Protein AF-M5BUM5-F1 (afdb_monomer_lite)

Secondary structure (DSSP, 8-state):
-EEEEEEEESS-SSTTS-SEEEEEEEEEE-GGGTHHHHIIIIIS----TTEEEEEEEEEETT--TTS----SEEEEEEEEE--GGGEEEEEETTEEEEEEEEETTEEEEEEEEEEEEEEEE--SSS--EEEEEEEEEEEEEEE--TT-SSPEEEEEEEEEETTEEEEEEEESSSEEEEETTTTEEEEEEEEEEEE-TTS-GGG--EEEEEEEEETTEEEEEEEEE-TTS-EEEEEEES--HHHHHHHHHHHHHS-PBPPPSSS-EEE--EEEEEETTTSSEEEES-EEETTEE-S-EEEEE-SSEEEEEEEEEEEEPSSTT-EEEEEEEEEEEEEBTTSSPPPEEEEEEEEEETTB----EEEEEEEEEETTEEEEEEEEEEEESSS-SEEEHHHH-GGGTT-TTGGG-EEEEEEEEEESSSS---TTT-TT-PPP-SEEEEEEESSSEEEEE--TTS--EEEEE-SS----EEETTEEEPPPEEEEETTTTEEEEEEEEEE--TT-SS-EEEEEEEEEETTEEEEEEEEES-EESGGGS-TTEEE-SEEEEEEEEETTTHHHH---SEEEEEEEEEETTEEEEEEEEEESSTTSEEEEEEEEEEEHHHHHHHHHHHHT---PPPPS-EEEEEEEEEEESSEEETTEEE-SEEEEEEEEEETTEEEEEEEEEETTEEEEEEEEE-EEETTEEEE-SSSSEEEEEEEESSS-EEEEEEEEEEETTEEEEEEEEEEEESS-EEEEEEEEEEETTEEEEEEEEE--S---TT-GGGS-EEEEEEE--SHHHHHHHHHHHHHHTTTT---S-HHHHHHHHHHHHHHHHHHHHHHHHHHHHHHHHHHHHHHHHHHHHHHHHHHHHHHHHHHHHHHHHHHHHHHHHHHHHHHHHHHHHHHHHHHHHHHHHHHHHHHHHHHHHHHHHHHHHHHHHHHHHHHHHHHHHHHHHHHHHHHHHHHHHHHHHHHHHHHHHS-TT-HHHHHHHHHHHHHHHHHHHHHHHHHHHHHHHHHHHTSHHHHHHHHHHHHHHHHHHHHHHHHHHHHHHHHHHHHHHHHHHHHHHHHHHHHHHHHHHHHHHHHHHHHHHHHHHHHHHHHHHHHHHHHHHGGGG-HHHHHHHHHHHHHHHHHHHHHHHHHHHHHHHHHTTT-SS-----THHHHHHHTTEEEEEEEEEEEHHHHH-TTS--EEEEEEEEEETTEEEEEEEEEETT-HHHHHHHHTT-

Foldseek 3Di:
DPPWDWDAACDPPDVPDDHGIKIWDWDWDDCVVPVVNLCVCFALVQDDDTWTWTWMFGPDDPDDPVDDDDDQKGKIKTFIDRDPVQWDFDDDPPDTDTAGDQDPFKGWDRWMKIKMWHFDFPPDPDTDTDIDIWMKTWGWMFGRAAQQSGTFIWTWIWTDDPQKIKIKIWGPDFWDACPNNQLWIWGGWMWMFIDHSNHYQQATKTWIWTWTDFPPFIWIKTWIDGSVNWIKIKTKTAFCFPVNLQSSQCSRAVFGWDDDPAWDWGWGMWMWMDTPVPNIWIKTQWIDIDHDIARIWTWDHDNFWIKIKGFDAKDFDDDDFAKMFGSKMWMWTIGTPPPPDDTATWIWHWIDTPPDDFATKTWIKHWHDDPVDPDIWIKIKIDHPPDDQKAAQCVRPVLLVPAPPRNHHIWGRKMKMETCAWDDPDCPRPVVPDGHHHAIFIFTDPPFTKGWHDDDPDATKIWTDGPD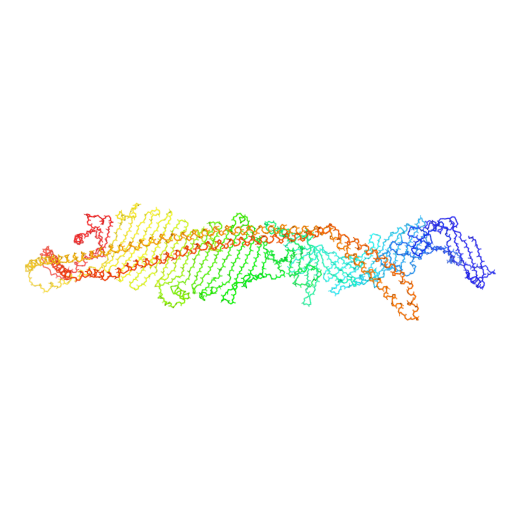QDKDDPDPRWIKGRWTWIQRSVQRKIKIKIWIFADDPPDPGTWIKIWMWMDHRQKIKTKIWTADWAACPPVQDRQKIKDRTFMWMFMARNVVCVPPVDTQKTKTWMWMGGHPKIKIWIWIDGPPPLFTKTKIKIAWAFQQSVQVSVCSRVVDPDDGDPGFKTWHMWIWMAGSWYADDNDTDAHWIKIWTWMQGRNWIKIWIWTCHPQKIKIKIKTAFDDDPQKTKAFPVGRMWMWIFMDGPAWGWIWTTMWIGGPNWIKTKTWIFTPGPFTWTWMWIWTDPDPQDIWIWTWTFDDGDDDPVCCLPTWIKTKTWGFDPPVVVVVVVVVVVVVVVVPDPDDDPVVVVVVLVVVLVVLVVLLVVLVVLLVVLVVVLVVLLVVLCVVLVVVVVVLVVVLVVLVVVLVVLVVVLVVLLVVLVVLLVVLVVVLVVLLVVLVVQLVVLLVQLVVQLVVLVVQLVVLVVVLCVPCVVLVVQLVVLVVQLVVLVVVLVVLVVLLVVLVPDDPVPVVSVVVNVVSVVVSVVSVVSSVVSVVSNVVSVVVCVDPVVVVSVVSNVVSVVSSVVSNVVSVVSSVVSVVVSVVSNVVSVVSSVVSVVSSVVSVVVSVVSSCVSVVVSVVSCVVCVVVNVVSVVSNVCSCVDPSVVSSVVSVVSSVVSVVVVVVSVVVVVVVVVVVVDDPDDDDDDPVVVVQVVLFKAWRIKMWIDISNLPPPPPFANKTFIWIWMQGNNRTDIDTDIDGPVCNVVRVVSVVPD

Sequence (1217 aa):
MKDITITYQNYIFVNSCPVGWTISMDIEINEETGKLYDILSKVLNVSGDGLLLSASVSLGTGHSWTARPKISTFAVEGILKIGPNQIAEYSSDNNDMVGLQLCPNVVLSRVGILFYGISVPSLGLDSTEWTDYGFTVFGDMHIKVPGSIKPLELDFEIGEFEGAINLAAAVRGDIWKNAFGIGIDLDMVRLSATFDSSGPLETLQCSVSAHLKAGATTALVDGTYTPGGSYSIYAYVQNLGCDGVADLFRHRTGEELLLPSHVDITIGSAMIEISNEKKLSIVVDKLEFDHYTSVNAVVELSSKGALVRAQVDRVKLPGDIGIDLTSAYMQVAFEKKGSGKSTDVMLGGNVVLEGFSLHAISAGVHLYKTATSNQLEWTVYGTFTDLQNTTTLGQLFPGLQNSSFLKDFALQDLMFIAASRDDPSLSQMNPQKYPIKKGVQFSALFGLVLSAAWSTGNSFLLDVILPTDTMVHLGDGITTDPITITIDTSQLLLRIATGVKVPVPGSTTPLDFTASLTIKGETVKLAGEMHGLWQNPFGISKSVSIGPFLELELDIDLLVFPETGLPTSFSFAGGLTIGESEGDVAVEVSENPSQELLTGRIQKFGIRDIVAFAAQITELDIPPPPDFIDFEDIDLYMSTGVTLGTQSYPAGFSFHASLVLFGTKIQASAEVTGGVLKANGSIDDLKVGPLQITGQDSKQASLDLQIGSTTQILKVDGAIEFLDAYIGLTLDLEIMPKPKFSFNFTLHFTDLLTFIVDAEMIESEVDLKDLSKLGFKLHALFEQHLVEYIRGQVHASLEALEKRADDSIDAAKAAVAEKEKEYQKGIQNAKAKLDKAYRSWVTKSNQVHVESQAFIDSYMKQLHILQGNVDNERLTFNAKLKKAEGGVQHANADRAAKMRAAEAEVSKAKSKWDSDVAKAEAGLETAKQTMHQKFGSAEADIEAAKRKVDEVQGEIDSTRDRISYCENAHWYRFDLKAELAYLGPKLLVLRGYKATADGILDLAEKVVEGADYINTKAAIPAAEELVKTAGNAGDLAFRAAQSTLHEVDRDTGALLDQAESLLKSVQKEGDALLRAAEYALQKFVESQKSLLDAAQRAIDNLVHSAEWLAYQAASGVLDLASHATHALDIAKKALDAAKQVVDGTIKISEATIEGILKAFDITRIELIATLDSFLNKNGGAHFVVEVDVLVLGNKETLRLELDMGNTAQFINDIFHK

Radius of gyration: 70.23 Å; chains: 1; bounding box: 194×88×194 Å

pLDDT: mean 72.27, std 13.59, range [29.52, 95.0]

Organism: Thanatephorus cucumeris (strain AG1-IB / isolate 7/3/14) (NCBI:txid1108050)

Structure (mmCIF, N/CA/C/O backbone):
data_AF-M5BUM5-F1
#
_entry.id   AF-M5BUM5-F1
#
loop_
_atom_site.group_PDB
_atom_site.id
_atom_site.type_symbol
_atom_site.label_atom_id
_atom_site.label_alt_id
_atom_site.label_comp_id
_atom_site.label_asym_id
_atom_site.label_entity_id
_atom_site.label_seq_id
_atom_site.pdbx_PDB_ins_code
_atom_site.Cartn_x
_atom_site.Cartn_y
_atom_site.Cartn_z
_atom_site.occupancy
_atom_site.B_iso_or_equiv
_atom_site.auth_seq_id
_atom_site.auth_comp_id
_atom_site.auth_asym_id
_atom_site.auth_atom_id
_atom_site.pdbx_PDB_model_num
ATOM 1 N N . MET A 1 1 ? 54.602 17.046 -93.974 1.00 78.44 1 MET A N 1
ATOM 2 C CA . MET A 1 1 ? 55.791 16.540 -93.248 1.00 78.44 1 MET A CA 1
ATOM 3 C C . MET A 1 1 ? 56.892 17.588 -93.327 1.00 78.44 1 MET A C 1
ATOM 5 O O . MET A 1 1 ? 57.085 18.154 -94.398 1.00 78.44 1 MET A O 1
ATOM 9 N N . LYS A 1 2 ? 57.575 17.850 -92.216 1.00 78.94 2 LYS A N 1
ATOM 10 C CA . LYS A 1 2 ? 58.665 18.814 -92.018 1.00 78.94 2 LYS A CA 1
ATOM 11 C C . LYS A 1 2 ? 59.820 18.102 -91.289 1.00 78.94 2 LYS A C 1
ATOM 13 O O . LYS A 1 2 ? 59.620 17.013 -90.752 1.00 78.94 2 LYS A O 1
ATOM 18 N N . ASP A 1 3 ? 61.027 18.668 -91.345 1.00 81.19 3 ASP A N 1
ATOM 19 C CA . ASP A 1 3 ? 62.222 18.189 -90.620 1.00 81.19 3 ASP A CA 1
ATOM 20 C C . ASP A 1 3 ? 62.528 16.682 -90.770 1.00 81.19 3 ASP A C 1
ATOM 22 O O . ASP A 1 3 ? 62.880 15.981 -89.820 1.00 81.19 3 ASP A O 1
ATOM 26 N N . ILE A 1 4 ? 62.391 16.169 -92.000 1.00 83.44 4 ILE A N 1
ATOM 27 C CA . ILE A 1 4 ? 62.565 14.745 -92.306 1.00 83.44 4 ILE A CA 1
ATOM 28 C C . ILE A 1 4 ? 64.046 14.363 -92.231 1.00 83.44 4 ILE A C 1
ATOM 30 O O . ILE A 1 4 ? 64.866 14.813 -93.033 1.00 83.44 4 ILE A O 1
ATOM 34 N N . THR A 1 5 ? 64.366 13.453 -91.320 1.00 83.31 5 THR A N 1
ATOM 35 C CA . THR A 1 5 ? 65.674 12.812 -91.204 1.00 83.31 5 THR A CA 1
ATOM 36 C C . THR A 1 5 ? 65.544 11.337 -91.540 1.00 83.31 5 THR A C 1
ATOM 38 O O . THR A 1 5 ? 64.835 10.592 -90.866 1.00 83.31 5 THR A O 1
ATOM 41 N N . ILE A 1 6 ? 66.261 10.897 -92.572 1.00 81.69 6 ILE A N 1
ATOM 42 C CA . ILE A 1 6 ? 66.302 9.491 -92.969 1.00 81.69 6 ILE A CA 1
ATOM 43 C C . ILE A 1 6 ? 67.661 8.919 -92.585 1.00 81.69 6 ILE A C 1
ATOM 45 O O . ILE A 1 6 ? 68.696 9.369 -93.072 1.00 81.69 6 ILE A O 1
ATOM 49 N N . THR A 1 7 ? 67.648 7.914 -91.718 1.00 77.44 7 THR A N 1
ATOM 50 C CA . THR A 1 7 ? 68.841 7.209 -91.254 1.00 77.44 7 THR A CA 1
ATOM 51 C C . THR A 1 7 ? 68.770 5.763 -91.718 1.00 77.44 7 THR A C 1
ATOM 53 O O . THR A 1 7 ? 67.743 5.108 -91.575 1.00 77.44 7 THR A O 1
ATOM 56 N N . TYR A 1 8 ? 69.868 5.245 -92.260 1.00 80.31 8 TYR A N 1
ATOM 57 C CA . TYR A 1 8 ? 70.031 3.818 -92.503 1.00 80.31 8 TYR A CA 1
ATOM 58 C C . TYR A 1 8 ? 71.274 3.341 -91.776 1.00 80.31 8 TYR A C 1
ATOM 60 O O . TYR A 1 8 ? 72.359 3.881 -92.000 1.00 80.31 8 TYR A O 1
ATOM 68 N N . GLN A 1 9 ? 71.133 2.307 -90.954 1.00 79.25 9 GLN A N 1
ATOM 69 C CA . GLN A 1 9 ? 72.279 1.650 -90.341 1.00 79.25 9 GLN A CA 1
ATOM 70 C C . GLN A 1 9 ? 72.191 0.139 -90.552 1.00 79.25 9 GLN A C 1
ATOM 72 O O . GLN A 1 9 ? 71.168 -0.493 -90.306 1.00 79.25 9 GLN A O 1
ATOM 77 N N . ASN A 1 10 ? 73.279 -0.448 -91.036 1.00 75.50 10 ASN A N 1
ATOM 78 C CA . ASN A 1 10 ? 73.436 -1.889 -91.241 1.00 75.50 10 ASN A CA 1
ATOM 79 C C . ASN A 1 10 ? 73.943 -2.618 -89.979 1.00 75.50 10 ASN A C 1
ATOM 81 O O . ASN A 1 10 ? 74.030 -3.843 -89.972 1.00 75.50 10 ASN A O 1
ATOM 85 N N . TYR A 1 11 ? 74.267 -1.866 -88.925 1.00 76.00 11 TYR A N 1
ATOM 86 C CA . TYR A 1 11 ? 74.653 -2.314 -87.588 1.00 76.00 11 TYR A CA 1
ATOM 87 C C . TYR A 1 11 ? 74.230 -1.235 -86.573 1.00 76.00 11 TYR A C 1
ATOM 89 O O . TYR A 1 11 ? 74.105 -0.074 -86.960 1.00 76.00 11 TYR A O 1
ATOM 97 N N . ILE A 1 12 ? 73.999 -1.577 -85.299 1.00 74.62 12 ILE A N 1
ATOM 98 C CA . ILE A 1 12 ? 73.598 -0.591 -84.275 1.00 74.62 12 ILE A CA 1
ATOM 99 C C . ILE A 1 12 ? 74.785 0.336 -83.985 1.00 74.62 12 ILE A C 1
ATOM 101 O O . ILE A 1 12 ? 75.731 -0.053 -83.301 1.00 74.62 12 ILE A O 1
ATOM 105 N N . PHE A 1 13 ? 74.744 1.552 -84.528 1.00 72.94 13 PHE A N 1
ATOM 106 C CA . PHE A 1 13 ? 75.720 2.611 -84.251 1.00 72.94 13 PHE A CA 1
ATOM 107 C C . PHE A 1 13 ? 75.108 3.707 -83.374 1.00 72.94 13 PHE A C 1
ATOM 109 O O . PHE A 1 13 ? 75.752 4.211 -82.458 1.00 72.94 13 PHE A O 1
ATOM 116 N N . VAL A 1 14 ? 73.837 4.033 -83.622 1.00 75.38 14 VAL A N 1
ATOM 117 C CA . VAL A 1 14 ? 73.029 4.913 -82.779 1.00 75.38 14 VAL A CA 1
ATOM 118 C C . VAL A 1 14 ? 72.004 4.047 -82.051 1.00 75.38 14 VAL A C 1
ATOM 120 O O . VAL A 1 14 ? 71.102 3.506 -82.685 1.00 75.38 14 VAL A O 1
ATOM 123 N N . ASN A 1 15 ? 72.123 3.921 -80.724 1.00 72.88 15 ASN A N 1
ATOM 124 C CA . ASN A 1 15 ? 71.228 3.075 -79.915 1.00 72.88 15 ASN A CA 1
ATOM 125 C C . ASN A 1 15 ? 69.747 3.481 -80.003 1.00 72.88 15 ASN A C 1
ATOM 127 O O . ASN A 1 15 ? 68.878 2.658 -79.741 1.00 72.88 15 ASN A O 1
ATOM 131 N N . SER A 1 16 ? 69.452 4.733 -80.364 1.00 64.25 16 SER A N 1
ATOM 132 C CA . SER A 1 16 ? 68.084 5.229 -80.552 1.00 64.25 16 SER A CA 1
ATOM 133 C C . SER A 1 16 ? 67.495 4.941 -81.939 1.00 64.25 16 SER A C 1
ATOM 135 O O . SER A 1 16 ? 66.341 5.276 -82.180 1.00 64.25 16 SER A O 1
ATOM 137 N N . CYS A 1 17 ? 68.250 4.326 -82.855 1.00 70.88 17 CYS A N 1
ATOM 138 C CA . CYS A 1 17 ? 67.751 3.874 -84.153 1.00 70.88 17 CYS A CA 1
ATOM 139 C C . CYS A 1 17 ? 67.807 2.335 -84.224 1.00 70.88 17 CYS A C 1
ATOM 141 O O . CYS A 1 17 ? 68.779 1.744 -83.756 1.00 70.88 17 CYS A O 1
ATOM 143 N N . PRO A 1 18 ? 66.816 1.655 -84.822 1.00 74.81 18 PRO A N 1
ATOM 144 C CA . PRO A 1 18 ? 66.904 0.226 -85.145 1.00 74.81 18 PRO A CA 1
ATOM 145 C C . PRO A 1 18 ? 67.810 -0.044 -86.362 1.00 74.81 18 PRO A C 1
ATOM 147 O O . PRO A 1 18 ? 68.138 0.869 -87.121 1.00 74.81 18 PRO A O 1
ATOM 150 N N . VAL A 1 19 ? 68.263 -1.292 -86.545 1.00 75.56 19 VAL A N 1
ATOM 151 C CA . VAL A 1 19 ? 68.999 -1.714 -87.758 1.00 75.56 19 VAL A CA 1
ATOM 152 C C . VAL A 1 19 ? 68.036 -1.739 -88.948 1.00 75.56 19 VAL A C 1
ATOM 154 O O . VAL A 1 19 ? 66.964 -2.333 -88.859 1.00 75.56 19 VAL A O 1
ATOM 157 N N . GLY A 1 20 ? 68.424 -1.122 -90.065 1.00 78.38 20 GLY A N 1
ATOM 158 C CA . GLY A 1 20 ? 67.568 -0.886 -91.228 1.00 78.38 20 GLY A CA 1
ATOM 159 C C . GLY A 1 20 ? 67.337 0.603 -91.487 1.00 78.38 20 GLY A C 1
ATOM 160 O O . GLY A 1 20 ? 68.130 1.444 -91.062 1.00 78.38 20 GLY A O 1
ATOM 161 N N . TRP A 1 21 ? 66.270 0.920 -92.224 1.00 80.00 21 TRP A N 1
ATOM 162 C CA . TRP A 1 21 ? 65.844 2.301 -92.469 1.00 80.00 21 TRP A CA 1
ATOM 163 C C . TRP A 1 21 ? 64.973 2.818 -91.328 1.00 80.00 21 TRP A C 1
ATOM 165 O O . TRP A 1 21 ? 64.027 2.144 -90.920 1.00 80.00 21 TRP A O 1
ATOM 175 N N . THR A 1 22 ? 65.250 4.044 -90.901 1.00 81.69 22 THR A N 1
ATOM 176 C CA . THR A 1 22 ? 64.464 4.809 -89.936 1.00 81.69 22 THR A CA 1
ATOM 177 C C . THR A 1 22 ? 64.207 6.198 -90.507 1.00 81.69 22 THR A C 1
ATOM 179 O O . THR A 1 22 ? 65.141 6.883 -90.926 1.00 81.69 22 THR A O 1
ATOM 182 N N . ILE A 1 23 ? 62.946 6.611 -90.539 1.00 84.19 23 ILE A N 1
ATOM 183 C CA . ILE A 1 23 ? 62.497 7.921 -91.009 1.00 84.19 23 ILE A CA 1
ATOM 184 C C . ILE A 1 23 ? 61.916 8.650 -89.807 1.00 84.19 23 ILE A C 1
ATOM 186 O O . ILE A 1 23 ? 60.850 8.276 -89.332 1.00 84.19 23 ILE A O 1
ATOM 190 N N . SER A 1 24 ? 62.599 9.684 -89.333 1.00 82.44 24 SER A N 1
ATOM 191 C CA . SER A 1 24 ? 62.074 10.599 -88.320 1.00 82.44 24 SER A CA 1
ATOM 192 C C . SER A 1 24 ? 61.565 11.860 -89.003 1.00 82.44 24 SER A C 1
ATOM 194 O O . SER A 1 24 ? 62.230 12.386 -89.892 1.00 82.44 24 SER A O 1
ATOM 196 N N . MET A 1 25 ? 60.381 12.326 -88.632 1.00 87.25 25 MET A N 1
ATOM 197 C CA . MET A 1 25 ? 59.708 13.442 -89.293 1.00 87.25 25 MET A CA 1
ATOM 198 C C . MET A 1 25 ? 58.746 14.132 -88.339 1.00 87.25 25 MET A C 1
ATOM 200 O O . MET A 1 25 ? 58.156 13.490 -87.473 1.00 87.25 25 MET A O 1
ATOM 204 N N . ASP A 1 26 ? 58.535 15.423 -88.560 1.00 85.69 26 ASP A N 1
ATOM 205 C CA . ASP A 1 26 ? 57.427 16.144 -87.955 1.00 85.69 26 ASP A CA 1
ATOM 206 C C . ASP A 1 26 ? 56.254 16.177 -88.949 1.00 85.69 26 ASP A C 1
ATOM 208 O O . ASP A 1 26 ? 56.375 16.630 -90.093 1.00 85.69 26 ASP A O 1
ATOM 212 N N . ILE A 1 27 ? 55.098 15.656 -88.550 1.00 85.75 27 ILE A N 1
ATOM 213 C CA . ILE A 1 27 ? 53.869 15.692 -89.347 1.00 85.75 27 ILE A CA 1
ATOM 214 C C . ILE A 1 27 ? 53.035 16.870 -88.855 1.00 85.75 27 ILE A C 1
ATOM 216 O O . ILE A 1 27 ? 52.665 16.928 -87.689 1.00 85.75 27 ILE A O 1
ATOM 220 N N . GLU A 1 28 ? 52.766 17.820 -89.745 1.00 85.94 28 GLU A N 1
ATOM 221 C CA . GLU A 1 28 ? 51.890 18.951 -89.449 1.00 85.94 28 GLU A CA 1
ATOM 222 C C . GLU A 1 28 ? 50.430 18.512 -89.528 1.00 85.94 28 GLU A C 1
ATOM 224 O O . GLU A 1 28 ? 50.022 17.922 -90.529 1.00 85.94 28 GLU A O 1
ATOM 229 N N . ILE A 1 29 ? 49.673 18.797 -88.471 1.00 84.88 29 ILE A N 1
ATOM 230 C CA . ILE A 1 29 ? 48.247 18.498 -88.366 1.00 84.88 29 ILE A CA 1
ATOM 231 C C . ILE A 1 29 ? 47.475 19.810 -88.512 1.00 84.88 29 ILE A C 1
ATOM 233 O O . ILE A 1 29 ? 47.622 20.724 -87.702 1.00 84.88 29 ILE A O 1
ATOM 237 N N . ASN A 1 30 ? 46.672 19.910 -89.568 1.00 84.06 30 ASN A N 1
ATOM 238 C CA . ASN A 1 30 ? 45.900 21.097 -89.945 1.00 84.06 30 ASN A CA 1
ATOM 239 C C . ASN A 1 30 ? 44.493 20.690 -90.428 1.00 84.06 30 ASN A C 1
ATOM 241 O O . ASN A 1 30 ? 44.180 19.500 -90.465 1.00 84.06 30 ASN A O 1
ATOM 245 N N . GLU A 1 31 ? 43.662 21.647 -90.847 1.00 80.56 31 GLU A N 1
ATOM 246 C CA . GLU A 1 31 ? 42.303 21.379 -91.357 1.00 80.56 31 GLU A CA 1
ATOM 247 C C . GLU A 1 31 ? 42.258 20.327 -92.487 1.00 80.56 31 GLU A C 1
ATOM 249 O O . GLU A 1 31 ? 41.290 19.574 -92.593 1.00 80.56 31 GLU A O 1
ATOM 254 N N . GLU A 1 32 ? 43.319 20.198 -93.295 1.00 81.38 32 GLU A N 1
ATOM 255 C CA . GLU A 1 32 ? 43.405 19.204 -94.378 1.00 81.38 32 GLU A CA 1
ATOM 256 C C . GLU A 1 32 ? 43.508 17.759 -93.856 1.00 81.38 32 GLU A C 1
ATOM 258 O O . GLU A 1 32 ? 43.209 16.815 -94.585 1.00 81.38 32 GLU A O 1
ATOM 263 N N . THR A 1 33 ? 43.882 17.566 -92.585 1.00 78.06 33 THR A N 1
ATOM 264 C CA . THR A 1 33 ? 43.897 16.247 -91.922 1.00 78.06 33 THR A CA 1
ATOM 265 C C . THR A 1 33 ? 42.516 15.790 -91.425 1.00 78.06 33 THR A C 1
ATOM 267 O O . THR A 1 33 ? 42.388 14.714 -90.835 1.00 78.06 33 THR A O 1
ATOM 270 N N . GLY A 1 34 ? 41.460 16.563 -91.703 1.00 82.81 34 GLY A N 1
ATOM 271 C CA . GLY A 1 34 ? 40.064 16.147 -91.563 1.00 82.81 34 GLY A CA 1
ATOM 272 C C . GLY A 1 34 ? 39.655 15.820 -90.124 1.00 82.81 34 GLY A C 1
ATOM 273 O O . GLY A 1 34 ? 39.896 16.600 -89.204 1.00 82.81 34 GLY A O 1
ATOM 274 N N . LYS A 1 35 ? 39.029 14.652 -89.915 1.00 80.88 35 LYS A N 1
ATOM 275 C CA . LYS A 1 35 ? 38.478 14.245 -88.607 1.00 80.88 35 LYS A CA 1
ATOM 276 C C . LYS A 1 35 ? 39.519 14.198 -87.486 1.00 80.88 35 LYS A C 1
ATOM 278 O O . LYS A 1 35 ? 39.164 14.422 -86.334 1.00 80.88 35 LYS A O 1
ATOM 283 N N . LEU A 1 36 ? 40.790 13.933 -87.801 1.00 85.56 36 LEU A N 1
ATOM 284 C CA . LEU A 1 36 ? 41.859 13.985 -86.805 1.00 85.56 36 LEU A CA 1
ATOM 285 C C . LEU A 1 36 ? 42.039 15.410 -86.268 1.00 85.56 36 LEU A C 1
ATOM 287 O O . LEU A 1 36 ? 42.105 15.602 -85.057 1.00 85.56 36 LEU A O 1
ATOM 291 N N . TYR A 1 37 ? 42.073 16.407 -87.156 1.00 85.06 37 TYR A N 1
ATOM 292 C CA . TYR A 1 37 ? 42.128 17.809 -86.751 1.00 85.06 37 TYR A CA 1
ATOM 293 C C . TYR A 1 37 ? 40.892 18.207 -85.952 1.00 85.06 37 TYR A C 1
ATOM 295 O O . TYR A 1 37 ? 41.029 18.876 -84.933 1.00 85.06 37 TYR A O 1
ATOM 303 N N . ASP A 1 38 ? 39.701 17.754 -86.350 1.00 84.25 38 ASP A N 1
ATOM 304 C CA . ASP A 1 38 ? 38.475 18.000 -85.588 1.00 84.25 38 ASP A CA 1
ATOM 305 C C . ASP A 1 38 ? 38.531 17.388 -84.176 1.00 84.25 38 ASP A C 1
ATOM 307 O O . ASP A 1 38 ? 38.162 18.052 -83.212 1.00 84.25 38 ASP A O 1
ATOM 311 N N . ILE A 1 39 ? 39.038 16.161 -84.013 1.00 85.81 39 ILE A N 1
ATOM 312 C CA . ILE A 1 39 ? 39.206 15.541 -82.687 1.00 85.81 39 ILE A CA 1
ATOM 313 C C . ILE A 1 39 ? 40.204 16.334 -81.844 1.00 85.81 39 ILE A C 1
ATOM 315 O O . ILE A 1 39 ? 39.922 16.660 -80.694 1.00 85.81 39 ILE A O 1
ATOM 319 N N . LEU A 1 40 ? 41.362 16.696 -82.393 1.00 85.31 40 LEU A N 1
ATOM 320 C CA . LEU A 1 40 ? 42.350 17.451 -81.623 1.00 85.31 40 LEU A CA 1
ATOM 321 C C . LEU A 1 40 ? 41.845 18.859 -81.270 1.00 85.31 40 LEU A C 1
ATOM 323 O O . LEU A 1 40 ? 41.991 19.282 -80.129 1.00 85.31 40 LEU A O 1
ATOM 327 N N . SER A 1 41 ? 41.224 19.570 -82.214 1.00 80.56 41 SER A N 1
ATOM 328 C CA . SER A 1 41 ? 40.833 20.978 -82.050 1.00 80.56 41 SER A CA 1
ATOM 329 C C . SER A 1 41 ? 39.485 21.177 -81.355 1.00 80.56 41 SER A C 1
ATOM 331 O O . SER A 1 41 ? 39.381 22.048 -80.498 1.00 80.56 41 SER A O 1
ATOM 333 N N . LYS A 1 42 ? 38.455 20.387 -81.690 1.00 79.88 42 LYS A N 1
ATOM 334 C CA . LYS A 1 42 ? 37.087 20.545 -81.162 1.00 79.88 42 LYS A CA 1
ATOM 335 C C . LYS A 1 42 ? 36.820 19.650 -79.958 1.00 79.88 42 LYS A C 1
ATOM 337 O O . LYS A 1 42 ? 36.177 20.099 -79.016 1.00 79.88 42 LYS A O 1
ATOM 342 N N . VAL A 1 43 ? 37.320 18.411 -79.968 1.00 79.31 43 VAL A N 1
ATOM 343 C CA . VAL A 1 43 ? 37.065 17.440 -78.886 1.00 79.31 43 VAL A CA 1
ATOM 344 C C . VAL A 1 43 ? 38.072 17.612 -77.747 1.00 79.31 43 VAL A C 1
ATOM 346 O O . VAL A 1 43 ? 37.669 17.728 -76.591 1.00 79.31 43 VAL A O 1
ATOM 349 N N . LEU A 1 44 ? 39.372 17.656 -78.062 1.00 80.75 44 LEU A N 1
ATOM 350 C CA . LEU A 1 44 ? 40.458 17.788 -77.080 1.00 80.75 44 LEU A CA 1
ATOM 351 C C . LEU A 1 44 ? 40.902 19.240 -76.831 1.00 80.75 44 LEU A C 1
ATOM 353 O O . LEU A 1 44 ? 41.762 19.475 -75.985 1.00 80.75 44 LEU A O 1
ATOM 357 N N . ASN A 1 45 ? 40.320 20.211 -77.543 1.00 76.50 45 ASN A N 1
ATOM 358 C CA . ASN A 1 45 ? 40.589 21.645 -77.389 1.00 76.50 45 ASN A CA 1
ATOM 359 C C . ASN A 1 45 ? 42.077 22.043 -77.541 1.00 76.50 45 ASN A C 1
ATOM 361 O O . ASN A 1 45 ? 42.572 22.973 -76.902 1.00 76.50 45 ASN A O 1
ATOM 365 N N . VAL A 1 46 ? 42.818 21.339 -78.399 1.00 75.94 46 VAL A N 1
ATOM 366 C CA . VAL A 1 46 ? 44.215 21.645 -78.723 1.00 75.94 46 VAL A CA 1
ATOM 367 C C . VAL A 1 46 ? 44.253 22.673 -79.860 1.00 75.94 46 VAL A C 1
ATOM 369 O O . VAL A 1 46 ? 44.207 22.322 -81.037 1.00 75.94 46 VAL A O 1
ATOM 372 N N . SER A 1 47 ? 44.323 23.964 -79.524 1.00 66.06 47 SER A N 1
ATOM 373 C CA . SER A 1 47 ? 44.316 25.071 -80.499 1.00 66.06 47 SER A CA 1
ATOM 374 C C . SER A 1 47 ? 45.698 25.704 -80.753 1.00 66.06 47 SER A C 1
ATOM 376 O O . SER A 1 47 ? 46.262 26.336 -79.859 1.00 66.06 47 SER A O 1
ATOM 378 N N . GLY A 1 48 ? 46.221 25.636 -81.980 1.00 58.28 48 GLY A N 1
ATOM 379 C CA . GLY A 1 48 ? 47.403 26.411 -82.377 1.00 58.28 48 GLY A CA 1
ATOM 380 C C . GLY A 1 48 ? 47.768 26.271 -83.856 1.00 58.28 48 GLY A C 1
ATOM 381 O O . GLY A 1 48 ? 47.565 25.212 -84.447 1.00 58.28 48 GLY A O 1
ATOM 382 N N . ASP A 1 49 ? 48.335 27.331 -84.439 1.00 57.97 49 ASP A N 1
ATOM 383 C CA . ASP A 1 49 ? 49.011 27.254 -85.738 1.00 57.97 49 ASP A CA 1
ATOM 384 C C . ASP A 1 49 ? 50.270 26.380 -85.596 1.00 57.97 49 ASP A C 1
ATOM 386 O O . ASP A 1 49 ? 51.177 26.702 -84.826 1.00 57.97 49 ASP A O 1
ATOM 390 N N . GLY A 1 50 ? 50.329 25.271 -86.342 1.00 63.84 50 GLY A N 1
ATOM 391 C CA . GLY A 1 50 ? 51.499 24.388 -86.405 1.00 63.84 50 GLY A CA 1
ATOM 392 C C . GLY A 1 50 ? 51.544 23.262 -85.364 1.00 63.84 50 GLY A C 1
ATOM 393 O O . GLY A 1 50 ? 52.585 23.064 -84.739 1.00 63.84 50 GLY A O 1
ATOM 394 N N . LEU A 1 51 ? 50.461 22.488 -85.193 1.00 75.38 51 LEU A N 1
ATOM 395 C CA . LEU A 1 51 ? 50.513 21.214 -84.458 1.00 75.38 51 LEU A CA 1
ATOM 396 C C . LEU A 1 51 ? 51.469 20.245 -85.160 1.00 75.38 51 LEU A C 1
ATOM 398 O O . LEU A 1 51 ? 51.237 19.862 -86.306 1.00 75.38 51 LEU A O 1
ATOM 402 N N . LEU A 1 52 ? 52.539 19.846 -84.473 1.00 81.50 52 LEU A N 1
ATOM 403 C CA . LEU A 1 52 ? 53.553 18.944 -85.015 1.00 81.50 52 LEU A CA 1
ATOM 404 C C . LEU A 1 52 ? 53.539 17.620 -84.256 1.00 81.50 52 LEU A C 1
ATOM 406 O O . LEU A 1 52 ? 53.769 17.572 -83.051 1.00 81.50 52 LEU A O 1
ATOM 410 N N . LEU A 1 53 ? 53.315 16.531 -84.974 1.00 85.38 53 LEU A N 1
ATOM 411 C CA . LEU A 1 53 ? 53.515 15.178 -84.480 1.00 85.38 53 LEU A CA 1
ATOM 412 C C . LEU A 1 53 ? 54.944 14.746 -84.795 1.00 85.38 53 LEU A C 1
ATOM 414 O O . LEU A 1 53 ? 55.279 14.557 -85.964 1.00 85.38 53 LEU A O 1
ATOM 418 N N . SER A 1 54 ? 55.770 14.549 -83.773 1.00 85.12 54 SER A N 1
ATOM 419 C CA . SER A 1 54 ? 57.082 13.935 -83.968 1.00 85.12 54 SER A CA 1
ATOM 420 C C . SER A 1 54 ? 56.922 12.432 -84.074 1.00 85.12 54 SER A C 1
ATOM 422 O O . SER A 1 54 ? 56.660 11.757 -83.079 1.00 85.12 54 SER A O 1
ATOM 424 N N . ALA A 1 55 ? 57.076 11.918 -85.288 1.00 83.06 55 ALA A N 1
ATOM 425 C CA . ALA A 1 55 ? 56.928 10.510 -85.602 1.00 83.06 55 ALA A CA 1
ATOM 426 C C . ALA A 1 55 ? 58.255 9.912 -86.072 1.00 83.06 55 ALA A C 1
ATOM 428 O O . ALA A 1 55 ? 59.078 10.582 -86.706 1.00 83.06 55 ALA A O 1
ATOM 429 N N . SER A 1 56 ? 58.452 8.627 -85.791 1.00 78.38 56 SER A N 1
ATOM 430 C CA . SER A 1 56 ? 59.557 7.856 -86.353 1.00 78.38 56 SER A CA 1
ATOM 431 C C . SER A 1 56 ? 59.041 6.526 -86.880 1.00 78.38 56 SER A C 1
ATOM 433 O O . SER A 1 56 ? 58.302 5.822 -86.202 1.00 78.38 56 SER A O 1
ATOM 435 N N . VAL A 1 57 ? 59.420 6.183 -88.107 1.00 79.25 57 VAL A N 1
ATOM 436 C CA . VAL A 1 57 ? 59.006 4.953 -88.784 1.00 79.25 57 VAL A CA 1
ATOM 437 C C . VAL A 1 57 ? 60.241 4.136 -89.093 1.00 79.25 57 VAL A C 1
ATOM 439 O O . VAL A 1 57 ? 61.138 4.614 -89.787 1.00 79.25 57 VAL A O 1
ATOM 442 N N . SER A 1 58 ? 60.282 2.888 -88.631 1.00 76.06 58 SER A N 1
ATOM 443 C CA . SER A 1 58 ? 61.298 1.933 -89.066 1.00 76.06 58 SER A CA 1
ATOM 444 C C . SER A 1 58 ? 60.734 0.991 -90.119 1.00 76.06 58 SER A C 1
ATOM 446 O O . SER A 1 58 ? 59.683 0.391 -89.922 1.00 76.06 58 SER A O 1
ATOM 448 N N . LEU A 1 59 ? 61.452 0.832 -91.230 1.00 75.00 59 LEU A N 1
ATOM 449 C CA . LEU A 1 59 ? 61.077 -0.103 -92.296 1.00 75.00 59 LEU A CA 1
ATOM 450 C C . LEU A 1 59 ? 61.720 -1.493 -92.101 1.00 75.00 59 LEU A C 1
ATOM 452 O O . LEU A 1 59 ? 61.524 -2.389 -92.914 1.00 75.00 59 LEU A O 1
ATOM 456 N N . GLY A 1 60 ? 62.496 -1.698 -91.030 1.00 69.38 60 GLY A N 1
ATOM 457 C CA . GLY A 1 60 ? 63.189 -2.960 -90.760 1.00 69.38 60 GLY A CA 1
ATOM 458 C C . GLY A 1 60 ? 64.359 -3.259 -91.713 1.00 69.38 60 GLY A C 1
ATOM 459 O O . GLY A 1 60 ? 64.797 -2.419 -92.505 1.00 69.38 60 GLY A O 1
ATOM 460 N N . THR A 1 61 ? 64.903 -4.477 -91.621 1.00 67.94 61 THR A N 1
ATOM 461 C CA . THR A 1 61 ? 66.157 -4.893 -92.286 1.00 67.94 61 THR A CA 1
ATOM 462 C C . THR A 1 61 ? 65.990 -5.383 -93.731 1.00 67.94 61 THR A C 1
ATOM 464 O O . THR A 1 61 ? 66.984 -5.659 -94.400 1.00 67.94 61 THR A O 1
ATOM 467 N N . GLY A 1 62 ? 64.755 -5.483 -94.237 1.00 68.44 62 GLY A N 1
ATOM 468 C CA . GLY A 1 62 ? 64.431 -6.047 -95.557 1.00 68.44 62 GLY A CA 1
ATOM 469 C C . GLY A 1 62 ? 64.606 -5.103 -96.755 1.00 68.44 62 GLY A C 1
ATOM 470 O O . GLY A 1 62 ? 64.316 -5.497 -97.884 1.00 68.44 62 GLY A O 1
ATOM 471 N N . HIS A 1 63 ? 65.063 -3.866 -96.541 1.00 71.19 63 HIS A N 1
ATOM 472 C CA . HIS A 1 63 ? 65.159 -2.839 -97.584 1.00 71.19 63 HIS A CA 1
ATOM 473 C C . HIS A 1 63 ? 66.599 -2.349 -97.782 1.00 71.19 63 HIS A C 1
ATOM 475 O O . HIS A 1 63 ? 67.353 -2.191 -96.824 1.00 71.19 63 HIS A O 1
ATOM 481 N N . SER A 1 64 ? 66.973 -2.053 -99.030 1.00 67.31 64 SER A N 1
ATOM 482 C CA . SER A 1 64 ? 68.306 -1.567 -99.411 1.00 67.31 64 SER A CA 1
ATOM 483 C C . SER A 1 64 ? 68.242 -0.187 -100.076 1.00 67.31 64 SER A C 1
ATOM 485 O O . SER A 1 64 ? 67.224 0.191 -100.645 1.00 67.31 64 SER A O 1
ATOM 487 N N . TRP A 1 65 ? 69.365 0.541 -100.097 1.00 68.12 65 TRP A N 1
ATOM 488 C CA . TRP A 1 65 ? 69.532 1.772 -100.898 1.00 68.12 65 TRP A CA 1
ATOM 489 C C . TRP A 1 65 ? 69.396 1.566 -102.408 1.00 68.12 65 TRP A C 1
ATOM 491 O O . TRP A 1 65 ? 69.279 2.532 -103.156 1.00 68.12 65 TRP A O 1
ATOM 501 N N . THR A 1 66 ? 69.416 0.316 -102.867 1.00 72.19 66 THR A N 1
ATOM 502 C CA . THR A 1 66 ? 69.411 -0.033 -104.290 1.00 72.19 66 THR A CA 1
ATOM 503 C C . THR A 1 66 ? 68.023 -0.370 -104.832 1.00 72.19 66 THR A C 1
ATOM 505 O O . THR A 1 66 ? 67.881 -0.526 -106.043 1.00 72.19 66 THR A O 1
ATOM 508 N N . ALA A 1 67 ? 66.997 -0.456 -103.979 1.00 68.31 67 ALA A N 1
ATOM 509 C CA . ALA A 1 67 ? 65.624 -0.746 -104.379 1.00 68.31 67 ALA A CA 1
ATOM 510 C C . ALA A 1 67 ? 64.645 0.226 -103.715 1.00 68.31 67 ALA A C 1
ATOM 512 O O . ALA A 1 67 ? 64.780 0.560 -102.540 1.00 68.31 67 ALA A O 1
ATOM 513 N N . ARG A 1 68 ? 63.625 0.669 -104.463 1.00 65.56 68 ARG A N 1
ATOM 514 C CA . ARG A 1 68 ? 62.530 1.448 -103.870 1.00 65.56 68 ARG A CA 1
ATOM 515 C C . ARG A 1 68 ? 61.805 0.576 -102.834 1.00 65.56 68 ARG A C 1
ATOM 517 O O . ARG A 1 68 ? 61.394 -0.529 -103.198 1.00 65.56 68 ARG A O 1
ATOM 524 N N . PRO A 1 69 ? 61.619 1.040 -101.586 1.00 65.88 69 PRO A N 1
ATOM 525 C CA . PRO A 1 69 ? 60.808 0.323 -100.609 1.00 65.88 69 PRO A CA 1
ATOM 526 C C . PRO A 1 69 ? 59.376 0.175 -101.132 1.00 65.88 69 PRO A C 1
ATOM 528 O O . PRO A 1 69 ? 58.779 1.155 -101.579 1.00 65.88 69 PRO A O 1
ATOM 531 N N . LYS A 1 70 ? 58.826 -1.042 -101.094 1.00 68.19 70 LYS A N 1
ATOM 532 C CA . LYS A 1 70 ? 57.402 -1.291 -101.347 1.00 68.19 70 LYS A CA 1
ATOM 533 C C . LYS A 1 70 ? 56.730 -1.511 -99.996 1.00 68.19 70 LYS A C 1
ATOM 535 O O . LYS A 1 70 ? 57.065 -2.470 -99.308 1.00 68.19 70 LYS A O 1
ATOM 540 N N . ILE A 1 71 ? 55.826 -0.610 -99.625 1.00 68.50 71 ILE A N 1
ATOM 541 C CA . ILE A 1 71 ? 55.110 -0.628 -98.348 1.00 68.50 71 ILE A CA 1
ATOM 542 C C . ILE A 1 71 ? 53.633 -0.864 -98.673 1.00 68.50 71 ILE A C 1
ATOM 544 O O . ILE A 1 71 ? 53.002 -0.004 -99.278 1.00 68.50 71 ILE A O 1
ATOM 548 N N . SER A 1 72 ? 53.110 -2.051 -98.357 1.00 67.62 72 SER A N 1
ATOM 549 C CA . SER A 1 72 ? 51.696 -2.414 -98.572 1.00 67.62 72 SER A CA 1
ATOM 550 C C . SER A 1 72 ? 50.822 -2.113 -97.355 1.00 67.62 72 SER A C 1
ATOM 552 O O . SER A 1 72 ? 49.639 -1.831 -97.488 1.00 67.62 72 SER A O 1
ATOM 554 N N . THR A 1 73 ? 51.418 -2.145 -96.169 1.00 72.00 73 THR A N 1
ATOM 555 C CA . THR A 1 73 ? 50.775 -1.804 -94.904 1.00 72.00 73 THR A CA 1
ATOM 556 C C . THR A 1 73 ? 51.784 -1.020 -94.090 1.00 72.00 73 THR A C 1
ATOM 558 O O . THR A 1 73 ? 52.967 -1.372 -94.081 1.00 72.00 73 THR A O 1
ATOM 561 N N . PHE A 1 74 ? 51.343 0.040 -93.427 1.00 74.44 74 PHE A N 1
ATOM 562 C CA . PHE A 1 74 ? 52.208 0.823 -92.556 1.00 74.44 74 PHE A CA 1
ATOM 563 C C . PHE A 1 74 ? 51.476 1.269 -91.303 1.00 74.44 74 PHE A C 1
ATOM 565 O O . PHE A 1 74 ? 50.260 1.441 -91.313 1.00 74.44 74 PHE A O 1
ATOM 572 N N . ALA A 1 75 ? 52.256 1.492 -90.254 1.00 78.75 75 ALA A N 1
ATOM 573 C CA . ALA A 1 75 ? 51.841 2.167 -89.043 1.00 78.75 75 ALA A CA 1
ATOM 574 C C . ALA A 1 75 ? 52.887 3.244 -88.732 1.00 78.75 75 ALA A C 1
ATOM 576 O O . ALA A 1 75 ? 54.089 2.971 -88.757 1.00 78.75 75 ALA A O 1
ATOM 577 N N . VAL A 1 76 ? 52.433 4.472 -88.507 1.00 82.94 76 VAL A N 1
ATOM 578 C CA . VAL A 1 76 ? 53.262 5.606 -88.104 1.00 82.94 76 VAL A CA 1
ATOM 579 C C . VAL A 1 76 ? 52.772 6.068 -86.751 1.00 82.94 76 VAL A C 1
ATOM 581 O O . VAL A 1 76 ? 51.681 6.616 -86.637 1.00 82.94 76 VAL A O 1
ATOM 584 N N . GLU A 1 77 ? 53.598 5.852 -85.741 1.00 85.31 77 GLU A N 1
ATOM 585 C CA . GLU A 1 77 ? 53.350 6.320 -84.388 1.00 85.31 77 GLU A CA 1
ATOM 586 C C . GLU A 1 77 ? 54.195 7.568 -84.122 1.00 85.31 77 GLU A C 1
ATOM 588 O O . GLU A 1 77 ? 55.374 7.641 -84.491 1.00 85.31 77 GLU A O 1
ATOM 593 N N . GLY A 1 78 ? 53.592 8.565 -83.487 1.00 85.31 78 GLY A N 1
ATOM 594 C CA . GLY A 1 78 ? 54.304 9.748 -83.032 1.00 85.31 78 GLY A CA 1
ATOM 595 C C . GLY A 1 78 ? 53.690 10.341 -81.776 1.00 85.31 78 GLY A C 1
ATOM 596 O O . GLY A 1 78 ? 52.558 10.023 -81.419 1.00 85.31 78 GLY A O 1
ATOM 597 N N . ILE A 1 79 ? 54.440 11.232 -81.131 1.00 84.19 79 ILE A N 1
ATOM 598 C CA . ILE A 1 79 ? 53.992 11.988 -79.955 1.00 84.19 79 ILE A CA 1
ATOM 599 C C . ILE A 1 79 ? 53.739 13.434 -80.372 1.00 84.19 79 ILE A C 1
ATOM 601 O O . ILE A 1 79 ? 54.553 14.047 -81.072 1.00 84.19 79 ILE A O 1
ATOM 605 N N . LEU A 1 80 ? 52.585 13.968 -79.981 1.00 84.44 80 LEU A N 1
ATOM 606 C CA . LEU A 1 80 ? 52.181 15.326 -80.310 1.00 84.44 80 LEU A CA 1
ATOM 607 C C . LEU A 1 80 ? 53.045 16.330 -79.532 1.00 84.44 80 LEU A C 1
ATOM 609 O O . LEU A 1 80 ? 53.143 16.265 -78.305 1.00 84.44 80 LEU A O 1
ATOM 613 N N . LYS A 1 81 ? 53.663 17.285 -80.234 1.00 76.50 81 LYS A N 1
ATOM 614 C CA . LYS A 1 81 ? 54.348 18.424 -79.613 1.00 76.50 81 LYS A CA 1
ATOM 615 C C . LYS A 1 81 ? 53.305 19.448 -79.182 1.00 76.50 81 LYS A C 1
ATOM 617 O O . LYS A 1 81 ? 52.728 20.144 -80.014 1.00 76.50 81 LYS A O 1
ATOM 622 N N . ILE A 1 82 ? 53.083 19.543 -77.877 1.00 68.38 82 ILE A N 1
ATOM 623 C CA . ILE A 1 82 ? 52.153 20.504 -77.278 1.00 68.38 82 ILE A CA 1
ATOM 624 C C . ILE A 1 82 ? 52.942 21.754 -76.869 1.00 68.38 82 ILE A C 1
ATOM 626 O O . ILE A 1 82 ? 54.007 21.654 -76.258 1.00 68.38 82 ILE A O 1
ATOM 630 N N . GLY A 1 83 ? 52.450 22.938 -77.243 1.00 64.31 83 GLY A N 1
ATOM 631 C CA . GLY A 1 83 ? 53.106 24.206 -76.923 1.00 64.31 83 GLY A CA 1
ATOM 632 C C . GLY A 1 83 ? 53.013 24.557 -75.428 1.00 64.31 83 GLY A C 1
ATOM 633 O O . GLY A 1 83 ? 52.025 24.207 -74.785 1.00 64.31 83 GLY A O 1
ATOM 634 N N . PRO A 1 84 ? 53.980 25.309 -74.865 1.00 59.47 84 PRO A N 1
ATOM 635 C CA . PRO A 1 84 ? 54.045 25.604 -73.426 1.00 59.47 84 PRO A CA 1
ATOM 636 C C . PRO A 1 84 ? 52.815 26.342 -72.872 1.00 59.47 84 PRO A C 1
ATOM 638 O O . PRO A 1 84 ? 52.506 26.209 -71.697 1.00 59.47 84 PRO A O 1
ATOM 641 N N . ASN A 1 85 ? 52.072 27.069 -73.714 1.00 58.47 85 ASN A N 1
ATOM 642 C CA . ASN A 1 85 ? 50.867 27.809 -73.314 1.00 58.47 85 ASN A CA 1
ATOM 643 C C . ASN A 1 85 ? 49.611 26.926 -73.158 1.00 58.47 85 ASN A C 1
ATOM 645 O O . ASN A 1 85 ? 48.564 27.434 -72.769 1.00 58.47 85 ASN A O 1
ATOM 649 N N . GLN A 1 86 ? 49.690 25.639 -73.508 1.00 59.75 86 GLN A N 1
ATOM 650 C CA . GLN A 1 86 ? 48.576 24.675 -73.451 1.00 59.75 86 GLN A CA 1
ATOM 651 C C . GLN A 1 86 ? 48.798 23.574 -72.412 1.00 59.75 86 GLN A C 1
ATOM 653 O O . GLN A 1 86 ? 48.021 22.626 -72.310 1.00 59.75 86 GLN A O 1
ATOM 658 N N . ILE A 1 87 ? 49.892 23.692 -71.667 1.00 61.94 87 ILE A N 1
ATOM 659 C CA . ILE A 1 87 ? 50.306 22.755 -70.643 1.00 61.94 87 ILE A CA 1
ATOM 660 C C . ILE A 1 87 ? 49.840 23.315 -69.303 1.00 61.94 87 ILE A C 1
ATOM 662 O O . ILE A 1 87 ? 50.200 24.433 -68.937 1.00 61.94 87 ILE A O 1
ATOM 666 N N . ALA A 1 88 ? 49.044 22.542 -68.571 1.00 59.38 88 ALA A N 1
ATOM 667 C CA . ALA A 1 88 ? 48.769 22.836 -67.174 1.00 59.38 88 ALA A CA 1
ATOM 668 C C . ALA A 1 88 ? 49.804 22.118 -66.298 1.00 59.38 88 ALA A C 1
ATOM 670 O O . ALA A 1 88 ? 50.081 20.933 -66.502 1.00 59.38 88 ALA A O 1
ATOM 671 N N . GLU A 1 89 ? 50.369 22.834 -65.323 1.00 55.72 89 GLU A N 1
ATOM 672 C CA . GLU A 1 89 ? 51.136 22.226 -64.235 1.00 55.72 89 GLU A CA 1
ATOM 673 C C . GLU A 1 89 ? 50.154 21.671 -63.199 1.00 55.72 89 GLU A C 1
ATOM 675 O O . GLU A 1 89 ? 49.394 22.410 -62.568 1.00 55.72 89 GLU A O 1
ATOM 680 N N . TYR A 1 90 ? 50.142 20.350 -63.051 1.00 50.19 90 TYR A N 1
ATOM 681 C CA . TYR A 1 90 ? 49.300 19.645 -62.099 1.00 50.19 90 TYR A CA 1
ATOM 682 C C . TYR A 1 90 ? 50.137 19.236 -60.883 1.00 50.19 90 TYR A C 1
ATOM 684 O O . TYR A 1 90 ? 50.898 18.271 -60.930 1.00 50.19 90 TYR A O 1
ATOM 692 N N . SER A 1 91 ? 49.976 19.967 -59.779 1.00 47.53 91 SER A N 1
ATOM 693 C CA . SER A 1 91 ? 50.589 19.637 -58.491 1.00 47.53 91 SER A CA 1
ATOM 694 C C . SER A 1 91 ? 49.705 18.655 -57.715 1.00 47.53 91 SER A C 1
ATOM 696 O O . SER A 1 91 ? 48.565 18.955 -57.352 1.00 47.53 91 SER A O 1
ATOM 698 N N . SER A 1 92 ? 50.243 17.468 -57.444 1.00 46.78 92 SER A N 1
ATOM 699 C CA . SER A 1 92 ? 49.849 16.647 -56.296 1.00 46.78 92 SER A CA 1
ATOM 700 C C . SER A 1 92 ? 51.090 16.455 -55.429 1.00 46.78 92 SER A C 1
ATOM 702 O O . SER A 1 92 ? 52.187 16.429 -55.982 1.00 46.78 92 SER A O 1
ATOM 704 N N . ASP A 1 93 ? 50.925 16.333 -54.108 1.00 48.12 93 ASP A N 1
ATOM 705 C CA . ASP A 1 93 ? 51.949 16.421 -53.043 1.00 48.12 93 ASP A CA 1
ATOM 706 C C . ASP A 1 93 ? 53.218 15.531 -53.158 1.00 48.12 93 ASP A C 1
ATOM 708 O O . ASP A 1 93 ? 53.925 15.386 -52.169 1.00 48.12 93 ASP A O 1
ATOM 712 N N . ASN A 1 94 ? 53.549 14.923 -54.307 1.00 45.78 94 ASN A N 1
ATOM 713 C CA . ASN A 1 94 ? 54.895 14.428 -54.651 1.00 45.78 94 ASN A CA 1
ATOM 714 C C . ASN A 1 94 ? 55.096 14.054 -56.148 1.00 45.78 94 ASN A C 1
ATOM 716 O O . ASN A 1 94 ? 55.964 13.238 -56.452 1.00 45.78 94 ASN A O 1
ATOM 720 N N . ASN A 1 95 ? 54.317 14.588 -57.099 1.00 49.31 95 ASN A N 1
ATOM 721 C CA . ASN A 1 95 ? 54.574 14.385 -58.537 1.00 49.31 95 ASN A CA 1
ATOM 722 C C . ASN A 1 95 ? 53.936 15.522 -59.354 1.00 49.31 95 ASN A C 1
ATOM 724 O O . ASN A 1 95 ? 52.707 15.598 -59.436 1.00 49.31 95 ASN A O 1
ATOM 728 N N . ASP A 1 96 ? 54.762 16.381 -59.956 1.00 49.72 96 ASP A N 1
ATOM 729 C CA . ASP A 1 96 ? 54.310 17.398 -60.909 1.00 49.72 96 ASP A CA 1
ATOM 730 C C . ASP A 1 96 ? 53.954 16.697 -62.225 1.00 49.72 96 ASP A C 1
ATOM 732 O O . ASP A 1 96 ? 54.826 16.220 -62.956 1.00 49.72 96 ASP A O 1
ATOM 736 N N . MET A 1 97 ? 52.659 16.572 -62.512 1.00 57.47 97 MET A N 1
ATOM 737 C CA . MET A 1 97 ? 52.191 16.064 -63.799 1.00 57.47 97 MET A CA 1
ATOM 738 C C . MET A 1 97 ? 52.037 17.229 -64.775 1.00 57.47 97 MET A C 1
ATOM 740 O O . MET A 1 97 ? 51.434 18.252 -64.465 1.00 57.47 97 MET A O 1
ATOM 744 N N . VAL A 1 98 ? 52.595 17.068 -65.970 1.00 63.12 98 VAL A N 1
ATOM 745 C CA . VAL A 1 98 ? 52.642 18.097 -67.012 1.00 63.12 98 VAL A CA 1
ATOM 746 C C . VAL A 1 98 ? 51.882 17.553 -68.220 1.00 63.12 98 VAL A C 1
ATOM 748 O O . VAL A 1 98 ? 52.290 16.544 -68.799 1.00 63.12 98 VAL A O 1
ATOM 751 N N . GLY A 1 99 ? 50.752 18.166 -68.581 1.00 74.00 99 GLY A N 1
ATOM 752 C CA . GLY A 1 99 ? 49.870 17.626 -69.621 1.00 74.00 99 GLY A CA 1
ATOM 753 C C . GLY A 1 99 ? 48.816 18.602 -70.144 1.00 74.00 99 GLY A C 1
ATOM 754 O O . GLY A 1 99 ? 48.725 19.749 -69.706 1.00 74.00 99 GLY A O 1
ATOM 755 N N . LEU A 1 100 ? 48.023 18.129 -71.105 1.00 76.88 100 LEU A N 1
ATOM 756 C CA . LEU A 1 100 ? 46.897 18.842 -71.700 1.00 76.88 100 LEU A CA 1
ATOM 757 C C . LEU A 1 100 ? 45.684 18.762 -70.767 1.00 76.88 100 LEU A C 1
ATOM 759 O O . LEU A 1 100 ? 45.083 17.698 -70.607 1.00 76.88 100 LEU A O 1
ATOM 763 N N . GLN A 1 101 ? 45.305 19.885 -70.164 1.00 76.44 101 GLN A N 1
ATOM 764 C CA . GLN A 1 101 ? 44.092 19.971 -69.354 1.00 76.44 101 GLN A CA 1
ATOM 765 C C . GLN A 1 101 ? 42.865 20.059 -70.269 1.00 76.44 101 GLN A C 1
ATOM 767 O O . GLN A 1 101 ? 42.679 21.062 -70.952 1.00 76.44 101 GLN A O 1
ATOM 772 N N . LEU A 1 102 ? 42.011 19.034 -70.259 1.00 73.38 102 LEU A N 1
ATOM 773 C CA . LEU A 1 102 ? 40.781 19.031 -71.061 1.00 73.38 102 LEU A CA 1
ATOM 774 C C . LEU A 1 102 ? 39.627 19.741 -70.350 1.00 73.38 102 LEU A C 1
ATOM 776 O O . LEU A 1 102 ? 38.895 20.521 -70.943 1.00 73.38 102 LEU A O 1
ATOM 780 N N . CYS A 1 103 ? 39.464 19.449 -69.063 1.00 72.81 103 CYS A N 1
ATOM 781 C CA . CYS A 1 103 ? 38.478 20.050 -68.161 1.00 72.81 103 CYS A CA 1
ATOM 782 C C . CYS A 1 103 ? 39.031 19.976 -66.727 1.00 72.81 103 CYS A C 1
ATOM 784 O O . CYS A 1 103 ? 40.013 19.260 -66.531 1.00 72.81 103 CYS A O 1
ATOM 786 N N . PRO A 1 104 ? 38.449 20.638 -65.705 1.00 72.38 104 PRO A N 1
ATOM 787 C CA . PRO A 1 104 ? 39.061 20.766 -64.373 1.00 72.38 104 PRO A CA 1
ATOM 788 C C . PRO A 1 104 ? 39.547 19.460 -63.716 1.00 72.38 104 PRO A C 1
ATOM 790 O O . PRO A 1 104 ? 40.474 19.495 -62.909 1.00 72.38 104 PRO A O 1
ATOM 793 N N . ASN A 1 105 ? 38.952 18.315 -64.069 1.00 76.88 105 ASN A N 1
ATOM 794 C CA . ASN A 1 105 ? 39.262 17.012 -63.482 1.00 76.88 105 ASN A CA 1
ATOM 795 C C . ASN A 1 105 ? 39.941 16.020 -64.440 1.00 76.88 105 ASN A C 1
ATOM 797 O O . ASN A 1 105 ? 40.219 14.906 -64.013 1.00 76.88 105 ASN A O 1
ATOM 801 N N . VAL A 1 106 ? 40.208 16.369 -65.703 1.00 81.25 106 VAL A N 1
ATOM 802 C CA . VAL A 1 106 ? 40.791 15.434 -66.685 1.00 81.25 106 VAL A CA 1
ATOM 803 C C . VAL A 1 106 ? 42.009 16.053 -67.363 1.00 81.25 106 VAL A C 1
ATOM 805 O O . VAL A 1 106 ? 41.912 17.115 -67.983 1.00 81.25 106 VAL A O 1
ATOM 808 N N . VAL A 1 107 ? 43.142 15.357 -67.269 1.00 82.25 107 VAL A N 1
ATOM 809 C CA . VAL A 1 107 ? 44.418 15.732 -67.890 1.00 82.25 107 VAL A CA 1
ATOM 810 C C . VAL A 1 107 ? 44.883 14.606 -68.799 1.00 82.25 107 VAL A C 1
ATOM 812 O O . VAL A 1 107 ? 44.930 13.454 -68.376 1.00 82.25 107 VAL A O 1
ATOM 815 N N . LEU A 1 108 ? 45.268 14.928 -70.031 1.00 83.62 108 LEU A N 1
ATOM 816 C CA . LEU A 1 108 ? 45.944 13.987 -70.916 1.00 83.62 108 LEU A CA 1
ATOM 817 C C . LEU A 1 108 ? 47.453 14.220 -70.903 1.00 83.62 108 LEU A C 1
ATOM 819 O O . LEU A 1 108 ? 47.920 15.356 -70.962 1.00 83.62 108 LEU A O 1
ATOM 823 N N . SER A 1 109 ? 48.235 13.149 -70.889 1.00 81.25 109 SER A N 1
ATOM 824 C CA . SER A 1 109 ? 49.691 13.211 -71.035 1.00 81.25 109 SER A CA 1
ATOM 825 C C . SER A 1 109 ? 50.172 12.164 -72.035 1.00 81.25 109 SER A C 1
ATOM 827 O O . SER A 1 109 ? 49.459 11.209 -72.332 1.00 81.25 109 SER A O 1
ATOM 829 N N . ARG A 1 110 ? 51.367 12.379 -72.603 1.00 81.06 110 ARG A N 1
ATOM 830 C CA . ARG A 1 110 ? 51.929 11.538 -73.679 1.00 81.06 110 ARG A CA 1
ATOM 831 C C . ARG A 1 110 ? 50.940 11.294 -74.834 1.00 81.06 110 ARG A C 1
ATOM 833 O O . ARG A 1 110 ? 50.833 10.176 -75.326 1.00 81.06 110 ARG A O 1
ATOM 840 N N . VAL A 1 111 ? 50.210 12.334 -75.245 1.00 86.69 111 VAL A N 1
ATOM 841 C CA . VAL A 1 111 ? 49.235 12.233 -76.340 1.00 86.69 111 VAL A CA 1
ATOM 842 C C . VAL A 1 111 ? 49.974 11.888 -77.630 1.00 86.69 111 VAL A C 1
ATOM 844 O O . VAL A 1 111 ? 50.766 12.682 -78.142 1.00 86.69 111 VAL A O 1
ATOM 847 N N . GLY A 1 112 ? 49.736 10.682 -78.122 1.00 88.75 112 GLY A N 1
ATOM 848 C CA . GLY A 1 112 ? 50.281 10.144 -79.349 1.00 88.75 112 GLY A CA 1
ATOM 849 C C . GLY A 1 112 ? 49.205 9.952 -80.404 1.00 88.75 112 GLY A C 1
ATOM 850 O O . GLY A 1 112 ? 48.003 9.960 -80.131 1.00 88.75 112 GLY A O 1
ATOM 851 N N . ILE A 1 113 ? 49.652 9.812 -81.644 1.00 89.50 113 ILE A N 1
ATOM 852 C CA . ILE A 1 113 ? 48.783 9.520 -82.778 1.00 89.50 113 ILE A CA 1
ATOM 853 C C . ILE A 1 113 ? 49.410 8.367 -83.540 1.00 89.50 113 ILE A C 1
ATOM 855 O O . ILE A 1 113 ? 50.582 8.420 -83.920 1.00 89.50 113 ILE A O 1
ATOM 859 N N . LEU A 1 114 ? 48.613 7.327 -83.749 1.00 87.69 114 LEU A N 1
ATOM 860 C CA . LEU A 1 114 ? 48.931 6.187 -84.585 1.00 87.69 114 LEU A CA 1
ATOM 861 C C . LEU A 1 114 ? 48.176 6.352 -85.898 1.00 87.69 114 LEU A C 1
ATOM 863 O O . LEU A 1 114 ? 46.962 6.191 -85.934 1.00 87.69 114 LEU A O 1
ATOM 867 N N . PHE A 1 115 ? 48.884 6.652 -86.978 1.00 84.75 115 PHE A N 1
ATOM 868 C CA . PHE A 1 115 ? 48.346 6.535 -88.329 1.00 84.75 115 PHE A CA 1
ATOM 869 C C . PHE A 1 115 ? 48.590 5.135 -88.853 1.00 84.75 115 PHE A C 1
ATOM 871 O O . PHE A 1 115 ? 49.676 4.589 -88.666 1.00 84.75 115 PHE A O 1
ATOM 878 N N . TYR A 1 116 ? 47.643 4.577 -89.590 1.00 83.31 116 TYR A N 1
ATOM 879 C CA . TYR A 1 116 ? 47.858 3.312 -90.272 1.00 83.31 116 TYR A CA 1
ATOM 880 C C . TYR A 1 116 ? 47.230 3.313 -91.658 1.00 83.31 116 TYR A C 1
ATOM 882 O O . TYR A 1 116 ? 46.202 3.939 -91.904 1.00 83.31 116 TYR A O 1
ATOM 890 N N . GLY A 1 117 ? 47.891 2.612 -92.574 1.00 80.88 117 GLY A N 1
ATOM 891 C CA . GLY A 1 117 ? 47.390 2.325 -93.908 1.00 80.88 117 GLY A CA 1
ATOM 892 C C . GLY A 1 117 ? 47.387 0.822 -94.121 1.00 80.88 117 GLY A C 1
ATOM 893 O O . GLY A 1 117 ? 48.428 0.186 -93.946 1.00 80.88 117 GLY A O 1
ATOM 894 N N . ILE A 1 118 ? 46.245 0.248 -94.487 1.00 76.69 118 ILE A N 1
ATOM 895 C CA . ILE A 1 118 ? 46.087 -1.192 -94.715 1.00 76.69 118 ILE A CA 1
ATOM 896 C C . ILE A 1 118 ? 45.732 -1.412 -96.182 1.00 76.69 118 ILE A C 1
ATOM 898 O O . ILE A 1 118 ? 44.753 -0.860 -96.676 1.00 76.69 118 ILE A O 1
ATOM 902 N N . SER A 1 119 ? 46.524 -2.219 -96.894 1.00 76.12 119 SER A N 1
ATOM 903 C CA . SER A 1 119 ? 46.146 -2.664 -98.238 1.00 76.12 119 SER A CA 1
ATOM 904 C C . SER A 1 119 ? 44.928 -3.578 -98.153 1.00 76.12 119 SER A C 1
ATOM 906 O O . SER A 1 119 ? 44.977 -4.641 -97.528 1.00 76.12 119 SER A O 1
ATOM 908 N N . VAL A 1 120 ? 43.843 -3.157 -98.793 1.00 71.25 120 VAL A N 1
ATOM 909 C CA . VAL A 1 120 ? 42.622 -3.935 -98.939 1.00 71.25 120 VAL A CA 1
ATOM 910 C C . VAL A 1 120 ? 42.618 -4.516 -100.355 1.00 71.25 120 VAL A C 1
ATOM 912 O O . VAL A 1 120 ? 42.515 -3.771 -101.335 1.00 71.25 120 VAL A O 1
ATOM 915 N N . PRO A 1 121 ? 42.740 -5.846 -100.513 1.00 68.06 121 PRO A N 1
ATOM 916 C CA . PRO A 1 121 ? 42.603 -6.458 -101.825 1.00 68.06 121 PRO A CA 1
ATOM 917 C C . PRO A 1 121 ? 41.140 -6.373 -102.277 1.00 68.06 121 PRO A C 1
ATOM 919 O O . PRO A 1 121 ? 40.241 -6.856 -101.586 1.00 68.06 121 PRO A O 1
ATOM 922 N N . SER A 1 122 ? 40.873 -5.797 -103.454 1.00 61.94 122 SER A N 1
ATOM 923 C CA . SER A 1 122 ? 39.538 -5.892 -104.051 1.00 61.94 122 SER A CA 1
ATOM 924 C C . SER A 1 122 ? 39.280 -7.334 -104.504 1.00 61.94 122 SER A C 1
ATOM 926 O O . SER A 1 122 ? 40.003 -7.850 -105.360 1.00 61.94 122 SER A O 1
ATOM 928 N N . LEU A 1 123 ? 38.242 -7.989 -103.981 1.00 54.69 123 LEU A N 1
ATOM 929 C CA . LEU A 1 123 ? 37.772 -9.273 -104.511 1.00 54.69 123 LEU A CA 1
ATOM 930 C C . LEU A 1 123 ? 37.088 -9.043 -105.875 1.00 54.69 123 LEU A C 1
ATOM 932 O O . LEU A 1 123 ? 35.907 -8.712 -105.940 1.00 54.69 123 LEU A O 1
ATOM 936 N N . GLY A 1 124 ? 37.850 -9.201 -106.963 1.00 58.78 124 GLY A N 1
ATOM 937 C CA . GLY A 1 124 ? 37.410 -9.059 -108.358 1.00 58.78 124 GLY A CA 1
ATOM 938 C C . GLY A 1 124 ? 38.387 -9.711 -109.352 1.00 58.78 124 GLY A C 1
ATOM 939 O O . GLY A 1 124 ? 39.480 -10.119 -108.968 1.00 58.78 124 GLY A O 1
ATOM 940 N N . LEU A 1 125 ? 37.985 -9.841 -110.627 1.00 55.97 125 LEU A N 1
ATOM 941 C CA . LEU A 1 125 ? 38.771 -10.495 -111.697 1.00 55.97 125 LEU A CA 1
ATOM 942 C C . LEU A 1 125 ? 40.047 -9.724 -112.103 1.00 55.97 125 LEU A C 1
ATOM 944 O O . LEU A 1 125 ? 40.957 -10.340 -112.649 1.00 55.97 125 LEU A O 1
ATOM 948 N N . ASP A 1 126 ? 40.138 -8.434 -111.769 1.00 57.28 126 ASP A N 1
ATOM 949 C CA . ASP A 1 126 ? 41.351 -7.615 -111.852 1.00 57.28 126 ASP A CA 1
ATOM 950 C C . ASP A 1 126 ? 41.719 -7.158 -110.430 1.00 57.28 126 ASP A C 1
ATOM 952 O O . ASP A 1 126 ? 40.971 -6.409 -109.800 1.00 57.28 126 ASP A O 1
ATOM 956 N N . SER A 1 127 ? 42.840 -7.637 -109.878 1.00 51.84 127 SER A N 1
ATOM 957 C CA . SER A 1 127 ? 43.243 -7.306 -108.504 1.00 51.84 127 SER A CA 1
ATOM 958 C C . SER A 1 127 ? 43.816 -5.887 -108.429 1.00 51.84 127 SER A C 1
ATOM 960 O O . SER A 1 127 ? 45.014 -5.677 -108.638 1.00 51.84 127 SER A O 1
ATOM 962 N N . THR A 1 128 ? 42.976 -4.903 -108.123 1.00 61.34 128 THR A N 1
ATOM 963 C CA . THR A 1 128 ? 43.433 -3.576 -107.697 1.00 61.34 128 THR A CA 1
ATOM 964 C C . THR A 1 128 ? 43.616 -3.556 -106.180 1.00 61.34 128 THR A C 1
ATOM 966 O O . THR A 1 128 ? 42.661 -3.741 -105.428 1.00 61.34 128 THR A O 1
ATOM 969 N N . GLU A 1 129 ? 44.853 -3.350 -105.726 1.00 65.31 129 GLU A N 1
ATOM 970 C CA . GLU A 1 129 ? 45.152 -3.029 -104.326 1.00 65.31 129 GLU A CA 1
ATOM 971 C C . GLU A 1 129 ? 44.879 -1.535 -104.110 1.00 65.31 129 GLU A C 1
ATOM 973 O O . GLU A 1 129 ? 45.470 -0.693 -104.791 1.00 65.31 129 GLU A O 1
ATOM 978 N N . TRP A 1 130 ? 43.990 -1.202 -103.176 1.00 68.31 130 TRP A N 1
ATOM 979 C CA . TRP A 1 130 ? 43.858 0.155 -102.647 1.00 68.31 130 TRP A CA 1
ATOM 980 C C . TRP A 1 130 ? 44.192 0.135 -101.156 1.00 68.31 130 TRP A C 1
ATOM 982 O O . TRP A 1 130 ? 44.078 -0.897 -100.497 1.00 68.31 130 TRP A O 1
ATOM 992 N N . THR A 1 131 ? 44.674 1.256 -100.633 1.00 72.12 131 THR A N 1
ATOM 993 C CA . THR A 1 131 ? 45.034 1.382 -99.219 1.00 72.12 131 THR A CA 1
ATOM 994 C C . THR A 1 131 ? 43.942 2.161 -98.512 1.00 72.12 131 THR A C 1
ATOM 996 O O . THR A 1 131 ? 43.639 3.279 -98.926 1.00 72.12 131 THR A O 1
ATOM 999 N N . ASP A 1 132 ? 43.368 1.567 -97.471 1.00 76.44 132 ASP A N 1
ATOM 1000 C CA . ASP A 1 132 ? 42.488 2.274 -96.547 1.00 76.44 132 ASP A CA 1
ATOM 1001 C C . ASP A 1 132 ? 43.321 2.914 -95.438 1.00 76.44 132 ASP A C 1
ATOM 1003 O O . ASP A 1 132 ? 44.315 2.326 -94.996 1.00 76.44 132 ASP A O 1
ATOM 1007 N N . TYR A 1 133 ? 42.940 4.113 -95.008 1.00 77.38 133 TYR A N 1
ATOM 1008 C CA . TYR A 1 133 ? 43.697 4.901 -94.038 1.00 77.38 133 TYR A CA 1
ATOM 1009 C C . TYR A 1 133 ? 42.864 5.138 -92.786 1.00 77.38 133 TYR A C 1
ATOM 1011 O O . TYR A 1 133 ? 41.715 5.559 -92.867 1.00 77.38 133 TYR A O 1
ATOM 1019 N N . GLY A 1 134 ? 43.478 4.939 -91.626 1.00 81.62 134 GLY A N 1
ATOM 1020 C CA . GLY A 1 134 ? 42.862 5.214 -90.338 1.00 81.62 134 GLY A CA 1
ATOM 1021 C C . GLY A 1 134 ? 43.841 5.848 -89.364 1.00 81.62 134 GLY A C 1
ATOM 1022 O O . GLY A 1 134 ? 45.048 5.950 -89.619 1.00 81.62 134 GLY A O 1
ATOM 1023 N N . PHE A 1 135 ? 43.301 6.297 -88.237 1.00 86.12 135 PHE A N 1
ATOM 1024 C CA . PHE A 1 135 ? 44.096 6.813 -87.138 1.00 86.12 135 PHE A CA 1
ATOM 1025 C C . PHE A 1 135 ? 43.489 6.438 -85.787 1.00 86.12 135 PHE A C 1
ATOM 1027 O O . PHE A 1 135 ? 42.283 6.224 -85.667 1.00 86.12 135 PHE A O 1
ATOM 1034 N N . THR A 1 136 ? 44.344 6.419 -84.771 1.00 89.12 136 THR A N 1
ATOM 1035 C CA . THR A 1 136 ? 43.961 6.347 -83.362 1.00 89.12 136 THR A CA 1
ATOM 1036 C C . THR A 1 136 ? 44.745 7.408 -82.606 1.00 89.12 136 THR A C 1
ATOM 1038 O O . THR A 1 136 ? 45.972 7.463 -82.707 1.00 89.12 136 THR A O 1
ATOM 1041 N N . VAL A 1 137 ? 44.056 8.262 -81.855 1.00 90.44 137 VAL A N 1
ATOM 1042 C CA . VAL A 1 137 ? 44.700 9.133 -80.863 1.00 90.44 137 VAL A CA 1
ATOM 1043 C C . VAL A 1 137 ? 44.786 8.344 -79.571 1.00 90.44 137 VAL A C 1
ATOM 1045 O O . VAL A 1 137 ? 43.779 7.812 -79.126 1.00 90.44 137 VAL A O 1
ATOM 1048 N N . PHE A 1 138 ? 45.958 8.248 -78.964 1.00 91.50 138 PHE A N 1
ATOM 1049 C CA . PHE A 1 138 ? 46.143 7.464 -77.749 1.00 91.50 138 PHE A CA 1
ATOM 1050 C C . PHE A 1 138 ? 47.000 8.217 -76.743 1.00 91.50 138 PHE A C 1
ATOM 1052 O O . PHE A 1 138 ? 47.615 9.236 -77.059 1.00 91.50 138 PHE A O 1
ATOM 1059 N N . GLY A 1 139 ? 47.059 7.716 -75.521 1.00 89.62 139 GLY A N 1
ATOM 1060 C CA . GLY A 1 139 ? 47.966 8.236 -74.513 1.00 89.62 139 GLY A CA 1
ATOM 1061 C C . GLY A 1 139 ? 47.479 7.923 -73.117 1.00 89.62 139 GLY A C 1
ATOM 1062 O O . GLY A 1 139 ? 46.777 6.942 -72.879 1.00 89.62 139 GLY A O 1
ATOM 1063 N N . ASP A 1 140 ? 47.841 8.799 -72.193 1.00 88.44 140 ASP A N 1
ATOM 1064 C CA . ASP A 1 140 ? 47.570 8.619 -70.780 1.00 88.44 140 ASP A CA 1
ATOM 1065 C C . ASP A 1 140 ? 46.487 9.613 -70.366 1.00 88.44 140 ASP A C 1
ATOM 1067 O O . ASP A 1 140 ? 46.650 10.820 -70.555 1.00 88.44 140 ASP A O 1
ATOM 1071 N N . MET A 1 141 ? 45.399 9.121 -69.787 1.00 87.62 141 MET A N 1
ATOM 1072 C CA . MET A 1 141 ? 44.318 9.929 -69.241 1.00 87.62 141 MET A CA 1
ATOM 1073 C C . MET A 1 141 ? 44.362 9.863 -67.718 1.00 87.62 141 MET A C 1
ATOM 1075 O O . MET A 1 141 ? 44.255 8.796 -67.122 1.00 87.62 141 MET A O 1
ATOM 1079 N N . HIS A 1 142 ? 44.487 11.025 -67.092 1.00 85.75 142 HIS A N 1
ATOM 1080 C CA . HIS A 1 142 ? 44.504 11.194 -65.646 1.00 85.75 142 HIS A CA 1
ATOM 1081 C C . HIS A 1 142 ? 43.207 11.854 -65.211 1.00 85.75 142 HIS A C 1
ATOM 1083 O O . HIS A 1 142 ? 42.941 13.007 -65.556 1.00 85.75 142 HIS A O 1
ATOM 1089 N N . ILE A 1 143 ? 42.398 11.127 -64.445 1.00 84.12 143 ILE A N 1
ATOM 1090 C CA . ILE A 1 143 ? 41.117 11.615 -63.939 1.00 84.12 143 ILE A CA 1
ATOM 1091 C C . ILE A 1 143 ? 41.232 11.898 -62.443 1.00 84.12 143 ILE A C 1
ATOM 1093 O O . ILE A 1 143 ? 41.434 11.001 -61.621 1.00 84.12 143 ILE A O 1
ATOM 1097 N N . LYS A 1 144 ? 41.048 13.160 -62.061 1.00 78.94 144 LYS A N 1
ATOM 1098 C CA . LYS A 1 144 ? 40.886 13.571 -60.671 1.00 78.94 144 LYS A CA 1
ATOM 1099 C C . LYS A 1 144 ? 39.491 13.184 -60.199 1.00 78.94 144 LYS A C 1
ATOM 1101 O O . LYS A 1 144 ? 38.500 13.853 -60.486 1.00 78.94 144 LYS A O 1
ATOM 1106 N N . VAL A 1 145 ? 39.422 12.100 -59.439 1.00 75.81 145 VAL A N 1
ATOM 1107 C CA . VAL A 1 145 ? 38.175 11.661 -58.818 1.00 75.81 145 VAL A CA 1
ATOM 1108 C C . VAL A 1 145 ? 38.090 12.236 -57.401 1.00 75.81 145 VAL A C 1
ATOM 1110 O O . VAL A 1 145 ? 39.038 12.064 -56.628 1.00 75.81 145 VAL A O 1
ATOM 1113 N N . PRO A 1 146 ? 36.986 12.917 -57.033 1.00 68.81 146 PRO A N 1
ATOM 1114 C CA . PRO A 1 146 ? 36.785 13.413 -55.674 1.00 68.81 146 PRO A CA 1
ATOM 1115 C C . PRO A 1 146 ? 37.026 12.317 -54.625 1.00 68.81 146 PRO A C 1
ATOM 1117 O O . PRO A 1 146 ? 36.495 11.218 -54.746 1.00 68.81 146 PRO A O 1
ATOM 1120 N N . GLY A 1 147 ? 37.843 12.609 -53.608 1.00 65.44 147 GLY A N 1
ATOM 1121 C CA . GLY A 1 147 ? 38.163 11.683 -52.512 1.00 65.44 147 GLY A CA 1
ATOM 1122 C C . GLY A 1 147 ? 39.283 10.666 -52.788 1.00 65.44 147 GLY A C 1
ATOM 1123 O O . GLY A 1 147 ? 39.791 10.070 -51.839 1.00 65.44 147 GLY A O 1
ATOM 1124 N N . SER A 1 148 ? 39.717 10.485 -54.040 1.00 69.12 148 SER A N 1
ATOM 1125 C CA . SER A 1 148 ? 40.873 9.634 -54.360 1.00 69.12 148 SER A CA 1
ATOM 1126 C C . SER A 1 148 ? 42.191 10.327 -53.986 1.00 69.12 148 SER A C 1
ATOM 1128 O O . SER A 1 148 ? 42.365 11.519 -54.234 1.00 69.12 148 SER A O 1
ATOM 1130 N N . ILE A 1 149 ? 43.139 9.579 -53.409 1.00 64.44 149 ILE A N 1
ATOM 1131 C CA . ILE A 1 149 ? 44.452 10.103 -52.966 1.00 64.44 149 ILE A CA 1
ATOM 1132 C C . ILE A 1 149 ? 45.378 10.372 -54.166 1.00 64.44 149 ILE A C 1
ATOM 1134 O O . ILE A 1 149 ? 46.225 11.261 -54.117 1.00 64.44 149 ILE A O 1
ATOM 1138 N N . LYS A 1 150 ? 45.211 9.614 -55.256 1.00 71.50 150 LYS A N 1
ATOM 1139 C CA . LYS A 1 150 ? 45.916 9.802 -56.531 1.00 71.50 150 LYS A CA 1
ATOM 1140 C C . LYS A 1 150 ? 44.907 9.891 -57.682 1.00 71.50 150 LYS A C 1
ATOM 1142 O O . LYS A 1 150 ? 43.832 9.292 -57.565 1.00 71.50 150 LYS A O 1
ATOM 1147 N N . PRO A 1 151 ? 45.214 10.614 -58.774 1.00 75.81 151 PRO A N 1
ATOM 1148 C CA . PRO A 1 151 ? 44.418 10.546 -59.997 1.00 75.81 151 PRO A CA 1
ATOM 1149 C C . PRO A 1 151 ? 44.262 9.097 -60.479 1.00 75.81 151 PRO A C 1
ATOM 1151 O O . PRO A 1 151 ? 45.171 8.284 -60.314 1.00 75.81 151 PRO A O 1
ATOM 1154 N N . LEU A 1 152 ? 43.103 8.775 -61.050 1.00 85.81 152 LEU A N 1
ATOM 1155 C CA . LEU A 1 152 ? 42.901 7.528 -61.777 1.00 85.81 152 LEU A CA 1
ATOM 1156 C C . LEU A 1 152 ? 43.665 7.627 -63.098 1.00 85.81 152 LEU A C 1
ATOM 1158 O O . LEU A 1 152 ? 43.351 8.483 -63.923 1.00 85.81 152 LEU A O 1
ATOM 1162 N N . GLU A 1 153 ? 44.659 6.764 -63.272 1.00 87.94 153 GLU A N 1
ATOM 1163 C CA . GLU A 1 153 ? 45.468 6.687 -64.486 1.00 87.94 153 GLU A CA 1
ATOM 1164 C C . GLU A 1 153 ? 44.878 5.634 -65.429 1.00 87.94 153 GLU A C 1
ATOM 1166 O O . GLU A 1 153 ? 44.707 4.470 -65.053 1.00 87.94 153 GLU A O 1
ATOM 1171 N N . LEU A 1 154 ? 44.564 6.042 -66.653 1.00 90.38 154 LEU A N 1
ATOM 1172 C CA . LEU A 1 154 ? 44.003 5.190 -67.692 1.00 90.38 154 LEU A CA 1
ATOM 1173 C C . LEU A 1 154 ? 44.861 5.292 -68.956 1.00 90.38 154 LEU A C 1
ATOM 1175 O O . LEU A 1 154 ? 45.315 6.377 -69.317 1.00 90.38 154 LEU A O 1
ATOM 1179 N N . ASP A 1 155 ? 45.027 4.182 -69.661 1.00 92.06 155 ASP A N 1
ATOM 1180 C CA . ASP A 1 155 ? 45.450 4.188 -71.058 1.00 92.06 155 ASP A CA 1
ATOM 1181 C C . ASP A 1 155 ? 44.206 4.447 -71.909 1.00 92.06 155 ASP A C 1
ATOM 1183 O O . ASP A 1 155 ? 43.230 3.699 -71.808 1.00 92.06 155 ASP A O 1
ATOM 1187 N N . PHE A 1 156 ? 44.206 5.529 -72.690 1.00 91.69 156 PHE A N 1
ATOM 1188 C CA . PHE A 1 156 ? 43.067 5.902 -73.529 1.00 91.69 156 PHE A CA 1
ATOM 1189 C C . PHE A 1 156 ? 43.388 5.767 -75.014 1.00 91.69 156 PHE A C 1
ATOM 1191 O O . PHE A 1 156 ? 44.513 6.008 -75.449 1.00 91.69 156 PHE A O 1
ATOM 1198 N N . GLU A 1 157 ? 42.353 5.459 -75.786 1.00 92.25 157 GLU A N 1
ATOM 1199 C CA . GLU A 1 157 ? 42.346 5.422 -77.239 1.00 92.25 157 GLU A CA 1
ATOM 1200 C C . GLU A 1 157 ? 41.067 6.093 -77.752 1.00 92.25 157 GLU A C 1
ATOM 1202 O O . GLU A 1 157 ? 39.963 5.833 -77.270 1.00 92.25 157 GLU A O 1
ATOM 1207 N N . ILE A 1 158 ? 41.220 6.972 -78.736 1.00 89.56 158 ILE A N 1
ATOM 1208 C CA . ILE A 1 158 ? 40.145 7.604 -79.491 1.00 89.56 158 ILE A CA 1
ATOM 1209 C C . ILE A 1 158 ? 40.328 7.187 -80.945 1.00 89.56 158 ILE A C 1
ATOM 1211 O O . ILE A 1 158 ? 41.252 7.643 -81.625 1.00 89.56 158 ILE A O 1
ATOM 1215 N N . GLY A 1 159 ? 39.454 6.299 -81.404 1.00 85.25 159 GLY A N 1
ATOM 1216 C CA . GLY A 1 159 ? 39.413 5.822 -82.782 1.00 85.25 159 GLY A CA 1
ATOM 1217 C C . GLY A 1 159 ? 38.165 6.316 -83.502 1.00 85.25 159 GLY A C 1
ATOM 1218 O O . GLY A 1 159 ? 37.140 6.589 -82.878 1.00 85.25 159 GLY A O 1
ATOM 1219 N N . GLU A 1 160 ? 38.240 6.404 -84.824 1.00 79.88 160 GLU A N 1
ATOM 1220 C CA . GLU A 1 160 ? 37.087 6.698 -85.672 1.00 79.88 160 GLU A CA 1
ATOM 1221 C C . GLU A 1 160 ? 36.675 5.453 -86.454 1.00 79.88 160 GLU A C 1
ATOM 1223 O O . GLU A 1 160 ? 37.518 4.784 -87.049 1.00 79.88 160 GLU A O 1
ATOM 1228 N N . PHE A 1 161 ? 35.381 5.139 -86.444 1.00 68.62 161 PHE A N 1
ATOM 1229 C CA . PHE A 1 161 ? 34.823 4.011 -87.181 1.00 68.62 161 PHE A CA 1
ATOM 1230 C C . PHE A 1 161 ? 33.428 4.362 -87.711 1.00 68.62 161 PHE A C 1
ATOM 1232 O O . PHE A 1 161 ? 32.552 4.756 -86.943 1.00 68.62 161 PHE A O 1
ATOM 1239 N N . GLU A 1 162 ? 33.218 4.220 -89.024 1.00 66.75 162 GLU A N 1
ATOM 1240 C CA . GLU A 1 162 ? 31.926 4.439 -89.706 1.00 66.75 162 GLU A CA 1
ATOM 1241 C C . GLU A 1 162 ? 31.227 5.783 -89.392 1.00 66.75 162 GLU A C 1
ATOM 1243 O O . GLU A 1 162 ? 30.004 5.896 -89.443 1.00 66.75 162 GLU A O 1
ATOM 1248 N N . GLY A 1 163 ? 31.985 6.843 -89.102 1.00 69.56 163 GLY A N 1
ATOM 1249 C CA . GLY A 1 163 ? 31.448 8.170 -88.787 1.00 69.56 163 GLY A CA 1
ATOM 1250 C C . GLY A 1 163 ? 31.266 8.457 -87.298 1.00 69.56 163 GLY A C 1
ATOM 1251 O O . GLY A 1 163 ? 31.033 9.616 -86.957 1.00 69.56 163 GLY A O 1
ATOM 1252 N N . ALA A 1 164 ? 31.418 7.460 -86.426 1.00 77.00 164 ALA A N 1
ATOM 1253 C CA . ALA A 1 164 ? 31.368 7.617 -84.978 1.00 77.00 164 ALA A CA 1
ATOM 1254 C C . ALA A 1 164 ? 32.779 7.593 -84.374 1.00 77.00 164 ALA A C 1
ATOM 1256 O O . ALA A 1 164 ? 33.642 6.812 -84.782 1.00 77.00 164 ALA A O 1
ATOM 1257 N N . ILE A 1 165 ? 33.012 8.444 -83.380 1.00 84.75 165 ILE A N 1
ATOM 1258 C CA . ILE A 1 165 ? 34.258 8.479 -82.622 1.00 84.75 165 ILE A CA 1
ATOM 1259 C C . ILE A 1 165 ? 34.040 7.685 -81.339 1.00 84.75 165 ILE A C 1
ATOM 1261 O O . ILE A 1 165 ? 33.094 7.941 -80.596 1.00 84.75 165 ILE A O 1
ATOM 1265 N N . ASN A 1 166 ? 34.915 6.718 -81.082 1.00 88.56 166 ASN A N 1
ATOM 1266 C CA . ASN A 1 166 ? 34.867 5.883 -79.892 1.00 88.56 166 ASN A CA 1
ATOM 1267 C C . ASN A 1 166 ? 36.046 6.220 -78.990 1.00 88.56 166 ASN A C 1
ATOM 1269 O O . ASN A 1 166 ? 37.197 6.070 -79.395 1.00 88.56 166 ASN A O 1
ATOM 1273 N N . LEU A 1 167 ? 35.743 6.641 -77.767 1.00 89.12 167 LEU A N 1
ATOM 1274 C CA . LEU A 1 167 ? 36.691 6.681 -76.667 1.00 89.12 167 LEU A CA 1
ATOM 1275 C C . LEU A 1 167 ? 36.623 5.344 -75.936 1.00 89.12 167 LEU A C 1
ATOM 1277 O O . LEU A 1 167 ? 35.553 4.937 -75.482 1.00 89.12 167 LEU A O 1
ATOM 1281 N N . ALA A 1 168 ? 37.771 4.705 -75.770 1.00 91.75 168 ALA A N 1
ATOM 1282 C CA . ALA A 1 168 ? 37.971 3.612 -74.837 1.00 91.75 168 ALA A CA 1
ATOM 1283 C C . ALA A 1 168 ? 39.130 3.983 -73.915 1.00 91.75 168 ALA A C 1
ATOM 1285 O O . ALA A 1 168 ? 40.175 4.425 -74.381 1.00 91.75 168 ALA A O 1
ATOM 1286 N N . ALA A 1 169 ? 38.958 3.819 -72.610 1.00 91.75 169 ALA A N 1
ATOM 1287 C CA . ALA A 1 169 ? 40.036 3.990 -71.654 1.00 91.75 169 ALA A CA 1
ATOM 1288 C C . ALA A 1 169 ? 40.013 2.855 -70.633 1.00 91.75 169 ALA A C 1
ATOM 1290 O O . ALA A 1 169 ? 38.948 2.489 -70.139 1.00 91.75 169 ALA A O 1
ATOM 1291 N N . ALA A 1 170 ? 41.171 2.289 -70.319 1.00 91.88 170 ALA A N 1
ATOM 1292 C CA . ALA A 1 170 ? 41.313 1.200 -69.361 1.00 91.88 170 ALA A CA 1
ATOM 1293 C C . ALA A 1 170 ? 42.337 1.575 -68.294 1.00 91.88 170 ALA A C 1
ATOM 1295 O O . ALA A 1 170 ? 43.314 2.253 -68.594 1.00 91.88 170 ALA A O 1
ATOM 1296 N N . VAL A 1 171 ? 42.118 1.155 -67.047 1.00 89.44 171 VAL A N 1
ATOM 1297 C CA . VAL A 1 171 ? 43.056 1.441 -65.953 1.00 89.44 171 VAL A CA 1
ATOM 1298 C C . VAL A 1 171 ? 44.459 0.947 -66.271 1.00 89.44 171 VAL A C 1
ATOM 1300 O O . VAL A 1 171 ? 44.659 -0.174 -66.733 1.00 89.44 171 VAL A O 1
ATOM 1303 N N . ARG A 1 172 ? 45.440 1.816 -66.023 1.00 81.25 172 ARG A N 1
ATOM 1304 C CA . ARG A 1 172 ? 46.852 1.489 -66.158 1.00 81.25 172 ARG A CA 1
ATOM 1305 C C . ARG A 1 172 ? 47.266 0.612 -64.975 1.00 81.25 172 ARG A C 1
ATOM 1307 O O . ARG A 1 172 ? 47.455 1.094 -63.859 1.00 81.25 172 ARG A O 1
ATOM 1314 N N . GLY A 1 173 ? 47.389 -0.689 -65.225 1.00 76.75 173 GLY A N 1
ATOM 1315 C CA . GLY A 1 173 ? 47.566 -1.726 -64.201 1.00 76.75 173 GLY A CA 1
ATOM 1316 C C . GLY A 1 173 ? 46.267 -2.491 -63.931 1.00 76.75 173 GLY A C 1
ATOM 1317 O O . GLY A 1 173 ? 45.328 -2.406 -64.710 1.00 76.75 173 GLY A O 1
ATOM 1318 N N . ASP A 1 174 ? 46.205 -3.249 -62.832 1.00 73.88 174 ASP A N 1
ATOM 1319 C CA . ASP A 1 174 ? 45.070 -4.160 -62.599 1.00 73.88 174 ASP A CA 1
ATOM 1320 C C . ASP A 1 174 ? 43.962 -3.574 -61.704 1.00 73.88 174 ASP A C 1
ATOM 1322 O O . ASP A 1 174 ? 42.829 -4.048 -61.753 1.00 73.88 174 ASP A O 1
ATOM 1326 N N . ILE A 1 175 ? 44.268 -2.581 -60.854 1.00 83.19 175 ILE A N 1
ATOM 1327 C CA . ILE A 1 175 ? 43.383 -2.162 -59.750 1.00 83.19 175 ILE A CA 1
ATOM 1328 C C . ILE A 1 175 ? 43.399 -0.642 -59.555 1.00 83.19 175 ILE A C 1
ATOM 1330 O O . ILE A 1 175 ? 44.443 -0.047 -59.275 1.00 83.19 175 ILE A O 1
ATOM 1334 N N . TRP A 1 176 ? 42.217 -0.030 -59.573 1.00 84.81 176 TRP A N 1
ATOM 1335 C CA . TRP A 1 176 ? 41.979 1.309 -59.052 1.00 84.81 176 TRP A CA 1
ATOM 1336 C C . TRP A 1 176 ? 41.729 1.249 -57.541 1.00 84.81 176 TRP A C 1
ATOM 1338 O O . TRP A 1 176 ? 40.656 0.858 -57.079 1.00 84.81 176 TRP A O 1
ATOM 1348 N N . LYS A 1 177 ? 42.747 1.630 -56.762 1.00 80.56 177 LYS A N 1
ATOM 1349 C CA . LYS A 1 177 ? 42.678 1.622 -55.296 1.00 80.56 177 LYS A CA 1
ATOM 1350 C C . LYS A 1 177 ? 41.869 2.789 -54.747 1.00 80.56 177 LYS A C 1
ATOM 1352 O O . LYS A 1 177 ? 42.066 3.920 -55.188 1.00 80.56 177 LYS A O 1
ATOM 1357 N N . ASN A 1 178 ? 41.063 2.527 -53.718 1.00 77.50 178 ASN A N 1
ATOM 1358 C CA . ASN A 1 178 ? 40.225 3.522 -53.048 1.00 77.50 178 ASN A CA 1
ATOM 1359 C C . ASN A 1 178 ? 39.405 4.359 -54.053 1.00 77.50 178 ASN A C 1
ATOM 1361 O O . ASN A 1 178 ? 39.384 5.594 -54.002 1.00 77.50 178 ASN A O 1
ATOM 1365 N N . ALA A 1 179 ? 38.762 3.671 -54.996 1.00 80.31 179 ALA A N 1
ATOM 1366 C CA . ALA A 1 179 ? 37.887 4.253 -55.994 1.00 80.31 179 ALA A CA 1
ATOM 1367 C C . ALA A 1 179 ? 36.850 5.165 -55.325 1.00 80.31 179 ALA A C 1
ATOM 1369 O O . ALA A 1 179 ? 36.239 4.812 -54.313 1.00 80.31 179 ALA A O 1
ATOM 1370 N N . PHE A 1 180 ? 36.696 6.375 -55.869 1.00 77.62 180 PHE A N 1
ATOM 1371 C CA . PHE A 1 180 ? 35.799 7.423 -55.357 1.00 77.62 180 PHE A CA 1
ATOM 1372 C C . PHE A 1 180 ? 36.046 7.872 -53.899 1.00 77.62 180 PHE A C 1
ATOM 1374 O O . PHE A 1 180 ? 35.224 8.586 -53.327 1.00 77.62 180 PHE A O 1
ATOM 1381 N N . GLY A 1 181 ? 37.166 7.482 -53.276 1.00 73.50 181 GLY A N 1
ATOM 1382 C CA . GLY A 1 181 ? 37.525 7.902 -51.917 1.00 73.50 181 GLY A CA 1
ATOM 1383 C C . GLY A 1 181 ? 36.710 7.265 -50.790 1.00 73.50 181 GLY A C 1
ATOM 1384 O O . GLY A 1 181 ? 36.679 7.800 -49.682 1.00 73.50 181 GLY A O 1
ATOM 1385 N N . ILE A 1 182 ? 36.029 6.150 -51.058 1.00 72.94 182 ILE A N 1
ATOM 1386 C CA . ILE A 1 182 ? 35.115 5.482 -50.115 1.00 72.94 182 ILE A CA 1
ATOM 1387 C C . ILE A 1 182 ? 35.635 4.123 -49.614 1.00 72.94 182 ILE A C 1
ATOM 1389 O O . ILE A 1 182 ? 34.880 3.348 -49.025 1.00 72.94 182 ILE A O 1
ATOM 1393 N N . GLY A 1 183 ? 36.916 3.830 -49.829 1.00 72.56 183 GLY A N 1
ATOM 1394 C CA . GLY A 1 183 ? 37.587 2.608 -49.380 1.00 72.56 183 GLY A CA 1
ATOM 1395 C C . GLY A 1 183 ? 37.182 1.358 -50.161 1.00 72.56 183 GLY A C 1
ATOM 1396 O O . GLY A 1 183 ? 37.135 0.274 -49.598 1.00 72.56 183 GLY A O 1
ATOM 1397 N N . ILE A 1 184 ? 36.841 1.490 -51.441 1.00 78.12 184 ILE A N 1
ATOM 1398 C CA . ILE A 1 184 ? 36.514 0.352 -52.308 1.00 78.12 184 ILE A CA 1
ATOM 1399 C C . ILE A 1 184 ? 37.558 0.274 -53.417 1.00 78.12 184 ILE A C 1
ATOM 1401 O O . ILE A 1 184 ? 37.880 1.297 -54.010 1.00 78.12 184 ILE A O 1
ATOM 1405 N N . ASP A 1 185 ? 38.073 -0.920 -53.707 1.00 82.88 185 ASP A N 1
ATOM 1406 C CA . ASP A 1 185 ? 38.963 -1.124 -54.852 1.00 82.88 185 ASP A CA 1
ATOM 1407 C C . ASP A 1 185 ? 38.167 -1.707 -56.018 1.00 82.88 185 ASP A C 1
ATOM 1409 O O . ASP A 1 185 ? 37.324 -2.586 -55.824 1.00 82.88 185 ASP A O 1
ATOM 1413 N N . LEU A 1 186 ? 38.450 -1.218 -57.223 1.00 87.25 186 LEU A N 1
ATOM 1414 C CA . LEU A 1 186 ? 37.841 -1.704 -58.456 1.00 87.25 186 LEU A CA 1
ATOM 1415 C C . LEU A 1 186 ? 38.921 -2.255 -59.381 1.00 87.25 186 LEU A C 1
ATOM 1417 O O . LEU A 1 186 ? 39.920 -1.580 -59.630 1.00 87.25 186 LEU A O 1
ATOM 1421 N N . ASP A 1 187 ? 38.722 -3.461 -59.901 1.00 87.81 187 ASP A N 1
ATOM 1422 C CA . ASP A 1 187 ? 39.584 -4.046 -60.928 1.00 87.81 187 ASP A CA 1
ATOM 1423 C C . ASP A 1 187 ? 38.954 -3.929 -62.323 1.00 87.81 187 ASP A C 1
ATOM 1425 O O . ASP A 1 187 ? 37.767 -3.621 -62.467 1.00 87.81 187 ASP A O 1
ATOM 1429 N N . MET A 1 188 ? 39.783 -4.091 -63.359 1.00 88.88 188 MET A N 1
ATOM 1430 C CA . MET A 1 188 ? 39.358 -4.056 -64.768 1.00 88.88 188 MET A CA 1
ATOM 1431 C C . MET A 1 188 ? 38.514 -2.823 -65.142 1.00 88.88 188 MET A C 1
ATOM 1433 O O . MET A 1 188 ? 37.600 -2.912 -65.962 1.00 88.88 188 MET A O 1
ATOM 1437 N N . VAL A 1 189 ? 38.821 -1.666 -64.549 1.00 90.44 189 VAL A N 1
ATOM 1438 C CA . VAL A 1 189 ? 38.074 -0.424 -64.778 1.00 90.44 189 VAL A CA 1
ATOM 1439 C C . VAL A 1 189 ? 38.221 0.006 -66.232 1.00 90.44 189 VAL A C 1
ATOM 1441 O O . VAL A 1 189 ? 39.335 0.203 -66.725 1.00 90.44 189 VAL A O 1
ATOM 1444 N N . ARG A 1 190 ? 37.084 0.180 -66.903 1.00 91.69 190 ARG A N 1
ATOM 1445 C CA . ARG A 1 190 ? 36.987 0.681 -68.270 1.00 91.69 190 ARG A CA 1
ATOM 1446 C C . ARG A 1 190 ? 36.002 1.833 -68.347 1.00 91.69 190 ARG A C 1
ATOM 1448 O O . ARG A 1 190 ? 34.914 1.771 -67.778 1.00 91.69 190 ARG A O 1
ATOM 1455 N N . LEU A 1 191 ? 36.390 2.854 -69.095 1.00 91.12 191 LEU A N 1
ATOM 1456 C CA . LEU A 1 191 ? 35.526 3.923 -69.560 1.00 91.12 191 LEU A CA 1
ATOM 1457 C C . LEU A 1 191 ? 35.329 3.765 -71.058 1.00 91.12 191 LEU A C 1
ATOM 1459 O O . LEU A 1 191 ? 36.284 3.516 -71.793 1.00 91.12 191 LEU A O 1
ATOM 1463 N N . SER A 1 192 ? 34.097 3.925 -71.517 1.00 91.19 192 SER A N 1
ATOM 1464 C CA . SER A 1 192 ? 33.803 3.943 -72.944 1.00 91.19 192 SER A CA 1
ATOM 1465 C C . SER A 1 192 ? 32.751 4.984 -73.274 1.00 91.19 192 SER A C 1
ATOM 1467 O O . SER A 1 192 ? 31.862 5.257 -72.468 1.00 91.19 192 SER A O 1
ATOM 1469 N N . ALA A 1 193 ? 32.865 5.588 -74.448 1.00 89.31 193 ALA A N 1
ATOM 1470 C CA . ALA A 1 193 ? 31.886 6.539 -74.943 1.00 89.31 193 ALA A CA 1
ATOM 1471 C C . ALA A 1 193 ? 31.926 6.608 -76.469 1.00 89.31 193 ALA A C 1
ATOM 1473 O O . ALA A 1 193 ? 32.997 6.533 -77.070 1.00 89.31 193 ALA A O 1
ATOM 1474 N N . THR A 1 194 ? 30.764 6.816 -77.081 1.00 86.81 194 THR A N 1
ATOM 1475 C CA . THR A 1 194 ? 30.622 7.028 -78.525 1.00 86.81 194 THR A CA 1
ATOM 1476 C C . THR A 1 194 ? 30.044 8.419 -78.766 1.00 86.81 194 THR A C 1
ATOM 1478 O O . THR A 1 194 ? 29.038 8.775 -78.155 1.00 86.81 194 THR A O 1
ATOM 1481 N N . PHE A 1 195 ? 30.682 9.213 -79.626 1.00 84.00 195 PHE A N 1
ATOM 1482 C CA . PHE A 1 195 ? 30.322 10.613 -79.880 1.00 84.00 195 PHE A CA 1
ATOM 1483 C C . PHE A 1 195 ? 30.690 11.069 -81.300 1.00 84.00 195 PHE A C 1
ATOM 1485 O O . PHE A 1 195 ? 31.335 10.339 -82.054 1.00 84.00 195 PHE A O 1
ATOM 1492 N N . ASP A 1 196 ? 30.253 12.271 -81.681 1.00 79.12 196 ASP A N 1
ATOM 1493 C CA . ASP A 1 196 ? 30.623 12.934 -82.936 1.00 79.12 196 ASP A CA 1
ATOM 1494 C C . ASP A 1 196 ? 31.631 14.076 -82.698 1.00 79.12 196 ASP A C 1
ATOM 1496 O O . ASP A 1 196 ? 31.907 14.466 -81.567 1.00 79.12 196 ASP A O 1
ATOM 1500 N N . SER A 1 197 ? 32.210 14.642 -83.758 1.00 73.12 197 SER A N 1
ATOM 1501 C CA . SER A 1 197 ? 33.225 15.698 -83.631 1.00 73.12 197 SER A CA 1
ATOM 1502 C C . SER A 1 197 ? 32.660 17.104 -83.355 1.00 73.12 197 SER A C 1
ATOM 1504 O O . SER A 1 197 ? 33.386 18.091 -83.508 1.00 73.12 197 SER A O 1
ATOM 1506 N N . SER A 1 198 ? 31.374 17.236 -82.997 1.00 68.75 198 SER A N 1
ATOM 1507 C CA . SER A 1 198 ? 30.680 18.531 -82.934 1.00 68.75 198 SER A CA 1
ATOM 1508 C C . SER A 1 198 ? 30.808 19.277 -81.598 1.00 68.75 198 SER A C 1
ATOM 1510 O O . SER A 1 198 ? 30.465 20.461 -81.547 1.00 68.75 198 SER A O 1
ATOM 1512 N N . GLY A 1 199 ? 31.344 18.646 -80.543 1.00 67.75 199 GLY A N 1
ATOM 1513 C CA . GLY A 1 199 ? 31.469 19.253 -79.212 1.00 67.75 199 GLY A CA 1
ATOM 1514 C C . GLY A 1 199 ? 32.664 18.761 -78.376 1.00 67.75 199 GLY A C 1
ATOM 1515 O O . GLY A 1 199 ? 33.272 17.738 -78.696 1.00 67.75 199 GLY A O 1
ATOM 1516 N N . PRO A 1 200 ? 33.020 19.498 -77.307 1.00 68.69 200 PRO A N 1
ATOM 1517 C CA . PRO A 1 200 ? 34.169 19.194 -76.457 1.00 68.69 200 PRO A CA 1
ATOM 1518 C C . PRO A 1 200 ? 33.935 17.956 -75.582 1.00 68.69 200 PRO A C 1
ATOM 1520 O O . PRO A 1 200 ? 32.807 17.679 -75.155 1.00 68.69 200 PRO A O 1
ATOM 1523 N N . LEU A 1 201 ? 35.025 17.251 -75.245 1.00 70.88 201 LEU A N 1
ATOM 1524 C CA . LEU A 1 201 ? 34.999 16.030 -74.426 1.00 70.88 201 LEU A CA 1
ATOM 1525 C C . LEU A 1 201 ? 34.313 16.242 -73.063 1.00 70.88 201 LEU A C 1
ATOM 1527 O O . LEU A 1 201 ? 33.757 15.302 -72.510 1.00 70.88 201 LEU A O 1
ATOM 1531 N N . GLU A 1 202 ? 34.288 17.474 -72.544 1.00 67.75 202 GLU A N 1
ATOM 1532 C CA . GLU A 1 202 ? 33.650 17.843 -71.270 1.00 67.75 202 GLU A CA 1
ATOM 1533 C C . GLU A 1 202 ? 32.138 17.557 -71.197 1.00 67.75 202 GLU A C 1
ATOM 1535 O O . GLU A 1 202 ? 31.594 17.415 -70.102 1.00 67.75 202 GLU A O 1
ATOM 1540 N N . THR A 1 203 ? 31.469 17.440 -72.348 1.00 70.31 203 THR A N 1
ATOM 1541 C CA . THR A 1 203 ? 30.023 17.170 -72.447 1.00 70.31 203 THR A CA 1
ATOM 1542 C C . THR A 1 203 ? 29.678 15.678 -72.507 1.00 70.31 203 THR A C 1
ATOM 1544 O O . THR A 1 203 ? 28.503 15.311 -72.501 1.00 70.31 203 THR A O 1
ATOM 1547 N N . LEU A 1 204 ? 30.689 14.808 -72.548 1.00 78.38 204 LEU A N 1
ATOM 1548 C CA . LEU A 1 204 ? 30.528 13.384 -72.807 1.00 78.38 204 LEU A CA 1
ATOM 1549 C C . LEU A 1 204 ? 30.126 12.604 -71.549 1.00 78.38 204 LEU A C 1
ATOM 1551 O O . LEU A 1 204 ? 30.771 12.702 -70.506 1.00 78.38 204 LEU A O 1
ATOM 1555 N N . GLN A 1 205 ? 29.103 11.757 -71.657 1.00 85.81 205 GLN A N 1
ATOM 1556 C CA . GLN A 1 205 ? 28.789 10.761 -70.634 1.00 85.81 205 GLN A CA 1
ATOM 1557 C C . GLN A 1 205 ? 29.470 9.441 -70.997 1.00 85.81 205 GLN A C 1
ATOM 1559 O O . GLN A 1 205 ? 29.111 8.791 -71.975 1.00 85.81 205 GLN A O 1
ATOM 1564 N N . CYS A 1 206 ? 30.463 9.049 -70.206 1.00 87.88 206 CYS A N 1
ATOM 1565 C CA . CYS A 1 206 ? 31.173 7.787 -70.365 1.00 87.88 206 CYS A CA 1
ATOM 1566 C C . CYS A 1 206 ? 30.462 6.683 -69.585 1.00 87.88 206 CYS A C 1
ATOM 1568 O O . CYS A 1 206 ? 30.137 6.870 -68.412 1.00 87.88 206 CYS A O 1
ATOM 1570 N N . SER A 1 207 ? 30.271 5.520 -70.200 1.00 91.75 207 SER A N 1
ATOM 1571 C CA . SER A 1 207 ? 29.918 4.289 -69.499 1.00 91.75 207 SER A CA 1
ATOM 1572 C C . SER A 1 207 ? 31.128 3.776 -68.725 1.00 91.75 207 SER A C 1
ATOM 1574 O O . SER A 1 207 ? 32.233 3.718 -69.264 1.00 91.75 207 SER A O 1
ATOM 1576 N N . VAL A 1 208 ? 30.908 3.402 -67.469 1.00 90.94 208 VAL A N 1
ATOM 1577 C CA . VAL A 1 208 ? 31.896 2.797 -66.573 1.00 90.94 208 VAL A CA 1
ATOM 1578 C C . VAL A 1 208 ? 31.557 1.320 -66.444 1.00 90.94 208 VAL A C 1
ATOM 1580 O O . VAL A 1 208 ? 30.417 0.993 -66.127 1.00 90.94 208 VAL A O 1
ATOM 1583 N N . SER A 1 209 ? 32.540 0.446 -66.633 1.00 92.50 209 SER A N 1
ATOM 1584 C CA . SER A 1 209 ? 32.435 -0.970 -66.269 1.00 92.50 209 SER A CA 1
ATOM 1585 C C . SER A 1 209 ? 33.662 -1.381 -65.463 1.00 92.50 209 SER A C 1
ATOM 1587 O O . SER A 1 209 ? 34.778 -1.024 -65.843 1.00 92.50 209 SER A O 1
ATOM 1589 N N . ALA A 1 210 ? 33.483 -2.121 -64.378 1.00 92.19 210 ALA A N 1
ATOM 1590 C CA . ALA A 1 210 ? 34.573 -2.623 -63.540 1.00 92.19 210 ALA A CA 1
ATOM 1591 C C . ALA A 1 210 ? 34.138 -3.892 -62.796 1.00 92.19 210 ALA A C 1
ATOM 1593 O O . ALA A 1 210 ? 32.968 -4.274 -62.860 1.00 92.19 210 ALA A O 1
ATOM 1594 N N . HIS A 1 211 ? 35.040 -4.520 -62.039 1.00 90.31 211 HIS A N 1
ATOM 1595 C CA . HIS A 1 211 ? 34.634 -5.483 -61.018 1.00 90.31 211 HIS A CA 1
ATOM 1596 C C . HIS A 1 211 ? 34.966 -4.993 -59.613 1.00 90.31 211 HIS A C 1
ATOM 1598 O O . HIS A 1 211 ? 36.053 -4.489 -59.325 1.00 90.31 211 HIS A O 1
ATOM 1604 N N . LEU A 1 212 ? 34.002 -5.189 -58.720 1.00 88.31 212 LEU A N 1
ATOM 1605 C CA . LEU A 1 212 ? 34.175 -5.067 -57.287 1.00 88.31 212 LEU A CA 1
ATOM 1606 C C . LEU A 1 212 ? 34.758 -6.376 -56.759 1.00 88.31 212 LEU A C 1
ATOM 1608 O O . LEU A 1 212 ? 34.177 -7.443 -56.977 1.00 88.31 212 LEU A O 1
ATOM 1612 N N . LYS A 1 213 ? 35.853 -6.281 -56.005 1.00 84.31 213 LYS A N 1
ATOM 1613 C CA . LYS A 1 213 ? 36.435 -7.415 -55.289 1.00 84.31 213 LYS A CA 1
ATOM 1614 C C . LYS A 1 213 ? 36.773 -7.024 -53.854 1.00 84.31 213 LYS A C 1
ATOM 1616 O O . LYS A 1 213 ? 37.716 -6.275 -53.621 1.00 84.31 213 LYS A O 1
ATOM 1621 N N . ALA A 1 214 ? 36.024 -7.574 -52.904 1.00 84.12 214 ALA A N 1
ATOM 1622 C CA . ALA A 1 214 ? 36.249 -7.418 -51.472 1.00 84.12 214 ALA A CA 1
ATOM 1623 C C . ALA A 1 214 ? 36.210 -8.810 -50.829 1.00 84.12 214 ALA A C 1
ATOM 1625 O O . ALA A 1 214 ? 35.148 -9.410 -50.725 1.00 84.12 214 ALA A O 1
ATOM 1626 N N . GLY A 1 215 ? 37.369 -9.365 -50.462 1.00 81.69 215 GLY A N 1
ATOM 1627 C CA . GLY A 1 215 ? 37.445 -10.737 -49.944 1.00 81.69 215 GLY A CA 1
ATOM 1628 C C . GLY A 1 215 ? 36.912 -11.779 -50.939 1.00 81.69 215 GLY A C 1
ATOM 1629 O O . GLY A 1 215 ? 37.425 -11.887 -52.058 1.00 81.69 215 GLY A O 1
ATOM 1630 N N . ALA A 1 216 ? 35.908 -12.554 -50.524 1.00 84.00 216 ALA A N 1
ATOM 1631 C CA . ALA A 1 216 ? 35.179 -13.500 -51.373 1.00 84.00 216 ALA A CA 1
ATOM 1632 C C . ALA A 1 216 ? 34.000 -12.844 -52.118 1.00 84.00 216 ALA A C 1
ATOM 1634 O O . ALA A 1 216 ? 33.485 -13.408 -53.087 1.00 84.00 216 ALA A O 1
ATOM 1635 N N . THR A 1 217 ? 33.591 -11.646 -51.700 1.00 87.94 217 THR A N 1
ATOM 1636 C CA . THR A 1 217 ? 32.504 -10.886 -52.323 1.00 87.94 217 THR A CA 1
ATOM 1637 C C . THR A 1 217 ? 32.964 -10.284 -53.649 1.00 87.94 217 THR A C 1
ATOM 1639 O O . THR A 1 217 ? 33.900 -9.480 -53.702 1.00 87.94 217 THR A O 1
ATOM 1642 N N . THR A 1 218 ? 32.291 -10.669 -54.736 1.00 87.00 218 THR A N 1
ATOM 1643 C CA . THR A 1 218 ? 32.567 -10.177 -56.092 1.00 87.00 218 THR A CA 1
ATOM 1644 C C . THR A 1 218 ? 31.287 -9.721 -56.782 1.00 87.00 218 THR A C 1
ATOM 1646 O O . THR A 1 218 ? 30.234 -10.333 -56.602 1.00 87.00 218 THR A O 1
ATOM 1649 N N . ALA A 1 219 ? 31.367 -8.642 -57.562 1.00 91.00 219 ALA A N 1
ATOM 1650 C CA . ALA A 1 219 ? 30.254 -8.156 -58.375 1.00 91.00 219 ALA A CA 1
ATOM 1651 C C . ALA A 1 219 ? 30.742 -7.401 -59.613 1.00 91.00 219 ALA A C 1
ATOM 1653 O O . ALA A 1 219 ? 31.791 -6.757 -59.586 1.00 91.00 219 ALA A O 1
ATOM 1654 N N . LEU A 1 220 ? 29.948 -7.457 -60.685 1.00 91.94 220 LEU A N 1
ATOM 1655 C CA . LEU A 1 220 ? 30.105 -6.552 -61.819 1.00 91.94 220 LEU A CA 1
ATOM 1656 C C . LEU A 1 220 ? 29.600 -5.168 -61.413 1.00 91.94 220 LEU A C 1
ATOM 1658 O O . LEU A 1 220 ? 28.560 -5.044 -60.762 1.00 91.94 220 LEU A O 1
ATOM 1662 N N . VAL A 1 221 ? 30.370 -4.154 -61.778 1.00 91.81 221 VAL A N 1
ATOM 1663 C CA . VAL A 1 221 ? 30.067 -2.750 -61.541 1.00 91.81 221 VAL A CA 1
ATOM 1664 C C . VAL A 1 221 ? 29.784 -2.121 -62.887 1.00 91.81 221 VAL A C 1
ATOM 1666 O O . VAL A 1 221 ? 30.656 -2.120 -63.754 1.00 91.81 221 VAL A O 1
ATOM 1669 N N . ASP A 1 222 ? 28.606 -1.535 -63.023 1.00 93.19 222 ASP A N 1
ATOM 1670 C CA . ASP A 1 222 ? 28.205 -0.770 -64.194 1.00 93.19 222 ASP A CA 1
ATOM 1671 C C . ASP A 1 222 ? 27.837 0.647 -63.765 1.00 93.19 222 ASP A C 1
ATOM 1673 O O . ASP A 1 222 ? 27.405 0.890 -62.638 1.00 93.19 222 ASP A O 1
ATOM 1677 N N . GLY A 1 223 ? 28.013 1.624 -64.645 1.00 91.50 223 GLY A N 1
ATOM 1678 C CA . GLY A 1 223 ? 27.705 2.996 -64.287 1.00 91.50 223 GLY A CA 1
ATOM 1679 C C . GLY A 1 223 ? 28.034 4.010 -65.354 1.00 91.50 223 GLY A C 1
ATOM 1680 O O . GLY A 1 223 ? 28.278 3.681 -66.513 1.00 91.50 223 GLY A O 1
ATOM 1681 N N . THR A 1 224 ? 28.037 5.273 -64.945 1.00 90.31 224 THR A N 1
ATOM 1682 C CA . THR A 1 224 ? 28.406 6.386 -65.813 1.00 90.31 224 THR A CA 1
ATOM 1683 C C . THR A 1 224 ? 29.283 7.400 -65.092 1.00 90.31 224 THR A C 1
ATOM 1685 O O . THR A 1 224 ? 29.201 7.562 -63.873 1.00 90.31 224 THR A O 1
ATOM 1688 N N . TYR A 1 225 ? 30.130 8.073 -65.864 1.00 86.56 225 TYR A N 1
ATOM 1689 C CA . TYR A 1 225 ? 31.011 9.149 -65.435 1.00 86.56 225 TYR A CA 1
ATOM 1690 C C . TYR A 1 225 ? 30.942 10.289 -66.449 1.00 86.56 225 TYR A C 1
ATOM 1692 O O . TYR A 1 225 ? 30.955 10.065 -67.656 1.00 86.56 225 TYR A O 1
ATOM 1700 N N . THR A 1 226 ? 30.905 11.520 -65.959 1.00 83.69 226 THR A N 1
ATOM 1701 C CA . THR A 1 226 ? 31.012 12.734 -66.770 1.00 83.69 226 THR A CA 1
ATOM 1702 C C . THR A 1 226 ? 32.289 13.479 -66.379 1.00 83.69 226 THR A C 1
ATOM 1704 O O . THR A 1 226 ? 32.586 13.576 -65.184 1.00 83.69 226 THR A O 1
ATOM 1707 N N . PRO A 1 227 ? 33.033 14.065 -67.330 1.00 74.06 227 PRO A N 1
ATOM 1708 C CA . PRO A 1 227 ? 34.242 14.838 -67.029 1.00 74.06 227 PRO A CA 1
ATOM 1709 C C . PRO A 1 227 ? 34.008 16.034 -66.089 1.00 74.06 227 PRO A C 1
ATOM 1711 O O . PRO A 1 227 ? 34.904 16.425 -65.340 1.00 74.06 227 PRO A O 1
ATOM 1714 N N . GLY A 1 228 ? 32.776 16.556 -66.038 1.00 72.38 228 GLY A N 1
ATOM 1715 C CA . GLY A 1 228 ? 32.331 17.538 -65.041 1.00 72.38 228 GLY A CA 1
ATOM 1716 C C . GLY A 1 228 ? 32.344 17.036 -63.586 1.00 72.38 228 GLY A C 1
ATOM 1717 O O . GLY A 1 228 ? 32.117 17.819 -62.668 1.00 72.38 228 GLY A O 1
ATOM 1718 N N . GLY A 1 229 ? 32.637 15.752 -63.352 1.00 75.38 229 GLY A N 1
ATOM 1719 C CA . GLY A 1 229 ? 32.786 15.148 -62.028 1.00 75.38 229 GLY A CA 1
ATOM 1720 C C . GLY A 1 229 ? 31.530 14.462 -61.490 1.00 75.38 229 GLY A C 1
ATOM 1721 O O . GLY A 1 229 ? 31.556 14.004 -60.345 1.00 75.38 229 GLY A O 1
ATOM 1722 N N . SER A 1 230 ? 30.453 14.367 -62.280 1.00 83.19 230 SER A N 1
ATOM 1723 C CA . SER A 1 230 ? 29.269 13.577 -61.910 1.00 83.19 230 SER A CA 1
ATOM 1724 C C . SER A 1 230 ? 29.472 12.109 -62.276 1.00 83.19 230 SER A C 1
ATOM 1726 O O . SER A 1 230 ? 29.894 11.808 -63.391 1.00 83.19 230 SER A O 1
ATOM 1728 N N . TYR A 1 231 ? 29.156 11.207 -61.358 1.00 86.38 231 TYR A N 1
ATOM 1729 C CA . TYR A 1 231 ? 29.265 9.765 -61.476 1.00 86.38 231 TYR A CA 1
ATOM 1730 C C . TYR A 1 231 ? 28.097 9.073 -60.767 1.00 86.38 231 TYR A C 1
ATOM 1732 O O . TYR A 1 231 ? 27.569 9.553 -59.760 1.00 86.38 231 TYR A O 1
ATOM 1740 N N . SER A 1 232 ? 27.712 7.915 -61.292 1.00 89.44 232 SER A N 1
ATOM 1741 C CA . SER A 1 232 ? 26.811 6.976 -60.629 1.00 89.44 232 SER A CA 1
ATOM 1742 C C . SER A 1 232 ? 27.145 5.571 -61.102 1.00 89.44 232 SER A C 1
ATOM 1744 O O . SER A 1 232 ? 27.039 5.287 -62.297 1.00 89.44 232 SER A O 1
ATOM 1746 N N . ILE A 1 233 ? 27.594 4.722 -60.183 1.00 89.81 233 ILE A N 1
ATOM 1747 C CA . ILE A 1 233 ? 27.888 3.312 -60.428 1.00 89.81 233 ILE A CA 1
ATOM 1748 C C . ILE A 1 233 ? 27.059 2.441 -59.489 1.00 89.81 233 ILE A C 1
ATOM 1750 O O . ILE A 1 233 ? 26.764 2.830 -58.356 1.00 89.81 233 ILE A O 1
ATOM 1754 N N . TYR A 1 234 ? 26.701 1.256 -59.959 1.00 92.25 234 TYR A N 1
ATOM 1755 C CA . TYR A 1 234 ? 25.939 0.272 -59.216 1.00 92.25 234 TYR A CA 1
ATOM 1756 C C . TYR A 1 234 ? 26.550 -1.118 -59.380 1.00 92.25 234 TYR A C 1
ATOM 1758 O O . TYR A 1 234 ? 27.126 -1.448 -60.415 1.00 92.25 234 TYR A O 1
ATOM 1766 N N . ALA A 1 235 ? 26.424 -1.933 -58.339 1.00 92.25 235 ALA A N 1
ATOM 1767 C CA . ALA A 1 235 ? 26.867 -3.316 -58.322 1.00 92.25 235 ALA A CA 1
ATOM 1768 C C . ALA A 1 235 ? 25.814 -4.184 -57.640 1.00 92.25 235 ALA A C 1
ATOM 1770 O O . ALA A 1 235 ? 25.292 -3.825 -56.583 1.00 92.25 235 ALA A O 1
ATOM 1771 N N . TYR A 1 236 ? 25.529 -5.340 -58.230 1.00 93.19 236 TYR A N 1
ATOM 1772 C CA . TYR A 1 236 ? 24.583 -6.302 -57.677 1.00 93.19 236 TYR A CA 1
ATOM 1773 C C . TYR A 1 236 ? 25.316 -7.539 -57.152 1.00 93.19 236 TYR A C 1
ATOM 1775 O O . TYR A 1 236 ? 26.045 -8.203 -57.889 1.00 93.19 236 TYR A O 1
ATOM 1783 N N . VAL A 1 237 ? 25.098 -7.856 -55.876 1.00 92.25 237 VAL A N 1
ATOM 1784 C CA . VAL A 1 237 ? 25.654 -9.025 -55.184 1.00 92.25 237 VAL A CA 1
ATOM 1785 C C . VAL A 1 237 ? 24.506 -9.988 -54.889 1.00 92.25 237 VAL A C 1
ATOM 1787 O O . VAL A 1 237 ? 23.596 -9.646 -54.141 1.00 92.25 237 VAL A O 1
ATOM 1790 N N . GLN A 1 238 ? 24.531 -11.202 -55.447 1.00 86.50 238 GLN A N 1
ATOM 1791 C CA . GLN A 1 238 ? 23.416 -12.160 -55.319 1.00 86.50 238 GLN A CA 1
ATOM 1792 C C . GLN A 1 238 ? 23.169 -12.653 -53.886 1.00 86.50 238 GLN A C 1
ATOM 1794 O O . GLN A 1 238 ? 22.030 -12.926 -53.521 1.00 86.50 238 GLN A O 1
ATOM 1799 N N . ASN A 1 239 ? 24.207 -12.782 -53.067 1.00 87.06 239 ASN A N 1
ATOM 1800 C CA . ASN A 1 239 ? 24.075 -13.171 -51.668 1.00 87.06 239 ASN A CA 1
ATOM 1801 C C . ASN A 1 239 ? 25.177 -12.475 -50.883 1.00 87.06 239 ASN A C 1
ATOM 1803 O O . ASN A 1 239 ? 26.345 -12.840 -51.020 1.00 87.06 239 ASN A O 1
ATOM 1807 N N . LEU A 1 240 ? 24.812 -11.443 -50.125 1.00 92.38 240 LEU A N 1
ATOM 1808 C CA . LEU A 1 240 ? 25.791 -10.725 -49.326 1.00 92.38 240 LEU A CA 1
ATOM 1809 C C . LEU A 1 240 ? 26.157 -11.540 -48.082 1.00 92.38 240 LEU A C 1
ATOM 1811 O O . LEU A 1 240 ? 27.336 -11.733 -47.807 1.00 92.38 240 LEU A O 1
ATOM 1815 N N . GLY A 1 241 ? 25.165 -12.052 -47.347 1.00 91.88 241 GLY A N 1
ATOM 1816 C CA . GLY A 1 241 ? 25.403 -12.747 -46.080 1.00 91.88 241 GLY A CA 1
ATOM 1817 C C . GLY A 1 241 ? 26.141 -11.894 -45.030 1.00 91.88 241 GLY A C 1
ATOM 1818 O O . GLY A 1 241 ? 26.506 -10.740 -45.257 1.00 91.88 241 GLY A O 1
ATOM 1819 N N . CYS A 1 242 ? 26.382 -12.469 -43.850 1.00 91.62 242 CYS A N 1
ATOM 1820 C CA . CYS A 1 242 ? 27.207 -11.823 -42.820 1.00 91.62 242 CYS A CA 1
ATOM 1821 C C . CYS A 1 242 ? 28.678 -11.705 -43.256 1.00 91.62 242 CYS A C 1
ATOM 1823 O O . CYS A 1 242 ? 29.320 -10.687 -42.993 1.00 91.62 242 CYS A O 1
ATOM 1825 N N . ASP A 1 243 ? 29.187 -12.717 -43.964 1.00 90.25 243 ASP A N 1
ATOM 1826 C CA . ASP A 1 243 ? 30.562 -12.740 -44.468 1.00 90.25 243 ASP A CA 1
ATOM 1827 C C . ASP A 1 243 ? 30.807 -11.634 -45.498 1.00 90.25 243 ASP A C 1
ATOM 1829 O O . ASP A 1 243 ? 31.839 -10.974 -45.438 1.00 90.25 243 ASP A O 1
ATOM 1833 N N . GLY A 1 244 ? 29.847 -11.345 -46.384 1.00 91.31 244 GLY A N 1
ATOM 1834 C CA . GLY A 1 244 ? 29.995 -10.259 -47.352 1.00 91.31 244 GLY A CA 1
ATOM 1835 C C . GLY A 1 244 ? 29.945 -8.871 -46.718 1.00 91.31 244 GLY A C 1
ATOM 1836 O O . GLY A 1 244 ? 30.682 -7.979 -47.137 1.00 91.31 244 GLY A O 1
ATOM 1837 N N . VAL A 1 245 ? 29.158 -8.675 -45.651 1.00 93.62 245 VAL A N 1
ATOM 1838 C CA . VAL A 1 245 ? 29.224 -7.439 -44.846 1.00 93.62 245 VAL A CA 1
ATOM 1839 C C . VAL A 1 245 ? 30.610 -7.290 -44.204 1.00 93.62 245 VAL A C 1
ATOM 1841 O O . VAL A 1 245 ? 31.186 -6.199 -44.229 1.00 93.62 245 VAL A O 1
ATOM 1844 N N . ALA A 1 246 ? 31.170 -8.379 -43.668 1.00 91.81 246 ALA A N 1
ATOM 1845 C CA . ALA A 1 246 ? 32.506 -8.384 -43.078 1.00 91.81 246 ALA A CA 1
ATOM 1846 C C . ALA A 1 246 ? 33.616 -8.153 -44.110 1.00 91.81 246 ALA A C 1
ATOM 1848 O O . ALA A 1 246 ? 34.536 -7.380 -43.840 1.00 91.81 246 ALA A O 1
ATOM 1849 N N . ASP A 1 247 ? 33.510 -8.750 -45.293 1.00 90.88 247 ASP A N 1
ATOM 1850 C CA . ASP A 1 247 ? 34.422 -8.542 -46.414 1.00 90.88 247 ASP A CA 1
ATOM 1851 C C . ASP A 1 247 ? 34.431 -7.076 -46.863 1.00 90.88 247 ASP A C 1
ATOM 1853 O O . ASP A 1 247 ? 35.499 -6.466 -46.954 1.00 90.88 247 ASP A O 1
ATOM 1857 N N . LEU A 1 248 ? 33.253 -6.477 -47.083 1.00 90.50 248 LEU A N 1
ATOM 1858 C CA . LEU A 1 248 ? 33.130 -5.065 -47.460 1.00 90.50 248 LEU A CA 1
ATOM 1859 C C . LEU A 1 248 ? 33.699 -4.136 -46.378 1.00 90.50 248 LEU A C 1
ATOM 1861 O O . LEU A 1 248 ? 34.410 -3.177 -46.690 1.00 90.50 248 LEU A O 1
ATOM 1865 N N . PHE A 1 249 ? 33.429 -4.423 -45.101 1.00 91.25 249 PHE A N 1
ATOM 1866 C CA . PHE A 1 249 ? 33.976 -3.657 -43.981 1.00 91.25 249 PHE A CA 1
ATOM 1867 C C . PHE A 1 249 ? 35.501 -3.765 -43.899 1.00 91.25 249 PHE A C 1
ATOM 1869 O O . PHE A 1 249 ? 36.184 -2.743 -43.776 1.00 91.25 249 PHE A O 1
ATOM 1876 N N . ARG A 1 250 ? 36.043 -4.985 -43.988 1.00 89.31 250 ARG A N 1
ATOM 1877 C CA . ARG A 1 250 ? 37.484 -5.251 -43.925 1.00 89.31 250 ARG A CA 1
ATOM 1878 C C . ARG A 1 250 ? 38.215 -4.597 -45.074 1.00 89.31 250 ARG A C 1
ATOM 1880 O O . ARG A 1 250 ? 39.267 -4.003 -44.862 1.00 89.31 250 ARG A O 1
ATOM 1887 N N . HIS A 1 251 ? 37.650 -4.667 -46.272 1.00 85.75 251 HIS A N 1
ATOM 1888 C CA . HIS A 1 251 ? 38.224 -4.024 -47.445 1.00 85.75 251 HIS A CA 1
ATOM 1889 C C . HIS A 1 251 ? 38.257 -2.497 -47.293 1.00 85.75 251 HIS A C 1
ATOM 1891 O O . HIS A 1 251 ? 39.272 -1.869 -47.581 1.00 85.75 251 HIS A O 1
ATOM 1897 N N . ARG A 1 252 ? 37.190 -1.907 -46.737 1.00 84.62 252 ARG A N 1
ATOM 1898 C CA . ARG A 1 252 ? 37.083 -0.458 -46.513 1.00 84.62 252 ARG A CA 1
ATOM 1899 C C . ARG A 1 252 ? 37.960 0.083 -45.391 1.00 84.62 252 ARG A C 1
ATOM 1901 O O . ARG A 1 252 ? 38.447 1.207 -45.490 1.00 84.62 252 ARG A O 1
ATOM 1908 N N . THR A 1 253 ? 38.109 -0.663 -44.303 1.00 85.94 253 THR A N 1
ATOM 1909 C CA . THR A 1 253 ? 38.717 -0.160 -43.058 1.00 85.94 253 THR A CA 1
ATOM 1910 C C . THR A 1 253 ? 40.060 -0.803 -42.718 1.00 85.94 253 THR A C 1
ATOM 1912 O O . THR A 1 253 ? 40.802 -0.255 -41.909 1.00 85.94 253 THR A O 1
ATOM 1915 N N . GLY A 1 254 ? 40.382 -1.951 -43.319 1.00 85.62 254 GLY A N 1
ATOM 1916 C CA . GLY A 1 254 ? 41.521 -2.798 -42.956 1.00 85.62 254 GLY A CA 1
ATOM 1917 C C . GLY A 1 254 ? 41.306 -3.653 -41.701 1.00 85.62 254 GLY A C 1
ATOM 1918 O O . GLY A 1 254 ? 42.212 -4.386 -41.310 1.00 85.62 254 GLY A O 1
ATOM 1919 N N . GLU A 1 255 ? 40.131 -3.580 -41.075 1.00 89.81 255 GLU A N 1
ATOM 1920 C CA . GLU A 1 255 ? 39.837 -4.166 -39.763 1.00 89.81 255 GLU A CA 1
ATOM 1921 C C . GLU A 1 255 ? 38.834 -5.328 -39.867 1.00 89.81 255 GLU A C 1
ATOM 1923 O O . GLU A 1 255 ? 38.080 -5.432 -40.828 1.00 89.81 255 GLU A O 1
ATOM 1928 N N . GLU A 1 256 ? 38.790 -6.219 -38.875 1.00 90.38 256 GLU A N 1
ATOM 1929 C CA . GLU A 1 256 ? 37.846 -7.351 -38.865 1.00 90.38 256 GLU A CA 1
ATOM 1930 C C . GLU A 1 256 ? 36.586 -7.035 -38.042 1.00 90.38 256 GLU A C 1
ATOM 1932 O O . GLU A 1 256 ? 36.666 -6.361 -37.013 1.00 90.38 256 GLU A O 1
ATOM 1937 N N . LEU A 1 257 ? 35.428 -7.562 -38.455 1.00 91.19 257 LEU A N 1
ATOM 1938 C CA . LEU A 1 257 ? 34.205 -7.570 -37.643 1.00 91.19 257 LEU A CA 1
ATOM 1939 C C . LEU A 1 257 ? 34.130 -8.835 -36.784 1.00 91.19 257 LEU A C 1
ATOM 1941 O O . LEU A 1 257 ? 34.604 -9.904 -37.168 1.00 91.19 257 LEU A O 1
ATOM 1945 N N . LEU A 1 258 ? 33.496 -8.716 -35.624 1.00 88.25 258 LEU A N 1
ATOM 1946 C CA . LEU A 1 258 ? 32.944 -9.855 -34.907 1.00 88.25 258 LEU A CA 1
ATOM 1947 C C . LEU A 1 258 ? 31.644 -10.260 -35.604 1.00 88.25 258 LEU A C 1
ATOM 1949 O O . LEU A 1 258 ? 30.813 -9.406 -35.909 1.00 88.25 258 LEU A O 1
ATOM 1953 N N . LEU A 1 259 ? 31.481 -11.555 -35.866 1.00 84.75 259 LEU A N 1
ATOM 1954 C CA . LEU A 1 259 ? 30.247 -12.101 -36.420 1.00 84.75 259 LEU A CA 1
ATOM 1955 C C . LEU A 1 259 ? 29.339 -12.593 -35.281 1.00 84.75 259 LEU A C 1
ATOM 1957 O O . LEU A 1 259 ? 29.852 -13.173 -34.317 1.00 84.75 259 LEU A O 1
ATOM 1961 N N . PRO A 1 260 ? 28.012 -12.400 -35.377 1.00 78.56 260 PRO A N 1
ATOM 1962 C CA . PRO A 1 260 ? 27.067 -12.962 -34.419 1.00 78.56 260 PRO A CA 1
ATOM 1963 C C . PRO A 1 260 ? 27.169 -14.492 -34.396 1.00 78.56 260 PRO A C 1
ATOM 1965 O O . PRO A 1 260 ? 27.018 -15.142 -35.424 1.00 78.56 260 PRO A O 1
ATOM 1968 N N . SER A 1 261 ? 27.446 -15.073 -33.226 1.00 69.62 261 SER A N 1
ATOM 1969 C CA . SER A 1 261 ? 27.630 -16.526 -33.054 1.00 69.62 261 SER A CA 1
ATOM 1970 C C . SER A 1 261 ? 26.440 -17.247 -32.413 1.00 69.62 261 SER A C 1
ATOM 1972 O O . SER A 1 261 ? 26.457 -18.469 -32.299 1.00 69.62 261 SER A O 1
ATOM 1974 N N . HIS A 1 262 ? 25.433 -16.501 -31.952 1.00 68.00 262 HIS A N 1
ATOM 1975 C CA . HIS A 1 262 ? 24.324 -17.008 -31.135 1.00 68.00 262 HIS A CA 1
ATOM 1976 C C . HIS A 1 262 ? 22.976 -17.045 -31.876 1.00 68.00 262 HIS A C 1
ATOM 1978 O O . HIS A 1 262 ? 22.011 -17.583 -31.337 1.00 68.00 262 HIS A O 1
ATOM 1984 N N . VAL A 1 263 ? 22.901 -16.492 -33.093 1.00 72.50 263 VAL A N 1
ATOM 1985 C CA . VAL A 1 263 ? 21.685 -16.440 -33.920 1.00 72.50 263 VAL A CA 1
ATOM 1986 C C . VAL A 1 263 ? 22.059 -16.640 -35.385 1.00 72.50 263 VAL A C 1
ATOM 1988 O O . VAL A 1 263 ? 22.992 -16.003 -35.872 1.00 72.50 263 VAL A O 1
ATOM 1991 N N . ASP A 1 264 ? 21.306 -17.489 -36.085 1.00 80.56 264 ASP A N 1
ATOM 1992 C CA . ASP A 1 264 ? 21.421 -17.654 -37.534 1.00 80.56 264 ASP A CA 1
ATOM 1993 C C . ASP A 1 264 ? 20.798 -16.446 -38.241 1.00 80.56 264 ASP A C 1
ATOM 1995 O O . ASP A 1 264 ? 19.610 -16.156 -38.080 1.00 80.56 264 ASP A O 1
ATOM 1999 N N . ILE A 1 265 ? 21.614 -15.731 -39.014 1.00 88.56 265 ILE A N 1
ATOM 2000 C CA . ILE A 1 265 ? 21.221 -14.507 -39.715 1.00 88.56 265 ILE A CA 1
ATOM 2001 C C . ILE A 1 265 ? 21.388 -14.730 -41.212 1.00 88.56 265 ILE A C 1
ATOM 2003 O O . ILE A 1 265 ? 22.461 -15.100 -41.686 1.00 88.56 265 ILE A O 1
ATOM 2007 N N . THR A 1 266 ? 20.328 -14.448 -41.960 1.00 90.50 266 THR A N 1
ATOM 2008 C CA . THR A 1 266 ? 20.327 -14.462 -43.420 1.00 90.50 266 THR A CA 1
ATOM 2009 C C . THR A 1 266 ? 20.215 -13.032 -43.938 1.00 90.50 266 THR A C 1
ATOM 2011 O O . THR A 1 266 ? 19.257 -12.322 -43.632 1.00 90.50 266 THR A O 1
ATOM 2014 N N . ILE A 1 267 ? 21.195 -12.618 -44.743 1.00 93.44 267 ILE A N 1
ATOM 2015 C CA . ILE A 1 267 ? 21.202 -11.342 -45.470 1.00 93.44 267 ILE A CA 1
ATOM 2016 C C . ILE A 1 267 ? 21.156 -11.677 -46.958 1.00 93.44 267 ILE A C 1
ATOM 2018 O O . ILE A 1 267 ? 22.020 -12.407 -47.438 1.00 93.44 267 ILE A O 1
ATOM 2022 N N . GLY A 1 268 ? 20.137 -11.176 -47.654 1.00 91.81 268 GLY A N 1
ATOM 2023 C CA . GLY A 1 268 ? 19.854 -11.509 -49.050 1.00 91.81 268 GLY A CA 1
ATOM 2024 C C . GLY A 1 268 ? 20.781 -10.847 -50.074 1.00 91.81 268 GLY A C 1
ATOM 2025 O O . GLY A 1 268 ? 21.960 -10.578 -49.818 1.00 91.81 268 GLY A O 1
ATOM 2026 N N . SER A 1 269 ? 20.249 -10.606 -51.270 1.00 93.69 269 SER A N 1
ATOM 2027 C CA . SER A 1 269 ? 20.974 -9.922 -52.338 1.00 93.69 269 SER A CA 1
ATOM 2028 C C . SER A 1 269 ? 21.158 -8.444 -52.004 1.00 93.69 269 SER A C 1
ATOM 2030 O O . SER A 1 269 ? 20.256 -7.817 -51.451 1.00 93.69 269 SER A O 1
ATOM 2032 N N . ALA A 1 270 ? 22.302 -7.871 -52.376 1.00 94.25 270 ALA A N 1
ATOM 2033 C CA . ALA A 1 270 ? 22.615 -6.462 -52.162 1.00 94.25 270 ALA A CA 1
ATOM 2034 C C . ALA A 1 270 ? 22.703 -5.687 -53.479 1.00 94.25 270 ALA A C 1
ATOM 2036 O O . ALA A 1 270 ? 23.325 -6.139 -54.440 1.00 94.25 270 ALA A O 1
ATOM 2037 N N . MET A 1 271 ? 22.147 -4.480 -53.484 1.00 93.75 271 MET A N 1
ATOM 2038 C CA . MET A 1 271 ? 22.436 -3.435 -54.457 1.00 93.75 271 MET A CA 1
ATOM 2039 C C . MET A 1 271 ? 23.352 -2.403 -53.797 1.00 93.75 271 MET A C 1
ATOM 2041 O O . MET A 1 271 ? 22.973 -1.770 -52.810 1.00 93.75 271 MET A O 1
ATOM 2045 N N . ILE A 1 272 ? 24.558 -2.248 -54.336 1.00 91.56 272 ILE A N 1
ATOM 2046 C CA . ILE A 1 272 ? 25.545 -1.258 -53.903 1.00 91.56 272 ILE A CA 1
ATOM 2047 C C . ILE A 1 272 ? 25.520 -0.121 -54.918 1.00 91.56 272 ILE A C 1
ATOM 2049 O O . ILE A 1 272 ? 25.782 -0.355 -56.089 1.00 91.56 272 ILE A O 1
ATOM 2053 N N . GLU A 1 273 ? 25.233 1.101 -54.483 1.00 90.38 273 GLU A N 1
ATOM 2054 C CA . GLU A 1 273 ? 25.209 2.300 -55.324 1.00 90.38 273 GLU A CA 1
ATOM 2055 C C . GLU A 1 273 ? 26.199 3.341 -54.796 1.00 90.38 273 GLU A C 1
ATOM 2057 O O . GLU A 1 273 ? 26.231 3.655 -53.602 1.00 90.38 273 GLU A O 1
ATOM 2062 N N . ILE A 1 274 ? 27.001 3.903 -55.697 1.00 86.19 274 ILE A N 1
ATOM 2063 C CA . ILE A 1 274 ? 27.984 4.947 -55.407 1.00 86.19 274 ILE A CA 1
ATOM 2064 C C . ILE A 1 274 ? 27.759 6.079 -56.407 1.00 86.19 274 ILE A C 1
ATOM 2066 O O . ILE A 1 274 ? 27.961 5.915 -57.609 1.00 86.19 274 ILE A O 1
ATOM 2070 N N . SER A 1 275 ? 27.335 7.237 -55.911 1.00 87.06 275 SER A N 1
ATOM 2071 C CA . SER A 1 275 ? 27.035 8.418 -56.725 1.00 87.06 275 SER A CA 1
ATOM 2072 C C . SER A 1 275 ? 27.374 9.707 -55.979 1.00 87.06 275 SER A C 1
ATOM 2074 O O . SER A 1 275 ? 27.519 9.693 -54.751 1.00 87.06 275 SER A O 1
ATOM 2076 N N . ASN A 1 276 ? 27.462 10.839 -56.691 1.00 80.56 276 ASN A N 1
ATOM 2077 C CA . ASN A 1 276 ? 27.686 12.152 -56.062 1.00 80.56 276 ASN A CA 1
ATOM 2078 C C . ASN A 1 276 ? 26.648 12.476 -54.976 1.00 80.56 276 ASN A C 1
ATOM 2080 O O . ASN A 1 276 ? 26.986 13.143 -53.999 1.00 80.56 276 ASN A O 1
ATOM 2084 N N . GLU A 1 277 ? 25.405 12.010 -55.141 1.00 74.44 277 GLU A N 1
ATOM 2085 C CA . GLU A 1 277 ? 24.299 12.270 -54.214 1.00 74.44 277 GLU A CA 1
ATOM 2086 C C . GLU A 1 277 ? 24.339 11.354 -52.985 1.00 74.44 277 GLU A C 1
ATOM 2088 O O . GLU A 1 277 ? 24.229 11.830 -51.855 1.00 74.44 277 GLU A O 1
ATOM 2093 N N . LYS A 1 278 ? 24.513 10.040 -53.185 1.00 68.12 278 LYS A N 1
ATOM 2094 C CA . LYS A 1 278 ? 24.369 9.045 -52.108 1.00 68.12 278 LYS A CA 1
ATOM 2095 C C . LYS A 1 278 ? 25.681 8.658 -51.426 1.00 68.12 278 LYS A C 1
ATOM 2097 O O . LYS A 1 278 ? 25.632 8.054 -50.359 1.00 68.12 278 LYS A O 1
ATOM 2102 N N . LYS A 1 279 ? 26.842 9.017 -51.995 1.00 76.56 279 LYS A N 1
ATOM 2103 C CA . LYS A 1 279 ? 28.214 8.646 -51.572 1.00 76.56 279 LYS A CA 1
ATOM 2104 C C . LYS A 1 279 ? 28.483 7.131 -51.522 1.00 76.56 279 LYS A C 1
ATOM 2106 O O . LYS A 1 279 ? 29.356 6.660 -52.236 1.00 76.56 279 LYS A O 1
ATOM 2111 N N . LEU A 1 280 ? 27.760 6.377 -50.696 1.00 86.12 280 LEU A N 1
ATOM 2112 C CA . LEU A 1 280 ? 27.692 4.913 -50.685 1.00 86.12 280 LEU A CA 1
ATOM 2113 C C . LEU A 1 280 ? 26.338 4.500 -50.094 1.00 86.12 280 LEU A C 1
ATOM 2115 O O . LEU A 1 280 ? 26.040 4.836 -48.950 1.00 86.12 280 LEU A O 1
ATOM 2119 N N . SER A 1 281 ? 25.550 3.742 -50.848 1.00 89.25 281 SER A N 1
ATOM 2120 C CA . SER A 1 281 ? 24.302 3.137 -50.390 1.00 89.25 281 SER A CA 1
ATOM 2121 C C . SER A 1 281 ? 24.357 1.635 -50.626 1.00 89.25 281 SER A C 1
ATOM 2123 O O . SER A 1 281 ? 24.707 1.197 -51.717 1.00 89.25 281 SER A O 1
ATOM 2125 N N . ILE A 1 282 ? 24.041 0.847 -49.601 1.00 93.00 282 ILE A N 1
ATOM 2126 C CA . ILE A 1 282 ? 23.963 -0.611 -49.695 1.00 93.00 282 ILE A CA 1
ATOM 2127 C C . ILE A 1 282 ? 22.575 -1.009 -49.207 1.00 93.00 282 ILE A C 1
ATOM 2129 O O . ILE A 1 282 ? 22.259 -0.864 -48.025 1.00 93.00 282 ILE A O 1
ATOM 2133 N N . VAL A 1 283 ? 21.743 -1.488 -50.125 1.00 94.25 283 VAL A N 1
ATOM 2134 C CA . VAL A 1 283 ? 20.383 -1.947 -49.831 1.00 94.25 283 VAL A CA 1
ATOM 2135 C C . VAL A 1 283 ? 20.320 -3.440 -50.080 1.00 94.25 283 VAL A C 1
ATOM 2137 O O . VAL A 1 283 ? 20.732 -3.899 -51.141 1.00 94.25 283 VAL A O 1
ATOM 2140 N N . VAL A 1 284 ? 19.800 -4.190 -49.117 1.00 95.00 284 VAL A N 1
ATOM 2141 C CA . VAL A 1 284 ? 19.566 -5.629 -49.242 1.00 95.00 284 VAL A CA 1
ATOM 2142 C C . VAL A 1 284 ? 18.075 -5.920 -49.322 1.00 95.00 284 VAL A C 1
ATOM 2144 O O . VAL A 1 284 ? 17.269 -5.225 -48.706 1.00 95.00 284 VAL A O 1
ATOM 2147 N N . ASP A 1 285 ? 17.700 -6.936 -50.087 1.00 92.31 285 ASP A N 1
ATOM 2148 C CA . ASP A 1 285 ? 16.301 -7.325 -50.315 1.00 92.31 285 ASP A CA 1
ATOM 2149 C C . ASP A 1 285 ? 15.702 -8.181 -49.191 1.00 92.31 285 ASP A C 1
ATOM 2151 O O . ASP A 1 285 ? 14.502 -8.447 -49.170 1.00 92.31 285 ASP A O 1
ATOM 2155 N N . LYS A 1 286 ? 16.534 -8.630 -48.250 1.00 90.25 286 LYS A N 1
ATOM 2156 C CA . LYS A 1 286 ? 16.099 -9.491 -47.158 1.00 90.25 286 LYS A CA 1
ATOM 2157 C C . LYS A 1 286 ? 17.038 -9.396 -45.965 1.00 90.25 286 LYS A C 1
ATOM 2159 O O . LYS A 1 286 ? 18.252 -9.545 -46.112 1.00 90.25 286 LYS A O 1
ATOM 2164 N N . LEU A 1 287 ? 16.454 -9.228 -44.784 1.00 93.06 287 LEU A N 1
ATOM 2165 C CA . LEU A 1 287 ? 17.078 -9.543 -43.504 1.00 93.06 287 LEU A CA 1
ATOM 2166 C C . LEU A 1 287 ? 16.168 -10.525 -42.767 1.00 93.06 287 LEU A C 1
ATOM 2168 O O . LEU A 1 287 ? 14.987 -10.249 -42.565 1.00 93.06 287 LEU A O 1
ATOM 2172 N N . GLU A 1 288 ? 16.716 -11.665 -42.370 1.00 89.00 288 GLU A N 1
ATOM 2173 C CA . GLU A 1 288 ? 15.991 -12.693 -41.628 1.00 89.00 288 GLU A CA 1
ATOM 2174 C C . GLU A 1 288 ? 16.846 -13.213 -40.474 1.00 89.00 288 GLU A C 1
ATOM 2176 O O . GLU A 1 288 ? 18.028 -13.511 -40.646 1.00 89.00 288 GLU A O 1
ATOM 2181 N N . PHE A 1 289 ? 16.231 -13.327 -39.301 1.00 85.50 289 PHE A N 1
ATOM 2182 C CA . PHE A 1 289 ? 16.757 -14.104 -38.187 1.00 85.50 289 PHE A CA 1
ATOM 2183 C C . PHE A 1 289 ? 15.594 -14.728 -37.411 1.00 85.50 289 PHE A C 1
ATOM 2185 O O . PHE A 1 289 ? 14.550 -14.101 -37.208 1.00 85.50 289 PHE A O 1
ATOM 2192 N N . ASP A 1 290 ? 15.781 -15.974 -36.976 1.00 77.75 290 ASP A N 1
ATOM 2193 C CA . ASP A 1 290 ? 14.728 -16.807 -36.382 1.00 77.75 290 ASP A CA 1
ATOM 2194 C C . ASP A 1 290 ? 13.490 -16.932 -37.301 1.00 77.75 290 ASP A C 1
ATOM 2196 O O . ASP A 1 290 ? 13.602 -17.534 -38.363 1.00 77.75 290 ASP A O 1
ATOM 2200 N N . HIS A 1 291 ? 12.327 -16.385 -36.926 1.00 79.62 291 HIS A N 1
ATOM 2201 C CA . HIS A 1 291 ? 11.113 -16.362 -37.763 1.00 79.62 291 HIS A CA 1
ATOM 2202 C C . HIS A 1 291 ? 10.740 -14.956 -38.270 1.00 79.62 291 HIS A C 1
ATOM 2204 O O . HIS A 1 291 ? 9.710 -14.783 -38.925 1.00 79.62 291 HIS A O 1
ATOM 2210 N N . TYR A 1 292 ? 11.553 -13.943 -37.961 1.00 85.62 292 TYR A N 1
ATOM 2211 C CA . TYR A 1 292 ? 11.323 -12.565 -38.387 1.00 85.62 292 TYR A CA 1
ATOM 2212 C C . TYR A 1 292 ? 11.993 -12.326 -39.738 1.00 85.62 292 TYR A C 1
ATOM 2214 O O . TYR A 1 292 ? 13.146 -12.698 -39.939 1.00 85.62 292 TYR A O 1
ATOM 2222 N N . THR A 1 293 ? 11.279 -11.707 -40.676 1.00 87.81 293 THR A N 1
ATOM 2223 C CA . THR A 1 293 ? 11.769 -11.435 -42.035 1.00 87.81 293 THR A CA 1
ATOM 2224 C C . THR A 1 293 ? 11.360 -10.035 -42.471 1.00 87.81 293 THR A C 1
ATOM 2226 O O . THR A 1 293 ? 10.211 -9.638 -42.274 1.00 87.81 293 THR A O 1
ATOM 2229 N N . SER A 1 294 ? 12.278 -9.306 -43.107 1.00 90.31 294 SER A N 1
ATOM 2230 C CA . SER A 1 294 ? 11.998 -8.029 -43.766 1.00 90.31 294 SER A CA 1
ATOM 2231 C C . SER A 1 294 ? 12.001 -8.128 -45.297 1.00 90.31 294 SER A C 1
ATOM 2233 O O . SER A 1 294 ? 12.545 -9.071 -45.870 1.00 90.31 294 SER A O 1
ATOM 2235 N N . VAL A 1 295 ? 11.403 -7.124 -45.953 1.00 82.94 295 VAL A N 1
ATOM 2236 C CA . VAL A 1 295 ? 11.354 -6.974 -47.427 1.00 82.94 295 VAL A CA 1
ATOM 2237 C C . VAL A 1 295 ? 12.518 -6.129 -47.965 1.00 82.94 295 VAL A C 1
ATOM 2239 O O . VAL A 1 295 ? 12.842 -6.171 -49.147 1.00 82.94 295 VAL A O 1
ATOM 2242 N N . ASN A 1 296 ? 13.136 -5.316 -47.111 1.00 89.06 296 ASN A N 1
ATOM 2243 C CA . ASN A 1 296 ? 14.345 -4.569 -47.420 1.00 89.06 296 ASN A CA 1
ATOM 2244 C C . ASN A 1 296 ? 15.119 -4.252 -46.135 1.00 89.06 296 ASN A C 1
ATOM 2246 O O . ASN A 1 296 ? 14.543 -4.157 -45.049 1.00 89.06 296 ASN A O 1
ATOM 2250 N N . ALA A 1 297 ? 16.432 -4.087 -46.245 1.00 92.94 297 ALA A N 1
ATOM 2251 C CA . ALA A 1 297 ? 17.275 -3.564 -45.177 1.00 92.94 297 ALA A CA 1
ATOM 2252 C C . ALA A 1 297 ? 18.378 -2.672 -45.756 1.00 92.94 297 ALA A C 1
ATOM 2254 O O . ALA A 1 297 ? 18.730 -2.771 -46.930 1.00 92.94 297 ALA A O 1
ATOM 2255 N N . VAL A 1 298 ? 18.930 -1.797 -44.927 1.00 94.19 298 VAL A N 1
ATOM 2256 C CA . VAL A 1 298 ? 20.057 -0.929 -45.277 1.00 94.19 298 VAL A CA 1
ATOM 2257 C C . VAL A 1 298 ? 21.282 -1.394 -44.508 1.00 94.19 298 VAL A C 1
ATOM 2259 O O . VAL A 1 298 ? 21.184 -1.680 -43.314 1.00 94.19 298 VAL A O 1
ATOM 2262 N N . VAL A 1 299 ? 22.424 -1.470 -45.193 1.00 94.62 299 VAL A N 1
ATOM 2263 C CA . VAL A 1 299 ? 23.726 -1.753 -44.582 1.00 94.62 299 VAL A CA 1
ATOM 2264 C C . VAL A 1 299 ? 24.519 -0.455 -44.471 1.00 94.62 299 VAL A C 1
ATOM 2266 O O . VAL A 1 299 ? 24.835 0.188 -45.471 1.00 94.62 299 VAL A O 1
ATOM 2269 N N . GLU A 1 300 ? 24.879 -0.088 -43.249 1.00 92.19 300 GLU A N 1
ATOM 2270 C CA . GLU A 1 300 ? 25.714 1.068 -42.941 1.00 92.19 300 GLU A CA 1
ATOM 2271 C C . GLU A 1 300 ? 27.086 0.604 -42.447 1.00 92.19 300 GLU A C 1
ATOM 2273 O O . GLU A 1 300 ? 27.196 -0.184 -41.508 1.00 92.19 300 GLU A O 1
ATOM 2278 N N . LEU A 1 301 ? 28.154 1.111 -43.067 1.00 90.12 301 LEU A N 1
ATOM 2279 C CA . LEU A 1 301 ? 29.537 0.825 -42.683 1.00 90.12 301 LEU A CA 1
ATOM 2280 C C . LEU A 1 301 ? 30.155 2.060 -42.017 1.00 90.12 301 LEU A C 1
ATOM 2282 O O . LEU A 1 301 ? 30.152 3.152 -42.589 1.00 90.12 301 LEU A O 1
ATOM 2286 N N . SER A 1 302 ? 30.732 1.891 -40.827 1.00 88.06 302 SER A N 1
ATOM 2287 C CA . SER A 1 302 ? 31.377 2.967 -40.060 1.00 88.06 302 SER A CA 1
ATOM 2288 C C . SER A 1 302 ? 32.806 2.593 -39.651 1.00 88.06 302 SER A C 1
ATOM 2290 O O . SER A 1 302 ? 33.246 1.476 -39.873 1.00 88.06 302 SER A O 1
ATOM 2292 N N . SER A 1 303 ? 33.553 3.495 -39.007 1.00 84.62 303 SER A N 1
ATOM 2293 C CA . SER A 1 303 ? 34.860 3.145 -38.417 1.00 84.62 303 SER A CA 1
ATOM 2294 C C . SER A 1 303 ? 34.758 2.271 -37.157 1.00 84.62 303 SER A C 1
ATOM 2296 O O . SER A 1 303 ? 35.768 1.746 -36.690 1.00 84.62 303 SER A O 1
ATOM 2298 N N . LYS A 1 304 ? 33.553 2.129 -36.584 1.00 84.38 304 LYS A N 1
ATOM 2299 C CA . LYS A 1 304 ? 33.298 1.379 -35.342 1.00 84.38 304 LYS A CA 1
ATOM 2300 C C . LYS A 1 304 ? 32.773 -0.036 -35.590 1.00 84.38 304 LYS A C 1
ATOM 2302 O O . LYS A 1 304 ? 32.918 -0.887 -34.720 1.00 84.38 304 LYS A O 1
ATOM 2307 N N . GLY A 1 305 ? 32.182 -0.278 -36.755 1.00 91.50 305 GLY A N 1
ATOM 2308 C CA . GLY A 1 305 ? 31.483 -1.517 -37.070 1.00 91.50 305 GLY A CA 1
ATOM 2309 C C . GLY A 1 305 ? 30.535 -1.359 -38.258 1.00 91.50 305 GLY A C 1
ATOM 2310 O O . GLY A 1 305 ? 30.561 -0.327 -38.943 1.00 91.50 305 GLY A O 1
ATOM 2311 N N . ALA A 1 306 ? 29.682 -2.358 -38.468 1.00 92.31 306 ALA A N 1
ATOM 2312 C CA . ALA A 1 306 ? 28.631 -2.350 -39.482 1.00 92.31 306 ALA A CA 1
ATOM 2313 C C . ALA A 1 306 ? 27.243 -2.503 -38.844 1.00 92.31 306 ALA A C 1
ATOM 2315 O O . ALA A 1 306 ? 27.097 -3.147 -37.808 1.00 92.31 306 ALA A O 1
ATOM 2316 N N . LEU A 1 307 ? 26.222 -1.926 -39.470 1.00 93.00 307 LEU A N 1
ATOM 2317 C CA . LEU A 1 307 ? 24.835 -2.001 -39.023 1.00 93.00 307 LEU A CA 1
ATOM 2318 C C . LEU A 1 307 ? 23.947 -2.433 -40.183 1.00 93.00 307 LEU A C 1
ATOM 2320 O O . LEU A 1 307 ? 23.978 -1.807 -41.237 1.00 93.00 307 LEU A O 1
ATOM 2324 N N . VAL A 1 308 ? 23.138 -3.468 -39.987 1.00 93.94 308 VAL A N 1
ATOM 2325 C CA . VAL A 1 308 ? 22.112 -3.880 -40.950 1.00 93.94 308 VAL A CA 1
ATOM 2326 C C . VAL A 1 308 ? 20.758 -3.643 -40.310 1.00 93.94 308 VAL A C 1
ATOM 2328 O O . VAL A 1 308 ? 20.467 -4.239 -39.275 1.00 93.94 308 VAL A O 1
ATOM 2331 N N . ARG A 1 309 ? 19.941 -2.761 -40.889 1.00 93.12 309 ARG A N 1
ATOM 2332 C CA . ARG A 1 309 ? 18.653 -2.365 -40.303 1.00 93.12 309 ARG A CA 1
ATOM 2333 C C . ARG A 1 309 ? 17.517 -2.442 -41.311 1.00 93.12 309 ARG A C 1
ATOM 2335 O O . ARG A 1 309 ? 17.633 -1.919 -42.414 1.00 93.12 309 ARG A O 1
ATOM 2342 N N . ALA A 1 310 ? 16.404 -3.039 -40.903 1.00 92.75 310 ALA A N 1
ATOM 2343 C CA . ALA A 1 310 ? 15.186 -3.165 -41.691 1.00 92.75 310 ALA A CA 1
ATOM 2344 C C . ALA A 1 310 ? 13.971 -2.636 -40.929 1.00 92.75 310 ALA A C 1
ATOM 2346 O O . ALA A 1 310 ? 13.870 -2.846 -39.724 1.00 92.75 310 ALA A O 1
ATOM 2347 N N . GLN A 1 311 ? 13.037 -1.996 -41.630 1.00 89.31 311 GLN A N 1
ATOM 2348 C CA . GLN A 1 311 ? 11.724 -1.658 -41.074 1.00 89.31 311 GLN A CA 1
ATOM 2349 C C . GLN A 1 311 ? 10.761 -2.831 -41.288 1.00 89.31 311 GLN A C 1
ATOM 2351 O O . GLN A 1 311 ? 10.810 -3.495 -42.324 1.00 89.31 311 GLN A O 1
ATOM 2356 N N . VAL A 1 312 ? 9.894 -3.081 -40.311 1.00 87.94 312 VAL A N 1
ATOM 2357 C CA . VAL A 1 312 ? 8.838 -4.099 -40.350 1.00 87.94 312 VAL A CA 1
ATOM 2358 C C . VAL A 1 312 ? 7.549 -3.519 -39.761 1.00 87.94 312 VAL A C 1
ATOM 2360 O O . VAL A 1 312 ? 7.582 -2.741 -38.812 1.00 87.94 312 VAL A O 1
ATOM 2363 N N . ASP A 1 313 ? 6.393 -3.874 -40.321 1.00 80.88 313 ASP A N 1
ATOM 2364 C CA . ASP A 1 313 ? 5.134 -3.186 -39.992 1.00 80.88 313 ASP A CA 1
ATOM 2365 C C . ASP A 1 313 ? 4.731 -3.347 -38.517 1.00 80.88 313 ASP A C 1
ATOM 2367 O O . ASP A 1 313 ? 4.540 -2.372 -37.781 1.00 80.88 313 ASP A O 1
ATOM 2371 N N . ARG A 1 314 ? 4.595 -4.601 -38.078 1.00 86.81 314 ARG A N 1
ATOM 2372 C CA . ARG A 1 314 ? 4.226 -4.963 -36.711 1.00 86.81 314 ARG A CA 1
ATOM 2373 C C . ARG A 1 314 ? 4.875 -6.285 -36.333 1.00 86.81 314 ARG A C 1
ATOM 2375 O O . ARG A 1 314 ? 4.830 -7.239 -37.106 1.00 86.81 314 ARG A O 1
ATOM 2382 N N . VAL A 1 315 ? 5.409 -6.354 -35.120 1.00 87.00 315 VAL A N 1
ATOM 2383 C CA . VAL A 1 315 ? 5.949 -7.584 -34.535 1.00 87.00 315 VAL A CA 1
ATOM 2384 C C . VAL A 1 315 ? 5.134 -7.943 -33.303 1.00 87.00 315 VAL A C 1
ATOM 2386 O O . VAL A 1 315 ? 4.977 -7.116 -32.413 1.00 87.00 315 VAL A O 1
ATOM 2389 N N . LYS A 1 316 ? 4.621 -9.173 -33.246 1.00 86.50 316 LYS A N 1
ATOM 2390 C CA . LYS A 1 316 ? 3.954 -9.705 -32.053 1.00 86.50 316 LYS A CA 1
ATOM 2391 C C . LYS A 1 316 ? 4.931 -10.556 -31.264 1.00 86.50 316 LYS A C 1
ATOM 2393 O O . LYS A 1 316 ? 5.514 -11.476 -31.835 1.00 86.50 316 LYS A O 1
ATOM 2398 N N . LEU A 1 317 ? 5.093 -10.271 -29.976 1.00 84.25 317 LEU A N 1
ATOM 2399 C CA . LEU A 1 317 ? 5.920 -11.110 -29.116 1.00 84.25 317 LEU A CA 1
ATOM 2400 C C . LEU A 1 317 ? 5.128 -12.348 -28.660 1.00 84.25 317 LEU A C 1
ATOM 2402 O O . LEU A 1 317 ? 3.935 -12.241 -28.369 1.00 84.25 317 LEU A O 1
ATOM 2406 N N . PRO A 1 318 ? 5.755 -13.534 -28.598 1.00 74.31 318 PRO A N 1
ATOM 2407 C CA . PRO A 1 318 ? 5.075 -14.762 -28.195 1.00 74.31 318 PRO A CA 1
ATOM 2408 C C . PRO A 1 318 ? 4.720 -14.760 -26.696 1.00 74.31 318 PRO A C 1
ATOM 2410 O O . PRO A 1 318 ? 5.539 -14.373 -25.866 1.00 74.31 318 PRO A O 1
ATOM 2413 N N . GLY A 1 319 ? 3.532 -15.254 -26.332 1.00 71.31 319 GLY A N 1
ATOM 2414 C CA . GLY A 1 319 ? 3.088 -15.432 -24.939 1.00 71.31 319 GLY A CA 1
ATOM 2415 C C . GLY A 1 319 ? 1.774 -14.718 -24.600 1.00 71.31 319 GLY A C 1
ATOM 2416 O O . GLY A 1 319 ? 1.207 -14.011 -25.427 1.00 71.31 319 GLY A O 1
ATOM 2417 N N . ASP A 1 320 ? 1.305 -14.891 -23.361 1.00 67.50 320 ASP A N 1
ATOM 2418 C CA . ASP A 1 320 ? -0.032 -14.455 -22.910 1.00 67.50 320 ASP A CA 1
ATOM 2419 C C . ASP A 1 320 ? -0.111 -12.969 -22.495 1.00 67.50 320 ASP A C 1
ATOM 2421 O O . ASP A 1 320 ? -1.153 -12.497 -22.049 1.00 67.50 320 ASP A O 1
ATOM 2425 N N . ILE A 1 321 ? 0.996 -12.224 -22.610 1.00 68.25 321 ILE A N 1
ATOM 2426 C CA . ILE A 1 321 ? 1.123 -10.837 -22.120 1.00 68.25 321 ILE A CA 1
ATOM 2427 C C . ILE A 1 321 ? 0.590 -9.811 -23.150 1.00 68.25 321 ILE A C 1
ATOM 2429 O O . ILE A 1 321 ? 0.331 -8.667 -22.793 1.00 68.25 321 ILE A O 1
ATOM 2433 N N . GLY A 1 322 ? 0.379 -10.206 -24.415 1.00 77.94 322 GLY A N 1
ATOM 2434 C CA . GLY A 1 322 ? -0.268 -9.357 -25.429 1.00 77.94 322 GLY A CA 1
ATOM 2435 C C . GLY A 1 322 ? 0.530 -8.105 -25.827 1.00 77.94 322 GLY A C 1
ATOM 2436 O O . GLY A 1 322 ? -0.033 -7.011 -25.878 1.00 77.94 322 GLY A O 1
ATOM 2437 N N . ILE A 1 323 ? 1.840 -8.246 -26.082 1.00 85.12 323 ILE A N 1
ATOM 2438 C CA . ILE A 1 323 ? 2.720 -7.134 -26.488 1.00 85.12 323 ILE A CA 1
ATOM 2439 C C . ILE A 1 323 ? 2.937 -7.124 -28.006 1.00 85.12 323 ILE A C 1
ATOM 2441 O O . ILE A 1 323 ? 3.526 -8.053 -28.569 1.00 85.12 323 ILE A O 1
ATOM 2445 N N . ASP A 1 324 ? 2.552 -6.014 -28.635 1.00 88.56 324 ASP A N 1
ATOM 2446 C CA . ASP A 1 324 ? 2.812 -5.708 -30.041 1.00 88.56 324 ASP A CA 1
ATOM 2447 C C . ASP A 1 324 ? 3.847 -4.568 -30.149 1.00 88.56 324 ASP A C 1
ATOM 2449 O O . ASP A 1 324 ? 3.740 -3.544 -29.476 1.00 88.56 324 ASP A O 1
ATOM 2453 N N . LEU A 1 325 ? 4.826 -4.702 -31.044 1.00 89.94 325 LEU A N 1
ATOM 2454 C CA . LEU A 1 325 ? 5.682 -3.601 -31.490 1.00 89.94 325 LEU A CA 1
ATOM 2455 C C . LEU A 1 325 ? 5.117 -3.022 -32.789 1.00 89.94 325 LEU A C 1
ATOM 2457 O O . LEU A 1 325 ? 4.927 -3.746 -33.768 1.00 89.94 325 LEU A O 1
ATOM 2461 N N . THR A 1 326 ? 4.884 -1.715 -32.813 1.00 88.69 326 THR A N 1
ATOM 2462 C CA . THR A 1 326 ? 4.461 -0.942 -33.992 1.00 88.69 326 THR A CA 1
ATOM 2463 C C . THR A 1 326 ? 5.593 -0.045 -34.477 1.00 88.69 326 THR A C 1
ATOM 2465 O O . THR A 1 326 ? 6.471 0.305 -33.689 1.00 88.69 326 THR A O 1
ATOM 2468 N N . SER A 1 327 ? 5.610 0.310 -35.768 1.00 87.75 327 SER A N 1
ATOM 2469 C CA . SER A 1 327 ? 6.785 0.959 -36.385 1.00 87.75 327 SER A CA 1
ATOM 2470 C C . SER A 1 327 ? 8.063 0.175 -36.069 1.00 87.75 327 SER A C 1
ATOM 2472 O O . SER A 1 327 ? 9.072 0.730 -35.624 1.00 87.75 327 SER A O 1
ATOM 2474 N N . ALA A 1 328 ? 7.948 -1.149 -36.165 1.00 90.00 328 ALA A N 1
ATOM 2475 C CA . ALA A 1 328 ? 8.956 -2.056 -35.674 1.00 90.00 328 ALA A CA 1
ATOM 2476 C C . ALA A 1 328 ? 10.151 -2.097 -36.634 1.00 90.00 328 ALA A C 1
ATOM 2478 O O . ALA A 1 328 ? 10.062 -1.783 -37.819 1.00 90.00 328 ALA A O 1
ATOM 2479 N N . TYR A 1 329 ? 11.308 -2.477 -36.117 1.00 91.00 329 TYR A N 1
ATOM 2480 C CA . TYR A 1 329 ? 12.510 -2.640 -36.911 1.00 91.00 329 TYR A CA 1
ATOM 2481 C C . TYR A 1 329 ? 13.306 -3.851 -36.442 1.00 91.00 329 TYR A C 1
ATOM 2483 O O . TYR A 1 329 ? 13.296 -4.225 -35.269 1.00 91.00 329 TYR A O 1
ATOM 2491 N N . MET A 1 330 ? 14.021 -4.444 -37.388 1.00 91.12 330 MET A N 1
ATOM 2492 C CA . MET A 1 330 ? 15.012 -5.488 -37.168 1.00 91.12 330 MET A CA 1
ATOM 2493 C C . MET A 1 330 ? 16.397 -4.874 -37.332 1.00 91.12 330 MET A C 1
ATOM 2495 O O . MET A 1 330 ? 16.612 -4.076 -38.249 1.00 91.12 330 MET A O 1
ATOM 2499 N N . GLN A 1 331 ? 17.339 -5.230 -36.463 1.00 90.50 331 GLN A N 1
ATOM 2500 C CA . GLN A 1 331 ? 18.691 -4.691 -36.527 1.00 90.50 331 GLN A CA 1
ATOM 2501 C C . GLN A 1 331 ? 19.740 -5.732 -36.134 1.00 90.50 331 GLN A C 1
ATOM 2503 O O . GLN A 1 331 ? 19.607 -6.413 -35.121 1.00 90.50 331 GLN A O 1
ATOM 2508 N N . VAL A 1 332 ? 20.816 -5.789 -36.917 1.00 90.12 332 VAL A N 1
ATOM 2509 C CA . VAL A 1 332 ? 22.031 -6.554 -36.625 1.00 90.12 332 VAL A CA 1
ATOM 2510 C C . VAL A 1 332 ? 23.207 -5.587 -36.571 1.00 90.12 332 VAL A C 1
ATOM 2512 O O . VAL A 1 332 ? 23.543 -4.951 -37.572 1.00 90.12 332 VAL A O 1
ATOM 2515 N N . ALA A 1 333 ? 23.823 -5.464 -35.399 1.00 89.50 333 ALA A N 1
ATOM 2516 C CA . ALA A 1 333 ? 25.002 -4.644 -35.169 1.00 89.50 333 ALA A CA 1
ATOM 2517 C C . ALA A 1 333 ? 26.257 -5.525 -35.101 1.00 89.50 333 ALA A C 1
ATOM 2519 O O . ALA A 1 333 ? 26.404 -6.378 -34.223 1.00 89.50 333 ALA A O 1
ATOM 2520 N N . PHE A 1 334 ? 27.180 -5.287 -36.027 1.00 91.19 334 PHE A N 1
ATOM 2521 C CA . PHE A 1 334 ? 28.487 -5.923 -36.086 1.00 91.19 334 PHE A CA 1
ATOM 2522 C C . PHE A 1 334 ? 29.532 -4.998 -35.469 1.00 91.19 334 PHE A C 1
ATOM 2524 O O . PHE A 1 334 ? 29.734 -3.876 -35.932 1.00 91.19 334 PHE A O 1
ATOM 2531 N N . GLU A 1 335 ? 30.234 -5.480 -34.450 1.00 89.44 335 GLU A N 1
ATOM 2532 C CA . GLU A 1 335 ? 31.263 -4.716 -33.743 1.00 89.44 335 GLU A CA 1
ATOM 2533 C C . GLU A 1 335 ? 32.657 -4.998 -34.308 1.00 89.44 335 GLU A C 1
ATOM 2535 O O . GLU A 1 335 ? 32.968 -6.127 -34.695 1.00 89.44 335 GLU A O 1
ATOM 2540 N N . LYS A 1 336 ? 33.535 -3.989 -34.319 1.00 90.94 336 LYS A N 1
ATOM 2541 C CA . LYS A 1 336 ? 34.940 -4.184 -34.701 1.00 90.94 336 LYS A CA 1
ATOM 2542 C C . LYS A 1 336 ? 35.643 -5.134 -33.726 1.00 90.94 336 LYS A C 1
ATOM 2544 O O . LYS A 1 336 ? 35.587 -4.956 -32.508 1.00 90.94 336 LYS A O 1
ATOM 2549 N N . LYS A 1 337 ? 36.389 -6.105 -34.247 1.00 85.94 337 LYS A N 1
ATOM 2550 C CA . LYS A 1 337 ? 37.210 -7.025 -33.453 1.00 85.94 337 LYS A CA 1
ATOM 2551 C C . LYS A 1 337 ? 38.207 -6.241 -32.593 1.00 85.94 337 LYS A C 1
ATOM 2553 O O . LYS A 1 337 ? 38.927 -5.375 -33.080 1.00 85.94 337 LYS A O 1
ATOM 2558 N N . GLY A 1 338 ? 38.218 -6.528 -31.290 1.00 80.81 338 GLY A N 1
ATOM 2559 C CA . GLY A 1 338 ? 39.041 -5.812 -30.308 1.00 80.81 338 GLY A CA 1
ATOM 2560 C C . GLY A 1 338 ? 38.424 -4.525 -29.739 1.00 80.81 338 GLY A C 1
ATOM 2561 O O . GLY A 1 338 ? 39.087 -3.861 -28.949 1.00 80.81 338 GLY A O 1
ATOM 2562 N N . SER A 1 339 ? 37.172 -4.174 -30.072 1.00 79.12 339 SER A N 1
ATOM 2563 C CA . SER A 1 339 ? 36.474 -3.008 -29.490 1.00 79.12 339 SER A CA 1
ATOM 2564 C C . SER A 1 339 ? 36.075 -3.180 -28.017 1.00 79.12 339 SER A C 1
ATOM 2566 O O . SER A 1 339 ? 35.697 -2.208 -27.366 1.00 79.12 339 SER A O 1
ATOM 2568 N N . GLY A 1 340 ? 36.120 -4.412 -27.495 1.00 73.38 340 GLY A N 1
ATOM 2569 C CA . GLY A 1 340 ? 35.600 -4.765 -26.171 1.00 73.38 340 GLY A CA 1
ATOM 2570 C C . GLY A 1 340 ? 34.069 -4.868 -26.105 1.00 73.38 340 GLY A C 1
ATOM 2571 O O . GLY A 1 340 ? 33.541 -5.188 -25.044 1.00 73.38 340 GLY A O 1
ATOM 2572 N N . LYS A 1 341 ? 33.361 -4.628 -27.219 1.00 74.00 341 LYS A N 1
ATOM 2573 C CA . LYS A 1 341 ? 31.905 -4.778 -27.351 1.00 74.00 341 LYS A CA 1
ATOM 2574 C C . LYS A 1 341 ? 31.544 -6.061 -28.101 1.00 74.00 341 LYS A C 1
ATOM 2576 O O . LYS A 1 341 ? 32.325 -6.553 -28.913 1.00 74.00 341 LYS A O 1
ATOM 2581 N N . SER A 1 342 ? 30.359 -6.597 -27.825 1.00 75.12 342 SER A N 1
ATOM 2582 C CA . SER A 1 342 ? 29.788 -7.767 -28.500 1.00 75.12 342 SER A CA 1
ATOM 2583 C C . SER A 1 342 ? 28.840 -7.352 -29.623 1.00 75.12 342 SER A C 1
ATOM 2585 O O . SER A 1 342 ? 28.164 -6.335 -29.509 1.00 75.12 342 SER A O 1
ATOM 2587 N N . THR A 1 343 ? 28.752 -8.165 -30.677 1.00 79.25 343 THR A N 1
ATOM 2588 C CA . THR A 1 343 ? 27.696 -8.048 -31.695 1.00 79.25 343 THR A CA 1
ATOM 2589 C C . THR A 1 343 ? 26.318 -8.195 -31.070 1.00 79.25 343 THR A C 1
ATOM 2591 O O . THR A 1 343 ? 26.152 -9.047 -30.193 1.00 79.25 343 THR A O 1
ATOM 2594 N N . ASP A 1 344 ? 25.341 -7.452 -31.574 1.00 79.31 344 ASP A N 1
ATOM 2595 C CA . ASP A 1 344 ? 23.980 -7.452 -31.044 1.00 79.31 344 ASP A CA 1
ATOM 2596 C C . ASP A 1 344 ? 22.944 -7.680 -32.152 1.00 79.31 344 ASP A C 1
ATOM 2598 O O . ASP A 1 344 ? 23.082 -7.171 -33.269 1.00 79.31 344 ASP A O 1
ATOM 2602 N N . VAL A 1 345 ? 21.911 -8.458 -31.834 1.00 82.94 345 VAL A N 1
ATOM 2603 C CA . VAL A 1 345 ? 20.767 -8.752 -32.703 1.00 82.94 345 VAL A CA 1
ATOM 2604 C C . VAL A 1 345 ? 19.521 -8.351 -31.931 1.00 82.94 345 VAL A C 1
ATOM 2606 O O . VAL A 1 345 ? 19.212 -8.936 -30.894 1.00 82.94 345 VAL A O 1
ATOM 2609 N N . MET A 1 346 ? 18.808 -7.344 -32.430 1.00 82.81 346 MET A N 1
ATOM 2610 C CA . MET A 1 346 ? 17.676 -6.758 -31.720 1.00 82.81 346 MET A CA 1
ATOM 2611 C C . MET A 1 346 ? 16.460 -6.589 -32.624 1.00 82.81 346 MET A C 1
ATOM 2613 O O . MET A 1 346 ? 16.562 -6.322 -33.827 1.00 82.81 346 MET A O 1
ATOM 2617 N N . LEU A 1 347 ? 15.296 -6.674 -31.994 1.00 87.94 347 LEU A N 1
ATOM 2618 C CA . LEU A 1 347 ? 14.080 -6.051 -32.494 1.00 87.94 347 LEU A CA 1
ATOM 2619 C C . LEU A 1 347 ? 13.879 -4.733 -31.749 1.00 87.94 347 LEU A C 1
ATOM 2621 O O . LEU A 1 347 ? 14.333 -4.577 -30.618 1.00 87.94 347 LEU A O 1
ATOM 2625 N N . GLY A 1 348 ? 13.171 -3.789 -32.346 1.00 88.38 348 GLY A N 1
ATOM 2626 C CA . GLY A 1 348 ? 12.728 -2.604 -31.625 1.00 88.38 348 GLY A CA 1
ATOM 2627 C C . GLY A 1 348 ? 11.512 -1.970 -32.265 1.00 88.38 348 GLY A C 1
ATOM 2628 O O . GLY A 1 348 ? 11.101 -2.364 -33.352 1.00 88.38 348 GLY A O 1
ATOM 2629 N N . GLY A 1 349 ? 10.909 -1.013 -31.575 1.00 90.50 349 GLY A N 1
ATOM 2630 C CA . GLY A 1 349 ? 9.715 -0.321 -32.047 1.00 90.50 349 GLY A CA 1
ATOM 2631 C C . GLY A 1 349 ? 8.935 0.318 -30.909 1.00 90.50 349 GLY A C 1
ATOM 2632 O O . GLY A 1 349 ? 9.383 0.341 -29.761 1.00 90.50 349 GLY A O 1
ATOM 2633 N N . ASN A 1 350 ? 7.750 0.816 -31.240 1.00 89.75 350 ASN A N 1
ATOM 2634 C CA . ASN A 1 350 ? 6.834 1.400 -30.274 1.00 89.75 350 ASN A CA 1
ATOM 2635 C C . ASN A 1 350 ? 5.965 0.319 -29.635 1.00 89.75 350 ASN A C 1
ATOM 2637 O O . ASN A 1 350 ? 5.294 -0.435 -30.346 1.00 89.75 350 ASN A O 1
ATOM 2641 N N . VAL A 1 351 ? 5.949 0.264 -28.307 1.00 89.44 351 VAL A N 1
ATOM 2642 C CA . VAL A 1 351 ? 5.216 -0.754 -27.547 1.00 89.44 351 VAL A CA 1
ATOM 2643 C C . VAL A 1 351 ? 3.724 -0.433 -27.513 1.00 89.44 351 VAL A C 1
ATOM 2645 O O . VAL A 1 351 ? 3.321 0.672 -27.158 1.00 89.44 351 VAL A O 1
ATOM 2648 N N . VAL A 1 352 ? 2.901 -1.428 -27.833 1.00 85.19 352 VAL A N 1
ATOM 2649 C CA . VAL A 1 352 ? 1.449 -1.417 -27.651 1.00 85.19 352 VAL A CA 1
ATOM 2650 C C . VAL A 1 352 ? 1.067 -2.632 -26.813 1.00 85.19 352 VAL A C 1
ATOM 2652 O O . VAL A 1 352 ? 1.435 -3.758 -27.146 1.00 85.19 352 VAL A O 1
ATOM 2655 N N . LEU A 1 353 ? 0.325 -2.396 -25.731 1.00 80.44 353 LEU A N 1
ATOM 2656 C CA . LEU A 1 353 ? -0.190 -3.446 -24.858 1.00 80.44 353 LEU A CA 1
ATOM 2657 C C . LEU A 1 353 ? -1.682 -3.656 -25.124 1.00 80.44 353 LEU A C 1
ATOM 2659 O O . LEU A 1 353 ? -2.460 -2.699 -25.139 1.00 80.44 353 LEU A O 1
ATOM 2663 N N . GLU A 1 354 ? -2.095 -4.898 -25.349 1.00 73.12 354 GLU A N 1
ATOM 2664 C CA . GLU A 1 354 ? -3.503 -5.211 -25.581 1.00 73.12 354 GLU A CA 1
ATOM 2665 C C . GLU A 1 354 ? -4.356 -4.869 -24.344 1.00 73.12 354 GLU A C 1
ATOM 2667 O O . GLU A 1 354 ? -4.078 -5.307 -23.231 1.00 73.12 354 GLU A O 1
ATOM 2672 N N . GLY A 1 355 ? -5.401 -4.053 -24.528 1.00 66.12 355 GLY A N 1
ATOM 2673 C CA . GLY A 1 355 ? -6.323 -3.669 -23.452 1.00 66.12 355 GLY A CA 1
ATOM 2674 C C . GLY A 1 355 ? -5.839 -2.554 -22.514 1.00 66.12 355 GLY A C 1
ATOM 2675 O O . GLY A 1 355 ? -6.562 -2.226 -21.576 1.00 66.12 355 GLY A O 1
ATOM 2676 N N . PHE A 1 356 ? -4.676 -1.935 -22.759 1.00 66.25 356 PHE A N 1
ATOM 2677 C CA . PHE A 1 356 ? -4.153 -0.848 -21.922 1.00 66.25 356 PHE A CA 1
ATOM 2678 C C . PHE A 1 356 ? -3.596 0.307 -22.768 1.00 66.25 356 PHE A C 1
ATOM 2680 O O . PHE A 1 356 ? -2.779 0.106 -23.666 1.00 66.25 356 PHE A O 1
ATOM 2687 N N . SER A 1 357 ? -4.020 1.541 -22.486 1.00 67.38 357 SER A N 1
ATOM 2688 C CA . SER A 1 357 ? -3.476 2.734 -23.146 1.00 67.38 357 SER A CA 1
ATOM 2689 C C . SER A 1 357 ? -2.215 3.207 -22.428 1.00 67.38 357 SER A C 1
ATOM 2691 O O . SER A 1 357 ? -2.290 3.703 -21.308 1.00 67.38 357 SER A O 1
ATOM 2693 N N . LEU A 1 358 ? -1.063 3.048 -23.080 1.00 70.44 358 LEU A N 1
ATOM 2694 C CA . LEU A 1 358 ? 0.231 3.510 -22.581 1.00 70.44 358 LEU A CA 1
ATOM 2695 C C . LEU A 1 358 ? 0.612 4.860 -23.194 1.00 70.44 358 LEU A C 1
ATOM 2697 O O . LEU A 1 358 ? 0.222 5.186 -24.317 1.00 70.44 358 LEU A O 1
ATOM 2701 N N . HIS A 1 359 ? 1.437 5.601 -22.457 1.00 80.50 359 HIS A N 1
ATOM 2702 C CA . HIS A 1 359 ? 2.300 6.639 -23.013 1.00 80.50 359 HIS A CA 1
ATOM 2703 C C . HIS A 1 359 ? 3.202 6.070 -24.122 1.00 80.50 359 HIS A C 1
ATOM 2705 O O . HIS A 1 359 ? 3.416 4.857 -24.207 1.00 80.50 359 HIS A O 1
ATOM 2711 N N . ALA A 1 360 ? 3.722 6.931 -24.996 1.00 84.19 360 ALA A N 1
ATOM 2712 C CA . ALA A 1 360 ? 4.488 6.487 -26.157 1.00 84.19 360 ALA A CA 1
ATOM 2713 C C . ALA A 1 360 ? 5.852 5.908 -25.733 1.00 84.19 360 ALA A C 1
ATOM 2715 O O . ALA A 1 360 ? 6.787 6.651 -25.431 1.00 84.19 360 ALA A O 1
ATOM 2716 N N . ILE A 1 361 ? 5.981 4.579 -25.738 1.00 88.00 361 ILE A N 1
ATOM 2717 C CA . ILE A 1 361 ? 7.199 3.867 -25.326 1.00 88.00 361 ILE A CA 1
ATOM 2718 C C . ILE A 1 361 ? 7.964 3.381 -26.554 1.00 88.00 361 ILE A C 1
ATOM 2720 O O . ILE A 1 361 ? 7.433 2.592 -27.334 1.00 88.00 361 ILE A O 1
ATOM 2724 N N . SER A 1 362 ? 9.228 3.782 -26.675 1.00 89.06 362 SER A N 1
ATOM 2725 C CA . SER A 1 362 ? 10.176 3.222 -27.642 1.00 89.06 362 SER A CA 1
ATOM 2726 C C . SER A 1 362 ? 11.016 2.160 -26.946 1.00 89.06 362 SER A C 1
ATOM 2728 O O . SER A 1 362 ? 11.694 2.464 -25.966 1.00 89.06 362 SER A O 1
ATOM 2730 N N . ALA A 1 363 ? 11.006 0.926 -27.447 1.00 88.50 363 ALA A N 1
ATOM 2731 C CA . ALA A 1 363 ? 11.697 -0.184 -26.805 1.00 88.50 363 ALA A CA 1
ATOM 2732 C C . ALA A 1 363 ? 12.613 -0.972 -27.737 1.00 88.50 363 ALA A C 1
ATOM 2734 O O . ALA A 1 363 ? 12.336 -1.137 -28.926 1.00 88.50 363 ALA A O 1
ATOM 2735 N N . GLY A 1 364 ? 13.689 -1.493 -27.147 1.00 86.62 364 GLY A N 1
ATOM 2736 C CA . GLY A 1 364 ? 14.486 -2.582 -27.694 1.00 86.62 364 GLY A CA 1
ATOM 2737 C C . GLY A 1 364 ? 14.035 -3.907 -27.086 1.00 86.62 364 GLY A C 1
ATOM 2738 O O . GLY A 1 364 ? 13.708 -3.981 -25.900 1.00 86.62 364 GLY A O 1
ATOM 2739 N N . VAL A 1 365 ? 14.006 -4.958 -27.897 1.00 85.81 365 VAL A N 1
ATOM 2740 C CA . VAL A 1 365 ? 13.655 -6.311 -27.475 1.00 85.81 365 VAL A CA 1
ATOM 2741 C C . VAL A 1 365 ? 14.824 -7.228 -27.752 1.00 85.81 365 VAL A C 1
ATOM 2743 O O . VAL A 1 365 ? 15.254 -7.394 -28.897 1.00 85.81 365 VAL A O 1
ATOM 2746 N N . HIS A 1 366 ? 15.310 -7.841 -26.683 1.00 78.31 366 HIS A N 1
ATOM 2747 C CA . HIS A 1 366 ? 16.335 -8.861 -26.756 1.00 78.31 366 HIS A CA 1
ATOM 2748 C C . HIS A 1 366 ? 15.685 -10.237 -26.703 1.00 78.31 366 HIS A C 1
ATOM 2750 O O . HIS A 1 366 ? 14.807 -10.493 -25.874 1.00 78.31 366 HIS A O 1
ATOM 2756 N N . LEU A 1 367 ? 16.123 -11.103 -27.610 1.00 76.44 367 LEU A N 1
ATOM 2757 C CA . LEU A 1 367 ? 15.605 -12.450 -27.797 1.00 76.44 367 LEU A CA 1
ATOM 2758 C C . LEU A 1 367 ? 16.678 -13.458 -27.402 1.00 76.44 367 LEU A C 1
ATOM 2760 O O . LEU A 1 367 ? 17.836 -13.316 -27.790 1.00 76.44 367 LEU A O 1
ATOM 2764 N N . TYR A 1 368 ? 16.297 -14.499 -26.671 1.00 72.88 368 TYR A N 1
ATOM 2765 C CA . TYR A 1 368 ? 17.214 -15.562 -26.275 1.00 72.88 368 TYR A CA 1
ATOM 2766 C C . TYR A 1 368 ? 16.500 -16.914 -26.191 1.00 72.88 368 TYR A C 1
ATOM 2768 O O . TYR A 1 368 ? 15.285 -17.007 -26.025 1.00 72.88 368 TYR A O 1
ATOM 2776 N N . LYS A 1 369 ? 17.274 -17.993 -26.342 1.00 66.75 369 LYS A N 1
ATOM 2777 C CA . LYS A 1 369 ? 16.811 -19.383 -26.215 1.00 66.75 369 LYS A CA 1
ATOM 2778 C C . LYS A 1 369 ? 17.499 -20.013 -25.007 1.00 66.75 369 LYS A C 1
ATOM 2780 O O . LYS A 1 369 ? 18.710 -19.863 -24.843 1.00 66.75 369 LYS A O 1
ATOM 2785 N N . THR A 1 370 ? 16.755 -20.717 -24.159 1.00 60.44 370 THR A N 1
ATOM 2786 C CA . THR A 1 370 ? 17.328 -21.469 -23.034 1.00 60.44 370 THR A CA 1
ATOM 2787 C C . THR A 1 370 ? 17.648 -22.901 -23.438 1.00 60.44 370 THR A C 1
ATOM 2789 O O . THR A 1 370 ? 16.937 -23.514 -24.226 1.00 60.44 370 THR A O 1
ATOM 2792 N N . ALA A 1 371 ? 18.698 -23.487 -22.854 1.00 56.16 371 ALA A N 1
ATOM 2793 C CA . ALA A 1 371 ? 19.107 -24.869 -23.140 1.00 56.16 371 ALA A CA 1
ATOM 2794 C C . ALA A 1 371 ? 18.014 -25.923 -22.845 1.00 56.16 371 ALA A C 1
ATOM 2796 O O . ALA A 1 371 ? 18.107 -27.059 -23.303 1.00 56.16 371 ALA A O 1
ATOM 2797 N N . THR A 1 372 ? 16.993 -25.556 -22.065 1.00 51.50 372 THR A N 1
ATOM 2798 C CA . THR A 1 372 ? 15.905 -26.421 -21.595 1.00 51.50 372 THR A CA 1
ATOM 2799 C C . THR A 1 372 ? 14.579 -26.226 -22.336 1.00 51.50 372 THR A C 1
ATOM 2801 O O . THR A 1 372 ? 13.677 -27.038 -22.148 1.00 51.50 372 THR A O 1
ATOM 2804 N N . SER A 1 373 ? 14.430 -25.183 -23.162 1.00 54.97 373 SER A N 1
ATOM 2805 C CA . SER A 1 373 ? 13.173 -24.847 -23.839 1.00 54.97 373 SER A CA 1
ATOM 2806 C C . SER A 1 373 ? 13.427 -24.378 -25.271 1.00 54.97 373 SER A C 1
ATOM 2808 O O . SER A 1 373 ? 14.184 -23.443 -25.505 1.00 54.97 373 SER A O 1
ATOM 2810 N N . ASN A 1 374 ? 12.736 -24.988 -26.238 1.00 59.06 374 ASN A N 1
ATOM 2811 C CA . ASN A 1 374 ? 12.696 -24.490 -27.619 1.00 59.06 374 ASN A CA 1
ATOM 2812 C C . ASN A 1 374 ? 11.820 -23.227 -27.771 1.00 59.06 374 ASN A C 1
ATOM 2814 O O . ASN A 1 374 ? 11.667 -22.736 -28.888 1.00 59.06 374 ASN A O 1
ATOM 2818 N N . GLN A 1 375 ? 11.212 -22.717 -26.692 1.00 63.78 375 GLN A N 1
ATOM 2819 C CA . GLN A 1 375 ? 10.459 -21.466 -26.738 1.00 63.78 375 GLN A CA 1
ATOM 2820 C C . GLN A 1 375 ? 11.410 -20.269 -26.690 1.00 63.78 375 GLN A C 1
ATOM 2822 O O . GLN A 1 375 ? 12.323 -20.211 -25.870 1.00 63.78 375 GLN A O 1
ATOM 2827 N N . LEU A 1 376 ? 11.173 -19.318 -27.592 1.00 70.12 376 LEU A N 1
ATOM 2828 C CA . LEU A 1 376 ? 11.885 -18.049 -27.651 1.00 70.12 376 LEU A CA 1
ATOM 2829 C C . LEU A 1 376 ? 11.487 -17.195 -26.441 1.00 70.12 376 LEU A C 1
ATOM 2831 O O . LEU A 1 376 ? 10.337 -16.764 -26.334 1.00 70.12 376 LEU A O 1
ATOM 2835 N N . GLU A 1 377 ? 12.432 -16.964 -25.537 1.00 79.69 377 GLU A N 1
ATOM 2836 C CA . GLU A 1 377 ? 12.279 -16.042 -24.418 1.00 79.69 377 GLU A CA 1
ATOM 2837 C C . GLU A 1 377 ? 12.703 -14.639 -24.865 1.00 79.69 377 GLU A C 1
ATOM 2839 O O . GLU A 1 377 ? 13.540 -14.450 -25.753 1.00 79.69 377 GLU A O 1
ATOM 2844 N N . TRP A 1 378 ? 12.083 -13.633 -24.266 1.00 82.75 378 TRP A N 1
ATOM 2845 C CA . TRP A 1 378 ? 12.302 -12.239 -24.611 1.00 82.75 378 TRP A CA 1
ATOM 2846 C C . TRP A 1 378 ? 12.257 -11.327 -23.392 1.00 82.75 378 TRP A C 1
ATOM 2848 O O . TRP A 1 378 ? 11.602 -11.620 -22.380 1.00 82.75 378 TRP A O 1
ATOM 2858 N N . THR A 1 379 ? 12.942 -10.195 -23.538 1.00 86.06 379 THR A N 1
ATOM 2859 C CA . THR A 1 379 ? 12.874 -9.056 -22.626 1.00 86.06 379 THR A CA 1
ATOM 2860 C C . THR A 1 379 ? 12.828 -7.755 -23.420 1.00 86.06 379 THR A C 1
ATOM 2862 O O . THR A 1 379 ? 13.709 -7.479 -24.234 1.00 86.06 379 THR A O 1
ATOM 2865 N N . VAL A 1 380 ? 11.784 -6.971 -23.174 1.00 87.88 380 VAL A N 1
ATOM 2866 C CA . VAL A 1 380 ? 11.549 -5.622 -23.684 1.00 87.88 380 VAL A CA 1
ATOM 2867 C C . VAL A 1 380 ? 12.098 -4.627 -22.673 1.00 87.88 380 VAL A C 1
ATOM 2869 O O . VAL A 1 380 ? 11.757 -4.695 -21.493 1.00 87.88 380 VAL A O 1
ATOM 2872 N N . TYR A 1 381 ? 12.914 -3.692 -23.145 1.00 87.50 381 TYR A N 1
ATOM 2873 C CA . TYR A 1 381 ? 13.397 -2.564 -22.361 1.00 87.50 381 TYR A CA 1
ATOM 2874 C C . TYR A 1 381 ? 13.079 -1.275 -23.118 1.00 87.50 381 TYR A C 1
ATOM 2876 O O . TYR A 1 381 ? 13.559 -1.073 -24.237 1.00 87.50 381 TYR A O 1
ATOM 2884 N N . GLY A 1 382 ? 12.219 -0.438 -22.542 1.00 87.69 382 GLY A N 1
ATOM 2885 C CA . GLY A 1 382 ? 11.636 0.722 -23.203 1.00 87.69 382 GLY A CA 1
ATOM 2886 C C . GLY A 1 382 ? 11.759 2.013 -22.413 1.00 87.69 382 GLY A C 1
ATOM 2887 O O . GLY A 1 382 ? 11.656 2.027 -21.188 1.00 87.69 382 GLY A O 1
ATOM 2888 N N . THR A 1 383 ? 11.942 3.108 -23.142 1.00 86.81 383 THR A N 1
ATOM 2889 C CA . THR A 1 383 ? 11.926 4.471 -22.614 1.00 86.81 383 THR A CA 1
ATOM 2890 C C . THR A 1 383 ? 10.660 5.189 -23.065 1.00 86.81 383 THR A C 1
ATOM 2892 O O . THR A 1 383 ? 10.182 5.008 -24.189 1.00 86.81 383 THR A O 1
ATOM 2895 N N . PHE A 1 384 ? 10.116 6.027 -22.188 1.00 85.75 384 PHE A N 1
ATOM 2896 C CA . PHE A 1 384 ? 8.996 6.901 -22.519 1.00 85.75 384 PHE A CA 1
ATOM 2897 C C . PHE A 1 384 ? 9.501 8.072 -23.363 1.00 85.75 384 PHE A C 1
ATOM 2899 O O . PHE A 1 384 ? 10.470 8.734 -23.002 1.00 85.75 384 PHE A O 1
ATOM 2906 N N . THR A 1 385 ? 8.874 8.299 -24.514 1.00 83.56 385 THR A N 1
ATOM 2907 C CA . THR A 1 385 ? 9.297 9.319 -25.491 1.00 83.56 385 THR A CA 1
ATOM 2908 C C . THR A 1 385 ? 8.595 10.661 -25.294 1.00 83.56 385 THR A C 1
ATOM 2910 O O . THR A 1 385 ? 9.087 11.691 -25.747 1.00 83.56 385 THR A O 1
ATOM 2913 N N . ASP A 1 386 ? 7.457 10.649 -24.606 1.00 81.75 386 ASP A N 1
ATOM 2914 C CA . ASP A 1 386 ? 6.585 11.787 -24.319 1.00 81.75 386 ASP A CA 1
ATOM 2915 C C . ASP A 1 386 ? 6.656 12.260 -22.857 1.00 81.75 386 ASP A C 1
ATOM 2917 O O . ASP A 1 386 ? 6.106 13.312 -22.525 1.00 81.75 386 ASP A O 1
ATOM 2921 N N . LEU A 1 387 ? 7.361 11.525 -21.992 1.00 81.69 387 LEU A N 1
ATOM 2922 C CA . LEU A 1 387 ? 7.602 11.884 -20.594 1.00 81.69 387 LEU A CA 1
ATOM 2923 C C . LEU A 1 387 ? 9.048 12.361 -20.398 1.00 81.69 387 LEU A C 1
ATOM 2925 O O . LEU A 1 387 ? 9.974 11.898 -21.061 1.00 81.69 387 LEU A O 1
ATOM 2929 N N . GLN A 1 388 ? 9.251 13.309 -19.480 1.00 75.81 388 GLN A N 1
ATOM 2930 C CA . GLN A 1 388 ? 10.593 13.761 -19.099 1.00 75.81 388 GLN A CA 1
ATOM 2931 C C . GLN A 1 388 ? 11.272 12.742 -18.165 1.00 75.81 388 GLN A C 1
ATOM 2933 O O . GLN A 1 388 ? 10.596 11.948 -17.515 1.00 75.81 388 GLN A O 1
ATOM 2938 N N . ASN A 1 389 ? 12.606 12.816 -18.026 1.00 71.12 389 ASN A N 1
ATOM 2939 C CA . ASN A 1 389 ? 13.389 11.979 -17.092 1.00 71.12 389 ASN A CA 1
ATOM 2940 C C . ASN A 1 389 ? 12.904 12.051 -15.633 1.00 71.12 389 ASN A C 1
ATOM 2942 O O . ASN A 1 389 ? 13.206 11.167 -14.833 1.00 71.12 389 ASN A O 1
ATOM 2946 N N . THR A 1 390 ? 12.191 13.118 -15.281 1.00 77.31 390 THR A N 1
ATOM 2947 C CA . THR A 1 390 ? 11.470 13.249 -14.020 1.00 77.31 390 THR A CA 1
ATOM 2948 C C . THR A 1 390 ? 10.002 13.497 -14.342 1.00 77.31 390 THR A C 1
ATOM 2950 O O . THR A 1 390 ? 9.676 14.439 -15.062 1.00 77.31 390 THR A O 1
ATOM 2953 N N . THR A 1 391 ? 9.122 12.647 -13.828 1.00 83.56 391 THR A N 1
ATOM 2954 C CA . THR A 1 391 ? 7.667 12.721 -14.023 1.00 83.56 391 THR A CA 1
ATOM 2955 C C . THR A 1 391 ? 6.956 12.472 -12.694 1.00 83.56 391 THR A C 1
ATOM 2957 O O . THR A 1 391 ? 7.612 12.323 -11.665 1.00 83.56 391 THR A O 1
ATOM 2960 N N . THR A 1 392 ? 5.626 12.456 -12.679 1.00 83.19 392 THR A N 1
ATOM 2961 C CA . THR A 1 392 ? 4.851 12.096 -11.489 1.00 83.19 392 THR A CA 1
ATOM 2962 C C . THR A 1 392 ? 3.980 10.875 -11.746 1.00 83.19 392 THR A C 1
ATOM 2964 O O . THR A 1 392 ? 3.620 10.572 -12.885 1.00 83.19 392 THR A O 1
ATOM 2967 N N . LEU A 1 393 ? 3.601 10.172 -10.682 1.00 77.06 393 LEU A N 1
ATOM 2968 C CA . LEU A 1 393 ? 2.739 8.997 -10.773 1.00 77.06 393 LEU A CA 1
ATOM 2969 C C . LEU A 1 393 ? 1.365 9.335 -11.386 1.00 77.06 393 LEU A C 1
ATOM 2971 O O . LEU A 1 393 ? 0.822 8.534 -12.144 1.00 77.06 393 LEU A O 1
ATOM 2975 N N . GLY A 1 394 ? 0.840 10.544 -11.147 1.00 76.38 394 GLY A N 1
ATOM 2976 C CA . GLY A 1 394 ? -0.371 11.039 -11.809 1.00 76.38 394 GLY A CA 1
ATOM 2977 C C . GLY A 1 394 ? -0.199 11.292 -13.308 1.00 76.38 394 GLY A C 1
ATOM 2978 O O . GLY A 1 394 ? -1.133 11.070 -14.078 1.00 76.38 394 GLY A O 1
ATOM 2979 N N . GLN A 1 395 ? 0.981 11.742 -13.747 1.00 79.56 395 GLN A N 1
ATOM 2980 C CA . GLN A 1 395 ? 1.285 11.891 -15.173 1.00 79.56 395 GLN A CA 1
ATOM 2981 C C . GLN A 1 395 ? 1.410 10.534 -15.863 1.00 79.56 395 GLN A C 1
ATOM 2983 O O . GLN A 1 395 ? 0.874 10.384 -16.950 1.00 79.56 395 GLN A O 1
ATOM 2988 N N . LEU A 1 396 ? 2.050 9.552 -15.219 1.00 76.75 396 LEU A N 1
ATOM 2989 C CA . LEU A 1 396 ? 2.193 8.196 -15.753 1.00 76.75 396 LEU A CA 1
ATOM 2990 C C . LEU A 1 396 ? 0.851 7.446 -15.827 1.00 76.75 396 LEU A C 1
ATOM 2992 O O . LEU A 1 396 ? 0.623 6.674 -16.759 1.00 76.75 396 LEU A O 1
ATOM 2996 N N . PHE A 1 397 ? -0.043 7.682 -14.860 1.00 73.00 397 PHE A N 1
ATOM 2997 C CA . PHE A 1 397 ? -1.352 7.037 -14.776 1.00 73.00 397 PHE A CA 1
ATOM 2998 C C . PHE A 1 397 ? -2.480 8.074 -14.669 1.00 73.00 397 PHE A C 1
ATOM 3000 O O . PHE A 1 397 ? -2.799 8.531 -13.568 1.00 73.00 397 PHE A O 1
ATOM 3007 N N . PRO A 1 398 ? -3.174 8.390 -15.782 1.00 68.38 398 PRO A N 1
ATOM 3008 C CA . PRO A 1 398 ? -4.231 9.403 -15.806 1.00 68.38 398 PRO A CA 1
ATOM 3009 C C . PRO A 1 398 ? -5.368 9.171 -14.799 1.00 68.38 398 PRO A C 1
ATOM 3011 O O . PRO A 1 398 ? -5.959 10.131 -14.312 1.00 68.38 398 PRO A O 1
ATOM 3014 N N . GLY A 1 399 ? -5.655 7.913 -14.437 1.00 67.12 399 GLY A N 1
ATOM 3015 C CA . GLY A 1 399 ? -6.646 7.573 -13.406 1.00 67.12 399 GLY A CA 1
ATOM 3016 C C . GLY A 1 399 ? -6.316 8.127 -12.012 1.00 67.12 399 GLY A C 1
ATOM 3017 O O . GLY A 1 399 ? -7.218 8.306 -11.199 1.00 67.12 399 GLY A O 1
ATOM 3018 N N . LEU A 1 400 ? -5.048 8.464 -11.754 1.00 69.62 400 LEU A N 1
ATOM 3019 C CA . LEU A 1 400 ? -4.571 9.027 -10.490 1.00 69.62 400 LEU A CA 1
ATOM 3020 C C . LEU A 1 400 ? -4.546 10.565 -10.480 1.00 69.62 400 LEU A C 1
ATOM 3022 O O . LEU A 1 400 ? -4.259 11.147 -9.439 1.00 69.62 400 LEU A O 1
ATOM 3026 N N . GLN A 1 401 ? -4.878 11.241 -11.589 1.00 69.75 401 GLN A N 1
ATOM 3027 C CA . GLN A 1 401 ? -4.870 12.714 -11.685 1.00 69.75 401 GLN A CA 1
ATOM 3028 C C . GLN A 1 401 ? -5.795 13.394 -10.667 1.00 69.75 401 GLN A C 1
ATOM 3030 O O . GLN A 1 401 ? -5.510 14.494 -10.199 1.00 69.75 401 GLN A O 1
ATOM 3035 N N . ASN A 1 402 ? -6.887 12.720 -10.298 1.00 69.44 402 ASN A N 1
ATOM 3036 C CA . ASN A 1 402 ? -7.849 13.218 -9.315 1.00 69.44 402 ASN A CA 1
ATOM 3037 C C . ASN A 1 402 ? -7.466 12.875 -7.864 1.00 69.44 402 ASN A C 1
ATOM 3039 O O . ASN A 1 402 ? -8.196 13.242 -6.947 1.00 69.44 402 ASN A O 1
ATOM 3043 N N . SER A 1 403 ? -6.357 12.164 -7.632 1.00 69.38 403 SER A N 1
ATOM 3044 C CA . SER A 1 403 ? -5.866 11.894 -6.279 1.00 69.38 403 SER A CA 1
ATOM 3045 C C . SER A 1 403 ? -5.195 13.140 -5.703 1.00 69.38 403 SER A C 1
ATOM 3047 O O . SER A 1 403 ? -4.304 13.708 -6.328 1.00 69.38 403 SER A O 1
ATOM 3049 N N . SER A 1 404 ? -5.583 13.552 -4.495 1.00 67.69 404 SER A N 1
ATOM 3050 C CA . SER A 1 404 ? -4.948 14.662 -3.768 1.00 67.69 404 SER A CA 1
ATOM 3051 C C . SER A 1 404 ? -3.486 14.377 -3.406 1.00 67.69 404 SER A C 1
ATOM 3053 O O . SER A 1 404 ? -2.685 15.304 -3.363 1.00 67.69 404 SER A O 1
ATOM 3055 N N . PHE A 1 405 ? -3.138 13.105 -3.189 1.00 69.62 405 PHE A N 1
ATOM 3056 C CA . PHE A 1 405 ? -1.829 12.677 -2.695 1.00 69.62 405 PHE A CA 1
ATOM 3057 C C . PHE A 1 405 ? -0.986 11.944 -3.752 1.00 69.62 405 PHE A C 1
ATOM 3059 O O . PHE A 1 405 ? 0.184 12.262 -3.947 1.00 69.62 405 PHE A O 1
ATOM 3066 N N . LEU A 1 406 ? -1.565 10.981 -4.481 1.00 72.75 406 LEU A N 1
ATOM 3067 C CA . LEU A 1 406 ? -0.800 10.127 -5.403 1.00 72.75 406 LEU A CA 1
ATOM 3068 C C . LEU A 1 406 ? -0.381 10.849 -6.690 1.00 72.75 406 LEU A C 1
ATOM 3070 O O . LEU A 1 406 ? 0.568 10.419 -7.344 1.00 72.75 406 LEU A O 1
ATOM 3074 N N . LYS A 1 407 ? -1.060 11.940 -7.075 1.00 78.00 407 LYS A N 1
ATOM 3075 C CA . LYS A 1 407 ? -0.807 12.612 -8.360 1.00 78.00 407 LYS A CA 1
ATOM 3076 C C . LYS A 1 407 ? 0.595 13.230 -8.454 1.00 78.00 407 LYS A C 1
ATOM 3078 O O . LYS A 1 407 ? 1.184 13.221 -9.535 1.00 78.00 407 LYS A O 1
ATOM 3083 N N . ASP A 1 408 ? 1.122 13.734 -7.335 1.00 77.88 408 ASP A N 1
ATOM 3084 C CA . ASP A 1 408 ? 2.357 14.531 -7.268 1.00 77.88 408 ASP A CA 1
ATOM 3085 C C . ASP A 1 408 ? 3.585 13.683 -6.892 1.00 77.88 408 ASP A C 1
ATOM 3087 O O . ASP A 1 408 ? 4.685 14.207 -6.722 1.00 77.88 408 ASP A O 1
ATOM 3091 N N . PHE A 1 409 ? 3.424 12.359 -6.782 1.00 76.31 409 PHE A N 1
ATOM 3092 C CA . PHE A 1 409 ? 4.503 11.456 -6.395 1.00 76.31 409 PHE A CA 1
ATOM 3093 C C . PHE A 1 409 ? 5.587 11.406 -7.483 1.00 76.31 409 PHE A C 1
ATOM 3095 O O . PHE A 1 409 ? 5.346 10.878 -8.570 1.00 76.31 409 PHE A O 1
ATOM 3102 N N . ALA A 1 410 ? 6.758 11.989 -7.216 1.00 79.94 410 ALA A N 1
ATOM 3103 C CA . ALA A 1 410 ? 7.820 12.168 -8.204 1.00 79.94 410 ALA A CA 1
ATOM 3104 C C . ALA A 1 410 ? 8.559 10.857 -8.522 1.00 79.94 410 ALA A C 1
ATOM 3106 O O . ALA A 1 410 ? 8.969 10.120 -7.628 1.00 79.94 410 ALA A O 1
ATOM 3107 N N . LEU A 1 411 ? 8.769 10.608 -9.811 1.00 81.12 411 LEU A N 1
ATOM 3108 C CA . LEU A 1 411 ? 9.451 9.447 -10.375 1.00 81.12 411 LEU A CA 1
ATOM 3109 C C . LEU A 1 411 ? 10.653 9.930 -11.187 1.00 81.12 411 LEU A C 1
ATOM 3111 O O . LEU A 1 411 ? 10.502 10.797 -12.048 1.00 81.12 411 LEU A O 1
ATOM 3115 N N . GLN A 1 412 ? 11.834 9.370 -10.941 1.00 82.50 412 GLN A N 1
ATOM 3116 C CA . GLN A 1 412 ? 13.043 9.603 -11.733 1.00 82.50 412 GLN A CA 1
ATOM 3117 C C . GLN A 1 412 ? 13.419 8.336 -12.496 1.00 82.50 412 GLN A C 1
ATOM 3119 O O . GLN A 1 412 ? 13.115 7.233 -12.051 1.00 82.50 412 GLN A O 1
ATOM 3124 N N . ASP A 1 413 ? 14.101 8.481 -13.632 1.00 80.62 413 ASP A N 1
ATOM 3125 C CA . ASP A 1 413 ? 14.686 7.346 -14.357 1.00 80.62 413 ASP A CA 1
ATOM 3126 C C . ASP A 1 413 ? 13.663 6.252 -14.732 1.00 80.62 413 ASP A C 1
ATOM 3128 O O . ASP A 1 413 ? 13.941 5.053 -14.683 1.00 80.62 413 ASP A O 1
ATOM 3132 N N . LEU A 1 414 ? 12.456 6.688 -15.106 1.00 83.44 414 LEU A N 1
ATOM 3133 C CA . LEU A 1 414 ? 11.329 5.823 -15.434 1.00 83.44 414 LEU A CA 1
ATOM 3134 C C . LEU A 1 414 ? 11.586 4.987 -16.700 1.00 83.44 414 LEU A C 1
ATOM 3136 O O . LEU A 1 414 ? 11.761 5.526 -17.794 1.00 83.44 414 LEU A O 1
ATOM 3140 N N . MET A 1 415 ? 11.497 3.669 -16.556 1.00 84.50 415 MET A N 1
ATOM 3141 C CA . MET A 1 415 ? 11.686 2.666 -17.597 1.00 84.50 415 MET A CA 1
ATOM 3142 C C . MET A 1 415 ? 10.499 1.707 -17.658 1.00 84.50 415 MET A C 1
ATOM 3144 O O . MET A 1 415 ? 9.923 1.320 -16.640 1.00 84.50 415 MET A O 1
ATOM 3148 N N . PHE A 1 416 ? 10.164 1.287 -18.872 1.00 85.69 416 PHE A N 1
ATOM 3149 C CA . PHE A 1 416 ? 9.252 0.183 -19.129 1.00 85.69 416 PHE A CA 1
ATOM 3150 C C . PHE A 1 416 ? 10.063 -1.100 -19.309 1.00 85.69 416 PHE A C 1
ATOM 3152 O O . PHE A 1 416 ? 10.939 -1.167 -20.172 1.00 85.69 416 PHE A O 1
ATOM 3159 N N . ILE A 1 417 ? 9.762 -2.130 -18.526 1.00 85.31 417 ILE A N 1
ATOM 3160 C CA . ILE A 1 417 ? 10.403 -3.441 -18.629 1.00 85.31 417 ILE A CA 1
ATOM 3161 C C . ILE A 1 417 ? 9.304 -4.477 -18.811 1.00 85.31 417 ILE A C 1
ATOM 3163 O O . ILE A 1 417 ? 8.349 -4.506 -18.048 1.00 85.31 417 ILE A O 1
ATOM 3167 N N . ALA A 1 418 ? 9.427 -5.354 -19.799 1.00 82.94 418 ALA A N 1
ATOM 3168 C CA . ALA A 1 418 ? 8.571 -6.531 -19.869 1.00 82.94 418 ALA A CA 1
ATOM 3169 C C . ALA A 1 418 ? 9.404 -7.768 -20.166 1.00 82.94 418 ALA A C 1
ATOM 3171 O O . ALA A 1 418 ? 10.256 -7.743 -21.049 1.00 82.94 418 ALA A O 1
ATOM 3172 N N . ALA A 1 419 ? 9.173 -8.861 -19.449 1.00 84.19 419 ALA A N 1
ATOM 3173 C CA . ALA A 1 419 ? 9.951 -10.078 -19.620 1.00 84.19 419 ALA A CA 1
ATOM 3174 C C . ALA A 1 419 ? 9.082 -11.331 -19.583 1.00 84.19 419 ALA A C 1
ATOM 3176 O O . ALA A 1 419 ? 8.115 -11.446 -18.833 1.00 84.19 419 ALA A O 1
ATOM 3177 N N . SER A 1 420 ? 9.488 -12.318 -20.374 1.00 80.88 420 SER A N 1
ATOM 3178 C CA . SER A 1 420 ? 8.883 -13.656 -20.387 1.00 80.88 420 SER A CA 1
ATOM 3179 C C . SER A 1 420 ? 9.292 -14.538 -19.189 1.00 80.88 420 SER A C 1
ATOM 3181 O O . SER A 1 420 ? 8.673 -15.583 -18.967 1.00 80.88 420 SER A O 1
ATOM 3183 N N . ARG A 1 421 ? 10.284 -14.114 -18.386 1.00 76.88 421 ARG A N 1
ATOM 3184 C CA . ARG A 1 421 ? 10.821 -14.833 -17.215 1.00 76.88 421 ARG A CA 1
ATOM 3185 C C . ARG A 1 421 ? 11.439 -13.904 -16.167 1.00 76.88 421 ARG A C 1
ATOM 3187 O O . ARG A 1 421 ? 11.765 -12.759 -16.473 1.00 76.88 421 ARG A O 1
ATOM 3194 N N . ASP A 1 422 ? 11.694 -14.459 -14.985 1.00 75.69 422 ASP A N 1
ATOM 3195 C CA . ASP A 1 422 ? 12.451 -13.799 -13.921 1.00 75.69 422 ASP A CA 1
ATOM 3196 C C . ASP A 1 422 ? 13.966 -13.823 -14.170 1.00 75.69 422 ASP A C 1
ATOM 3198 O O . ASP A 1 422 ? 14.526 -14.813 -14.662 1.00 75.69 422 ASP A O 1
ATOM 3202 N N . ASP A 1 423 ? 14.597 -12.711 -13.795 1.00 72.06 423 ASP A N 1
ATOM 3203 C CA . ASP A 1 423 ? 16.033 -12.449 -13.691 1.00 72.06 423 ASP A CA 1
ATOM 3204 C C . ASP A 1 423 ? 16.877 -12.975 -14.874 1.00 72.06 423 ASP A C 1
ATOM 3206 O O . ASP A 1 423 ? 17.837 -13.731 -14.686 1.00 72.06 423 ASP A O 1
ATOM 3210 N N . PRO A 1 424 ? 16.549 -12.595 -16.125 1.00 74.12 424 PRO A N 1
ATOM 3211 C CA . PRO A 1 424 ? 17.378 -12.917 -17.276 1.00 74.12 424 PRO A CA 1
ATOM 3212 C C . PRO A 1 424 ? 18.747 -12.222 -17.196 1.00 74.12 424 PRO A C 1
ATOM 3214 O O . PRO A 1 424 ? 18.887 -11.089 -16.730 1.00 74.12 424 PRO A O 1
ATOM 3217 N N . SER A 1 425 ? 19.786 -12.889 -17.696 1.00 64.44 425 SER A N 1
ATOM 3218 C CA . SER A 1 425 ? 21.163 -12.385 -17.707 1.00 64.44 425 SER A CA 1
ATOM 3219 C C . SER A 1 425 ? 21.356 -11.263 -18.742 1.00 64.44 425 SER A C 1
ATOM 3221 O O . SER A 1 425 ? 21.852 -11.516 -19.837 1.00 64.44 425 SER A O 1
ATOM 3223 N N . LEU A 1 426 ? 20.959 -10.025 -18.412 1.00 64.19 426 LEU A N 1
ATOM 3224 C CA . LEU A 1 426 ? 20.888 -8.890 -19.356 1.00 64.19 426 LEU A CA 1
ATOM 3225 C C . LEU A 1 426 ? 21.742 -7.676 -18.951 1.00 64.19 426 LEU A C 1
ATOM 3227 O O . LEU A 1 426 ? 21.264 -6.542 -18.898 1.00 64.19 426 LEU A O 1
ATOM 3231 N N . SER A 1 427 ? 23.037 -7.884 -18.693 1.00 51.53 427 SER A N 1
ATOM 3232 C CA . SER A 1 427 ? 23.917 -6.860 -18.102 1.00 51.53 427 SER A CA 1
ATOM 3233 C C . SER A 1 427 ? 24.086 -5.566 -18.915 1.00 51.53 427 SER A C 1
ATOM 3235 O O . SER A 1 427 ? 24.504 -4.565 -18.342 1.00 51.53 427 SER A O 1
ATOM 3237 N N . GLN A 1 428 ? 23.810 -5.564 -20.227 1.00 58.91 428 GLN A N 1
ATOM 3238 C CA . GLN A 1 428 ? 24.003 -4.385 -21.088 1.00 58.91 428 GLN A CA 1
ATOM 3239 C C . GLN A 1 428 ? 22.732 -3.547 -21.309 1.00 58.91 428 GLN A C 1
ATOM 3241 O O . GLN A 1 428 ? 22.849 -2.344 -21.519 1.00 58.91 428 GLN A O 1
ATOM 3246 N N . MET A 1 429 ? 21.533 -4.141 -21.236 1.00 62.09 429 MET A N 1
ATOM 3247 C CA . MET A 1 429 ? 20.267 -3.422 -21.483 1.00 62.09 429 MET A CA 1
ATOM 3248 C C . MET A 1 429 ? 19.634 -2.835 -20.224 1.00 62.09 429 MET A C 1
ATOM 3250 O O . MET A 1 429 ? 18.734 -2.012 -20.316 1.00 62.09 429 MET A O 1
ATOM 3254 N N . ASN A 1 430 ? 20.120 -3.233 -19.052 1.00 70.06 430 ASN A N 1
ATOM 3255 C CA . ASN A 1 430 ? 19.633 -2.761 -17.768 1.00 70.06 430 ASN A CA 1
ATOM 3256 C C . ASN A 1 430 ? 20.746 -1.998 -17.026 1.00 70.06 430 ASN A C 1
ATOM 3258 O O . ASN A 1 430 ? 21.278 -2.490 -16.025 1.00 70.06 430 ASN A O 1
ATOM 3262 N N . PRO A 1 431 ? 21.159 -0.815 -17.525 1.00 65.94 431 PRO A N 1
ATOM 3263 C CA . PRO A 1 431 ? 22.259 -0.050 -16.937 1.00 65.94 431 PRO A CA 1
ATOM 3264 C C . PRO A 1 431 ? 21.963 0.366 -15.490 1.00 65.94 431 PRO A C 1
ATOM 3266 O O . PRO A 1 431 ? 22.882 0.483 -14.682 1.00 65.94 431 PRO A O 1
ATOM 3269 N N . GLN A 1 432 ? 20.679 0.532 -15.160 1.00 69.75 432 GLN A N 1
ATOM 3270 C CA . GLN A 1 432 ? 20.188 0.876 -13.824 1.00 69.75 432 GLN A CA 1
ATOM 3271 C C . GLN A 1 432 ? 20.043 -0.346 -12.900 1.00 69.75 432 GLN A C 1
ATOM 3273 O O . GLN A 1 432 ? 19.788 -0.181 -11.712 1.00 69.75 432 GLN A O 1
ATOM 3278 N N . LYS A 1 433 ? 20.285 -1.566 -13.409 1.00 74.50 433 LYS A N 1
ATOM 3279 C CA . LYS A 1 433 ? 20.214 -2.838 -12.670 1.00 74.50 433 LYS A CA 1
ATOM 3280 C C . LYS A 1 433 ? 18.871 -3.073 -11.969 1.00 74.50 433 LYS A C 1
ATOM 3282 O O . LYS A 1 433 ? 18.835 -3.673 -10.897 1.00 74.50 433 LYS A O 1
ATOM 3287 N N . TYR A 1 434 ? 17.769 -2.639 -12.577 1.00 76.50 434 TYR A N 1
ATOM 3288 C CA . TYR A 1 434 ? 16.434 -2.941 -12.072 1.00 76.50 434 TYR A CA 1
ATOM 3289 C C . TYR A 1 434 ? 16.189 -4.459 -12.010 1.00 76.50 434 TYR A C 1
ATOM 3291 O O . TYR A 1 434 ? 16.587 -5.176 -12.928 1.00 76.50 434 TYR A O 1
ATOM 3299 N N . PRO A 1 435 ? 15.546 -4.985 -10.960 1.00 72.50 435 PRO A N 1
ATOM 3300 C CA . PRO A 1 435 ? 15.144 -6.386 -10.924 1.00 72.50 435 PRO A CA 1
ATOM 3301 C C . PRO A 1 435 ? 14.137 -6.668 -12.047 1.00 72.50 435 PRO A C 1
ATOM 3303 O O . PRO A 1 435 ? 13.103 -6.008 -12.140 1.00 72.50 435 PRO A O 1
ATOM 3306 N N . ILE A 1 436 ? 14.435 -7.651 -12.896 1.00 77.06 436 ILE A N 1
ATOM 3307 C CA . ILE A 1 436 ? 13.581 -8.018 -14.031 1.00 77.06 436 ILE A CA 1
ATOM 3308 C C . ILE A 1 436 ? 12.755 -9.233 -13.618 1.00 77.06 436 ILE A C 1
ATOM 3310 O O . ILE A 1 436 ? 13.310 -10.299 -13.358 1.00 77.06 436 ILE A O 1
ATOM 3314 N N . LYS A 1 437 ? 11.433 -9.090 -13.567 1.00 74.88 437 LYS A N 1
ATOM 3315 C CA . LYS A 1 437 ? 10.497 -10.178 -13.257 1.00 74.88 437 LYS A CA 1
ATOM 3316 C C . LYS A 1 437 ? 9.627 -10.509 -14.461 1.00 74.88 437 LYS A C 1
ATOM 3318 O O . LYS A 1 437 ? 9.415 -9.678 -15.344 1.00 74.88 437 LYS A O 1
ATOM 3323 N N . LYS A 1 438 ? 9.114 -11.737 -14.499 1.00 76.12 438 LYS A N 1
ATOM 3324 C CA . LYS A 1 438 ? 8.152 -12.183 -15.504 1.00 76.12 438 LYS A CA 1
ATOM 3325 C C . LYS A 1 438 ? 6.902 -11.300 -15.440 1.00 76.12 438 LYS A C 1
ATOM 3327 O O . LYS A 1 438 ? 6.276 -11.201 -14.389 1.00 76.12 438 LYS A O 1
ATOM 3332 N N . GLY A 1 439 ? 6.506 -10.720 -16.571 1.00 74.44 439 GLY A N 1
ATOM 3333 C CA . GLY A 1 439 ? 5.369 -9.801 -16.670 1.00 74.44 439 GLY A CA 1
ATOM 3334 C C . GLY A 1 439 ? 5.760 -8.433 -17.225 1.00 74.44 439 GLY A C 1
ATOM 3335 O O . GLY A 1 439 ? 6.787 -8.297 -17.885 1.00 74.44 439 GLY A O 1
ATOM 3336 N N . VAL A 1 440 ? 4.910 -7.433 -16.983 1.00 75.50 440 VAL A N 1
ATOM 3337 C CA . VAL A 1 440 ? 5.124 -6.020 -17.340 1.00 75.50 440 VAL A CA 1
ATOM 3338 C C . VAL A 1 440 ? 5.418 -5.238 -16.070 1.00 75.50 440 VAL A C 1
ATOM 3340 O O . VAL A 1 440 ? 4.645 -5.346 -15.128 1.00 75.50 440 VAL A O 1
ATOM 3343 N N . GLN A 1 441 ? 6.480 -4.438 -16.071 1.00 76.50 441 GLN A N 1
ATOM 3344 C CA . GLN A 1 441 ? 6.974 -3.646 -14.950 1.00 76.50 441 GLN A CA 1
ATOM 3345 C C . GLN A 1 441 ? 7.230 -2.196 -15.391 1.00 76.50 441 GLN A C 1
ATOM 3347 O O . GLN A 1 441 ? 7.739 -1.927 -16.482 1.00 76.50 441 GLN A O 1
ATOM 3352 N N . PHE A 1 442 ? 6.919 -1.256 -14.502 1.00 78.75 442 PHE A N 1
ATOM 3353 C CA . PHE A 1 442 ? 7.307 0.150 -14.616 1.00 78.75 442 PHE A CA 1
ATOM 3354 C C . PHE A 1 442 ? 8.308 0.437 -13.511 1.00 78.75 442 PHE A C 1
ATOM 3356 O O . PHE A 1 442 ? 7.918 0.507 -12.348 1.00 78.75 442 PHE A O 1
ATOM 3363 N N . SER A 1 443 ? 9.580 0.570 -13.864 1.00 75.44 443 SER A N 1
ATOM 3364 C CA . SER A 1 443 ? 10.654 0.777 -12.898 1.00 75.44 443 SER A CA 1
ATOM 3365 C C . SER A 1 443 ? 11.090 2.228 -12.916 1.00 75.44 443 SER A C 1
ATOM 3367 O O . SER A 1 443 ? 11.440 2.761 -13.959 1.00 75.44 443 SER A O 1
ATOM 3369 N N . ALA A 1 444 ? 11.058 2.871 -11.759 1.00 76.56 444 ALA A N 1
ATOM 3370 C CA . ALA A 1 444 ? 11.533 4.232 -11.569 1.00 76.56 444 ALA A CA 1
ATOM 3371 C C . ALA A 1 444 ? 12.248 4.327 -10.226 1.00 76.56 444 ALA A C 1
ATOM 3373 O O . ALA A 1 444 ? 11.920 3.591 -9.292 1.00 76.56 444 ALA A O 1
ATOM 3374 N N . LEU A 1 445 ? 13.190 5.258 -10.132 1.00 70.38 445 LEU A N 1
ATOM 3375 C CA . LEU A 1 445 ? 13.850 5.644 -8.901 1.00 70.38 445 LEU A CA 1
ATOM 3376 C C . LEU A 1 445 ? 13.059 6.752 -8.212 1.00 70.38 445 LEU A C 1
ATOM 3378 O O . LEU A 1 445 ? 12.772 7.803 -8.779 1.00 70.38 445 LEU A O 1
ATOM 3382 N N . PHE A 1 446 ? 12.765 6.533 -6.940 1.00 60.28 446 PHE A N 1
ATOM 3383 C CA . PHE A 1 446 ? 12.332 7.584 -6.013 1.00 60.28 446 PHE A CA 1
ATOM 3384 C C . PHE A 1 446 ? 13.007 7.417 -4.636 1.00 60.28 446 PHE A C 1
ATOM 3386 O O . PHE A 1 446 ? 12.533 7.911 -3.619 1.00 60.28 446 PHE A O 1
ATOM 3393 N N . GLY A 1 447 ? 14.119 6.670 -4.611 1.00 53.44 447 GLY A N 1
ATOM 3394 C CA . GLY A 1 447 ? 14.736 6.078 -3.418 1.00 53.44 447 GLY A CA 1
ATOM 3395 C C . GLY A 1 447 ? 14.520 4.558 -3.317 1.00 53.44 447 GLY A C 1
ATOM 3396 O O . GLY A 1 447 ? 15.336 3.876 -2.704 1.00 53.44 447 GLY A O 1
ATOM 3397 N N . LEU A 1 448 ? 13.479 4.022 -3.971 1.00 58.41 448 LEU A N 1
ATOM 3398 C CA . LEU A 1 448 ? 13.127 2.592 -4.079 1.00 58.41 448 LEU A CA 1
ATOM 3399 C C . LEU A 1 448 ? 12.731 2.247 -5.533 1.00 58.41 448 LEU A C 1
ATOM 3401 O O . LEU A 1 448 ? 12.624 3.161 -6.354 1.00 58.41 448 LEU A O 1
ATOM 3405 N N . VAL A 1 449 ? 12.512 0.961 -5.853 1.00 58.44 449 VAL A N 1
ATOM 3406 C CA . VAL A 1 449 ? 12.087 0.499 -7.192 1.00 58.44 449 VAL A CA 1
ATOM 3407 C C . VAL A 1 449 ? 10.588 0.193 -7.196 1.00 58.44 449 VAL A C 1
ATOM 3409 O O . VAL A 1 449 ? 10.116 -0.692 -6.488 1.00 58.44 449 VAL A O 1
ATOM 3412 N N . LEU A 1 450 ? 9.824 0.892 -8.031 1.00 61.28 450 LEU A N 1
ATOM 3413 C CA . LEU A 1 450 ? 8.434 0.520 -8.323 1.00 61.28 450 LEU A CA 1
ATOM 3414 C C . LEU A 1 450 ? 8.395 -0.714 -9.238 1.00 61.28 450 LEU A C 1
ATOM 3416 O O . LEU A 1 450 ? 9.178 -0.812 -10.183 1.00 61.28 450 LEU A O 1
ATOM 3420 N N . SER A 1 451 ? 7.497 -1.663 -8.965 1.00 56.88 451 SER A N 1
ATOM 3421 C CA . SER A 1 451 ? 7.227 -2.791 -9.858 1.00 56.88 451 SER A CA 1
ATOM 3422 C C . SER A 1 451 ? 5.737 -3.097 -9.855 1.00 56.88 451 SER A C 1
ATOM 3424 O O . SER A 1 451 ? 5.223 -3.784 -8.979 1.00 56.88 451 SER A O 1
ATOM 3426 N N . ALA A 1 452 ? 5.033 -2.629 -10.879 1.00 55.19 452 ALA A N 1
ATOM 3427 C CA . ALA A 1 452 ? 3.677 -3.099 -11.127 1.00 55.19 452 ALA A CA 1
ATOM 3428 C C . ALA A 1 452 ? 3.701 -4.539 -11.645 1.00 55.19 452 ALA A C 1
ATOM 3430 O O . ALA A 1 452 ? 4.602 -4.887 -12.403 1.00 55.19 452 ALA A O 1
ATOM 3431 N N . ALA A 1 453 ? 2.704 -5.343 -11.283 1.00 52.19 453 ALA A N 1
ATOM 3432 C CA . ALA A 1 453 ? 2.426 -6.618 -11.932 1.00 52.19 453 ALA A CA 1
ATOM 3433 C C . ALA A 1 453 ? 1.035 -6.538 -12.573 1.00 52.19 453 ALA A C 1
ATOM 3435 O O . ALA A 1 453 ? 0.030 -6.328 -11.895 1.00 52.19 453 ALA A O 1
ATOM 3436 N N . TRP A 1 454 ? 0.968 -6.686 -13.896 1.00 52.59 454 TRP A N 1
ATOM 3437 C CA . TRP A 1 454 ? -0.292 -6.704 -14.640 1.00 52.59 454 TRP A CA 1
ATOM 3438 C C . TRP A 1 454 ? -0.642 -8.132 -15.076 1.00 52.59 454 TRP A C 1
ATOM 3440 O O . TRP A 1 454 ? 0.209 -8.844 -15.610 1.00 52.59 454 TRP A O 1
ATOM 3450 N N . SER A 1 455 ? -1.896 -8.546 -14.868 1.00 46.50 455 SER A N 1
ATOM 3451 C CA . SER A 1 455 ? -2.450 -9.793 -15.410 1.00 46.50 455 SER A CA 1
ATOM 3452 C C . SER A 1 455 ? -3.806 -9.524 -16.058 1.00 46.50 455 SER A C 1
ATOM 3454 O O . SER A 1 455 ? -4.585 -8.697 -15.579 1.00 46.50 455 SER A O 1
ATOM 3456 N N . THR A 1 456 ? -4.091 -10.219 -17.157 1.00 41.25 456 THR A N 1
ATOM 3457 C CA . THR A 1 456 ? -5.350 -10.141 -17.904 1.00 41.25 456 THR A CA 1
ATOM 3458 C C . THR A 1 456 ? -6.510 -10.679 -17.055 1.00 41.25 456 THR A C 1
ATOM 3460 O O . THR A 1 456 ? -6.853 -11.855 -17.109 1.00 41.25 456 THR A O 1
ATOM 3463 N N . GLY A 1 457 ? -7.107 -9.815 -16.228 1.00 43.84 457 GLY A N 1
ATOM 3464 C CA . GLY A 1 457 ? -8.273 -10.146 -15.398 1.00 43.84 457 GLY A CA 1
ATOM 3465 C C . GLY A 1 457 ? -8.404 -9.347 -14.098 1.00 43.84 457 GLY A C 1
ATOM 3466 O O . GLY A 1 457 ? -9.523 -9.172 -13.625 1.00 43.84 457 GLY A O 1
ATOM 3467 N N . ASN A 1 458 ? -7.303 -8.812 -13.561 1.00 43.16 458 ASN A N 1
ATOM 3468 C CA . ASN A 1 458 ? -7.298 -8.014 -12.331 1.00 43.16 458 ASN A CA 1
ATOM 3469 C C . ASN A 1 458 ? -6.984 -6.539 -12.628 1.00 43.16 458 ASN A C 1
ATOM 3471 O O . ASN A 1 458 ? -6.261 -6.221 -13.573 1.00 43.16 458 ASN A O 1
ATOM 3475 N N . SER A 1 459 ? -7.530 -5.629 -11.815 1.00 52.50 459 SER A N 1
ATOM 3476 C CA . SER A 1 459 ? -7.143 -4.214 -11.808 1.00 52.50 459 SER A CA 1
ATOM 3477 C C . SER A 1 459 ? -5.628 -4.065 -11.636 1.00 52.50 459 SER A C 1
ATOM 3479 O O . SER A 1 459 ? -4.980 -4.893 -11.000 1.00 52.50 459 SER A O 1
ATOM 3481 N N . PHE A 1 460 ? -5.060 -3.006 -12.211 1.00 54.94 460 PHE A N 1
ATOM 3482 C CA . PHE A 1 460 ? -3.635 -2.698 -12.121 1.00 54.94 460 PHE A CA 1
ATOM 3483 C C . PHE A 1 460 ? -3.216 -2.494 -10.651 1.00 54.94 460 PHE A C 1
ATOM 3485 O O . PHE A 1 460 ? -3.614 -1.508 -10.023 1.00 54.94 460 PHE A O 1
ATOM 3492 N N . LEU A 1 461 ? -2.436 -3.435 -10.109 1.00 56.47 461 LEU A N 1
ATOM 3493 C CA . LEU A 1 461 ? -1.846 -3.362 -8.772 1.00 56.47 461 LEU A CA 1
ATOM 3494 C C . LEU A 1 461 ? -0.370 -2.982 -8.903 1.00 56.47 461 LEU A C 1
ATOM 3496 O O . LEU A 1 461 ? 0.404 -3.632 -9.612 1.00 56.47 461 LEU A O 1
ATOM 3500 N N . LEU A 1 462 ? -0.004 -1.884 -8.248 1.00 61.56 462 LEU A N 1
ATOM 3501 C CA . LEU A 1 462 ? 1.352 -1.360 -8.231 1.00 61.56 462 LEU A CA 1
ATOM 3502 C C . LEU A 1 462 ? 1.969 -1.668 -6.867 1.00 61.56 462 LEU A C 1
ATOM 3504 O O . LEU A 1 462 ? 1.649 -1.006 -5.880 1.00 61.56 462 LEU A O 1
ATOM 3508 N N . ASP A 1 463 ? 2.852 -2.662 -6.826 1.00 60.69 463 ASP A N 1
ATOM 3509 C CA . ASP A 1 463 ? 3.648 -2.967 -5.641 1.00 60.69 463 ASP A CA 1
ATOM 3510 C C . ASP A 1 463 ? 4.988 -2.216 -5.699 1.00 60.69 463 ASP A C 1
ATOM 3512 O O . ASP A 1 463 ? 5.587 -2.007 -6.762 1.00 60.69 463 ASP A O 1
ATOM 3516 N N . VAL A 1 464 ? 5.474 -1.763 -4.546 1.00 62.94 464 VAL A N 1
ATOM 3517 C CA . VAL A 1 464 ? 6.813 -1.175 -4.428 1.00 62.94 464 VAL A CA 1
ATOM 3518 C C . VAL A 1 464 ? 7.766 -2.266 -3.964 1.00 62.94 464 VAL A C 1
ATOM 3520 O O . VAL A 1 464 ? 7.616 -2.805 -2.868 1.00 62.94 464 VAL A O 1
ATOM 3523 N N . ILE A 1 465 ? 8.780 -2.568 -4.770 1.00 60.66 465 ILE A N 1
ATOM 3524 C CA . ILE A 1 465 ? 9.837 -3.493 -4.369 1.00 60.66 465 ILE A CA 1
ATOM 3525 C C . ILE A 1 465 ? 10.890 -2.700 -3.598 1.00 60.66 465 ILE A C 1
ATOM 3527 O O . ILE A 1 465 ? 11.590 -1.838 -4.141 1.00 60.66 465 ILE A O 1
ATOM 3531 N N . LEU A 1 466 ? 11.022 -3.016 -2.312 1.00 59.06 466 LEU A N 1
ATOM 3532 C CA . LEU A 1 466 ? 12.145 -2.537 -1.520 1.00 59.06 466 LEU A CA 1
ATOM 3533 C C . LEU A 1 466 ? 13.426 -3.258 -1.988 1.00 59.06 466 LEU A C 1
ATOM 3535 O O . LEU A 1 466 ? 13.396 -4.467 -2.213 1.00 59.06 466 LEU A O 1
ATOM 3539 N N . PRO A 1 467 ? 14.562 -2.552 -2.151 1.00 50.03 467 PRO A N 1
ATOM 3540 C CA . PRO A 1 467 ? 15.813 -3.142 -2.638 1.00 50.03 467 PRO A CA 1
ATOM 3541 C C . PRO A 1 467 ? 16.365 -4.229 -1.703 1.00 50.03 467 PRO A C 1
ATOM 3543 O O . PRO A 1 467 ? 17.116 -5.096 -2.146 1.00 50.03 467 PRO A O 1
ATOM 3546 N N . THR A 1 468 ? 15.959 -4.195 -0.433 1.00 58.66 468 THR A N 1
ATOM 3547 C CA . THR A 1 468 ? 16.198 -5.229 0.572 1.00 58.66 468 THR A CA 1
ATOM 3548 C C . THR A 1 468 ? 14.953 -5.328 1.447 1.00 58.66 468 THR A C 1
ATOM 3550 O O . THR A 1 468 ? 14.332 -4.296 1.729 1.00 58.66 468 THR A O 1
ATOM 3553 N N . ASP A 1 469 ? 14.630 -6.531 1.924 1.00 69.81 469 ASP A N 1
ATOM 3554 C CA . ASP A 1 469 ? 13.647 -6.741 2.988 1.00 69.81 469 ASP A CA 1
ATOM 3555 C C . ASP A 1 469 ? 13.971 -5.812 4.162 1.00 69.81 469 ASP A C 1
ATOM 3557 O O . ASP A 1 469 ? 14.956 -5.988 4.884 1.00 69.81 469 ASP A O 1
ATOM 3561 N N . THR A 1 470 ? 13.184 -4.746 4.292 1.00 71.19 470 THR A N 1
ATOM 3562 C CA . THR A 1 470 ? 13.435 -3.709 5.287 1.00 71.19 470 THR A CA 1
ATOM 3563 C C . THR A 1 470 ? 12.689 -4.094 6.545 1.00 71.19 470 THR A C 1
ATOM 3565 O O . THR A 1 470 ? 11.473 -3.938 6.623 1.00 71.19 470 THR A O 1
ATOM 3568 N N . MET A 1 471 ? 13.440 -4.610 7.514 1.00 77.81 471 MET A N 1
ATOM 3569 C CA . MET A 1 471 ? 12.968 -4.838 8.872 1.00 77.81 471 MET A CA 1
ATOM 3570 C C . MET A 1 471 ? 13.482 -3.713 9.770 1.00 77.81 471 MET A C 1
ATOM 3572 O O . MET A 1 471 ? 14.676 -3.415 9.823 1.00 77.81 471 MET A O 1
ATOM 3576 N N . VAL A 1 472 ? 12.570 -3.077 10.486 1.00 76.75 472 VAL A N 1
ATOM 3577 C CA . VAL A 1 472 ? 12.852 -2.124 11.558 1.00 76.75 472 VAL A CA 1
ATOM 3578 C C . VAL A 1 472 ? 13.016 -2.882 12.874 1.00 76.75 472 VAL A C 1
ATOM 3580 O O . VAL A 1 472 ? 12.153 -3.675 13.259 1.00 76.75 472 VAL A O 1
ATOM 3583 N N . HIS A 1 473 ? 14.118 -2.609 13.573 1.00 80.06 473 HIS A N 1
ATOM 3584 C CA . HIS A 1 473 ? 14.352 -3.047 14.948 1.00 80.06 473 HIS A CA 1
ATOM 3585 C C . HIS A 1 473 ? 13.987 -1.902 15.897 1.00 80.06 473 HIS A C 1
ATOM 3587 O O . HIS A 1 473 ? 14.649 -0.866 15.894 1.00 80.06 473 HIS A O 1
ATOM 3593 N N . LEU A 1 474 ? 12.940 -2.086 16.701 1.00 75.00 474 LEU A N 1
ATOM 3594 C CA . LEU A 1 474 ? 12.363 -1.035 17.553 1.00 75.00 474 LEU A CA 1
ATOM 3595 C C . LEU A 1 474 ? 12.932 -1.029 18.990 1.00 75.00 474 LEU A C 1
ATOM 3597 O O . LEU A 1 474 ? 12.463 -0.269 19.829 1.00 75.00 474 LEU A O 1
ATOM 3601 N N . GLY A 1 475 ? 13.971 -1.832 19.264 1.00 58.75 475 GLY A N 1
ATOM 3602 C CA . GLY A 1 475 ? 14.590 -1.982 20.592 1.00 58.75 475 GLY A CA 1
ATOM 3603 C C . GLY A 1 475 ? 14.067 -3.198 21.371 1.00 58.75 475 GLY A C 1
ATOM 3604 O O . GLY A 1 475 ? 13.039 -3.763 21.017 1.00 58.75 475 GLY A O 1
ATOM 3605 N N . ASP A 1 476 ? 14.826 -3.660 22.375 1.00 70.62 476 ASP A N 1
ATOM 3606 C CA . ASP A 1 476 ? 14.498 -4.781 23.287 1.00 70.62 476 ASP A CA 1
ATOM 3607 C C . ASP A 1 476 ? 13.987 -6.080 22.627 1.00 70.62 476 ASP A C 1
ATOM 3609 O O . ASP A 1 476 ? 13.231 -6.857 23.206 1.00 70.62 476 ASP A O 1
ATOM 3613 N N . GLY A 1 477 ? 14.449 -6.348 21.402 1.00 74.62 477 GLY A N 1
ATOM 3614 C CA . GLY A 1 477 ? 14.077 -7.533 20.628 1.00 74.62 477 GLY A CA 1
ATOM 3615 C C . GLY A 1 477 ? 12.766 -7.402 19.848 1.00 74.62 477 GLY A C 1
ATOM 3616 O O . GLY A 1 477 ? 12.372 -8.373 19.208 1.00 74.62 477 GLY A O 1
ATOM 3617 N N . ILE A 1 478 ? 12.117 -6.231 19.854 1.00 83.06 478 ILE A N 1
ATOM 3618 C CA . ILE A 1 478 ? 10.971 -5.932 18.990 1.00 83.06 478 ILE A CA 1
ATOM 3619 C C . ILE A 1 478 ? 11.465 -5.771 17.552 1.00 83.06 478 ILE A C 1
ATOM 3621 O O . ILE A 1 478 ? 12.304 -4.910 17.252 1.00 83.06 478 ILE A O 1
ATOM 3625 N N . THR A 1 479 ? 10.942 -6.599 16.655 1.00 86.19 479 THR A N 1
ATOM 3626 C CA . THR A 1 479 ? 11.332 -6.623 15.242 1.00 86.19 479 THR A CA 1
ATOM 3627 C C . THR A 1 479 ? 10.111 -6.607 14.356 1.00 86.19 479 THR A C 1
ATOM 3629 O O . THR A 1 479 ? 9.105 -7.221 14.682 1.00 86.19 479 THR A O 1
ATOM 3632 N N . THR A 1 480 ? 10.208 -5.951 13.213 1.00 86.19 480 THR A N 1
ATOM 3633 C CA . THR A 1 480 ? 9.162 -6.006 12.190 1.00 86.19 480 THR A CA 1
ATOM 3634 C C . THR A 1 480 ? 9.472 -7.070 11.138 1.00 86.19 480 THR A C 1
ATOM 3636 O O . THR A 1 480 ? 10.638 -7.400 10.932 1.00 86.19 480 THR A O 1
ATOM 3639 N N . ASP A 1 481 ? 8.440 -7.603 10.491 1.00 86.75 481 ASP A N 1
ATOM 3640 C CA . ASP A 1 481 ? 8.548 -8.361 9.246 1.00 86.75 481 ASP A CA 1
ATOM 3641 C C . ASP A 1 481 ? 8.870 -7.380 8.090 1.00 86.75 481 ASP A C 1
ATOM 3643 O O . ASP A 1 481 ? 8.767 -6.158 8.262 1.00 86.75 481 ASP A O 1
ATOM 3647 N N . PRO A 1 482 ? 9.269 -7.854 6.897 1.00 83.81 482 PRO A N 1
ATOM 3648 C CA . PRO A 1 482 ? 9.558 -6.962 5.778 1.00 83.81 482 PRO A CA 1
ATOM 3649 C C . PRO A 1 482 ? 8.381 -6.024 5.473 1.00 83.81 482 PRO A C 1
ATOM 3651 O O . PRO A 1 482 ? 7.245 -6.466 5.292 1.00 83.81 482 PRO A O 1
ATOM 3654 N N . ILE A 1 483 ? 8.651 -4.716 5.435 1.00 80.75 483 ILE A N 1
ATOM 3655 C CA . ILE A 1 483 ? 7.634 -3.709 5.110 1.00 80.75 483 ILE A CA 1
ATOM 3656 C C . ILE A 1 483 ? 7.160 -3.905 3.666 1.00 80.75 483 ILE A C 1
ATOM 3658 O O . ILE A 1 483 ? 7.958 -4.012 2.738 1.00 80.75 483 ILE A O 1
ATOM 3662 N N . THR A 1 484 ? 5.846 -3.886 3.477 1.00 78.75 484 THR A N 1
ATOM 3663 C CA . THR A 1 484 ? 5.182 -3.912 2.173 1.00 78.75 484 THR A CA 1
ATOM 3664 C C . THR A 1 484 ? 4.550 -2.556 1.890 1.00 78.75 484 THR A C 1
ATOM 3666 O O . THR A 1 484 ? 4.016 -1.908 2.793 1.00 78.75 484 THR A O 1
ATOM 3669 N N . ILE A 1 485 ? 4.633 -2.102 0.640 1.00 76.56 485 ILE A N 1
ATOM 3670 C CA . ILE A 1 485 ? 3.992 -0.868 0.184 1.00 76.56 485 ILE A CA 1
ATOM 3671 C C . ILE A 1 485 ? 3.234 -1.185 -1.104 1.00 76.56 485 ILE A C 1
ATOM 3673 O O . ILE A 1 485 ? 3.834 -1.626 -2.086 1.00 76.56 485 ILE A O 1
ATOM 3677 N N . THR A 1 486 ? 1.933 -0.917 -1.104 1.00 76.00 486 THR A N 1
ATOM 3678 C CA . THR A 1 486 ? 1.028 -1.211 -2.219 1.00 76.00 486 THR A CA 1
ATOM 3679 C C . THR A 1 486 ? 0.216 0.029 -2.571 1.00 76.00 486 THR A C 1
ATOM 3681 O O . THR A 1 486 ? -0.310 0.719 -1.694 1.00 76.00 486 THR A O 1
ATOM 3684 N N . ILE A 1 487 ? 0.090 0.304 -3.867 1.00 72.50 487 ILE A N 1
ATOM 3685 C CA . ILE A 1 487 ? -0.763 1.358 -4.417 1.00 72.50 487 ILE A CA 1
ATOM 3686 C C . ILE A 1 487 ? -1.911 0.684 -5.171 1.00 72.50 487 ILE A C 1
ATOM 3688 O O . ILE A 1 487 ? -1.712 0.065 -6.220 1.00 72.50 487 ILE A O 1
ATOM 3692 N N . ASP A 1 488 ? -3.128 0.825 -4.645 1.00 72.94 488 ASP A N 1
ATOM 3693 C CA . ASP A 1 488 ? -4.342 0.341 -5.299 1.00 72.94 488 ASP A CA 1
ATOM 3694 C C . ASP A 1 488 ? -4.940 1.467 -6.147 1.00 72.94 488 ASP A C 1
ATOM 3696 O O . ASP A 1 488 ? -5.518 2.437 -5.645 1.00 72.94 488 ASP A O 1
ATOM 3700 N N . THR A 1 489 ? -4.798 1.325 -7.463 1.00 65.88 489 THR A N 1
ATOM 3701 C CA . THR A 1 489 ? -5.282 2.315 -8.430 1.00 65.88 489 THR A CA 1
ATOM 3702 C C . THR A 1 489 ? -6.796 2.279 -8.639 1.00 65.88 489 THR A C 1
ATOM 3704 O O . THR A 1 489 ? -7.357 3.259 -9.123 1.00 65.88 489 THR A O 1
ATOM 3707 N N . SER A 1 490 ? -7.478 1.197 -8.246 1.00 66.06 490 SER A N 1
ATOM 3708 C CA . SER A 1 490 ? -8.938 1.084 -8.328 1.00 66.06 490 SER A CA 1
ATOM 3709 C C . SER A 1 490 ? -9.634 1.816 -7.180 1.00 66.06 490 SER A C 1
ATOM 3711 O O . SER A 1 490 ? -10.664 2.459 -7.385 1.00 66.06 490 SER A O 1
ATOM 3713 N N . GLN A 1 491 ? -9.041 1.766 -5.984 1.00 69.19 491 GLN A N 1
ATOM 3714 C CA . GLN A 1 491 ? -9.559 2.429 -4.784 1.00 69.19 491 GLN A CA 1
ATOM 3715 C C . GLN A 1 491 ? -8.906 3.787 -4.496 1.00 69.19 491 GLN A C 1
ATOM 3717 O O . GLN A 1 491 ? -9.351 4.484 -3.581 1.00 69.19 491 GLN A O 1
ATOM 3722 N N . LEU A 1 492 ? -7.885 4.167 -5.277 1.00 73.81 492 LEU A N 1
ATOM 3723 C CA . LEU A 1 492 ? -7.094 5.392 -5.124 1.00 73.81 492 LEU A CA 1
ATOM 3724 C C . LEU A 1 492 ? -6.470 5.522 -3.723 1.00 73.81 492 LEU A C 1
ATOM 3726 O O . LEU A 1 492 ? -6.560 6.583 -3.100 1.00 73.81 492 LEU A O 1
ATOM 3730 N N . LEU A 1 493 ? -5.849 4.446 -3.225 1.00 79.44 493 LEU A N 1
ATOM 3731 C CA . LEU A 1 493 ? -5.220 4.417 -1.899 1.00 79.44 493 LEU A CA 1
ATOM 3732 C C . LEU A 1 493 ? -3.764 3.937 -1.933 1.00 79.44 493 LEU A C 1
ATOM 3734 O O . LEU A 1 493 ? -3.369 3.154 -2.799 1.00 79.44 493 LEU A O 1
ATOM 3738 N N . LEU A 1 494 ? -2.985 4.402 -0.956 1.00 79.00 494 LEU A N 1
ATOM 3739 C CA . LEU A 1 494 ? -1.659 3.890 -0.609 1.00 79.00 494 LEU A CA 1
ATOM 3740 C C . LEU A 1 494 ? -1.773 3.095 0.691 1.00 79.00 494 LEU A C 1
ATOM 3742 O O . LEU A 1 494 ? -2.337 3.595 1.661 1.00 79.00 494 LEU A O 1
ATOM 3746 N N . ARG A 1 495 ? -1.200 1.894 0.739 1.00 85.38 495 ARG A N 1
ATOM 3747 C CA . ARG A 1 495 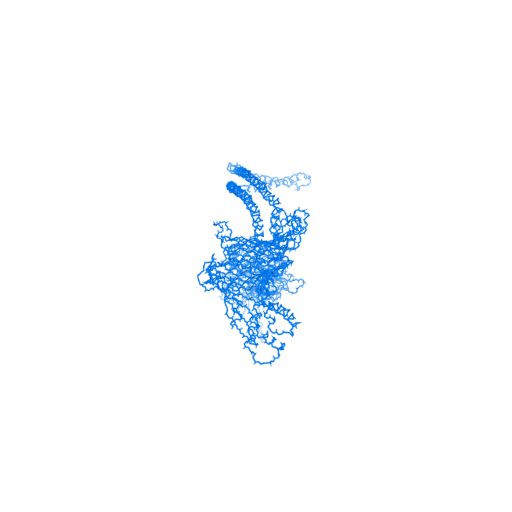? -1.094 1.089 1.958 1.00 85.38 495 ARG A CA 1
ATOM 3748 C C . ARG A 1 495 ? 0.363 0.745 2.236 1.00 85.38 495 ARG A C 1
ATOM 3750 O O . ARG A 1 495 ? 1.049 0.232 1.360 1.00 85.38 495 ARG A O 1
ATOM 3757 N N . ILE A 1 496 ? 0.806 0.992 3.462 1.00 85.50 496 ILE A N 1
ATOM 3758 C CA . ILE A 1 496 ? 2.068 0.505 4.021 1.00 85.50 496 ILE A CA 1
ATOM 3759 C C . ILE A 1 496 ? 1.703 -0.511 5.098 1.00 85.50 496 ILE A C 1
ATOM 3761 O O . ILE A 1 496 ? 0.913 -0.181 5.977 1.00 85.50 496 ILE A O 1
ATOM 3765 N N . ALA A 1 497 ? 2.230 -1.729 5.041 1.00 87.56 497 ALA A N 1
ATOM 3766 C CA . ALA A 1 497 ? 1.917 -2.764 6.023 1.00 87.56 497 ALA A CA 1
ATOM 3767 C C . ALA A 1 497 ? 3.151 -3.579 6.414 1.00 87.56 497 ALA A C 1
ATOM 3769 O O . ALA A 1 497 ? 4.045 -3.808 5.600 1.00 87.56 497 ALA A O 1
ATOM 3770 N N . THR A 1 498 ? 3.203 -4.022 7.664 1.00 89.31 498 THR A N 1
ATOM 3771 C CA . THR A 1 498 ? 4.274 -4.869 8.196 1.00 89.31 498 THR A CA 1
ATOM 3772 C C . THR A 1 498 ? 3.760 -5.696 9.372 1.00 89.31 498 THR A C 1
ATOM 3774 O O . THR A 1 498 ? 2.850 -5.269 10.081 1.00 89.31 498 THR A O 1
ATOM 3777 N N . GLY A 1 499 ? 4.340 -6.874 9.586 1.00 88.06 499 GLY A N 1
ATOM 3778 C CA . GLY A 1 499 ? 4.190 -7.599 10.846 1.00 88.06 499 GLY A CA 1
ATOM 3779 C C . GLY A 1 499 ? 5.103 -7.003 11.920 1.00 88.06 499 GLY A C 1
ATOM 3780 O O . GLY A 1 499 ? 6.182 -6.513 11.611 1.00 88.06 499 GLY A O 1
ATOM 3781 N N . VAL A 1 500 ? 4.719 -7.035 13.190 1.00 87.06 500 VAL A N 1
ATOM 3782 C CA . VAL A 1 500 ? 5.528 -6.591 14.330 1.00 87.06 500 VAL A CA 1
ATOM 3783 C C . VAL A 1 500 ? 5.564 -7.718 15.351 1.00 87.06 500 VAL A C 1
ATOM 3785 O O . VAL A 1 500 ? 4.546 -8.089 15.927 1.00 87.06 500 VAL A O 1
ATOM 3788 N N . LYS A 1 501 ? 6.754 -8.261 15.595 1.00 87.44 501 LYS A N 1
ATOM 3789 C CA . LYS A 1 501 ? 7.025 -9.271 16.616 1.00 87.44 501 LYS A CA 1
ATOM 3790 C C . LYS A 1 501 ? 7.476 -8.584 17.901 1.00 87.44 501 LYS A C 1
ATOM 3792 O O . LYS A 1 501 ? 8.528 -7.943 17.926 1.00 87.44 501 LYS A O 1
ATOM 3797 N N . VAL A 1 502 ? 6.716 -8.751 18.978 1.00 85.19 502 VAL A N 1
ATOM 3798 C CA . VAL A 1 502 ? 7.002 -8.172 20.297 1.00 85.19 502 VAL A CA 1
ATOM 3799 C C . VAL A 1 502 ? 7.344 -9.294 21.284 1.00 85.19 502 VAL A C 1
ATOM 3801 O O . VAL A 1 502 ? 6.453 -10.043 21.692 1.00 85.19 502 VAL A O 1
ATOM 3804 N N . PRO A 1 503 ? 8.617 -9.476 21.678 1.00 82.69 503 PRO A N 1
ATOM 3805 C CA . PRO A 1 503 ? 8.971 -10.457 22.696 1.00 82.69 503 PRO A CA 1
ATOM 3806 C C . PRO A 1 503 ? 8.455 -10.013 24.067 1.00 82.69 503 PRO A C 1
ATOM 3808 O O . PRO A 1 503 ? 8.634 -8.869 24.477 1.00 82.69 503 PRO A O 1
ATOM 3811 N N . VAL A 1 504 ? 7.846 -10.944 24.800 1.00 77.62 504 VAL A N 1
ATOM 3812 C CA . VAL A 1 504 ? 7.336 -10.714 26.158 1.00 77.62 504 VAL A CA 1
ATOM 3813 C C . VAL A 1 504 ? 7.986 -11.689 27.147 1.00 77.62 504 VAL A C 1
ATOM 3815 O O . VAL A 1 504 ? 8.152 -12.871 26.822 1.00 77.62 504 VAL A O 1
ATOM 3818 N N . PRO A 1 505 ? 8.374 -11.237 28.356 1.00 62.72 505 PRO A N 1
ATOM 3819 C CA . PRO A 1 505 ? 8.982 -12.103 29.363 1.00 62.72 505 PRO A CA 1
ATOM 3820 C C . PRO A 1 505 ? 8.093 -13.306 29.708 1.00 62.72 505 PRO A C 1
ATOM 3822 O O . PRO A 1 505 ? 6.908 -13.151 29.987 1.00 62.72 505 PRO A O 1
ATOM 3825 N N . GLY A 1 506 ? 8.672 -14.511 29.713 1.00 64.81 506 GLY A N 1
ATOM 3826 C CA . GLY A 1 506 ? 7.960 -15.745 30.070 1.00 64.81 506 GLY A CA 1
ATOM 3827 C C . GLY A 1 506 ? 7.234 -16.453 28.918 1.00 64.81 506 GLY A C 1
ATOM 3828 O O . GLY A 1 506 ? 6.747 -17.562 29.134 1.00 64.81 506 GLY A O 1
ATOM 3829 N N . SER A 1 507 ? 7.219 -15.882 27.706 1.00 68.62 507 SER A N 1
ATOM 3830 C CA . SER A 1 507 ? 6.750 -16.553 26.482 1.00 68.62 507 SER A CA 1
ATOM 3831 C C . SER A 1 507 ? 7.921 -17.069 25.636 1.00 68.62 507 SER A C 1
ATOM 3833 O O . SER A 1 507 ? 8.982 -16.449 25.582 1.00 68.62 507 SER A O 1
ATOM 3835 N N . THR A 1 508 ? 7.735 -18.209 24.957 1.00 70.06 508 THR A N 1
ATOM 3836 C CA . THR A 1 508 ? 8.725 -18.755 23.999 1.00 70.06 508 THR A CA 1
ATOM 3837 C C . THR A 1 508 ? 8.542 -18.216 22.579 1.00 70.06 508 THR A C 1
ATOM 3839 O O . THR A 1 508 ? 9.466 -18.303 21.772 1.00 70.06 508 THR A O 1
ATOM 3842 N N . THR A 1 509 ? 7.381 -17.627 22.289 1.00 78.88 509 THR A N 1
ATOM 3843 C CA . THR A 1 509 ? 7.042 -16.997 21.010 1.00 78.88 509 THR A CA 1
ATOM 3844 C C . THR A 1 509 ? 6.694 -15.521 21.234 1.00 78.88 509 THR A C 1
ATOM 3846 O O . THR A 1 509 ? 5.953 -15.218 22.176 1.00 78.88 509 THR A O 1
ATOM 3849 N N . PRO A 1 510 ? 7.208 -14.591 20.408 1.00 84.25 510 PRO A N 1
ATOM 3850 C CA . PRO A 1 510 ? 6.781 -13.195 20.435 1.00 84.25 510 PRO A CA 1
ATOM 3851 C C . PRO A 1 510 ? 5.281 -13.060 20.158 1.00 84.25 510 PRO A C 1
ATOM 3853 O O . PRO A 1 510 ? 4.702 -13.905 19.475 1.00 84.25 510 PRO A O 1
ATOM 3856 N N . LEU A 1 511 ? 4.676 -11.983 20.653 1.00 84.00 511 LEU A N 1
ATOM 3857 C CA . LEU A 1 511 ? 3.362 -11.542 20.195 1.00 84.00 511 LEU A CA 1
ATOM 3858 C C . LEU A 1 511 ? 3.486 -11.040 18.760 1.00 84.00 511 LEU A C 1
ATOM 3860 O O . LEU A 1 511 ? 4.460 -10.360 18.435 1.00 84.00 511 LEU A O 1
ATOM 3864 N N . ASP A 1 512 ? 2.524 -11.390 17.920 1.00 86.56 512 ASP A N 1
ATOM 3865 C CA . ASP A 1 512 ? 2.534 -11.068 16.499 1.00 86.56 512 ASP A CA 1
ATOM 3866 C C . ASP A 1 512 ? 1.447 -10.042 16.202 1.00 86.56 512 ASP A C 1
ATOM 3868 O O . ASP A 1 512 ? 0.281 -10.294 16.491 1.00 86.56 512 ASP A O 1
ATOM 3872 N N . PHE A 1 513 ? 1.821 -8.891 15.657 1.00 85.69 513 PHE A N 1
ATOM 3873 C CA . PHE A 1 513 ? 0.889 -7.833 15.285 1.00 85.69 513 PHE A CA 1
ATOM 3874 C C . PHE A 1 513 ? 0.970 -7.559 13.791 1.00 85.69 513 PHE A C 1
ATOM 3876 O O . PHE A 1 513 ? 2.064 -7.444 13.255 1.00 85.69 513 PHE A O 1
ATOM 3883 N N . THR A 1 514 ? -0.155 -7.339 13.127 1.00 88.25 514 THR A N 1
ATOM 3884 C CA . THR A 1 514 ? -0.176 -6.700 11.811 1.00 88.25 514 THR A CA 1
ATOM 3885 C C . THR A 1 514 ? -0.369 -5.206 12.002 1.00 88.25 514 THR A C 1
ATOM 3887 O O . THR A 1 514 ? -1.382 -4.777 12.544 1.00 88.25 514 THR A O 1
ATOM 3890 N N . ALA A 1 515 ? 0.589 -4.404 11.546 1.00 87.56 515 ALA A N 1
ATOM 3891 C CA . ALA A 1 515 ? 0.496 -2.952 11.524 1.00 87.56 515 ALA A CA 1
ATOM 3892 C C . ALA A 1 515 ? 0.292 -2.462 10.089 1.00 87.56 515 ALA A C 1
ATOM 3894 O O . ALA A 1 515 ? 0.982 -2.900 9.164 1.00 87.56 515 ALA A O 1
ATOM 3895 N N . SER A 1 516 ? -0.630 -1.524 9.891 1.00 88.88 516 SER A N 1
ATOM 3896 C CA . SER A 1 516 ? -0.855 -0.891 8.597 1.00 88.88 516 SER A CA 1
ATOM 3897 C C . SER A 1 516 ? -1.120 0.607 8.710 1.00 88.88 516 SER A C 1
ATOM 3899 O O . SER A 1 516 ? -1.747 1.085 9.651 1.00 88.88 516 SER A O 1
ATOM 3901 N N . LEU A 1 517 ? -0.639 1.340 7.713 1.00 86.25 517 LEU A N 1
ATOM 3902 C CA . LEU A 1 517 ? -0.926 2.740 7.445 1.00 86.25 517 LEU A CA 1
ATOM 3903 C C . LEU A 1 517 ? -1.599 2.801 6.075 1.00 86.25 517 LEU A C 1
ATOM 3905 O O . LEU A 1 517 ? -0.986 2.453 5.065 1.00 86.25 517 LEU A O 1
ATOM 3909 N N . THR A 1 518 ? -2.849 3.239 6.025 1.00 87.19 518 THR A N 1
ATOM 3910 C CA . THR A 1 518 ? -3.600 3.419 4.781 1.00 87.19 518 THR A CA 1
ATOM 3911 C C . THR A 1 518 ? -3.893 4.897 4.570 1.00 87.19 518 THR A C 1
ATOM 3913 O O . THR A 1 518 ? -4.462 5.546 5.439 1.00 87.19 518 THR A O 1
ATOM 3916 N N . ILE A 1 519 ? -3.537 5.429 3.405 1.00 82.19 519 ILE A N 1
ATOM 3917 C CA . ILE A 1 519 ? -3.830 6.805 2.999 1.00 82.19 519 ILE A CA 1
ATOM 3918 C C . ILE A 1 519 ? -4.849 6.756 1.864 1.00 82.19 519 ILE A C 1
ATOM 3920 O O . ILE A 1 519 ? -4.579 6.168 0.813 1.00 82.19 519 ILE A O 1
ATOM 3924 N N . LYS A 1 520 ? -6.014 7.377 2.066 1.00 82.56 520 LYS A N 1
ATOM 3925 C CA . LYS A 1 520 ? -7.092 7.454 1.075 1.00 82.56 520 LYS A CA 1
ATOM 3926 C C . LYS A 1 520 ? -7.717 8.848 1.087 1.00 82.56 520 LYS A C 1
ATOM 3928 O O . LYS A 1 520 ? -8.395 9.224 2.036 1.00 82.56 520 LYS A O 1
ATOM 3933 N N . GLY A 1 521 ? -7.523 9.600 0.003 1.00 77.25 521 GLY A N 1
ATOM 3934 C CA . GLY A 1 521 ? -7.988 10.988 -0.079 1.00 77.25 521 GLY A CA 1
ATOM 3935 C C . GLY A 1 521 ? -7.293 11.872 0.959 1.00 77.25 521 GLY A C 1
ATOM 3936 O O . GLY A 1 521 ? -6.074 12.013 0.921 1.00 77.25 521 GLY A O 1
ATOM 3937 N N . GLU A 1 522 ? -8.072 12.463 1.862 1.00 78.25 522 GLU A N 1
ATOM 3938 C CA . GLU A 1 522 ? -7.592 13.304 2.971 1.00 78.25 522 GLU A CA 1
ATOM 3939 C C . GLU A 1 522 ? -7.554 12.541 4.303 1.00 78.25 522 GLU A C 1
ATOM 3941 O O . GLU A 1 522 ? -7.229 13.119 5.331 1.00 78.25 522 GLU A O 1
ATOM 3946 N N . THR A 1 523 ? -7.834 11.234 4.297 1.00 78.94 523 THR A N 1
ATOM 3947 C CA . THR A 1 523 ? -7.850 10.406 5.506 1.00 78.94 523 THR A CA 1
ATOM 3948 C C . THR A 1 523 ? -6.622 9.501 5.572 1.00 78.94 523 THR A C 1
ATOM 3950 O O . THR A 1 523 ? -6.256 8.836 4.594 1.00 78.94 523 THR A O 1
ATOM 3953 N N . VAL A 1 524 ? -6.009 9.443 6.751 1.00 83.38 524 VAL A N 1
ATOM 3954 C CA . VAL A 1 524 ? -4.953 8.501 7.120 1.00 83.38 524 VAL A CA 1
ATOM 3955 C C . VAL A 1 524 ? -5.489 7.581 8.206 1.00 83.38 524 VAL A C 1
ATOM 3957 O O . VAL A 1 524 ? -5.864 8.045 9.274 1.00 83.38 524 VAL A O 1
ATOM 3960 N N . LYS A 1 525 ? -5.486 6.278 7.940 1.00 84.44 525 LYS A N 1
ATOM 3961 C CA . LYS A 1 525 ? -5.878 5.231 8.882 1.00 84.44 525 LYS A CA 1
ATOM 3962 C C . LYS A 1 525 ? -4.644 4.467 9.337 1.00 84.44 525 LYS A C 1
ATOM 3964 O O . LYS A 1 525 ? -3.942 3.886 8.505 1.00 84.44 525 LYS A O 1
ATOM 3969 N N . LEU A 1 526 ? -4.379 4.463 10.637 1.00 82.75 526 LEU A N 1
ATOM 3970 C CA . LEU A 1 526 ? -3.400 3.592 11.278 1.00 82.75 526 LEU A CA 1
ATOM 3971 C C . LEU A 1 526 ? -4.154 2.460 11.968 1.00 82.75 526 LEU A C 1
ATOM 3973 O O . LEU A 1 526 ? -5.065 2.718 12.744 1.00 82.75 526 LEU A O 1
ATOM 3977 N N . ALA A 1 527 ? -3.769 1.218 11.698 1.00 84.44 527 ALA A N 1
ATOM 3978 C CA . ALA A 1 527 ? -4.368 0.050 12.329 1.00 84.44 527 ALA A CA 1
ATOM 3979 C C . ALA A 1 527 ? -3.286 -0.922 12.803 1.00 84.44 527 ALA A C 1
ATOM 3981 O O . ALA A 1 527 ? -2.311 -1.161 12.086 1.00 84.44 527 ALA A O 1
ATOM 3982 N N . GLY A 1 528 ? -3.466 -1.475 13.997 1.00 83.12 528 GLY A N 1
ATOM 3983 C CA . GLY A 1 528 ? -2.651 -2.535 14.575 1.00 83.12 528 GLY A CA 1
ATOM 3984 C C . GLY A 1 528 ? -3.546 -3.649 15.105 1.00 83.12 528 GLY A C 1
ATOM 3985 O O . GLY A 1 528 ? -4.411 -3.378 15.926 1.00 83.12 528 GLY A O 1
ATOM 3986 N N . GLU A 1 529 ? -3.334 -4.886 14.668 1.00 85.12 529 GLU A N 1
ATOM 3987 C CA . GLU A 1 529 ? -4.102 -6.053 15.117 1.00 85.12 529 GLU A CA 1
ATOM 3988 C C . GLU A 1 529 ? -3.144 -7.123 15.640 1.00 85.12 529 GLU A C 1
ATOM 3990 O O . GLU A 1 529 ? -2.260 -7.564 14.910 1.00 85.12 529 GLU A O 1
ATOM 3995 N N . MET A 1 530 ? -3.299 -7.548 16.894 1.00 85.12 530 MET A N 1
ATOM 3996 C CA . MET A 1 530 ? -2.583 -8.715 17.414 1.00 85.12 530 MET A CA 1
ATOM 3997 C C . MET A 1 530 ? -3.225 -9.999 16.891 1.00 85.12 530 MET A C 1
ATOM 3999 O O . MET A 1 530 ? -4.426 -10.185 17.042 1.00 85.12 530 MET A O 1
ATOM 4003 N N . HIS A 1 531 ? -2.422 -10.923 16.370 1.00 79.31 531 HIS A N 1
ATOM 4004 C CA . HIS A 1 531 ? -2.866 -12.262 16.011 1.00 79.31 531 HIS A CA 1
ATOM 4005 C C . HIS A 1 531 ? -2.519 -13.276 17.108 1.00 79.31 531 HIS A C 1
ATOM 4007 O O . HIS A 1 531 ? -1.372 -13.402 17.545 1.00 79.31 531 HIS A O 1
ATOM 4013 N N . GLY A 1 532 ? -3.514 -14.072 17.504 1.00 77.88 532 GLY A N 1
ATOM 4014 C CA . GLY A 1 532 ? -3.356 -15.135 18.497 1.00 77.88 532 GLY A CA 1
ATOM 4015 C C . GLY A 1 532 ? -3.516 -14.650 19.940 1.00 77.88 532 GLY A C 1
ATOM 4016 O O . GLY A 1 532 ? -4.008 -13.560 20.198 1.00 77.88 532 GLY A O 1
ATOM 4017 N N . LEU A 1 533 ? -3.145 -15.498 20.902 1.00 77.12 533 LEU A N 1
ATOM 4018 C CA . LEU A 1 533 ? -3.359 -15.249 22.332 1.00 77.12 533 LEU A CA 1
ATOM 4019 C C . LEU A 1 533 ? -2.040 -14.934 23.041 1.00 77.12 533 LEU A C 1
ATOM 4021 O O . LEU A 1 533 ? -1.104 -15.739 23.006 1.00 77.12 533 LEU A O 1
ATOM 4025 N N . TRP A 1 534 ? -1.988 -13.824 23.776 1.00 80.50 534 TRP A N 1
ATOM 4026 C CA . TRP A 1 534 ? -0.932 -13.575 24.751 1.00 80.50 534 TRP A CA 1
ATOM 4027 C C . TRP A 1 534 ? -1.194 -14.400 26.011 1.00 80.50 534 TRP A C 1
ATOM 4029 O O . TRP A 1 534 ? -1.947 -13.994 26.894 1.00 80.50 534 TRP A O 1
ATOM 4039 N N . GLN A 1 535 ? -0.573 -15.575 26.098 1.00 78.69 535 GLN A N 1
ATOM 4040 C CA . GLN A 1 535 ? -0.678 -16.450 27.265 1.00 78.69 535 GLN A CA 1
ATOM 4041 C C . GLN A 1 535 ? 0.183 -15.959 28.432 1.00 78.69 535 GLN A C 1
ATOM 4043 O O . GLN A 1 535 ? 1.335 -15.567 28.238 1.00 78.69 535 GLN A O 1
ATOM 4048 N N . ASN A 1 536 ? -0.352 -16.069 29.652 1.00 73.81 536 ASN A N 1
ATOM 4049 C CA . ASN A 1 536 ? 0.313 -15.664 30.890 1.00 73.81 536 ASN A CA 1
ATOM 4050 C C . ASN A 1 536 ? 0.839 -14.215 30.852 1.00 73.81 536 ASN A C 1
ATOM 4052 O O . ASN A 1 536 ? 2.037 -13.981 31.073 1.00 73.81 536 ASN A O 1
ATOM 4056 N N . PRO A 1 537 ? -0.031 -13.232 30.551 1.00 68.38 537 PRO A N 1
ATOM 4057 C CA . PRO A 1 537 ? 0.379 -11.843 30.475 1.00 68.38 537 PRO A CA 1
ATOM 4058 C C . PRO A 1 537 ? 0.971 -11.399 31.814 1.00 68.38 537 PRO A C 1
ATOM 4060 O O . PRO A 1 537 ? 0.459 -11.718 32.890 1.00 68.38 537 PRO A O 1
ATOM 4063 N N . PHE A 1 538 ? 2.107 -10.705 31.737 1.00 70.12 538 PHE A N 1
ATOM 4064 C CA . PHE A 1 538 ? 2.875 -10.209 32.888 1.00 70.12 538 PHE A CA 1
ATOM 4065 C C . PHE A 1 538 ? 3.356 -11.280 33.887 1.00 70.12 538 PHE A C 1
ATOM 4067 O O . PHE A 1 538 ? 3.846 -10.935 34.960 1.00 70.12 538 PHE A O 1
ATOM 4074 N N . GLY A 1 539 ? 3.247 -12.571 33.555 1.00 65.00 539 GLY A N 1
ATOM 4075 C CA . GLY A 1 539 ? 3.613 -13.661 34.460 1.00 65.00 539 GLY A CA 1
ATOM 4076 C C . GLY A 1 539 ? 2.630 -13.889 35.614 1.00 65.00 539 GLY A C 1
ATOM 4077 O O . GLY A 1 539 ? 3.003 -14.554 36.576 1.00 65.00 539 GLY A O 1
ATOM 4078 N N . ILE A 1 540 ? 1.411 -13.339 35.532 1.00 66.31 540 ILE A N 1
ATOM 4079 C CA . ILE A 1 540 ? 0.405 -13.389 36.606 1.00 66.31 540 ILE A CA 1
ATOM 4080 C C . ILE A 1 540 ? -0.175 -14.800 36.780 1.00 66.31 540 ILE A C 1
ATOM 4082 O O . ILE A 1 540 ? -0.273 -15.287 37.901 1.00 66.31 540 ILE A O 1
ATOM 4086 N N . SER A 1 541 ? -0.581 -15.465 35.693 1.00 68.00 541 SER A N 1
ATOM 4087 C CA . SER A 1 541 ? -1.083 -16.846 35.726 1.00 68.00 541 SER A CA 1
ATOM 4088 C C . SER A 1 541 ? -1.149 -17.469 34.329 1.00 68.00 541 SER A C 1
ATOM 4090 O O . SER A 1 541 ? -1.549 -16.829 33.360 1.00 68.00 541 SER A O 1
ATOM 4092 N N . LYS A 1 542 ? -0.860 -18.776 34.235 1.00 73.69 542 LYS A N 1
ATOM 4093 C CA . LYS A 1 542 ? -1.033 -19.575 33.005 1.00 73.69 542 LYS A CA 1
ATOM 4094 C C . LYS A 1 542 ? -2.491 -19.747 32.574 1.00 73.69 542 LYS A C 1
ATOM 4096 O O . LYS A 1 542 ? -2.723 -20.146 31.440 1.00 73.69 542 LYS A O 1
ATOM 4101 N N . SER A 1 543 ? -3.446 -19.488 33.464 1.00 69.12 543 SER A N 1
ATOM 4102 C CA . SER A 1 543 ? -4.878 -19.540 33.155 1.00 69.12 543 SER A CA 1
ATOM 4103 C C . SER A 1 543 ? -5.424 -18.205 32.646 1.00 69.12 543 SER A C 1
ATOM 4105 O O . SER A 1 543 ? -6.624 -18.112 32.435 1.00 69.12 543 SER A O 1
ATOM 4107 N N . VAL A 1 544 ? -4.582 -17.182 32.462 1.00 70.31 544 VAL A N 1
ATOM 4108 C CA . VAL A 1 544 ? -4.985 -15.882 31.911 1.00 70.31 544 VAL A CA 1
ATOM 4109 C C . VAL A 1 544 ? -4.384 -15.711 30.518 1.00 70.31 544 VAL A C 1
ATOM 4111 O O . VAL A 1 544 ? -3.189 -15.961 30.319 1.00 70.31 544 VAL A O 1
ATOM 4114 N N . SER A 1 545 ? -5.188 -15.254 29.560 1.00 76.00 545 SER A N 1
ATOM 4115 C CA . SER A 1 545 ? -4.712 -14.837 28.238 1.00 76.00 545 SER A CA 1
ATOM 4116 C C . SER A 1 545 ? -5.403 -13.572 27.739 1.00 76.00 545 SER A C 1
ATOM 4118 O O . SER A 1 545 ? -6.547 -13.320 28.088 1.00 76.00 545 SER A O 1
ATOM 4120 N N . ILE A 1 546 ? -4.707 -12.781 26.922 1.00 74.12 546 ILE A N 1
ATOM 4121 C CA . ILE A 1 546 ? -5.255 -11.591 26.245 1.00 74.12 546 ILE A CA 1
ATOM 4122 C C . ILE A 1 546 ? -5.322 -11.869 24.735 1.00 74.12 546 ILE A C 1
ATOM 4124 O O . ILE A 1 546 ? -4.367 -12.415 24.182 1.00 74.12 546 ILE A O 1
ATOM 4128 N N . GLY A 1 547 ? -6.420 -11.504 24.070 1.00 71.31 547 GLY A N 1
ATOM 4129 C CA . GLY A 1 547 ? -6.691 -11.777 22.648 1.00 71.31 547 GLY A CA 1
ATOM 4130 C C . GLY A 1 547 ? -7.942 -12.652 22.440 1.00 71.31 547 GLY A C 1
ATOM 4131 O O . GLY A 1 547 ? -8.660 -12.898 23.405 1.00 71.31 547 GLY A O 1
ATOM 4132 N N . PRO A 1 548 ? -8.221 -13.147 21.216 1.00 60.59 548 PRO A N 1
ATOM 4133 C CA . PRO A 1 548 ? -7.349 -13.143 20.040 1.00 60.59 548 PRO A CA 1
ATOM 4134 C C . PRO A 1 548 ? -7.391 -11.872 19.184 1.00 60.59 548 PRO A C 1
ATOM 4136 O O . PRO A 1 548 ? -6.566 -11.759 18.289 1.00 60.59 548 PRO A O 1
ATOM 4139 N N . PHE A 1 549 ? -8.300 -10.934 19.455 1.00 61.19 549 PHE A N 1
ATOM 4140 C CA . PHE A 1 549 ? -8.435 -9.692 18.690 1.00 61.19 549 PHE A CA 1
ATOM 4141 C C . PHE A 1 549 ? -8.115 -8.511 19.597 1.00 61.19 549 PHE A C 1
ATOM 4143 O O . PHE A 1 549 ? -8.964 -8.041 20.353 1.00 61.19 549 PHE A O 1
ATOM 4150 N N . LEU A 1 550 ? -6.845 -8.103 19.588 1.00 72.75 550 LEU A N 1
ATOM 4151 C CA . LEU A 1 550 ? -6.424 -6.848 20.198 1.00 72.75 550 LEU A CA 1
ATOM 4152 C C . LEU A 1 550 ? -6.185 -5.858 19.064 1.00 72.75 550 LEU A C 1
ATOM 4154 O O . LEU A 1 550 ? -5.141 -5.899 18.413 1.00 72.75 550 LEU A O 1
ATOM 4158 N N . GLU A 1 551 ? -7.197 -5.044 18.793 1.00 75.94 551 GLU A N 1
ATOM 4159 C CA . GLU A 1 551 ? -7.222 -4.090 17.690 1.00 75.94 551 GLU A CA 1
ATOM 4160 C C . GLU A 1 551 ? -7.044 -2.673 18.224 1.00 75.94 551 GLU A C 1
ATOM 4162 O O . GLU A 1 551 ? -7.667 -2.273 19.208 1.00 75.94 551 GLU A O 1
ATOM 4167 N N . LEU A 1 552 ? -6.182 -1.917 17.559 1.00 77.56 552 LEU A N 1
ATOM 4168 C CA . LEU A 1 552 ? -5.994 -0.491 17.747 1.00 77.56 552 LEU A CA 1
ATOM 4169 C C . LEU A 1 552 ? -6.202 0.179 16.395 1.00 77.56 552 LEU A C 1
ATOM 4171 O O . LEU A 1 552 ? -5.468 -0.115 15.451 1.00 77.56 552 LEU A O 1
ATOM 4175 N N . GLU A 1 553 ? -7.148 1.102 16.309 1.00 77.75 553 GLU A N 1
ATOM 4176 C CA . GLU A 1 553 ? -7.378 1.899 15.109 1.00 77.75 553 GLU A CA 1
ATOM 4177 C C . GLU A 1 553 ? -7.327 3.389 15.442 1.00 77.75 553 GLU A C 1
ATOM 4179 O O . GLU A 1 553 ? -7.785 3.839 16.494 1.00 77.75 553 GLU A O 1
ATOM 4184 N N . LEU A 1 554 ? -6.725 4.155 14.541 1.00 78.06 554 LEU A N 1
ATOM 4185 C CA . LEU A 1 554 ? -6.600 5.599 14.627 1.00 78.06 554 LEU A CA 1
ATOM 4186 C C . LEU A 1 554 ? -6.846 6.182 13.237 1.00 78.06 554 LEU A C 1
ATOM 4188 O O . LEU A 1 554 ? -6.013 6.008 12.343 1.00 78.06 554 LEU A O 1
ATOM 4192 N N . ASP A 1 555 ? -7.950 6.905 13.071 1.00 78.75 555 ASP A N 1
ATOM 4193 C CA . ASP A 1 555 ? -8.228 7.653 11.847 1.00 78.75 555 ASP A CA 1
ATOM 4194 C C . ASP A 1 555 ? -7.909 9.134 12.029 1.00 78.75 555 ASP A C 1
ATOM 4196 O O . ASP A 1 555 ? -8.268 9.767 13.023 1.00 78.75 555 ASP A O 1
ATOM 4200 N N . ILE A 1 556 ? -7.248 9.707 11.030 1.00 78.88 556 ILE A N 1
ATOM 4201 C CA . ILE A 1 556 ? -6.832 11.104 10.992 1.00 78.88 556 ILE A CA 1
ATOM 4202 C C . ILE A 1 556 ? -7.338 11.721 9.693 1.00 78.88 556 ILE A C 1
ATOM 4204 O O . ILE A 1 556 ? -6.901 11.336 8.608 1.00 78.88 556 ILE A O 1
ATOM 4208 N N . ASP A 1 557 ? -8.208 12.719 9.795 1.00 77.50 557 ASP A N 1
ATOM 4209 C CA . ASP A 1 557 ? -8.491 13.645 8.702 1.00 77.50 557 ASP A CA 1
ATOM 4210 C C . ASP A 1 557 ? -7.391 14.720 8.633 1.00 77.50 557 ASP A C 1
ATOM 4212 O O . ASP A 1 557 ? -7.194 15.511 9.558 1.00 77.50 557 ASP A O 1
ATOM 4216 N N . LEU A 1 558 ? -6.649 14.746 7.527 1.00 72.50 558 LEU A N 1
ATOM 4217 C CA . LEU A 1 558 ? -5.510 15.635 7.308 1.00 72.50 558 LEU A CA 1
ATOM 4218 C C . LEU A 1 558 ? -5.895 17.116 7.180 1.00 72.50 558 LEU A C 1
ATOM 4220 O O . LEU A 1 558 ? -5.009 17.961 7.317 1.00 72.50 558 LEU A O 1
ATOM 4224 N N . LEU A 1 559 ? -7.164 17.450 6.915 1.00 72.88 559 LEU A N 1
ATOM 4225 C CA . LEU A 1 559 ? -7.629 18.839 6.900 1.00 72.88 559 LEU A CA 1
ATOM 4226 C C . LEU A 1 559 ? -7.976 19.344 8.300 1.00 72.88 559 LEU A C 1
ATOM 4228 O O . LEU A 1 559 ? -7.738 20.512 8.601 1.00 72.88 559 LEU A O 1
ATOM 4232 N N . VAL A 1 560 ? -8.523 18.474 9.150 1.00 65.94 560 VAL A N 1
ATOM 4233 C CA . VAL A 1 560 ? -9.004 18.841 10.491 1.00 65.94 560 VAL A CA 1
ATOM 4234 C C . VAL A 1 560 ? -7.879 18.765 11.526 1.00 65.94 560 VAL A C 1
ATOM 4236 O O . VAL A 1 560 ? -7.720 19.668 12.350 1.00 65.94 560 VAL A O 1
ATOM 4239 N N . PHE A 1 561 ? -7.034 17.735 11.436 1.00 68.31 561 PHE A N 1
ATOM 4240 C CA . PHE A 1 561 ? -5.978 17.453 12.410 1.00 68.31 561 PHE A CA 1
ATOM 4241 C C . PHE A 1 561 ? -4.994 18.616 12.654 1.00 68.31 561 PHE A C 1
ATOM 4243 O O . PHE A 1 561 ? -4.642 18.847 13.811 1.00 68.31 561 PHE A O 1
ATOM 4250 N N . PRO A 1 562 ? -4.545 19.398 11.647 1.00 70.88 562 PRO A N 1
ATOM 4251 C CA . PRO A 1 562 ? -3.665 20.545 11.889 1.00 70.88 562 PRO A CA 1
ATOM 4252 C C . PRO A 1 562 ? -4.322 21.677 12.691 1.00 70.88 562 PRO A C 1
ATOM 4254 O O . PRO A 1 562 ? -3.614 22.448 13.341 1.00 70.88 562 PRO A O 1
ATOM 4257 N N . GLU A 1 563 ? -5.652 21.799 12.632 1.00 65.31 563 GLU A N 1
ATOM 4258 C CA . GLU A 1 563 ? -6.412 22.840 13.329 1.00 65.31 563 GLU A CA 1
ATOM 4259 C C . GLU A 1 563 ? -6.811 22.410 14.747 1.00 65.31 563 GLU A C 1
ATOM 4261 O O . GLU A 1 563 ? -6.727 23.218 15.676 1.00 65.31 563 GLU A O 1
ATOM 4266 N N . THR A 1 564 ? -7.224 21.150 14.930 1.00 63.66 564 THR A N 1
ATOM 4267 C CA . THR A 1 564 ? -7.739 20.640 16.214 1.00 63.66 564 THR A CA 1
ATOM 4268 C C . THR A 1 564 ? -6.688 19.897 17.037 1.00 63.66 564 THR A C 1
ATOM 4270 O O . THR A 1 564 ? -6.785 19.855 18.265 1.00 63.66 564 THR A O 1
ATOM 4273 N N . GLY A 1 565 ? -5.662 19.335 16.391 1.00 53.41 565 GLY A N 1
ATOM 4274 C CA . GLY A 1 565 ? -4.659 18.468 17.013 1.00 53.41 565 GLY A CA 1
ATOM 4275 C C . GLY A 1 565 ? -5.211 17.122 17.496 1.00 53.41 565 GLY A C 1
ATOM 4276 O O . GLY A 1 565 ? -4.502 16.404 18.203 1.00 53.41 565 GLY A O 1
ATOM 4277 N N . LEU A 1 566 ? -6.463 16.793 17.158 1.00 55.62 566 LEU A N 1
ATOM 4278 C CA . LEU A 1 566 ? -7.160 15.584 17.589 1.00 55.62 566 LEU A CA 1
ATOM 4279 C C . LEU A 1 566 ? -7.376 14.641 16.398 1.00 55.62 566 LEU A C 1
ATOM 4281 O O . LEU A 1 566 ? -7.736 15.109 15.319 1.00 55.62 566 LEU A O 1
ATOM 4285 N N . PRO A 1 567 ? -7.151 13.326 16.565 1.00 63.50 567 PRO A N 1
ATOM 4286 C CA . PRO A 1 567 ? -7.537 12.349 15.556 1.00 63.50 567 PRO A CA 1
ATOM 4287 C C . PRO A 1 567 ? -9.060 12.258 15.453 1.00 63.50 567 PRO A C 1
ATOM 4289 O O . PRO A 1 567 ? -9.764 12.442 16.444 1.00 63.50 567 PRO A O 1
ATOM 4292 N N . THR A 1 568 ? -9.556 11.928 14.266 1.00 68.62 568 THR A N 1
ATOM 4293 C CA . THR A 1 568 ? -10.987 11.852 13.954 1.00 68.62 568 THR A CA 1
ATOM 4294 C C . THR A 1 568 ? -11.653 10.649 14.630 1.00 68.62 568 THR A C 1
ATOM 4296 O O . THR A 1 568 ? -12.795 10.746 15.087 1.00 68.62 568 THR A O 1
ATOM 4299 N N . SER A 1 569 ? -10.941 9.527 14.758 1.00 70.19 569 SER A N 1
ATOM 4300 C CA . SER A 1 569 ? -11.370 8.368 15.549 1.00 70.19 569 SER A CA 1
ATOM 4301 C C . SER A 1 569 ? -10.181 7.718 16.262 1.00 70.19 569 SER A C 1
ATOM 4303 O O . SER A 1 569 ? -9.055 7.733 15.761 1.00 70.19 569 SER A O 1
ATOM 4305 N N . PHE A 1 570 ? -10.431 7.162 17.445 1.00 70.31 570 PHE A N 1
ATOM 4306 C CA . PHE A 1 570 ? -9.536 6.261 18.160 1.00 70.31 570 PHE A CA 1
ATOM 4307 C C . PHE A 1 570 ? -10.361 5.101 18.715 1.00 70.31 570 PHE A C 1
ATOM 4309 O O . PHE A 1 570 ? -11.258 5.309 19.535 1.00 70.31 570 PHE A O 1
ATOM 4316 N N . SER A 1 571 ? -10.056 3.877 18.303 1.00 64.31 571 SER A N 1
ATOM 4317 C CA . SER A 1 571 ? -10.714 2.688 18.834 1.00 64.31 571 SER A CA 1
ATOM 4318 C C . SER A 1 571 ? -9.702 1.677 19.348 1.00 64.31 571 SER A C 1
ATOM 4320 O O . SER A 1 571 ? -8.590 1.525 18.835 1.00 64.31 571 SER A O 1
ATOM 4322 N N . PHE A 1 572 ? -10.097 1.010 20.424 1.00 69.62 572 PHE A N 1
ATOM 4323 C CA . PHE A 1 572 ? -9.376 -0.100 21.008 1.00 69.62 572 PHE A CA 1
ATOM 4324 C C . PHE A 1 572 ? -10.371 -1.210 21.338 1.00 69.62 572 PHE A C 1
ATOM 4326 O O . PHE A 1 572 ? -11.328 -0.998 22.087 1.00 69.62 572 PHE A O 1
ATOM 4333 N N . ALA A 1 573 ? -10.121 -2.403 20.816 1.00 69.06 573 ALA A N 1
ATOM 4334 C CA . ALA A 1 573 ? -10.834 -3.615 21.187 1.00 69.06 573 ALA A CA 1
ATOM 4335 C C . ALA A 1 573 ? -9.844 -4.633 21.749 1.00 69.06 573 ALA A C 1
ATOM 4337 O O . ALA A 1 573 ? -8.724 -4.756 21.255 1.00 69.06 573 ALA A O 1
ATOM 4338 N N . GLY A 1 574 ? -10.243 -5.353 22.795 1.00 65.88 574 GLY A N 1
ATOM 4339 C CA . GLY A 1 574 ? -9.414 -6.376 23.413 1.00 65.88 574 GLY A CA 1
ATOM 4340 C C . GLY A 1 574 ? -10.234 -7.435 24.141 1.00 65.88 574 GLY A C 1
ATOM 4341 O O . GLY A 1 574 ? -11.186 -7.125 24.855 1.00 65.88 574 GLY A O 1
ATOM 4342 N N . GLY A 1 575 ? -9.820 -8.691 23.986 1.00 72.31 575 GLY A N 1
ATOM 4343 C CA . GLY A 1 575 ? -10.340 -9.832 24.745 1.00 72.31 575 GLY A CA 1
ATOM 4344 C C . GLY A 1 575 ? -9.440 -10.207 25.927 1.00 72.31 575 GLY A C 1
ATOM 4345 O O . GLY A 1 575 ? -8.212 -10.099 25.847 1.00 72.31 575 GLY A O 1
ATOM 4346 N N . LEU A 1 576 ? -10.047 -10.673 27.016 1.00 71.38 576 LEU A N 1
ATOM 4347 C CA . LEU A 1 576 ? -9.422 -11.252 28.203 1.00 71.38 576 LEU A CA 1
ATOM 4348 C C . LEU A 1 576 ? -10.078 -12.604 28.510 1.00 71.38 576 LEU A C 1
ATOM 4350 O O . LEU A 1 576 ? -11.266 -12.685 28.799 1.00 71.38 576 LEU A O 1
ATOM 4354 N N . THR A 1 577 ? -9.285 -13.667 28.541 1.00 71.94 577 THR A N 1
ATOM 4355 C CA . THR A 1 577 ? -9.722 -15.003 28.962 1.00 71.94 577 THR A CA 1
ATOM 4356 C C . THR A 1 577 ? -9.148 -15.331 30.335 1.00 71.94 577 THR A C 1
ATOM 4358 O O . THR A 1 577 ? -7.959 -15.108 30.586 1.00 71.94 577 THR A O 1
ATOM 4361 N N . ILE A 1 578 ? -9.974 -15.902 31.211 1.00 67.06 578 ILE A N 1
ATOM 4362 C CA . ILE A 1 578 ? -9.584 -16.428 32.523 1.00 67.06 578 ILE A CA 1
ATOM 4363 C C . ILE A 1 578 ? -10.154 -17.849 32.653 1.00 67.06 578 ILE A C 1
ATOM 4365 O O . ILE A 1 578 ? -11.353 -18.026 32.833 1.00 67.06 578 ILE A O 1
ATOM 4369 N N . GLY A 1 579 ? -9.308 -18.879 32.591 1.00 68.25 579 GLY A N 1
ATOM 4370 C CA . GLY A 1 579 ? -9.751 -20.277 32.648 1.00 68.25 579 GLY A CA 1
ATOM 4371 C C . GLY A 1 579 ? -10.544 -20.685 31.399 1.00 68.25 579 GLY A C 1
ATOM 4372 O O . GLY A 1 579 ? -10.002 -20.626 30.298 1.00 68.25 579 GLY A O 1
ATOM 4373 N N . GLU A 1 580 ? -11.795 -21.122 31.580 1.00 66.19 580 GLU A N 1
ATOM 4374 C CA . GLU A 1 580 ? -12.761 -21.371 30.488 1.00 66.19 580 GLU A CA 1
ATOM 4375 C C . GLU A 1 580 ? -13.648 -20.150 30.182 1.00 66.19 580 GLU A C 1
ATOM 4377 O O . GLU A 1 580 ? -14.453 -20.192 29.250 1.00 66.19 580 GLU A O 1
ATOM 4382 N N . SER A 1 581 ? -13.517 -19.077 30.962 1.00 67.25 581 SER A N 1
ATOM 4383 C CA . SER A 1 581 ? -14.362 -17.893 30.861 1.00 67.25 581 SER A CA 1
ATOM 4384 C C . SER A 1 581 ? -13.738 -16.847 29.946 1.00 67.25 581 SER A C 1
ATOM 4386 O O . SER A 1 581 ? -12.553 -16.519 30.063 1.00 67.25 581 SER A O 1
ATOM 4388 N N . GLU A 1 582 ? -14.552 -16.290 29.058 1.00 70.44 582 GLU A N 1
ATOM 4389 C CA . GLU A 1 582 ? -14.147 -15.304 28.055 1.00 70.44 582 GLU A CA 1
ATOM 4390 C C . GLU A 1 582 ? -14.814 -13.963 28.362 1.00 70.44 582 GLU A C 1
ATOM 4392 O O . GLU A 1 582 ? -16.013 -13.911 28.640 1.00 70.44 582 GLU A O 1
ATOM 4397 N N . GLY A 1 583 ? -14.031 -12.884 28.347 1.00 66.94 583 GLY A N 1
ATOM 4398 C CA . GLY A 1 583 ? -14.507 -11.522 28.524 1.00 66.94 583 GLY A CA 1
ATOM 4399 C C . GLY A 1 583 ? -13.976 -10.605 27.429 1.00 66.94 583 GLY A C 1
ATOM 4400 O O . GLY A 1 583 ? -12.767 -10.490 27.268 1.00 66.94 583 GLY A O 1
ATOM 4401 N N . ASP A 1 584 ? -14.856 -9.912 26.717 1.00 71.44 584 ASP A N 1
ATOM 4402 C CA . ASP A 1 584 ? -14.487 -8.984 25.647 1.00 71.44 584 ASP A CA 1
ATOM 4403 C C . ASP A 1 584 ? -14.832 -7.555 26.048 1.00 71.44 584 ASP A C 1
ATOM 4405 O O . ASP A 1 584 ? -15.908 -7.303 26.592 1.00 71.44 584 ASP A O 1
ATOM 4409 N N . VAL A 1 585 ? -13.937 -6.608 25.769 1.00 63.75 585 VAL A N 1
ATOM 4410 C CA . VAL A 1 585 ? -14.186 -5.175 25.950 1.00 63.75 585 VAL A CA 1
ATOM 4411 C C . VAL A 1 585 ? -13.785 -4.441 24.680 1.00 63.75 585 VAL A C 1
ATOM 4413 O O . VAL A 1 585 ? -12.667 -4.592 24.191 1.00 63.75 585 VAL A O 1
ATOM 4416 N N . ALA A 1 586 ? -14.675 -3.596 24.170 1.00 62.06 586 ALA A N 1
ATOM 4417 C CA . ALA A 1 586 ? -14.336 -2.667 23.100 1.00 62.06 586 ALA A CA 1
ATOM 4418 C C . ALA A 1 586 ? -14.764 -1.247 23.462 1.00 62.06 586 ALA A C 1
ATOM 4420 O O . ALA A 1 586 ? -15.839 -1.017 24.027 1.00 62.06 586 ALA A O 1
ATOM 4421 N N . VAL A 1 587 ? -13.882 -0.303 23.148 1.00 56.97 587 VAL A N 1
ATOM 4422 C CA . VAL A 1 587 ? -14.059 1.124 23.384 1.00 56.97 587 VAL A CA 1
ATOM 4423 C C . VAL A 1 587 ? -13.725 1.872 22.100 1.00 56.97 587 VAL A C 1
ATOM 4425 O O . VAL A 1 587 ? -12.631 1.733 21.559 1.00 56.97 587 VAL A O 1
ATOM 4428 N N . GLU A 1 588 ? -14.651 2.700 21.636 1.00 59.03 588 GLU A N 1
ATOM 4429 C CA . GLU A 1 588 ? -14.444 3.627 20.526 1.00 59.03 588 GLU A CA 1
ATOM 4430 C C . GLU A 1 588 ? -14.718 5.049 21.003 1.00 59.03 588 GLU A C 1
ATOM 4432 O O . GLU A 1 588 ? -15.762 5.330 21.597 1.00 59.03 588 GLU A O 1
ATOM 4437 N N . VAL A 1 589 ? -13.756 5.934 20.753 1.00 54.47 589 VAL A N 1
ATOM 4438 C CA . VAL A 1 589 ? -13.809 7.353 21.095 1.00 54.47 589 VAL A CA 1
ATOM 4439 C C . VAL A 1 589 ? -13.472 8.151 19.838 1.00 54.47 589 VAL A C 1
ATOM 4441 O O . VAL A 1 589 ? -12.365 8.062 19.312 1.00 54.47 589 VAL A O 1
ATOM 4444 N N . SER A 1 590 ? -14.423 8.941 19.345 1.00 55.94 590 SER A N 1
ATOM 4445 C CA . SER A 1 590 ? -14.259 9.782 18.153 1.00 55.94 590 SER A CA 1
ATOM 4446 C C . SER A 1 590 ? -14.131 11.267 18.508 1.00 55.94 590 SER A C 1
ATOM 4448 O O . SER A 1 590 ? -14.618 11.716 19.544 1.00 55.94 590 SER A O 1
ATOM 4450 N N . GLU A 1 591 ? -13.515 12.061 17.620 1.00 46.19 591 GLU A N 1
ATOM 4451 C CA . GLU A 1 591 ? -13.585 13.532 17.656 1.00 46.19 591 GLU A CA 1
ATOM 4452 C C . GLU A 1 591 ? -15.037 14.028 17.623 1.00 46.19 591 GLU A C 1
ATOM 4454 O O . GLU A 1 591 ? -15.363 15.075 18.186 1.00 46.19 591 GLU A O 1
ATOM 4459 N N . ASN A 1 592 ? -15.925 13.263 16.986 1.00 52.03 592 ASN A N 1
ATOM 4460 C CA . ASN A 1 592 ? -17.349 13.503 17.042 1.00 52.03 592 ASN A CA 1
ATOM 4461 C C . ASN A 1 592 ? -17.942 12.813 18.289 1.00 52.03 592 ASN A C 1
ATOM 4463 O O . ASN A 1 592 ? -18.131 11.597 18.265 1.00 52.03 592 ASN A O 1
ATOM 4467 N N . PRO A 1 593 ? -18.367 13.558 19.331 1.00 52.84 593 PRO A N 1
ATOM 4468 C CA . PRO A 1 593 ? -18.960 12.977 20.543 1.00 52.84 593 PRO A CA 1
ATOM 4469 C C . PRO A 1 593 ? -20.316 12.287 20.297 1.00 52.84 593 PRO A C 1
ATOM 4471 O O . PRO A 1 593 ? -20.946 11.789 21.224 1.00 52.84 593 PRO A O 1
ATOM 4474 N N . SER A 1 594 ? -20.812 12.277 19.051 1.00 54.22 594 SER A N 1
ATOM 4475 C CA . SER A 1 594 ? -21.941 11.443 18.623 1.00 54.22 594 SER A CA 1
ATOM 4476 C C . SER A 1 594 ? -21.530 10.076 18.056 1.00 54.22 594 SER A C 1
ATOM 4478 O O . SER A 1 594 ? -22.405 9.339 17.600 1.00 54.22 594 SER A O 1
ATOM 4480 N N . GLN A 1 595 ? -20.250 9.692 18.120 1.00 59.97 595 GLN A N 1
ATOM 4481 C CA . GLN A 1 595 ? -19.717 8.388 17.695 1.00 59.97 595 GLN A CA 1
ATOM 4482 C C . GLN A 1 595 ? -18.817 7.773 18.783 1.00 59.97 595 GLN A C 1
ATOM 4484 O O . GLN A 1 595 ? -17.604 7.678 18.638 1.00 59.97 595 GLN A O 1
ATOM 4489 N N . GLU A 1 596 ? -19.431 7.375 19.896 1.00 65.38 596 GLU A N 1
ATOM 4490 C CA . GLU A 1 596 ? -18.773 6.722 21.028 1.00 65.38 596 GLU A CA 1
ATOM 4491 C C . GLU A 1 596 ? -19.430 5.360 21.309 1.00 65.38 596 GLU A C 1
ATOM 4493 O O . GLU A 1 596 ? -20.659 5.207 21.232 1.00 65.38 596 GLU A O 1
ATOM 4498 N N . LEU A 1 597 ? -18.608 4.363 21.641 1.00 70.75 597 LEU A N 1
ATOM 4499 C CA . LEU A 1 597 ? -19.043 3.021 22.029 1.00 70.75 597 LEU A CA 1
ATOM 4500 C C . LEU A 1 597 ? -18.240 2.545 23.238 1.00 70.75 597 LEU A C 1
ATOM 4502 O O . LEU A 1 597 ? -17.016 2.610 23.256 1.00 70.75 597 LEU A O 1
ATOM 4506 N N . LEU A 1 598 ? -18.944 2.001 24.222 1.00 71.25 598 LEU A N 1
ATOM 4507 C CA . LEU A 1 598 ? -18.390 1.166 25.277 1.00 71.25 598 LEU A CA 1
ATOM 4508 C C . LEU A 1 598 ? -19.195 -0.127 25.287 1.00 71.25 598 LEU A C 1
ATOM 4510 O O . LEU A 1 598 ? -20.404 -0.086 25.505 1.00 71.25 598 LEU A O 1
ATOM 4514 N N . THR A 1 599 ? -18.547 -1.263 25.063 1.00 76.69 599 THR A N 1
ATOM 4515 C CA . THR A 1 599 ? -19.190 -2.577 25.144 1.00 76.69 599 THR A CA 1
ATOM 4516 C C . THR A 1 599 ? -18.346 -3.544 25.959 1.00 76.69 599 THR A C 1
ATOM 4518 O O . THR A 1 599 ? -17.115 -3.471 25.950 1.00 76.69 599 THR A O 1
ATOM 4521 N N . GLY A 1 600 ? -19.023 -4.419 26.694 1.00 76.56 600 GLY A N 1
ATOM 4522 C CA . GLY A 1 600 ? -18.427 -5.454 27.519 1.00 76.56 600 GLY A CA 1
ATOM 4523 C C . GLY A 1 600 ? -19.279 -6.716 27.489 1.00 76.56 600 GLY A C 1
ATOM 4524 O O . GLY A 1 600 ? -20.482 -6.644 27.744 1.00 76.56 600 GLY A O 1
ATOM 4525 N N . ARG A 1 601 ? -18.652 -7.861 27.220 1.00 81.50 601 ARG A N 1
ATOM 4526 C CA . ARG A 1 601 ? -19.286 -9.181 27.242 1.00 81.50 601 ARG A CA 1
ATOM 4527 C C . ARG A 1 601 ? -18.525 -10.124 28.155 1.00 81.50 601 ARG A C 1
ATOM 4529 O O . ARG A 1 601 ? -17.303 -10.084 28.163 1.00 81.50 601 ARG A O 1
ATOM 4536 N N . ILE A 1 602 ? -19.222 -10.976 28.900 1.00 78.94 602 ILE A N 1
ATOM 4537 C CA . ILE A 1 602 ? -18.637 -12.067 29.689 1.00 78.94 602 ILE A CA 1
ATOM 4538 C C . ILE A 1 602 ? -19.449 -13.336 29.437 1.00 78.94 602 ILE A C 1
ATOM 4540 O O . ILE A 1 602 ? -20.661 -13.336 29.638 1.00 78.94 602 ILE A O 1
ATOM 4544 N N . GLN A 1 603 ? -18.790 -14.427 29.053 1.00 81.19 603 GLN A N 1
ATOM 4545 C CA . GLN A 1 603 ? -19.418 -15.732 28.841 1.00 81.19 603 GLN A CA 1
ATOM 4546 C C . GLN A 1 603 ? -18.847 -16.793 29.779 1.00 81.19 603 GLN A C 1
ATOM 4548 O O . GLN A 1 603 ? -17.643 -16.820 30.045 1.00 81.19 603 GLN A O 1
ATOM 4553 N N . LYS A 1 604 ? -19.719 -17.716 30.208 1.00 77.94 604 LYS A N 1
ATOM 4554 C CA . LYS A 1 604 ? -19.372 -18.926 30.978 1.00 77.94 604 LYS A CA 1
ATOM 4555 C C . LYS A 1 604 ? -18.479 -18.630 32.186 1.00 77.94 604 LYS A C 1
ATOM 4557 O O . LYS A 1 604 ? -17.361 -19.133 32.284 1.00 77.94 604 LYS A O 1
ATOM 4562 N N . PHE A 1 605 ? -18.965 -17.792 33.092 1.00 77.38 605 PHE A N 1
ATOM 4563 C CA . PHE A 1 605 ? -18.234 -17.376 34.286 1.00 77.38 605 PHE A CA 1
ATOM 4564 C C . PHE A 1 605 ? -18.954 -17.866 35.543 1.00 77.38 605 PHE A C 1
ATOM 4566 O O . PHE A 1 605 ? -20.048 -17.404 35.844 1.00 77.38 605 PHE A O 1
ATOM 4573 N N . GLY A 1 606 ? -18.377 -18.812 36.280 1.00 78.69 606 GLY A N 1
ATOM 4574 C CA . GLY A 1 606 ? -18.964 -19.381 37.494 1.00 78.69 606 GLY A CA 1
ATOM 4575 C C . GLY A 1 606 ? -18.340 -18.856 38.788 1.00 78.69 606 GLY A C 1
ATOM 4576 O O . GLY A 1 606 ? -17.234 -18.309 38.818 1.00 78.69 606 GLY A O 1
ATOM 4577 N N . ILE A 1 607 ? -19.009 -19.089 39.923 1.00 78.25 607 ILE A N 1
ATOM 4578 C CA . ILE A 1 607 ? -18.437 -18.763 41.247 1.00 78.25 607 ILE A CA 1
ATOM 4579 C C . ILE A 1 607 ? -17.135 -19.527 41.530 1.00 78.25 607 ILE A C 1
ATOM 4581 O O . ILE A 1 607 ? -16.260 -19.053 42.261 1.00 78.25 607 ILE A O 1
ATOM 4585 N N . ARG A 1 608 ? -16.979 -20.707 40.924 1.00 77.38 608 ARG A N 1
ATOM 4586 C CA . ARG A 1 608 ? -15.746 -21.495 40.990 1.00 77.38 608 ARG A CA 1
ATOM 4587 C C . ARG A 1 608 ? -14.610 -20.851 40.207 1.00 77.38 608 ARG A C 1
ATOM 4589 O O . ARG A 1 608 ? -13.487 -20.892 40.700 1.00 77.38 608 ARG A O 1
ATOM 4596 N N . ASP A 1 609 ? -14.896 -20.207 39.079 1.00 74.38 609 ASP A N 1
ATOM 4597 C CA . ASP A 1 609 ? -13.893 -19.501 38.276 1.00 74.38 609 ASP A CA 1
ATOM 4598 C C . ASP A 1 609 ? -13.387 -18.252 39.003 1.00 74.38 609 ASP A C 1
ATOM 4600 O O . ASP A 1 609 ? -12.180 -18.020 39.057 1.00 74.38 609 ASP A O 1
ATOM 4604 N N . ILE A 1 610 ? -14.276 -17.513 39.685 1.00 73.56 610 ILE A N 1
ATOM 4605 C CA . ILE A 1 610 ? -13.903 -16.382 40.559 1.00 73.56 610 ILE A CA 1
ATOM 4606 C C . ILE A 1 610 ? -12.946 -16.840 41.662 1.00 73.56 610 ILE A C 1
ATOM 4608 O O . ILE A 1 610 ? -11.922 -16.202 41.917 1.00 73.56 610 ILE A O 1
ATOM 4612 N N . VAL A 1 611 ? -13.274 -17.947 42.334 1.00 76.38 611 VAL A N 1
ATOM 4613 C CA . VAL A 1 611 ? -12.453 -18.471 43.432 1.00 76.38 611 VAL A CA 1
ATOM 4614 C C . VAL A 1 611 ? -11.146 -19.068 42.919 1.00 76.38 611 VAL A C 1
ATOM 4616 O O . VAL A 1 611 ? -10.109 -18.841 43.538 1.00 76.38 611 VAL A O 1
ATOM 4619 N N . ALA A 1 612 ? -11.156 -19.755 41.775 1.00 71.69 612 ALA A N 1
ATOM 4620 C CA . ALA A 1 612 ? -9.951 -20.266 41.130 1.00 71.69 612 ALA A CA 1
ATOM 4621 C C . ALA A 1 612 ? -9.012 -19.124 40.713 1.00 71.69 612 ALA A C 1
ATOM 4623 O O . ALA A 1 612 ? -7.817 -19.181 40.996 1.00 71.69 612 ALA A O 1
ATOM 4624 N N . PHE A 1 613 ? -9.548 -18.057 40.119 1.00 71.25 613 PHE A N 1
ATOM 4625 C CA . PHE A 1 613 ? -8.789 -16.860 39.766 1.00 71.25 613 PHE A CA 1
ATOM 4626 C C . PHE A 1 613 ? -8.214 -16.157 41.002 1.00 71.25 613 PHE A C 1
ATOM 4628 O O . PHE A 1 613 ? -7.019 -15.862 41.049 1.00 71.25 613 PHE A O 1
ATOM 4635 N N . ALA A 1 614 ? -9.030 -15.949 42.042 1.00 72.38 614 ALA A N 1
ATOM 4636 C CA . ALA A 1 614 ? -8.578 -15.348 43.294 1.00 72.38 614 ALA A CA 1
ATOM 4637 C C . ALA A 1 614 ? -7.487 -16.190 43.974 1.00 72.38 614 ALA A C 1
ATOM 4639 O O . ALA A 1 614 ? -6.483 -15.635 44.419 1.00 72.38 614 ALA A O 1
ATOM 4640 N N . ALA A 1 615 ? -7.639 -17.517 44.019 1.00 71.12 615 ALA A N 1
ATOM 4641 C CA . ALA A 1 615 ? -6.647 -18.435 44.577 1.00 71.12 615 ALA A CA 1
ATOM 4642 C C . ALA A 1 615 ? -5.326 -18.395 43.792 1.00 71.12 615 ALA A C 1
ATOM 4644 O O . ALA A 1 615 ? -4.253 -18.359 44.391 1.00 71.12 615 ALA A O 1
ATOM 4645 N N . GLN A 1 616 ? -5.394 -18.332 42.457 1.00 67.75 616 GLN A N 1
ATOM 4646 C CA . GLN A 1 616 ? -4.211 -18.237 41.598 1.00 67.75 616 GLN A CA 1
ATOM 4647 C C . GLN A 1 616 ? -3.461 -16.910 41.754 1.00 67.75 616 GLN A C 1
ATOM 4649 O O . GLN A 1 616 ? -2.238 -16.926 41.827 1.00 67.75 616 GLN A O 1
ATOM 4654 N N . ILE A 1 617 ? -4.163 -15.774 41.834 1.00 67.94 617 ILE A N 1
ATOM 4655 C CA . ILE A 1 617 ? -3.523 -14.455 41.990 1.00 67.94 617 ILE A CA 1
ATOM 4656 C C . ILE A 1 617 ? -2.950 -14.255 43.392 1.00 67.94 617 ILE A C 1
ATOM 4658 O O . ILE A 1 617 ? -1.909 -13.624 43.557 1.00 67.94 617 ILE A O 1
ATOM 4662 N N . THR A 1 618 ? -3.650 -14.737 44.417 1.00 70.12 618 THR A N 1
ATOM 4663 C CA . THR A 1 618 ? -3.251 -14.509 45.812 1.00 70.12 618 THR A CA 1
ATOM 4664 C C . THR A 1 618 ? -2.290 -15.570 46.344 1.00 70.12 618 THR A C 1
ATOM 4666 O O . THR A 1 618 ? -1.776 -15.400 47.448 1.00 70.12 618 THR A O 1
ATOM 4669 N N . GLU A 1 619 ? -2.061 -16.654 45.591 1.00 66.69 619 GLU A N 1
ATOM 4670 C CA . GLU A 1 619 ? -1.359 -17.869 46.035 1.00 66.69 619 GLU A CA 1
ATOM 4671 C C . GLU A 1 619 ? -1.941 -18.466 47.337 1.00 66.69 619 GLU A C 1
ATOM 4673 O O . GLU A 1 619 ? -1.267 -19.190 48.073 1.00 66.69 619 GLU A O 1
ATOM 4678 N N . LEU A 1 620 ? -3.206 -18.156 47.643 1.00 70.19 620 LEU A N 1
ATOM 4679 C CA . LEU A 1 620 ? -3.915 -18.653 48.818 1.00 70.19 620 LEU A CA 1
ATOM 4680 C C . LEU A 1 620 ? -4.705 -19.915 48.466 1.00 70.19 620 LEU A C 1
ATOM 4682 O O . LEU A 1 620 ? -5.365 -19.990 47.432 1.00 70.19 620 LEU A O 1
ATOM 4686 N N . ASP A 1 621 ? -4.694 -20.888 49.376 1.00 71.75 621 ASP A N 1
ATOM 4687 C CA . ASP A 1 621 ? -5.522 -22.091 49.275 1.00 71.75 621 ASP A CA 1
ATOM 4688 C C . ASP A 1 621 ? -6.966 -21.753 49.688 1.00 71.75 621 ASP A C 1
ATOM 4690 O O . ASP A 1 621 ? -7.329 -21.798 50.868 1.00 71.75 621 ASP A O 1
ATOM 4694 N N . ILE A 1 622 ? -7.770 -21.302 48.718 1.00 74.62 622 ILE A N 1
ATOM 4695 C CA . ILE A 1 622 ? -9.179 -20.949 48.922 1.00 74.62 622 ILE A CA 1
ATOM 4696 C C . ILE A 1 622 ? -10.039 -22.180 48.586 1.00 74.62 622 ILE A C 1
ATOM 4698 O O . ILE A 1 622 ? -10.070 -22.595 47.425 1.00 74.62 622 ILE A O 1
ATOM 4702 N N . PRO A 1 623 ? -10.761 -22.776 49.556 1.00 74.81 623 PRO A N 1
ATOM 4703 C CA . PRO A 1 623 ? -11.604 -23.934 49.284 1.00 74.81 623 PRO A CA 1
ATOM 4704 C C . PRO A 1 623 ? -12.739 -23.565 48.311 1.00 74.81 623 PRO A C 1
ATOM 4706 O O . PRO A 1 623 ? -13.376 -22.521 48.492 1.00 74.81 623 PRO A O 1
ATOM 4709 N N . PRO A 1 624 ? -13.026 -24.408 47.299 1.00 70.62 624 PRO A N 1
ATOM 4710 C CA . PRO A 1 624 ? -14.031 -24.098 46.295 1.00 70.62 624 PRO A CA 1
ATOM 4711 C C . PRO A 1 624 ? -15.425 -24.051 46.939 1.00 70.62 624 PRO A C 1
ATOM 4713 O O . PRO A 1 624 ? -15.795 -24.976 47.673 1.00 70.62 624 PRO A O 1
ATOM 4716 N N . PRO A 1 625 ? -16.215 -22.997 46.679 1.00 76.31 625 PRO A N 1
ATOM 4717 C CA . PRO A 1 625 ? -17.572 -22.911 47.183 1.00 76.31 625 PRO A CA 1
ATOM 4718 C C . PRO A 1 625 ? -18.463 -23.985 46.532 1.00 76.31 625 PRO A C 1
ATOM 4720 O O . PRO A 1 625 ? -18.144 -24.504 45.451 1.00 76.31 625 PRO A O 1
ATOM 4723 N N . PRO A 1 626 ? -19.596 -24.334 47.173 1.00 75.56 626 PRO A N 1
ATOM 4724 C CA . PRO A 1 626 ? -20.661 -25.085 46.521 1.00 75.56 626 PRO A CA 1
ATOM 4725 C C . PRO A 1 626 ? -21.067 -24.400 45.218 1.00 75.56 626 PRO A C 1
ATOM 4727 O O . PRO A 1 626 ? -21.001 -23.179 45.111 1.00 75.56 626 PRO A O 1
ATOM 4730 N N . ASP A 1 627 ? -21.479 -25.189 44.237 1.00 76.62 627 ASP A N 1
ATOM 4731 C CA . ASP A 1 627 ? -21.914 -24.658 42.952 1.00 76.62 627 ASP A CA 1
ATOM 4732 C C . ASP A 1 627 ? -23.332 -24.096 43.086 1.00 76.62 627 ASP A C 1
ATOM 4734 O O . ASP A 1 627 ? -24.260 -24.845 43.403 1.00 76.62 627 ASP A O 1
ATOM 4738 N N . PHE A 1 628 ? -23.490 -22.780 42.966 1.00 80.31 628 PHE A N 1
ATOM 4739 C CA . PHE A 1 628 ? -24.786 -22.127 43.172 1.00 80.31 628 PHE A CA 1
ATOM 4740 C C . PHE A 1 628 ? -25.105 -21.037 42.154 1.00 80.31 628 PHE A C 1
ATOM 4742 O O . PHE A 1 628 ? -26.270 -20.647 42.082 1.00 80.31 628 PHE A O 1
ATOM 4749 N N . ILE A 1 629 ? -24.115 -20.541 41.404 1.00 84.75 629 ILE A N 1
ATOM 4750 C CA . ILE A 1 629 ? -24.306 -19.490 40.407 1.00 84.75 629 ILE A CA 1
ATOM 4751 C C . ILE A 1 629 ? -23.295 -19.623 39.266 1.00 84.75 629 ILE A C 1
ATOM 4753 O O . ILE A 1 629 ? -22.085 -19.607 39.506 1.00 84.75 629 ILE A O 1
ATOM 4757 N N . ASP A 1 630 ? -23.825 -19.667 38.047 1.00 85.25 630 ASP A N 1
ATOM 4758 C CA . ASP A 1 630 ? -23.069 -19.585 36.801 1.00 85.25 630 ASP A CA 1
ATOM 4759 C C . ASP A 1 630 ? -23.646 -18.478 35.922 1.00 85.25 630 ASP A C 1
ATOM 4761 O O . ASP A 1 630 ? -24.848 -18.427 35.673 1.00 85.25 630 ASP A O 1
ATOM 4765 N N . PHE A 1 631 ? -22.799 -17.580 35.438 1.00 84.31 631 PHE A N 1
ATOM 4766 C CA . PHE A 1 631 ? -23.158 -16.585 34.437 1.00 84.31 631 PHE A CA 1
ATOM 4767 C C . PHE A 1 631 ? -22.926 -17.203 33.053 1.00 84.31 631 PHE A C 1
ATOM 4769 O O . PHE A 1 631 ? -21.783 -17.395 32.638 1.00 84.31 631 PHE A O 1
ATOM 4776 N N . GLU A 1 632 ? -24.002 -17.560 32.346 1.00 86.25 632 GLU A N 1
ATOM 4777 C CA . GLU A 1 632 ? -23.901 -18.121 30.993 1.00 86.25 632 GLU A CA 1
ATOM 4778 C C . GLU A 1 632 ? -23.454 -17.046 29.998 1.00 86.25 632 GLU A C 1
ATOM 4780 O O . GLU A 1 632 ? -22.550 -17.291 29.200 1.00 86.25 632 GLU A O 1
ATOM 4785 N N . ASP A 1 633 ? -24.078 -15.867 30.073 1.00 87.62 633 ASP A N 1
ATOM 4786 C CA . ASP A 1 633 ? -23.826 -14.730 29.186 1.00 87.62 633 ASP A CA 1
ATOM 4787 C C . ASP A 1 633 ? -24.216 -13.426 29.892 1.00 87.62 633 ASP A C 1
ATOM 4789 O O . ASP A 1 633 ? -25.320 -13.313 30.431 1.00 87.62 633 ASP A O 1
ATOM 4793 N N . ILE A 1 634 ? -23.321 -12.445 29.909 1.00 84.56 634 ILE A N 1
ATOM 4794 C CA . ILE A 1 634 ? -23.591 -11.071 30.332 1.00 84.56 634 ILE A CA 1
ATOM 4795 C C . ILE A 1 634 ? -23.104 -10.158 29.216 1.00 84.56 634 ILE A C 1
ATOM 4797 O O . ILE A 1 634 ? -21.919 -10.166 28.900 1.00 84.56 634 ILE A O 1
ATOM 4801 N N . ASP A 1 635 ? -23.996 -9.332 28.686 1.00 86.31 635 ASP A N 1
ATOM 4802 C CA . ASP A 1 635 ? -23.720 -8.357 27.636 1.00 86.31 635 ASP A CA 1
ATOM 4803 C C . ASP A 1 635 ? -24.134 -6.960 28.103 1.00 86.31 635 ASP A C 1
ATOM 4805 O O . ASP A 1 635 ? -25.235 -6.755 28.619 1.00 86.31 635 ASP A O 1
ATOM 4809 N N . LEU A 1 636 ? -23.259 -5.980 27.906 1.00 83.56 636 LEU A N 1
ATOM 4810 C CA . LEU A 1 636 ? -23.489 -4.578 28.233 1.00 83.56 636 LEU A CA 1
ATOM 4811 C C . LEU A 1 636 ? -22.976 -3.703 27.092 1.00 83.56 636 LEU A C 1
ATOM 4813 O O . LEU A 1 636 ? -21.818 -3.832 26.706 1.00 83.56 636 LEU A O 1
ATOM 4817 N N . TYR A 1 637 ? -23.774 -2.738 26.632 1.00 84.12 637 TYR A N 1
ATOM 4818 C CA . TYR A 1 637 ? -23.250 -1.662 25.796 1.00 84.12 637 TYR A CA 1
ATOM 4819 C C . TYR A 1 637 ? -23.848 -0.291 26.116 1.00 84.12 637 TYR A C 1
ATOM 4821 O O . TYR A 1 637 ? -24.996 -0.150 26.544 1.00 84.12 637 TYR A O 1
ATOM 4829 N N . MET A 1 638 ? -23.052 0.737 25.840 1.00 77.81 638 MET A N 1
ATOM 4830 C CA . MET A 1 638 ? -23.430 2.143 25.783 1.00 77.81 638 MET A CA 1
ATOM 4831 C C . MET A 1 638 ? -22.949 2.693 24.447 1.00 77.81 638 MET A C 1
ATOM 4833 O O . MET A 1 638 ? -21.760 2.625 24.150 1.00 77.81 638 MET A O 1
ATOM 4837 N N . SER A 1 639 ? -23.861 3.212 23.631 1.00 79.50 639 SER A N 1
ATOM 4838 C CA . SER A 1 639 ? -23.511 3.720 22.304 1.00 79.50 639 SER A CA 1
ATOM 4839 C C . SER A 1 639 ? -24.266 4.995 21.973 1.00 79.50 639 SER A C 1
ATOM 4841 O O . SER A 1 639 ? -25.402 5.196 22.403 1.00 79.50 639 SER A O 1
ATOM 4843 N N . THR A 1 640 ? -23.664 5.845 21.152 1.00 76.25 640 THR A N 1
ATOM 4844 C CA . THR A 1 640 ? -24.328 6.988 20.512 1.00 76.25 640 THR A CA 1
ATOM 4845 C C . THR A 1 640 ? -24.899 6.652 19.126 1.00 76.25 640 THR A C 1
ATOM 4847 O O . THR A 1 640 ? -25.486 7.527 18.491 1.00 76.25 640 THR A O 1
ATOM 4850 N N . GLY A 1 641 ? -24.790 5.395 18.667 1.00 72.00 641 GLY A N 1
ATOM 4851 C CA . GLY A 1 641 ? -25.246 4.937 17.349 1.00 72.00 641 GLY A CA 1
ATOM 4852 C C . GLY A 1 641 ? -24.091 4.544 16.427 1.00 72.00 641 GLY A C 1
ATOM 4853 O O . GLY A 1 641 ? -23.930 5.127 15.356 1.00 72.00 641 GLY A O 1
ATOM 4854 N N . VAL A 1 642 ? -23.284 3.571 16.849 1.00 66.38 642 VAL A N 1
ATOM 4855 C CA . VAL A 1 642 ? -22.036 3.165 16.182 1.00 66.38 642 VAL A CA 1
ATOM 4856 C C . VAL A 1 642 ? -22.200 1.788 15.536 1.00 66.38 642 VAL A C 1
ATOM 4858 O O . VAL A 1 642 ? -22.953 0.946 16.018 1.00 66.38 642 VAL A O 1
ATOM 4861 N N . THR A 1 643 ? -21.527 1.542 14.414 1.00 61.00 643 THR A N 1
ATOM 4862 C CA . THR A 1 643 ? -21.446 0.204 13.807 1.00 61.00 643 THR A CA 1
ATOM 4863 C C . THR A 1 643 ? -19.988 -0.219 13.787 1.00 61.00 643 THR A C 1
ATOM 4865 O O . THR A 1 643 ? -19.194 0.408 13.095 1.00 61.00 643 THR A O 1
ATOM 4868 N N . LEU A 1 644 ? -19.654 -1.271 14.533 1.00 59.69 644 LEU A N 1
ATOM 4869 C CA . LEU A 1 644 ? -18.306 -1.823 14.616 1.00 59.69 644 LEU A CA 1
ATOM 4870 C C . LEU A 1 644 ? -18.286 -3.166 13.872 1.00 59.69 644 LEU A C 1
ATOM 4872 O O . LEU A 1 644 ? -19.022 -4.102 14.202 1.00 59.69 644 LEU A O 1
ATOM 4876 N N . GLY A 1 645 ? -17.509 -3.237 12.789 1.00 61.22 645 GLY A N 1
ATOM 4877 C CA . GLY A 1 645 ? -17.525 -4.371 11.861 1.00 61.22 645 GLY A CA 1
ATOM 4878 C C . GLY A 1 645 ? -18.893 -4.565 11.189 1.00 61.22 645 GLY A C 1
ATOM 4879 O O . GLY A 1 645 ? -19.332 -3.739 10.391 1.00 61.22 645 GLY A O 1
ATOM 4880 N N . THR A 1 646 ? -19.566 -5.682 11.489 1.00 50.38 646 THR A N 1
ATOM 4881 C CA . THR A 1 646 ? -20.932 -5.989 11.001 1.00 50.38 646 THR A CA 1
ATOM 4882 C C . THR A 1 646 ? -22.017 -5.788 12.061 1.00 50.38 646 THR A C 1
ATOM 4884 O O . THR A 1 646 ? -23.204 -5.925 11.758 1.00 50.38 646 THR A O 1
ATOM 4887 N N . GLN A 1 647 ? -21.633 -5.461 13.298 1.00 54.50 647 GLN A N 1
ATOM 4888 C CA . GLN A 1 647 ? -22.555 -5.264 14.410 1.00 54.50 647 GLN A CA 1
ATOM 4889 C C . GLN A 1 647 ? -22.916 -3.792 14.554 1.00 54.50 647 GLN A C 1
ATOM 4891 O O . GLN A 1 647 ? -22.054 -2.926 14.680 1.00 54.50 647 GLN A O 1
ATOM 4896 N N . SER A 1 648 ? -24.217 -3.516 14.550 1.00 73.81 648 SER A N 1
ATOM 4897 C CA . SER A 1 648 ? -24.757 -2.185 14.802 1.00 73.81 648 SER A CA 1
ATOM 4898 C C . SER A 1 648 ? -25.174 -2.076 16.265 1.00 73.81 648 SER A C 1
ATOM 4900 O O . SER A 1 648 ? -25.941 -2.910 16.744 1.00 73.81 648 SER A O 1
ATOM 4902 N N . TYR A 1 649 ? -24.683 -1.044 16.947 1.00 78.81 649 TYR A N 1
ATOM 4903 C CA . TYR A 1 649 ? -25.021 -0.686 18.320 1.00 78.81 649 TYR A CA 1
ATOM 4904 C C . TYR A 1 649 ? -25.921 0.557 18.291 1.00 78.81 649 TYR A C 1
ATOM 4906 O O . TYR A 1 649 ? -25.442 1.670 18.051 1.00 78.81 649 TYR A O 1
ATOM 4914 N N . PRO A 1 650 ? -27.244 0.405 18.486 1.00 82.12 650 PRO A N 1
ATOM 4915 C CA . PRO A 1 650 ? -28.164 1.534 18.506 1.00 82.12 650 PRO A CA 1
ATOM 4916 C C . PRO A 1 650 ? -27.816 2.542 19.600 1.00 82.12 650 PRO A C 1
ATOM 4918 O O . PRO A 1 650 ? -27.367 2.165 20.682 1.00 82.12 650 PRO A O 1
ATOM 4921 N N . ALA A 1 651 ? -28.114 3.818 19.349 1.00 80.69 651 ALA A N 1
ATOM 4922 C CA . ALA A 1 651 ? -27.950 4.867 20.346 1.00 80.69 651 ALA A CA 1
ATOM 4923 C C . ALA A 1 651 ? -28.764 4.549 21.613 1.00 80.69 651 ALA A C 1
ATOM 4925 O O . ALA A 1 651 ? -29.991 4.390 21.544 1.00 80.69 651 ALA A O 1
ATOM 4926 N N . GLY A 1 652 ? -28.088 4.465 22.758 1.00 83.56 652 GLY A N 1
ATOM 4927 C CA . GLY A 1 652 ? -28.698 4.065 24.014 1.00 83.56 652 GLY A CA 1
ATOM 4928 C C . GLY A 1 652 ? -27.803 3.240 24.932 1.00 83.56 652 GLY A C 1
ATOM 4929 O O . GLY A 1 652 ? -26.580 3.212 24.810 1.00 83.56 652 GLY A O 1
ATOM 4930 N N . PHE A 1 653 ? -28.467 2.562 25.861 1.00 84.12 653 PHE A N 1
ATOM 4931 C CA . PHE A 1 653 ? -27.890 1.604 26.798 1.00 84.12 653 PHE A CA 1
ATOM 4932 C C . PHE A 1 653 ? -28.570 0.253 26.595 1.00 84.12 653 PHE A C 1
ATOM 4934 O O . PHE A 1 653 ? -29.788 0.215 26.417 1.00 84.12 653 PHE A O 1
ATOM 4941 N N . SER A 1 654 ? -27.823 -0.839 26.677 1.00 88.88 654 SER A N 1
ATOM 4942 C CA . SER A 1 654 ? -28.394 -2.178 26.787 1.00 88.88 654 SER A CA 1
ATOM 4943 C C . SER A 1 654 ? -27.610 -3.013 27.780 1.00 88.88 654 SER A C 1
ATOM 4945 O O . SER A 1 654 ? -26.387 -2.925 27.859 1.00 88.88 654 SER A O 1
ATOM 4947 N N . PHE A 1 655 ? -28.340 -3.832 28.517 1.00 87.50 655 PHE A N 1
ATOM 4948 C CA . PHE A 1 655 ? -27.842 -4.834 29.433 1.00 87.50 655 PHE A CA 1
ATOM 4949 C C . PHE A 1 655 ? -28.639 -6.117 29.222 1.00 87.50 655 PHE A C 1
ATOM 4951 O O . PHE A 1 655 ? -29.872 -6.094 29.200 1.00 87.50 655 PHE A O 1
ATOM 4958 N N . HIS A 1 656 ? -27.945 -7.238 29.117 1.00 90.75 656 HIS A N 1
ATOM 4959 C CA . HIS A 1 656 ? -28.517 -8.572 29.090 1.00 90.75 656 HIS A CA 1
ATOM 4960 C C . HIS A 1 656 ? -27.709 -9.483 30.010 1.00 90.75 656 HIS A C 1
ATOM 4962 O O . HIS A 1 656 ? -26.485 -9.412 30.047 1.00 90.75 656 HIS A O 1
ATOM 4968 N N . ALA A 1 657 ? -28.394 -10.338 30.758 1.00 88.88 657 ALA A N 1
ATOM 4969 C CA . ALA A 1 657 ? -27.780 -11.347 31.601 1.00 88.88 657 ALA A CA 1
ATOM 4970 C C . ALA A 1 657 ? -28.604 -12.639 31.562 1.00 88.88 657 ALA A C 1
ATOM 4972 O O . ALA A 1 657 ? -29.806 -12.628 31.832 1.00 88.88 657 ALA A O 1
ATOM 4973 N N . SER A 1 658 ? -27.936 -13.753 31.277 1.00 91.62 658 SER A N 1
ATOM 4974 C CA . SER A 1 658 ? -28.428 -15.122 31.421 1.00 91.62 658 SER A CA 1
ATOM 4975 C C . SER A 1 658 ? -27.565 -15.813 32.469 1.00 91.62 658 SER A C 1
ATOM 4977 O O . SER A 1 658 ? -26.352 -15.932 32.301 1.00 91.62 658 SER A O 1
ATOM 4979 N N . LEU A 1 659 ? -28.173 -16.246 33.569 1.00 89.69 659 LEU A N 1
ATOM 4980 C CA . LEU A 1 659 ? -27.473 -16.907 34.665 1.00 89.69 659 LEU A CA 1
ATOM 4981 C C . LEU A 1 659 ? -28.234 -18.142 35.141 1.00 89.69 659 LEU A C 1
ATOM 4983 O O . LEU A 1 659 ? -29.456 -18.210 35.048 1.00 89.69 659 LEU A O 1
ATOM 4987 N N . VAL A 1 660 ? -27.512 -19.121 35.667 1.00 87.81 660 VAL A N 1
ATOM 4988 C CA . VAL A 1 660 ? -28.055 -20.321 36.296 1.00 87.81 660 VAL A CA 1
ATOM 4989 C C . VAL A 1 660 ? -27.835 -20.194 37.797 1.00 87.81 660 VAL A C 1
ATOM 4991 O O . VAL A 1 660 ? -26.706 -20.258 38.270 1.00 87.81 660 VAL A O 1
ATOM 4994 N N . LEU A 1 661 ? -28.910 -20.004 38.560 1.00 85.19 661 LEU A N 1
ATOM 4995 C CA . LEU A 1 661 ? -28.891 -19.925 40.020 1.00 85.19 661 LEU A CA 1
ATOM 4996 C C . LEU A 1 661 ? -29.521 -21.197 40.596 1.00 85.19 661 LEU A C 1
ATOM 4998 O O . LEU A 1 661 ? -30.651 -21.535 40.255 1.00 85.19 661 LEU A O 1
ATOM 5002 N N . PHE A 1 662 ? -28.806 -21.923 41.457 1.00 84.44 662 PHE A N 1
ATOM 5003 C CA . PHE A 1 662 ? -29.253 -23.217 42.008 1.00 84.44 662 PHE A CA 1
ATOM 5004 C C . PHE A 1 662 ? -29.702 -24.235 40.933 1.00 84.44 662 PHE A C 1
ATOM 5006 O O . PHE A 1 662 ? -30.652 -24.990 41.137 1.00 84.44 662 PHE A O 1
ATOM 5013 N N . GLY A 1 663 ? -29.045 -24.245 39.767 1.00 82.12 663 GLY A N 1
ATOM 5014 C CA . GLY A 1 663 ? -29.409 -25.114 38.638 1.00 82.12 663 GLY A CA 1
ATOM 5015 C C . GLY A 1 663 ? -30.638 -24.653 37.843 1.00 82.12 663 GLY A C 1
ATOM 5016 O O . GLY A 1 663 ? -31.082 -25.370 36.950 1.00 82.12 663 GLY A O 1
ATOM 5017 N N . THR A 1 664 ? -31.183 -23.474 38.152 1.00 85.38 664 THR A N 1
ATOM 5018 C CA . THR A 1 664 ? -32.337 -22.874 37.475 1.00 85.38 664 THR A CA 1
ATOM 5019 C C . THR A 1 664 ? -31.925 -21.667 36.649 1.00 85.38 664 THR A C 1
ATOM 5021 O O . THR A 1 664 ? -31.198 -20.801 37.133 1.00 85.38 664 THR A O 1
ATOM 5024 N N . LYS A 1 665 ? -32.426 -21.578 35.417 1.00 88.81 665 LYS A N 1
ATOM 5025 C CA . LYS A 1 665 ? -32.143 -20.461 34.524 1.00 88.81 665 LYS A CA 1
ATOM 5026 C C . LYS A 1 665 ? -32.917 -19.205 34.933 1.00 88.81 665 LYS A C 1
ATOM 5028 O O . LYS A 1 665 ? -34.117 -19.247 35.202 1.00 88.81 665 LYS A O 1
ATOM 5033 N N . ILE A 1 666 ? -32.205 -18.088 34.965 1.00 90.12 666 ILE A N 1
ATOM 5034 C CA . ILE A 1 666 ? -32.707 -16.746 35.232 1.00 90.12 666 ILE A CA 1
ATOM 5035 C C . ILE A 1 666 ? -32.207 -15.847 34.108 1.00 90.12 666 ILE A C 1
ATOM 5037 O O . ILE A 1 666 ? -31.022 -15.860 33.772 1.00 90.12 666 ILE A O 1
ATOM 5041 N N . GLN A 1 667 ? -33.103 -15.051 33.533 1.00 92.69 667 GLN A N 1
ATOM 5042 C CA . GLN A 1 667 ? -32.742 -14.064 32.521 1.00 92.69 667 GLN A CA 1
ATOM 5043 C C . GLN A 1 667 ? -33.195 -12.678 32.947 1.00 92.69 667 GLN A C 1
ATOM 5045 O O . GLN A 1 667 ? -34.310 -12.501 33.435 1.00 92.69 667 GLN A O 1
ATOM 5050 N N . ALA A 1 668 ? -32.344 -11.686 32.724 1.00 91.31 668 ALA A N 1
ATOM 5051 C CA . ALA A 1 668 ? -32.656 -10.283 32.923 1.00 91.31 668 ALA A CA 1
ATOM 5052 C C . ALA A 1 668 ? -32.159 -9.476 31.724 1.00 91.31 668 ALA A C 1
ATOM 5054 O O . ALA A 1 668 ? -31.086 -9.730 31.185 1.00 91.31 668 ALA A O 1
ATOM 5055 N N . SER A 1 669 ? -32.930 -8.486 31.297 1.00 92.25 669 SER A N 1
ATOM 5056 C CA . SER A 1 669 ? -32.499 -7.524 30.288 1.00 92.25 669 SER A CA 1
ATOM 5057 C C . SER A 1 669 ? -33.061 -6.147 30.588 1.00 92.25 669 SER A C 1
ATOM 5059 O O . SER A 1 669 ? -34.158 -6.026 31.131 1.00 92.25 669 SER A O 1
ATOM 5061 N N . ALA A 1 670 ? -32.309 -5.111 30.240 1.00 89.12 670 ALA A N 1
ATOM 5062 C CA . ALA A 1 670 ? -32.747 -3.730 30.297 1.00 89.12 670 ALA A CA 1
ATOM 5063 C C . ALA A 1 670 ? -32.141 -2.959 29.122 1.00 89.12 670 ALA A C 1
ATOM 5065 O O . ALA A 1 670 ? -30.924 -2.909 28.984 1.00 89.12 670 ALA A O 1
ATOM 5066 N N . GLU A 1 671 ? -32.971 -2.332 28.295 1.00 89.62 671 GLU A N 1
ATOM 5067 C CA . GLU A 1 671 ? -32.539 -1.476 27.191 1.00 89.62 671 GLU A CA 1
ATOM 5068 C C . GLU A 1 671 ? -33.186 -0.093 27.289 1.00 89.62 671 GLU A C 1
ATOM 5070 O O . GLU A 1 671 ? -34.356 0.046 27.643 1.00 89.62 671 GLU A O 1
ATOM 5075 N N . VAL A 1 672 ? -32.424 0.947 26.960 1.00 86.44 672 VAL A N 1
ATOM 5076 C CA . VAL A 1 672 ? -32.909 2.316 26.775 1.00 86.44 672 VAL A CA 1
ATOM 5077 C C . VAL A 1 672 ? -32.529 2.734 25.367 1.00 86.44 672 VAL A C 1
ATOM 5079 O O . VAL A 1 672 ? -31.418 3.207 25.143 1.00 86.44 672 VAL A O 1
ATOM 5082 N N . THR A 1 673 ? -33.438 2.551 24.413 1.00 79.88 673 THR A N 1
ATOM 5083 C CA . THR A 1 673 ? -33.214 2.858 22.993 1.00 79.88 673 THR A CA 1
ATOM 5084 C C . THR A 1 673 ? -34.399 3.646 22.437 1.00 79.88 673 THR A C 1
ATOM 5086 O O . THR A 1 673 ? -35.549 3.451 22.834 1.00 79.88 673 THR A O 1
ATOM 5089 N N . GLY A 1 674 ? -34.135 4.630 21.569 1.00 77.12 674 GLY A N 1
ATOM 5090 C CA . GLY A 1 674 ? -35.197 5.436 20.943 1.00 77.12 674 GLY A CA 1
ATOM 5091 C C . GLY A 1 674 ? -36.110 6.199 21.923 1.00 77.12 674 GLY A C 1
ATOM 5092 O O . GLY A 1 674 ? -37.248 6.509 21.580 1.00 77.12 674 GLY A O 1
ATOM 5093 N N . GLY A 1 675 ? -35.636 6.486 23.143 1.00 78.38 675 GLY A N 1
ATOM 5094 C CA . GLY A 1 675 ? -36.410 7.172 24.188 1.00 78.38 675 GLY A CA 1
ATOM 5095 C C . GLY A 1 675 ? -37.396 6.284 24.960 1.00 78.38 675 GLY A C 1
ATOM 5096 O O . GLY A 1 675 ? -38.276 6.815 25.639 1.00 78.38 675 GLY A O 1
ATOM 5097 N N . VAL A 1 676 ? -37.267 4.956 24.861 1.00 84.44 676 VAL A N 1
ATOM 5098 C CA . VAL A 1 676 ? -38.078 3.976 25.597 1.00 84.44 676 VAL A CA 1
ATOM 5099 C C . VAL A 1 676 ? -37.158 3.089 26.435 1.00 84.44 676 VAL A C 1
ATOM 5101 O O . VAL A 1 676 ? -36.207 2.518 25.911 1.00 84.44 676 VAL A O 1
ATOM 5104 N N . LEU A 1 677 ? -37.449 2.970 27.730 1.00 87.56 677 LEU A N 1
ATOM 5105 C CA . LEU A 1 677 ? -36.888 1.956 28.619 1.00 87.56 677 LEU A CA 1
ATOM 5106 C C . LEU A 1 677 ? -37.720 0.679 28.477 1.00 87.56 677 LEU A C 1
ATOM 5108 O O . LEU A 1 677 ? -38.933 0.726 28.686 1.00 87.56 677 LEU A O 1
ATOM 5112 N N . LYS A 1 678 ? -37.083 -0.451 28.176 1.00 90.62 678 LYS A N 1
ATOM 5113 C CA . LYS A 1 678 ? -37.674 -1.782 28.336 1.00 90.62 678 LYS A CA 1
ATOM 5114 C C . LYS A 1 678 ? -36.837 -2.589 29.312 1.00 90.62 678 LYS A C 1
ATOM 5116 O O . LYS A 1 678 ? -35.621 -2.621 29.167 1.00 90.62 678 LYS A O 1
ATOM 5121 N N . ALA A 1 679 ? -37.462 -3.236 30.282 1.00 90.69 679 ALA A N 1
ATOM 5122 C CA . ALA A 1 679 ? -36.792 -4.139 31.203 1.00 90.69 679 ALA A CA 1
ATOM 5123 C C . ALA A 1 679 ? -37.603 -5.423 31.348 1.00 90.69 679 ALA A C 1
ATOM 5125 O O . ALA A 1 679 ? -38.787 -5.367 31.662 1.00 90.69 679 ALA A O 1
ATOM 5126 N N . ASN A 1 680 ? -36.954 -6.566 31.141 1.00 93.06 680 ASN A N 1
ATOM 5127 C CA . ASN A 1 680 ? -37.568 -7.881 31.263 1.00 93.06 680 ASN A CA 1
ATOM 5128 C C . ASN A 1 680 ? -36.789 -8.735 32.259 1.00 93.06 680 ASN A C 1
ATOM 5130 O O . ASN A 1 680 ? -35.558 -8.726 32.252 1.00 93.06 680 ASN A O 1
ATOM 5134 N N . GLY A 1 681 ? -37.496 -9.504 33.075 1.00 91.88 681 GLY A N 1
ATOM 5135 C CA . GLY A 1 681 ? -36.925 -10.496 33.979 1.00 91.88 681 GLY A CA 1
ATOM 5136 C C . GLY A 1 681 ? -37.705 -11.799 33.895 1.00 91.88 681 GLY A C 1
ATOM 5137 O O . GLY A 1 681 ? -38.924 -11.768 33.755 1.00 91.88 681 GLY A O 1
ATOM 5138 N N . SER A 1 682 ? -37.022 -12.939 33.979 1.00 92.44 682 SER A N 1
ATOM 5139 C CA . SER A 1 682 ? -37.676 -14.246 34.022 1.00 92.44 682 SER A CA 1
ATOM 5140 C C . SER A 1 682 ? -36.913 -15.280 34.850 1.00 92.44 682 SER A C 1
ATOM 5142 O O . SER A 1 682 ? -35.685 -15.222 34.948 1.00 92.44 682 SER A O 1
ATOM 5144 N N . ILE A 1 683 ? -37.653 -16.204 35.471 1.00 90.50 683 ILE A N 1
ATOM 5145 C CA . ILE A 1 683 ? -37.139 -17.300 36.306 1.00 90.50 683 ILE A CA 1
ATOM 5146 C C . ILE A 1 683 ? -37.846 -18.603 35.906 1.00 90.50 683 ILE A C 1
ATOM 5148 O O . ILE A 1 683 ? -39.076 -18.685 35.961 1.00 90.50 683 ILE A O 1
ATOM 5152 N N . ASP A 1 684 ? -37.075 -19.632 35.553 1.00 87.19 684 ASP A N 1
ATOM 5153 C CA . ASP A 1 684 ? -37.595 -20.915 35.059 1.00 87.19 684 ASP A CA 1
ATOM 5154 C C . ASP A 1 684 ? -37.812 -21.952 36.181 1.00 87.19 684 ASP A C 1
ATOM 5156 O O . ASP A 1 684 ? -36.921 -22.746 36.452 1.00 87.19 684 ASP A O 1
ATOM 5160 N N . ASP A 1 685 ? -38.999 -22.026 36.797 1.00 81.81 685 ASP A N 1
ATOM 5161 C CA . ASP A 1 685 ? -39.366 -23.099 37.759 1.00 81.81 685 ASP A CA 1
ATOM 5162 C C . ASP A 1 685 ? -38.291 -23.372 38.842 1.00 81.81 685 ASP A C 1
ATOM 5164 O O . ASP A 1 685 ? -37.805 -24.496 39.008 1.00 81.81 685 ASP A O 1
ATOM 5168 N N . LEU A 1 686 ? -37.896 -22.326 39.581 1.00 87.06 686 LEU A N 1
ATOM 5169 C CA . LEU A 1 686 ? -36.854 -22.414 40.609 1.00 87.06 686 LEU A CA 1
ATOM 5170 C C . LEU A 1 686 ? -37.316 -23.295 41.765 1.00 87.06 686 LEU A C 1
ATOM 5172 O O . LEU A 1 686 ? -38.259 -22.946 42.471 1.00 87.06 686 LEU A O 1
ATOM 5176 N N . LYS A 1 687 ? -36.594 -24.392 42.011 1.00 85.50 687 LYS A N 1
ATOM 5177 C CA . LYS A 1 687 ? -36.863 -25.345 43.097 1.00 85.50 687 LYS A CA 1
ATOM 5178 C C . LYS A 1 687 ? -35.687 -25.444 44.054 1.00 85.50 687 LYS A C 1
ATOM 5180 O O . LYS A 1 687 ? -34.631 -25.964 43.704 1.00 85.50 687 LYS A O 1
ATOM 5185 N N . VAL A 1 688 ? -35.890 -25.006 45.294 1.00 81.94 688 VAL A N 1
ATOM 5186 C CA . VAL A 1 688 ? -34.884 -25.082 46.360 1.00 81.94 688 VAL A CA 1
ATOM 5187 C C . VAL A 1 688 ? -35.520 -25.685 47.613 1.00 81.94 688 VAL A C 1
ATOM 5189 O O . VAL A 1 688 ? -36.076 -24.992 48.464 1.00 81.94 688 VAL A O 1
ATOM 5192 N N . GLY A 1 689 ? -35.436 -27.012 47.738 1.00 81.38 689 GLY A N 1
ATOM 5193 C CA . GLY A 1 689 ? -36.061 -27.741 48.845 1.00 81.38 689 GLY A CA 1
ATOM 5194 C C . GLY A 1 689 ? -37.595 -27.650 48.786 1.00 81.38 689 GLY A C 1
ATOM 5195 O O . GLY A 1 689 ? -38.152 -28.000 47.751 1.00 81.38 689 GLY A O 1
ATOM 5196 N N . PRO A 1 690 ? -38.286 -27.224 49.865 1.00 80.62 690 PRO A N 1
ATOM 5197 C CA . PRO A 1 690 ? -39.742 -27.067 49.869 1.00 80.62 690 PRO A CA 1
ATOM 5198 C C . PRO A 1 690 ? -40.228 -25.774 49.197 1.00 80.62 690 PRO A C 1
ATOM 5200 O O . PRO A 1 690 ? -41.432 -25.563 49.162 1.00 80.62 690 PRO A O 1
ATOM 5203 N N . LEU A 1 691 ? -39.325 -24.898 48.735 1.00 82.88 691 LEU A N 1
ATOM 5204 C CA . LEU A 1 691 ? -39.661 -23.657 48.038 1.00 82.88 691 LEU A CA 1
ATOM 5205 C C . LEU A 1 691 ? -39.636 -23.876 46.523 1.00 82.88 691 LEU A C 1
ATOM 5207 O O . LEU A 1 691 ? -38.607 -24.292 45.981 1.00 82.88 691 LEU A O 1
ATOM 5211 N N . GLN A 1 692 ? -40.728 -23.524 45.853 1.00 86.88 692 GLN A N 1
ATOM 5212 C CA . GLN A 1 692 ? -40.838 -23.489 44.400 1.00 86.88 692 GLN A CA 1
ATOM 5213 C C . GLN A 1 692 ? -41.329 -22.108 43.939 1.00 86.88 692 GLN A C 1
ATOM 5215 O O . GLN A 1 692 ? -42.231 -21.538 44.548 1.00 86.88 692 GLN A O 1
ATOM 5220 N N . ILE A 1 693 ? -40.718 -21.554 42.887 1.00 89.25 693 ILE A N 1
ATOM 5221 C CA . ILE A 1 693 ? -41.109 -20.280 42.261 1.00 89.25 693 ILE A CA 1
ATOM 5222 C C . ILE A 1 693 ? -41.369 -20.525 40.770 1.00 89.25 693 ILE A C 1
ATOM 5224 O O . ILE A 1 693 ? -40.466 -20.949 40.050 1.00 89.25 693 ILE A O 1
ATOM 5228 N N . THR A 1 694 ? -42.582 -20.236 40.302 1.00 89.38 694 THR A N 1
ATOM 5229 C CA . THR A 1 694 ? -43.027 -20.402 38.903 1.00 89.38 694 THR A CA 1
ATOM 5230 C C . THR A 1 694 ? -43.800 -19.172 38.429 1.00 89.38 694 THR A C 1
ATOM 5232 O O . THR A 1 694 ? -43.916 -18.197 39.164 1.00 89.38 694 THR A O 1
ATOM 5235 N N . GLY A 1 695 ? -44.341 -19.193 37.210 1.00 87.50 695 GLY A N 1
ATOM 5236 C CA . GLY A 1 695 ? -45.478 -18.338 36.859 1.00 87.50 695 GLY A CA 1
ATOM 5237 C C . GLY A 1 695 ? -46.772 -18.909 37.452 1.00 87.50 695 GLY A C 1
ATOM 5238 O O . GLY A 1 695 ? -46.816 -20.075 37.864 1.00 87.50 695 GLY A O 1
ATOM 5239 N N . GLN A 1 696 ? -47.816 -18.092 37.517 1.00 84.81 696 GLN A N 1
ATOM 5240 C CA . GLN A 1 696 ? -49.171 -18.542 37.809 1.00 84.81 696 GLN A CA 1
ATOM 5241 C C . GLN A 1 696 ? -49.842 -19.088 36.541 1.00 84.81 696 GLN A C 1
ATOM 5243 O O . GLN A 1 696 ? -50.344 -20.211 36.549 1.00 84.81 696 GLN A O 1
ATOM 5248 N N . ASP A 1 697 ? -49.802 -18.324 35.446 1.00 78.56 697 ASP A N 1
ATOM 5249 C CA . ASP A 1 697 ? -50.428 -18.702 34.165 1.00 78.56 697 ASP A CA 1
ATOM 5250 C C . ASP A 1 697 ? -49.453 -19.431 33.225 1.00 78.56 697 ASP A C 1
ATOM 5252 O O . ASP A 1 697 ? -49.820 -19.942 32.161 1.00 78.56 697 ASP A O 1
ATOM 5256 N N . SER A 1 698 ? -48.185 -19.496 33.623 1.00 75.88 698 SER A N 1
ATOM 5257 C CA . SER A 1 698 ? -47.103 -20.117 32.875 1.00 75.88 698 SER A CA 1
ATOM 5258 C C . SER A 1 698 ? -46.157 -20.881 33.806 1.00 75.88 698 SER A C 1
ATOM 5260 O O . SER A 1 698 ? -46.226 -20.787 35.027 1.00 75.88 698 SER A O 1
ATOM 5262 N N . LYS A 1 699 ? -45.229 -21.664 33.245 1.00 76.56 699 LYS A N 1
ATOM 5263 C CA . LYS A 1 699 ? -44.180 -22.313 34.056 1.00 76.56 699 LYS A CA 1
ATOM 5264 C C . LYS A 1 699 ? -43.086 -21.342 34.515 1.00 76.56 699 LYS A C 1
ATOM 5266 O O . LYS A 1 699 ? -42.298 -21.703 35.383 1.00 76.56 699 LYS A O 1
ATOM 5271 N N . GLN A 1 700 ? -43.027 -20.143 33.942 1.00 88.00 700 GLN A N 1
ATOM 5272 C CA . GLN A 1 700 ? -41.921 -19.205 34.084 1.00 88.00 700 GLN A CA 1
ATOM 5273 C C . GLN A 1 700 ? -42.408 -17.947 34.802 1.00 88.00 700 GLN A C 1
ATOM 5275 O O . GLN A 1 700 ? -43.313 -17.273 34.322 1.00 88.00 700 GLN A O 1
ATOM 5280 N N . ALA A 1 701 ? -41.801 -17.602 35.937 1.00 91.31 701 ALA A N 1
ATOM 5281 C CA . ALA A 1 701 ? -42.097 -16.313 36.554 1.00 91.31 701 ALA A CA 1
ATOM 5282 C C . ALA A 1 701 ? -41.535 -15.211 35.650 1.00 91.31 701 ALA A C 1
ATOM 5284 O O . ALA A 1 701 ? -40.406 -15.348 35.175 1.00 91.31 701 ALA A O 1
ATOM 5285 N N . SER A 1 702 ? -42.277 -14.132 35.406 1.00 92.75 702 SER A N 1
ATOM 5286 C CA . SER A 1 702 ? -41.858 -13.063 34.500 1.00 92.75 702 SER A CA 1
ATOM 5287 C C . SER A 1 702 ? -42.226 -11.662 34.985 1.00 92.75 702 SER A C 1
ATOM 5289 O O . SER A 1 702 ? -43.190 -11.451 35.723 1.00 92.75 702 SER A O 1
ATOM 5291 N N . LEU A 1 703 ? -41.422 -10.693 34.556 1.00 92.88 703 LEU A N 1
ATOM 5292 C CA . LEU A 1 703 ? -41.643 -9.261 34.697 1.00 92.88 703 LEU A CA 1
ATOM 5293 C C . LEU A 1 703 ? -41.329 -8.602 33.354 1.00 92.88 703 LEU A C 1
ATOM 5295 O O . LEU A 1 703 ? -40.246 -8.817 32.818 1.00 92.88 703 LEU A O 1
ATOM 5299 N N . ASP A 1 704 ? -42.248 -7.791 32.842 1.00 92.06 704 ASP A N 1
ATOM 5300 C CA . ASP A 1 704 ? -42.088 -6.996 31.618 1.00 92.06 704 ASP A CA 1
ATOM 5301 C C . ASP A 1 704 ? -42.469 -5.544 31.930 1.00 92.06 704 ASP A C 1
ATOM 5303 O O . ASP A 1 704 ? -43.590 -5.251 32.350 1.00 92.06 704 ASP A O 1
ATOM 5307 N N . LEU A 1 705 ? -41.506 -4.637 31.792 1.00 91.88 705 LEU A N 1
ATOM 5308 C CA . LEU A 1 705 ? -41.647 -3.210 32.044 1.00 91.88 705 LEU A CA 1
ATOM 5309 C C . LEU A 1 705 ? -41.292 -2.431 30.779 1.00 91.88 705 LEU A C 1
ATOM 5311 O O . LEU A 1 705 ? -40.168 -2.514 30.292 1.00 91.88 705 LEU A O 1
ATOM 5315 N N . GLN A 1 706 ? -42.196 -1.568 30.320 1.00 91.56 706 GLN A N 1
ATOM 5316 C CA . GLN A 1 706 ? -41.959 -0.650 29.209 1.00 91.56 706 GLN A CA 1
ATOM 5317 C C . GLN A 1 706 ? -42.365 0.776 29.593 1.00 91.56 706 GLN A C 1
ATOM 5319 O O . GLN A 1 706 ? -43.530 1.042 29.872 1.00 91.56 706 GLN A O 1
ATOM 5324 N N . ILE A 1 707 ? -41.422 1.720 29.569 1.00 88.31 707 ILE A N 1
ATOM 5325 C CA . ILE A 1 707 ? -41.651 3.135 29.897 1.00 88.31 707 ILE A CA 1
ATOM 5326 C C . ILE A 1 707 ? -41.121 4.014 28.762 1.00 88.31 707 ILE A C 1
ATOM 5328 O O . ILE A 1 707 ? -39.932 4.018 28.465 1.00 88.31 707 ILE A O 1
ATOM 5332 N N . GLY A 1 708 ? -41.988 4.816 28.152 1.00 85.94 708 GLY A N 1
ATOM 5333 C CA . GLY A 1 708 ? -41.655 5.766 27.093 1.00 85.94 708 GLY A CA 1
ATOM 5334 C C . GLY A 1 708 ? -42.617 6.952 27.053 1.00 85.94 708 GLY A C 1
ATOM 5335 O O . GLY A 1 708 ? -43.510 7.091 27.888 1.00 85.94 708 GLY A O 1
ATOM 5336 N N . SER A 1 709 ? -42.457 7.819 26.051 1.00 82.12 709 SER A N 1
ATOM 5337 C CA . SER A 1 709 ? -43.277 9.034 25.892 1.00 82.12 709 SER A CA 1
ATOM 5338 C C . SER A 1 709 ? -44.750 8.765 25.560 1.00 82.12 709 SER A C 1
ATOM 5340 O O . SER A 1 709 ? -45.586 9.641 25.760 1.00 82.12 709 SER A O 1
ATOM 5342 N N . THR A 1 710 ? -45.073 7.568 25.060 1.00 81.12 710 THR A N 1
ATOM 5343 C CA . THR A 1 710 ? -46.431 7.171 24.637 1.00 81.12 710 THR A CA 1
ATOM 5344 C C . THR A 1 710 ? -46.901 5.835 25.221 1.00 81.12 710 THR A C 1
ATOM 5346 O O . THR A 1 710 ? -48.057 5.465 25.026 1.00 81.12 710 THR A O 1
ATOM 5349 N N . THR A 1 711 ? -46.048 5.134 25.976 1.00 83.69 711 THR A N 1
ATOM 5350 C CA . THR A 1 711 ? -46.322 3.795 26.520 1.00 83.69 711 THR A CA 1
ATOM 5351 C C . THR A 1 711 ? -45.782 3.694 27.940 1.00 83.69 711 THR A C 1
ATOM 5353 O O . THR A 1 711 ? -44.644 4.077 28.189 1.00 83.69 711 THR A O 1
ATOM 5356 N N . GLN A 1 712 ? -46.588 3.186 28.867 1.00 87.00 712 GLN A N 1
ATOM 5357 C CA . GLN A 1 712 ? -46.186 2.880 30.241 1.00 87.00 712 GLN A CA 1
ATOM 5358 C C . GLN A 1 712 ? -46.895 1.592 30.647 1.00 87.00 712 GLN A C 1
ATOM 5360 O O . GLN A 1 712 ? -48.081 1.641 30.956 1.00 87.00 712 GLN A O 1
ATOM 5365 N N . ILE A 1 713 ? -46.197 0.462 30.579 1.00 89.44 713 ILE A N 1
ATOM 5366 C CA . ILE A 1 713 ? -46.744 -0.880 30.803 1.00 89.44 713 ILE A CA 1
ATOM 5367 C C . ILE A 1 713 ? -45.878 -1.601 31.839 1.00 89.44 713 ILE A C 1
ATOM 5369 O O . ILE A 1 713 ? -44.654 -1.541 31.757 1.00 89.44 713 ILE A O 1
ATOM 5373 N N . LEU A 1 714 ? -46.507 -2.281 32.794 1.00 89.75 714 LEU A N 1
ATOM 5374 C CA . LEU A 1 714 ? -45.899 -3.232 33.718 1.00 89.75 714 LEU A CA 1
ATOM 5375 C C . LEU A 1 714 ? -46.751 -4.502 33.731 1.00 89.75 714 LEU A C 1
ATOM 5377 O O . LEU A 1 714 ? -47.933 -4.446 34.069 1.00 89.75 714 LEU A O 1
ATOM 5381 N N . LYS A 1 715 ? -46.133 -5.640 33.429 1.00 92.19 715 LYS A N 1
ATOM 5382 C CA . LYS A 1 715 ? -46.726 -6.966 33.576 1.00 92.19 715 LYS A CA 1
ATOM 5383 C C . LYS A 1 715 ? -45.895 -7.811 34.526 1.00 92.19 715 LYS A C 1
ATOM 5385 O O . LYS A 1 715 ? -44.668 -7.786 34.457 1.00 92.19 715 LYS A O 1
ATOM 5390 N N . VAL A 1 716 ? -46.561 -8.546 35.408 1.00 91.31 716 VAL A N 1
ATOM 5391 C CA . VAL A 1 716 ? -45.933 -9.494 36.337 1.00 91.31 716 VAL A CA 1
ATOM 5392 C C . VAL A 1 716 ? -46.727 -10.794 36.304 1.00 91.31 716 VAL A C 1
ATOM 5394 O O . VAL A 1 716 ? -47.949 -10.749 36.385 1.00 91.31 716 VAL A O 1
ATOM 5397 N N . ASP A 1 717 ? -46.046 -11.930 36.202 1.00 93.12 717 ASP A N 1
ATOM 5398 C CA . ASP A 1 717 ? -46.612 -13.276 36.359 1.00 93.12 717 ASP A CA 1
ATOM 5399 C C . ASP A 1 717 ? -45.712 -14.050 37.322 1.00 93.12 717 ASP A C 1
ATOM 5401 O O . ASP A 1 717 ? -44.526 -14.231 37.051 1.00 93.12 717 ASP A O 1
ATOM 5405 N N . GLY A 1 718 ? -46.233 -14.469 38.469 1.00 91.62 718 GLY A N 1
ATOM 5406 C CA . GLY A 1 718 ? -45.430 -15.160 39.467 1.00 91.62 718 GLY A CA 1
ATOM 5407 C C . GLY A 1 718 ? -46.267 -15.961 40.445 1.00 91.62 718 GLY A C 1
ATOM 5408 O O . GLY A 1 718 ? -47.326 -15.528 40.881 1.00 91.62 718 GLY A O 1
ATOM 5409 N N . ALA A 1 719 ? -45.755 -17.116 40.838 1.00 90.06 719 ALA A N 1
ATOM 5410 C CA . ALA A 1 719 ? -46.312 -17.965 41.866 1.00 90.06 719 ALA A CA 1
ATOM 5411 C C . ALA A 1 719 ? -45.205 -18.511 42.767 1.00 90.06 719 ALA A C 1
ATOM 5413 O O . ALA A 1 719 ? -44.084 -18.767 42.325 1.00 90.06 719 ALA A O 1
ATOM 5414 N N . ILE A 1 720 ? -45.525 -18.670 44.045 1.00 88.19 720 ILE A N 1
ATOM 5415 C CA . ILE A 1 720 ? -44.650 -19.241 45.060 1.00 88.19 720 ILE A CA 1
ATOM 5416 C C . ILE A 1 720 ? -45.412 -20.371 45.739 1.00 88.19 720 ILE A C 1
ATOM 5418 O O . ILE A 1 720 ? -46.529 -20.180 46.217 1.00 88.19 720 ILE A O 1
ATOM 5422 N N . GLU A 1 721 ? -44.781 -21.532 45.821 1.00 86.25 721 GLU A N 1
ATOM 5423 C CA . GLU A 1 721 ? -45.272 -22.679 46.569 1.00 86.25 721 GLU A CA 1
ATOM 5424 C C . GLU A 1 721 ? -44.275 -23.025 47.678 1.00 86.25 721 GLU A C 1
ATOM 5426 O O . GLU A 1 721 ? -43.062 -23.096 47.456 1.00 86.25 721 GLU A O 1
ATOM 5431 N N . PHE A 1 722 ? -44.780 -23.194 48.900 1.00 80.44 722 PHE A N 1
ATOM 5432 C CA . PHE A 1 722 ? -43.976 -23.566 50.057 1.00 80.44 722 PHE A CA 1
ATOM 5433 C C . PHE A 1 722 ? -44.775 -24.440 51.023 1.00 80.44 722 PHE A C 1
ATOM 5435 O O . PHE A 1 722 ? -45.733 -23.964 51.627 1.00 80.44 722 PHE A O 1
ATOM 5442 N N . LEU A 1 723 ? -44.351 -25.696 51.216 1.00 76.56 723 LEU A N 1
ATOM 5443 C CA . LEU A 1 723 ? -45.009 -26.658 52.122 1.00 76.56 723 LEU A CA 1
ATOM 5444 C C . LEU A 1 723 ? -46.533 -26.757 51.886 1.00 76.56 723 LEU A C 1
ATOM 5446 O O . LEU A 1 723 ? -47.314 -26.572 52.817 1.00 76.56 723 LEU A O 1
ATOM 5450 N N . ASP A 1 724 ? -46.932 -27.008 50.636 1.00 69.06 724 ASP A N 1
ATOM 5451 C CA . ASP A 1 724 ? -48.328 -27.144 50.181 1.00 69.06 724 ASP A CA 1
ATOM 5452 C C . ASP A 1 724 ? -49.181 -25.855 50.259 1.00 69.06 724 ASP A C 1
ATOM 5454 O O . ASP A 1 724 ? -50.367 -25.870 49.928 1.00 69.06 724 ASP A O 1
ATOM 5458 N N . ALA A 1 725 ? -48.596 -24.716 50.652 1.00 74.00 725 ALA A N 1
ATOM 5459 C CA . ALA A 1 725 ? -49.217 -23.401 50.508 1.00 74.00 725 ALA A CA 1
ATOM 5460 C C . ALA A 1 725 ? -48.796 -22.772 49.175 1.00 74.00 725 ALA A C 1
ATOM 5462 O O . ALA A 1 725 ? -47.602 -22.597 48.929 1.00 74.00 725 ALA A O 1
ATOM 5463 N N . TYR A 1 726 ? -49.767 -22.392 48.345 1.00 82.62 726 TYR A N 1
ATOM 5464 C CA . TYR A 1 726 ? -49.526 -21.754 47.048 1.00 82.62 726 TYR A CA 1
ATOM 5465 C C . TYR A 1 726 ? -50.095 -20.338 47.029 1.00 82.62 726 TYR A C 1
ATOM 5467 O O . TYR A 1 726 ? -51.238 -20.106 47.432 1.00 82.62 726 TYR A O 1
ATOM 5475 N N . ILE A 1 727 ? -49.302 -19.404 46.511 1.00 86.44 727 ILE A N 1
ATOM 5476 C CA . ILE A 1 727 ? -49.695 -18.027 46.227 1.00 86.44 727 ILE A CA 1
ATOM 5477 C C . ILE A 1 727 ? -49.299 -17.679 44.790 1.00 86.44 727 ILE A C 1
ATOM 5479 O O . ILE A 1 727 ? -48.126 -17.755 44.447 1.00 86.44 727 ILE A O 1
ATOM 5483 N N . GLY A 1 728 ? -50.263 -17.294 43.961 1.00 88.44 728 GLY A N 1
ATOM 5484 C CA . GLY A 1 728 ? -50.074 -16.821 42.590 1.00 88.44 728 GLY A CA 1
ATOM 5485 C C . GLY A 1 728 ? -50.529 -15.371 42.441 1.00 88.44 728 GLY A C 1
ATOM 5486 O O . GLY A 1 728 ? -51.504 -14.959 43.075 1.00 88.44 728 GLY A O 1
ATOM 5487 N N . LEU A 1 729 ? -49.821 -14.604 41.614 1.00 89.62 729 LEU A N 1
ATOM 5488 C CA . LEU A 1 729 ? -50.199 -13.272 41.165 1.00 89.62 729 LEU A CA 1
ATOM 5489 C C . LEU A 1 729 ? -49.917 -13.106 39.665 1.00 89.62 729 LEU A C 1
ATOM 5491 O O . LEU A 1 729 ? -48.773 -13.246 39.229 1.00 89.62 729 LEU A O 1
ATOM 5495 N N . THR A 1 730 ? -50.919 -12.648 38.918 1.00 90.62 730 THR A N 1
ATOM 5496 C CA . THR A 1 730 ? -50.716 -11.964 37.638 1.00 90.62 730 THR A CA 1
ATOM 5497 C C . THR A 1 730 ? -51.170 -10.512 37.731 1.00 90.62 730 THR A C 1
ATOM 5499 O O . THR A 1 730 ? -52.193 -10.197 38.335 1.00 90.62 730 THR A O 1
ATOM 5502 N N . LEU A 1 731 ? -50.382 -9.594 37.176 1.00 88.75 731 LEU A N 1
ATOM 5503 C CA . LEU A 1 731 ? -50.614 -8.150 37.194 1.00 88.75 731 LEU A CA 1
ATOM 5504 C C . LEU A 1 731 ? -50.404 -7.596 35.785 1.00 88.75 731 LEU A C 1
ATOM 5506 O O . LEU A 1 731 ? -49.368 -7.850 35.180 1.00 88.75 731 LEU A O 1
ATOM 5510 N N . ASP A 1 732 ? -51.349 -6.799 35.294 1.00 88.44 732 ASP A N 1
ATOM 5511 C CA . ASP A 1 732 ? -51.269 -6.057 34.031 1.00 88.44 732 ASP A CA 1
ATOM 5512 C C . ASP A 1 732 ? -51.661 -4.596 34.299 1.00 88.44 732 ASP A C 1
ATOM 5514 O O . ASP A 1 732 ? -52.821 -4.280 34.585 1.00 88.44 732 ASP A O 1
ATOM 5518 N N . LEU A 1 733 ? -50.668 -3.708 34.269 1.00 87.00 733 LEU A N 1
ATOM 5519 C CA . LEU A 1 733 ? -50.798 -2.267 34.467 1.00 87.00 733 LEU A CA 1
ATOM 5520 C C . LEU A 1 733 ? -50.355 -1.551 33.188 1.00 87.00 733 LEU A C 1
ATOM 5522 O O . LEU A 1 733 ? -49.178 -1.556 32.852 1.00 87.00 733 LEU A O 1
ATOM 5526 N N . GLU A 1 734 ? -51.270 -0.860 32.520 1.00 85.94 734 GLU A N 1
ATOM 5527 C CA . GLU A 1 734 ? -50.993 0.025 31.385 1.00 85.94 734 GLU A CA 1
ATOM 5528 C C . GLU A 1 734 ? -51.475 1.431 31.752 1.00 85.94 734 GLU A C 1
ATOM 5530 O O . GLU A 1 734 ? -52.655 1.638 31.979 1.00 85.94 734 GLU A O 1
ATOM 5535 N N . ILE A 1 735 ? -50.584 2.416 31.867 1.00 79.38 735 ILE A N 1
ATOM 5536 C CA . ILE A 1 735 ? -50.934 3.797 32.256 1.00 79.38 735 ILE A CA 1
ATOM 5537 C C . ILE A 1 735 ? -51.214 4.657 31.014 1.00 79.38 735 ILE A C 1
ATOM 5539 O O . ILE A 1 735 ? -52.090 5.524 31.033 1.00 79.38 735 ILE A O 1
ATOM 5543 N N . MET A 1 736 ? -50.480 4.417 29.922 1.00 74.31 736 MET A N 1
ATOM 5544 C CA . MET A 1 736 ? -50.610 5.134 28.651 1.00 74.31 736 MET A CA 1
ATOM 5545 C C . MET A 1 736 ? -50.766 4.155 27.481 1.00 74.31 736 MET A C 1
ATOM 5547 O O . MET A 1 736 ? -50.038 3.163 27.464 1.00 74.31 736 MET A O 1
ATOM 5551 N N . PRO A 1 737 ? -51.615 4.470 26.477 1.00 67.50 737 PRO A N 1
ATOM 5552 C CA . PRO A 1 737 ? -52.324 5.745 26.284 1.00 67.50 737 PRO A CA 1
ATOM 5553 C C . PRO A 1 737 ? -53.620 5.898 27.099 1.00 67.50 737 PRO A C 1
ATOM 5555 O O . PRO A 1 737 ? -54.143 7.008 27.186 1.00 67.50 737 PRO A O 1
ATOM 5558 N N . LYS A 1 738 ? -54.150 4.819 27.684 1.00 73.94 738 LYS A N 1
ATOM 5559 C CA . LYS A 1 738 ? -55.297 4.853 28.604 1.00 73.94 738 LYS A CA 1
ATOM 5560 C C . LYS A 1 738 ? -54.996 3.977 29.819 1.00 73.94 738 LYS A C 1
ATOM 5562 O O . LYS A 1 738 ? -54.475 2.886 29.609 1.00 73.94 738 LYS A O 1
ATOM 5567 N N . PRO A 1 739 ? -55.356 4.405 31.041 1.00 73.75 739 PRO A N 1
ATOM 5568 C CA . PRO A 1 739 ? -55.159 3.583 32.221 1.00 73.75 739 PRO A CA 1
ATOM 5569 C C . PRO A 1 739 ? -55.987 2.293 32.112 1.00 73.75 739 PRO A C 1
ATOM 5571 O O . PRO A 1 739 ? -57.197 2.344 31.889 1.00 73.75 739 PRO A O 1
ATOM 5574 N N . LYS A 1 740 ? -55.327 1.150 32.272 1.00 78.50 740 LYS A N 1
ATOM 5575 C CA . LYS A 1 740 ? -55.873 -0.188 32.487 1.00 78.50 740 LYS A CA 1
ATOM 5576 C C . LYS A 1 740 ? -55.094 -0.800 33.647 1.00 78.50 740 LYS A C 1
ATOM 5578 O O . LYS A 1 740 ? -53.868 -0.744 33.680 1.00 78.50 740 LYS A O 1
ATOM 5583 N N . PHE A 1 741 ? -55.810 -1.367 34.604 1.00 80.06 741 PHE A N 1
ATOM 5584 C CA . PHE A 1 741 ? -55.210 -2.088 35.715 1.00 80.06 741 PHE A CA 1
ATOM 5585 C C . PHE A 1 741 ? -56.052 -3.326 35.991 1.00 80.06 741 PHE A C 1
ATOM 5587 O O . PHE A 1 741 ? -57.252 -3.222 36.264 1.00 80.06 741 PHE A O 1
ATOM 5594 N N . SER A 1 742 ? -55.427 -4.490 35.890 1.00 82.56 742 SER A N 1
ATOM 5595 C CA . SER A 1 742 ? -56.034 -5.768 36.237 1.00 82.56 742 SER A CA 1
ATOM 5596 C C . SER A 1 742 ? -55.031 -6.635 36.976 1.00 82.56 742 SER A C 1
ATOM 5598 O O . SER A 1 742 ? -53.849 -6.639 36.635 1.00 82.56 742 SER A O 1
ATOM 5600 N N . PHE A 1 743 ? -55.503 -7.377 37.969 1.00 84.88 743 PHE A N 1
ATOM 5601 C CA . PHE A 1 743 ? -54.707 -8.411 38.610 1.00 84.88 743 PHE A CA 1
ATOM 5602 C C . PHE A 1 743 ? -55.565 -9.642 38.886 1.00 84.88 743 PHE A C 1
ATOM 5604 O O . PHE A 1 743 ? -56.751 -9.518 39.197 1.00 84.88 743 PHE A O 1
ATOM 5611 N N . ASN A 1 744 ? -54.954 -10.816 38.784 1.00 85.00 744 ASN A N 1
ATOM 5612 C CA . ASN A 1 744 ? -55.502 -12.058 39.298 1.00 85.00 744 ASN A CA 1
ATOM 5613 C C . ASN A 1 744 ? -54.607 -12.534 40.442 1.00 85.00 744 ASN A C 1
ATOM 5615 O O . ASN A 1 744 ? -53.384 -12.487 40.351 1.00 85.00 744 ASN A O 1
ATOM 5619 N N . PHE A 1 745 ? -55.224 -12.959 41.534 1.00 82.06 745 PHE A N 1
ATOM 5620 C CA . PHE A 1 745 ? -54.531 -13.490 42.693 1.00 82.06 745 PHE A CA 1
ATOM 5621 C C . PHE A 1 745 ? -55.135 -14.833 43.087 1.00 82.06 745 PHE A C 1
ATOM 5623 O O . PHE A 1 745 ? -56.346 -14.929 43.280 1.00 82.06 745 PHE A O 1
ATOM 5630 N N . THR A 1 746 ? -54.289 -15.843 43.277 1.00 82.19 746 THR A N 1
ATOM 5631 C CA . THR A 1 746 ? -54.707 -17.167 43.752 1.00 82.19 746 THR A CA 1
ATOM 5632 C C . THR A 1 746 ? -54.002 -17.508 45.057 1.00 82.19 746 THR A C 1
ATOM 5634 O O . THR A 1 746 ? -52.781 -17.446 45.142 1.00 82.19 746 THR A O 1
ATOM 5637 N N . LEU A 1 747 ? -54.754 -17.910 46.077 1.00 76.38 747 LEU A N 1
ATOM 5638 C CA . LEU A 1 747 ? -54.230 -18.400 47.349 1.00 76.38 747 LEU A CA 1
ATOM 5639 C C . LEU A 1 747 ? -54.853 -19.759 47.669 1.00 76.38 747 LEU A C 1
ATOM 5641 O O . LEU A 1 747 ? -56.044 -19.841 47.977 1.00 76.38 747 LEU A O 1
ATOM 5645 N N . HIS A 1 748 ? -54.040 -20.812 47.653 1.00 74.44 748 HIS A N 1
ATOM 5646 C CA . HIS A 1 748 ? -54.434 -22.135 48.134 1.00 74.44 748 HIS A CA 1
ATOM 5647 C C . HIS A 1 748 ? -53.904 -22.325 49.557 1.00 74.44 748 HIS A C 1
ATOM 5649 O O . HIS A 1 748 ? -52.693 -22.335 49.783 1.00 74.44 748 HIS A O 1
ATOM 5655 N N . PHE A 1 749 ? -54.819 -22.440 50.525 1.00 55.53 749 PHE A N 1
ATOM 5656 C CA . PHE A 1 749 ? -54.477 -22.598 51.945 1.00 55.53 749 PHE A CA 1
ATOM 5657 C C . PHE A 1 749 ? -54.562 -24.068 52.401 1.00 55.53 749 PHE A C 1
ATOM 5659 O O . PHE A 1 749 ? -53.820 -24.474 53.289 1.00 55.53 749 PHE A O 1
ATOM 5666 N N . THR A 1 750 ? -55.484 -24.851 51.815 1.00 54.84 750 THR A N 1
ATOM 5667 C CA . THR A 1 750 ? -55.674 -26.311 51.994 1.00 54.84 750 THR A CA 1
ATOM 5668 C C . THR A 1 750 ? -56.406 -26.891 50.770 1.00 54.84 750 THR A C 1
ATOM 5670 O O . THR A 1 750 ? -57.044 -26.120 50.053 1.00 54.84 750 THR A O 1
ATOM 5673 N N . ASP A 1 751 ? -56.464 -28.222 50.612 1.00 50.50 751 ASP A N 1
ATOM 5674 C CA . ASP A 1 751 ? -57.303 -28.923 49.606 1.00 50.50 751 ASP A CA 1
ATOM 5675 C C . ASP A 1 751 ? -58.790 -28.507 49.618 1.00 50.50 751 ASP A C 1
ATOM 5677 O O . ASP A 1 751 ? -59.534 -28.758 48.673 1.00 50.50 751 ASP A O 1
ATOM 5681 N N . LEU A 1 752 ? -59.248 -27.902 50.716 1.00 46.91 752 LEU A N 1
ATOM 5682 C CA . LEU A 1 752 ? -60.643 -27.547 50.962 1.00 46.91 752 LEU A CA 1
ATOM 5683 C C . LEU A 1 752 ? -60.933 -26.054 50.744 1.00 46.91 752 LEU A C 1
ATOM 5685 O O . LEU A 1 752 ? -62.096 -25.655 50.821 1.00 46.91 752 LEU A O 1
ATOM 5689 N N . LEU A 1 753 ? -59.903 -25.217 50.550 1.00 53.41 753 LEU A N 1
ATOM 5690 C CA . LEU A 1 753 ? -60.043 -23.759 50.553 1.00 53.41 753 LEU A CA 1
ATOM 5691 C C . LEU A 1 753 ? -59.060 -23.086 49.586 1.00 53.41 753 LEU A C 1
ATOM 5693 O O . LEU A 1 753 ? -57.878 -22.904 49.894 1.00 53.41 753 LEU A O 1
ATOM 5697 N N . THR A 1 754 ? -59.607 -22.668 48.446 1.00 60.16 754 THR A N 1
ATOM 5698 C CA . THR A 1 754 ? -58.935 -21.868 47.420 1.00 60.16 754 THR A CA 1
ATOM 5699 C C . THR A 1 754 ? -59.593 -20.497 47.344 1.00 60.16 754 THR A C 1
ATOM 5701 O O . THR A 1 754 ? -60.815 -20.409 47.252 1.00 60.16 754 THR A O 1
ATOM 5704 N N . PHE A 1 755 ? -58.793 -19.435 47.356 1.00 64.06 755 PHE A N 1
ATOM 5705 C CA . PHE A 1 755 ? -59.240 -18.082 47.047 1.00 64.06 755 PHE A CA 1
ATOM 5706 C C . PHE A 1 755 ? -58.690 -17.692 45.683 1.00 64.06 755 PHE A C 1
ATOM 5708 O O . PHE A 1 755 ? -57.481 -17.559 45.535 1.00 64.06 755 PHE A O 1
ATOM 5715 N N . ILE A 1 756 ? -59.568 -17.497 44.707 1.00 69.25 756 ILE A N 1
ATOM 5716 C CA . ILE A 1 756 ? -59.229 -16.856 43.432 1.00 69.25 756 ILE A CA 1
ATOM 5717 C C . ILE A 1 756 ? -59.836 -15.462 43.493 1.00 69.25 756 ILE A C 1
ATOM 5719 O O . ILE A 1 756 ? -60.980 -15.334 43.919 1.00 69.25 756 ILE A O 1
ATOM 5723 N N . VAL A 1 757 ? -59.070 -14.436 43.143 1.00 72.75 757 VAL A N 1
ATOM 5724 C CA . VAL A 1 757 ? -59.523 -13.048 43.076 1.00 72.75 757 VAL A CA 1
ATOM 5725 C C . VAL A 1 757 ? -59.162 -12.497 41.711 1.00 72.75 757 VAL A C 1
ATOM 5727 O O . VAL A 1 757 ? -57.999 -12.203 41.455 1.00 72.75 757 VAL A O 1
ATOM 5730 N N . ASP A 1 758 ? -60.167 -12.316 40.862 1.00 72.38 758 ASP A N 1
ATOM 5731 C CA . ASP A 1 758 ? -60.057 -11.529 39.636 1.00 72.38 758 ASP A CA 1
ATOM 5732 C C . ASP A 1 758 ? -60.465 -10.089 39.920 1.00 72.38 758 ASP A C 1
ATOM 5734 O O . ASP A 1 758 ? -61.554 -9.855 40.451 1.00 72.38 758 ASP A O 1
ATOM 5738 N N . ALA A 1 759 ? -59.615 -9.130 39.557 1.00 72.88 759 ALA A N 1
ATOM 5739 C CA . ALA A 1 759 ? -59.899 -7.709 39.674 1.00 72.88 759 ALA A CA 1
ATOM 5740 C C . ALA A 1 759 ? -59.590 -6.981 38.360 1.00 72.88 759 ALA A C 1
ATOM 5742 O O . ALA A 1 759 ? -58.468 -7.010 37.859 1.00 72.88 759 ALA A O 1
ATOM 5743 N N . GLU A 1 760 ? -60.587 -6.271 37.830 1.00 71.88 760 GLU A N 1
ATOM 5744 C CA . GLU A 1 760 ? -60.469 -5.408 36.650 1.00 71.88 760 GLU A CA 1
ATOM 5745 C C . GLU A 1 760 ? -61.025 -4.013 36.972 1.00 71.88 760 GLU A C 1
ATOM 5747 O O . GLU A 1 760 ? -62.060 -3.879 37.633 1.00 71.88 760 GLU A O 1
ATOM 5752 N N . MET A 1 761 ? -60.305 -2.975 36.547 1.00 71.81 761 MET A N 1
ATOM 5753 C CA . MET A 1 761 ? -60.655 -1.573 36.776 1.00 71.81 761 MET A CA 1
ATOM 5754 C C . MET A 1 761 ? -61.868 -1.124 35.939 1.00 71.81 761 MET A C 1
ATOM 5756 O O . MET A 1 761 ? -61.920 -1.367 34.736 1.00 71.81 761 MET A O 1
ATOM 5760 N N . ILE A 1 762 ? -62.817 -0.411 36.562 1.00 63.66 762 ILE A N 1
ATOM 5761 C CA . ILE A 1 762 ? -64.090 0.002 35.932 1.00 63.66 762 ILE A CA 1
ATOM 5762 C C . ILE A 1 762 ? -64.082 1.457 35.390 1.00 63.66 762 ILE A C 1
ATOM 5764 O O . ILE A 1 762 ? -64.815 1.748 34.443 1.00 63.66 762 ILE A O 1
ATOM 5768 N N . GLU A 1 763 ? -63.270 2.379 35.934 1.00 58.84 763 GLU A N 1
ATOM 5769 C CA . GLU A 1 763 ? -63.299 3.825 35.600 1.00 58.84 763 GLU A CA 1
ATOM 5770 C C . GLU A 1 763 ? -61.986 4.374 35.002 1.00 58.84 763 GLU A C 1
ATOM 5772 O O . GLU A 1 763 ? -60.914 3.818 35.204 1.00 58.84 763 GLU A O 1
ATOM 5777 N N . SER A 1 764 ? -62.068 5.489 34.260 1.00 55.47 764 SER A N 1
ATOM 5778 C CA . SER A 1 764 ? -60.983 6.040 33.425 1.00 55.47 764 SER A CA 1
ATOM 5779 C C . SER A 1 764 ? -60.099 7.139 34.056 1.00 55.47 764 SER A C 1
ATOM 5781 O O . SER A 1 764 ? -59.161 7.583 33.395 1.00 55.47 764 SER A O 1
ATOM 5783 N N . GLU A 1 765 ? -60.355 7.585 35.293 1.00 56.53 765 GLU A N 1
ATOM 5784 C CA . GLU A 1 765 ? -59.485 8.518 36.044 1.00 56.53 765 GLU A CA 1
ATOM 5785 C C . GLU A 1 765 ? -59.005 7.863 37.350 1.00 56.53 765 GLU A C 1
ATOM 5787 O O . GLU A 1 765 ? -59.815 7.433 38.165 1.00 56.53 765 GLU A O 1
ATOM 5792 N N . VAL A 1 766 ? -57.683 7.764 37.548 1.00 55.94 766 VAL A N 1
ATOM 5793 C CA . VAL A 1 766 ? -57.067 6.944 38.610 1.00 55.94 766 VAL A CA 1
ATOM 5794 C C . VAL A 1 766 ? -56.043 7.750 39.408 1.00 55.94 766 VAL A C 1
ATOM 5796 O O . VAL A 1 766 ? -55.136 8.355 38.835 1.00 55.94 766 VAL A O 1
ATOM 5799 N N . ASP A 1 767 ? -56.131 7.683 40.740 1.00 61.44 767 ASP A N 1
ATOM 5800 C CA . ASP A 1 767 ? -55.017 7.989 41.643 1.00 61.44 767 ASP A CA 1
ATOM 5801 C C . ASP A 1 767 ? -54.260 6.691 41.964 1.00 61.44 767 ASP A C 1
ATOM 5803 O O . ASP A 1 767 ? -54.654 5.923 42.840 1.00 61.44 767 ASP A O 1
ATOM 5807 N N . LEU A 1 768 ? -53.156 6.435 41.254 1.00 60.28 768 LEU A N 1
ATOM 5808 C CA . LEU A 1 768 ? -52.329 5.229 41.437 1.00 60.28 768 LEU A CA 1
ATOM 5809 C C . LEU A 1 768 ? -51.675 5.143 42.831 1.00 60.28 768 LEU A C 1
ATOM 5811 O O . LEU A 1 768 ? -51.084 4.118 43.164 1.00 60.28 768 LEU A O 1
ATOM 5815 N N . LYS A 1 769 ? -51.751 6.202 43.651 1.00 57.75 769 LYS A N 1
ATOM 5816 C CA . LYS A 1 769 ? -51.269 6.193 45.040 1.00 57.75 769 LYS A CA 1
ATOM 5817 C C . LYS A 1 769 ? -52.321 5.703 46.034 1.00 57.75 769 LYS A C 1
ATOM 5819 O O . LYS A 1 769 ? -51.959 5.391 47.166 1.00 57.75 769 LYS A O 1
ATOM 5824 N N . ASP A 1 770 ? -53.591 5.649 45.637 1.00 61.75 770 ASP A N 1
ATOM 5825 C CA . ASP A 1 770 ? -54.712 5.291 46.503 1.00 61.75 770 ASP A CA 1
ATOM 5826 C C . ASP A 1 770 ? -55.706 4.381 45.767 1.00 61.75 770 ASP A C 1
ATOM 5828 O O . ASP A 1 770 ? -56.742 4.810 45.254 1.00 61.75 770 ASP A O 1
ATOM 5832 N N . LEU A 1 771 ? -55.391 3.082 45.758 1.00 58.38 771 LEU A N 1
ATOM 5833 C CA . LEU A 1 771 ? -56.216 2.043 45.133 1.00 58.38 771 LEU A CA 1
ATOM 5834 C C . LEU A 1 771 ? -57.590 1.871 45.811 1.00 58.38 771 LEU A C 1
ATOM 5836 O O . LEU A 1 771 ? -58.451 1.185 45.268 1.00 58.38 771 LEU A O 1
ATOM 5840 N N . SER A 1 772 ? -57.819 2.491 46.978 1.00 56.22 772 SER A N 1
ATOM 5841 C CA . SER A 1 772 ? -59.076 2.373 47.731 1.00 56.22 772 SER A CA 1
ATOM 5842 C C . SER A 1 772 ? -60.265 3.091 47.077 1.00 56.22 772 SER A C 1
ATOM 5844 O O . SER A 1 772 ? -61.405 2.852 47.461 1.00 56.22 772 SER A O 1
ATOM 5846 N N . LYS A 1 773 ? -60.011 3.944 46.076 1.00 53.69 773 LYS A N 1
ATOM 5847 C CA . LYS A 1 773 ? -61.033 4.680 45.308 1.00 53.69 773 LYS A CA 1
ATOM 5848 C C . LYS A 1 773 ? -61.365 4.043 43.959 1.00 53.69 773 LYS A C 1
ATOM 5850 O O . LYS A 1 773 ? -62.138 4.612 43.195 1.00 53.69 773 LYS A O 1
ATOM 5855 N N . LEU A 1 774 ? -60.752 2.905 43.637 1.00 58.47 774 LEU A N 1
ATOM 5856 C CA . LEU A 1 774 ? -60.948 2.234 42.359 1.00 58.47 774 LEU A CA 1
ATOM 5857 C C . LEU A 1 774 ? -62.114 1.250 42.431 1.00 58.47 774 LEU A C 1
ATOM 5859 O O . LEU A 1 774 ? -62.188 0.396 43.317 1.00 58.47 774 LEU A O 1
ATOM 5863 N N . GLY A 1 775 ? -63.014 1.343 41.454 1.00 56.91 775 GLY A N 1
ATOM 5864 C CA . GLY A 1 775 ? -64.046 0.341 41.239 1.00 56.91 775 GLY A CA 1
ATOM 5865 C C . GLY A 1 775 ? -63.419 -0.937 40.692 1.00 56.91 775 GLY A C 1
ATOM 5866 O O . GLY A 1 775 ? -63.137 -1.011 39.499 1.00 56.91 775 GLY A O 1
ATOM 5867 N N . PHE A 1 776 ? -63.216 -1.930 41.556 1.00 60.53 776 PHE A N 1
ATOM 5868 C CA . PHE A 1 776 ? -62.894 -3.303 41.165 1.00 60.53 776 PHE A CA 1
ATOM 5869 C C . PHE A 1 776 ? -64.117 -4.190 41.327 1.00 60.53 776 PHE A C 1
ATOM 5871 O O . PHE A 1 776 ? -64.818 -4.099 42.339 1.00 60.53 776 PHE A O 1
ATOM 5878 N N . LYS A 1 777 ? -64.342 -5.081 40.362 1.00 59.91 777 LYS A N 1
ATOM 5879 C CA . LYS A 1 777 ? -65.189 -6.257 40.564 1.00 59.91 777 LYS A CA 1
ATOM 5880 C C . LYS A 1 777 ? -64.317 -7.333 41.202 1.00 59.91 777 LYS A C 1
ATOM 5882 O O . LYS A 1 777 ? -63.339 -7.717 40.588 1.00 59.91 777 LYS A O 1
ATOM 5887 N N . LEU A 1 778 ? -64.655 -7.765 42.412 1.00 60.19 778 LEU A N 1
ATOM 5888 C CA . LEU A 1 778 ? -64.016 -8.883 43.100 1.00 60.19 778 LEU A CA 1
ATOM 5889 C C . LEU A 1 778 ? -64.862 -10.131 42.854 1.00 60.19 778 LEU A C 1
ATOM 5891 O O . LEU A 1 778 ? -66.064 -10.136 43.139 1.00 60.19 778 LEU A O 1
ATOM 5895 N N . HIS A 1 779 ? -64.236 -11.172 42.324 1.00 60.53 779 HIS A N 1
ATOM 5896 C CA . HIS A 1 779 ? -64.843 -12.481 42.101 1.00 60.53 779 HIS A CA 1
ATOM 5897 C C . HIS A 1 779 ? -64.107 -13.514 42.945 1.00 60.53 779 HIS A C 1
ATOM 5899 O O . HIS A 1 779 ? -62.888 -13.554 42.867 1.00 60.53 779 HIS A O 1
ATOM 5905 N N . ALA A 1 780 ? -64.820 -14.290 43.767 1.00 58.38 780 ALA A N 1
ATOM 5906 C CA . ALA A 1 780 ? -64.236 -15.387 44.539 1.00 58.38 780 ALA A CA 1
ATOM 5907 C C . ALA A 1 780 ? -65.084 -16.660 44.431 1.00 58.38 780 ALA A C 1
ATOM 5909 O O . ALA A 1 780 ? -66.306 -16.622 44.576 1.00 58.38 780 ALA A O 1
ATOM 5910 N N . LEU A 1 781 ? -64.432 -17.796 44.186 1.00 58.66 781 LEU A N 1
ATOM 5911 C CA . LEU A 1 781 ? -65.070 -19.091 43.941 1.00 58.66 781 LEU A CA 1
ATOM 5912 C C . LEU A 1 781 ? -64.734 -20.088 45.059 1.00 58.66 781 LEU A C 1
ATOM 5914 O O . LEU A 1 781 ? -63.562 -20.284 45.364 1.00 58.66 781 LEU A O 1
ATOM 5918 N N . PHE A 1 782 ? -65.747 -20.756 45.625 1.00 57.16 782 PHE A N 1
ATOM 5919 C CA . PHE A 1 782 ? -65.561 -21.906 46.520 1.00 57.16 782 PHE A CA 1
ATOM 5920 C C . PHE A 1 782 ? -66.009 -23.205 45.838 1.00 57.16 782 PHE A C 1
ATOM 5922 O O . PHE A 1 782 ? -67.173 -23.337 45.446 1.00 57.16 782 PHE A O 1
ATOM 5929 N N . GLU A 1 783 ? -65.117 -24.192 45.761 1.00 52.88 783 GLU A N 1
ATOM 5930 C CA . GLU A 1 783 ? -65.426 -25.560 45.314 1.00 52.88 783 GLU A CA 1
ATOM 5931 C C . GLU A 1 783 ? -65.520 -26.521 46.524 1.00 52.88 783 GLU A C 1
ATOM 5933 O O . GLU A 1 783 ? -64.895 -26.293 47.559 1.00 52.88 783 GLU A O 1
ATOM 5938 N N . GLN A 1 784 ? -66.382 -27.549 46.466 1.00 50.47 784 GLN A N 1
ATOM 5939 C CA . GLN A 1 784 ? -66.940 -28.209 47.661 1.00 50.47 784 GLN A CA 1
ATOM 5940 C C . GLN A 1 784 ? -66.393 -29.622 47.969 1.00 50.47 784 GLN A C 1
ATOM 5942 O O . GLN A 1 784 ? -66.564 -30.535 47.172 1.00 50.47 784 GLN A O 1
ATOM 5947 N N . HIS A 1 785 ? -65.955 -29.824 49.226 1.00 44.78 785 HIS A N 1
ATOM 5948 C CA . HIS A 1 785 ? -66.047 -31.094 49.993 1.00 44.78 785 HIS A CA 1
ATOM 5949 C C . HIS A 1 785 ? -66.698 -30.923 51.397 1.00 44.78 785 HIS A C 1
ATOM 5951 O O . HIS A 1 785 ? -66.764 -31.853 52.199 1.00 44.78 785 HIS A O 1
ATOM 5957 N N . LEU A 1 786 ? -67.245 -29.741 51.723 1.00 43.41 786 LEU A N 1
ATOM 5958 C CA . LEU A 1 786 ? -67.852 -29.433 53.037 1.00 43.41 786 LEU A CA 1
ATOM 5959 C C . LEU A 1 786 ? -69.229 -30.095 53.284 1.00 43.41 786 LEU A C 1
ATOM 5961 O O . LEU A 1 786 ? -69.602 -30.330 54.434 1.00 43.41 786 LEU A O 1
ATOM 5965 N N . VAL A 1 787 ? -69.984 -30.438 52.233 1.00 46.84 787 VAL A N 1
ATOM 5966 C CA . VAL A 1 787 ? -71.325 -31.056 52.350 1.00 46.84 787 VAL A CA 1
ATOM 5967 C C . VAL A 1 787 ? -71.265 -32.543 52.700 1.00 46.84 787 VAL A C 1
ATOM 5969 O O . VAL A 1 787 ? -72.123 -33.026 53.440 1.00 46.84 787 VAL A O 1
ATOM 5972 N N . GLU A 1 788 ? -70.236 -33.269 52.257 1.00 46.25 788 GLU A N 1
ATOM 5973 C CA . GLU A 1 788 ? -70.038 -34.684 52.614 1.00 46.25 788 GLU A CA 1
ATOM 5974 C C . GLU A 1 788 ? -69.763 -34.855 54.118 1.00 46.25 788 GLU A C 1
ATOM 5976 O O . GLU A 1 788 ? -70.285 -35.777 54.750 1.00 46.25 788 GLU A O 1
ATOM 5981 N N . TYR A 1 789 ? -69.052 -33.900 54.725 1.00 42.94 789 TYR A N 1
ATOM 5982 C CA . TYR A 1 789 ? -68.808 -33.851 56.168 1.00 42.94 789 TYR A CA 1
ATOM 5983 C C . TYR A 1 789 ? -70.097 -33.612 56.985 1.00 42.94 789 TYR A C 1
ATOM 5985 O O . TYR A 1 789 ? -70.325 -34.272 58.003 1.00 42.94 789 TYR A O 1
ATOM 5993 N N . ILE A 1 790 ? -70.993 -32.733 56.513 1.00 41.66 790 ILE A N 1
ATOM 5994 C CA . ILE A 1 790 ? -72.304 -32.470 57.144 1.00 41.66 790 ILE A CA 1
ATOM 5995 C C . ILE A 1 790 ? -73.240 -33.685 56.997 1.00 41.66 790 ILE A C 1
ATOM 5997 O O . ILE A 1 790 ? -73.931 -34.063 57.948 1.00 41.66 790 ILE A O 1
ATOM 6001 N N . ARG A 1 791 ? -73.222 -34.349 55.833 1.00 44.62 791 ARG A N 1
ATOM 6002 C CA . ARG A 1 791 ? -74.029 -35.544 55.523 1.00 44.62 791 ARG A CA 1
ATOM 6003 C C . ARG A 1 791 ? -73.704 -36.719 56.461 1.00 44.62 791 ARG A C 1
ATOM 6005 O O . ARG A 1 791 ? -74.619 -37.402 56.922 1.00 44.62 791 ARG A O 1
ATOM 6012 N N . GLY A 1 792 ? -72.429 -36.905 56.819 1.00 44.69 792 GLY A N 1
ATOM 6013 C CA . GLY A 1 792 ? -71.983 -37.941 57.762 1.00 44.69 792 GLY A CA 1
ATOM 6014 C C . GLY A 1 792 ? -72.471 -37.752 59.209 1.00 44.69 792 GLY A C 1
ATOM 6015 O O . GLY A 1 792 ? -72.799 -38.728 59.883 1.00 44.69 792 GLY A O 1
ATOM 6016 N N . GLN A 1 793 ? -72.594 -36.507 59.684 1.00 41.12 793 GLN A N 1
ATOM 6017 C CA . GLN A 1 793 ? -73.068 -36.191 61.045 1.00 41.12 793 GLN A CA 1
ATOM 6018 C C . GLN A 1 793 ? -74.588 -36.386 61.218 1.00 41.12 793 GLN A C 1
ATOM 6020 O O . GLN A 1 793 ? -75.054 -36.834 62.271 1.00 41.12 793 GLN A O 1
ATOM 6025 N N . VAL A 1 794 ? -75.377 -36.110 60.172 1.00 39.22 794 VAL A N 1
ATOM 6026 C CA . VAL A 1 794 ? -76.840 -36.310 60.175 1.00 39.22 794 VAL A CA 1
ATOM 6027 C C . VAL A 1 794 ? -77.198 -37.798 60.173 1.00 39.22 794 VAL A C 1
ATOM 6029 O O . VAL A 1 794 ? -78.105 -38.215 60.895 1.00 39.22 794 VAL A O 1
ATOM 6032 N N . HIS A 1 795 ? -76.455 -38.618 59.424 1.00 43.53 795 HIS A N 1
ATOM 6033 C CA . HIS A 1 795 ? -76.720 -40.053 59.332 1.00 43.53 795 HIS A CA 1
ATOM 6034 C C . HIS A 1 795 ? -76.485 -40.775 60.673 1.00 43.53 795 HIS A C 1
ATOM 6036 O O . HIS A 1 795 ? -77.349 -41.528 61.125 1.00 43.53 795 HIS A O 1
ATOM 6042 N N . ALA A 1 796 ? -75.396 -40.437 61.378 1.00 43.44 796 ALA A N 1
ATOM 6043 C CA . ALA A 1 796 ? -75.074 -40.975 62.706 1.00 43.44 796 ALA A CA 1
ATOM 6044 C C . ALA A 1 796 ? -76.101 -40.595 63.796 1.00 43.44 796 ALA A C 1
ATOM 6046 O O . ALA A 1 796 ? -76.265 -41.305 64.789 1.00 43.44 796 ALA A O 1
ATOM 6047 N N . SER A 1 797 ? -76.817 -39.482 63.610 1.00 38.91 797 SER A N 1
ATOM 6048 C CA . SER A 1 797 ? -77.827 -38.988 64.554 1.00 38.91 797 SER A CA 1
ATOM 6049 C C . SER A 1 797 ? -79.183 -39.700 64.410 1.00 38.91 797 SER A C 1
ATOM 6051 O O . SER A 1 797 ? -79.939 -39.784 65.380 1.00 38.91 797 SER A O 1
ATOM 6053 N N . LEU A 1 798 ? -79.491 -40.237 63.222 1.00 40.78 798 LEU A N 1
ATOM 6054 C CA . LEU A 1 798 ? -80.752 -40.927 62.917 1.00 40.78 798 LEU A CA 1
ATOM 6055 C C . LEU A 1 798 ? -80.712 -42.428 63.255 1.00 40.78 798 LEU A C 1
ATOM 6057 O O . LEU A 1 798 ? -81.700 -42.945 63.776 1.00 40.78 798 LEU A O 1
ATOM 6061 N N . GLU A 1 799 ? -79.567 -43.106 63.096 1.00 44.94 799 GLU A N 1
ATOM 6062 C CA . GLU A 1 799 ? -79.391 -44.505 63.545 1.00 44.94 799 GLU A CA 1
ATOM 6063 C C . GLU A 1 799 ? -79.603 -44.670 65.065 1.00 44.94 799 GLU A C 1
ATOM 6065 O O . GLU A 1 799 ? -80.054 -45.713 65.544 1.00 44.94 799 GLU A O 1
ATOM 6070 N N . ALA A 1 800 ? -79.333 -43.624 65.853 1.00 42.47 800 ALA A N 1
ATOM 6071 C CA . ALA A 1 800 ? -79.552 -43.639 67.299 1.00 42.47 800 ALA A CA 1
ATOM 6072 C C . ALA A 1 800 ? -81.047 -43.616 67.697 1.00 42.47 800 ALA A C 1
ATOM 6074 O O . ALA A 1 800 ? -81.388 -44.022 68.813 1.00 42.47 800 ALA A O 1
ATOM 6075 N N . LEU A 1 801 ? -81.939 -43.172 66.802 1.00 40.34 801 LEU A N 1
ATOM 6076 C CA . LEU A 1 801 ? -83.385 -43.045 67.037 1.00 40.34 801 LEU A CA 1
ATOM 6077 C C . LEU A 1 801 ? -84.183 -44.299 66.649 1.00 40.34 801 LEU A C 1
ATOM 6079 O O . LEU A 1 801 ? -85.272 -44.515 67.177 1.00 40.34 801 LEU A O 1
ATOM 6083 N N . GLU A 1 802 ? -83.630 -45.173 65.810 1.00 40.38 802 GLU A N 1
ATOM 6084 C CA . GLU A 1 802 ? -84.326 -46.369 65.318 1.00 40.38 802 GLU A CA 1
ATOM 6085 C C . GLU A 1 802 ? -84.461 -47.480 66.383 1.00 40.38 802 GLU A C 1
ATOM 6087 O O . GLU A 1 802 ? -85.287 -48.383 66.271 1.00 40.38 802 GLU A O 1
ATOM 6092 N N . LYS A 1 803 ? -83.701 -47.404 67.487 1.00 45.28 803 LYS A N 1
ATOM 6093 C CA . LYS A 1 803 ? -83.629 -48.491 68.482 1.00 45.28 803 LYS A CA 1
ATOM 6094 C C . LYS A 1 803 ? -84.659 -48.452 69.617 1.00 45.28 803 LYS A C 1
ATOM 6096 O O . LYS A 1 803 ? -84.601 -49.320 70.490 1.00 45.28 803 LYS A O 1
ATOM 6101 N N . ARG A 1 804 ? -85.582 -47.482 69.659 1.00 48.09 804 ARG A N 1
ATOM 6102 C CA . ARG A 1 804 ? -86.634 -47.396 70.700 1.00 48.09 804 ARG A CA 1
ATOM 6103 C C . ARG A 1 804 ? -87.914 -46.730 70.191 1.00 48.09 804 ARG A C 1
ATOM 6105 O O . ARG A 1 804 ? -88.265 -45.640 70.635 1.00 48.09 804 ARG A O 1
ATOM 6112 N N . ALA A 1 805 ? -88.634 -47.403 69.305 1.00 36.22 805 ALA A N 1
ATOM 6113 C CA . ALA A 1 805 ? -89.985 -47.011 68.921 1.00 36.22 805 ALA A CA 1
ATOM 6114 C C . ALA A 1 805 ? -90.917 -48.220 69.033 1.00 36.22 805 ALA A C 1
ATOM 6116 O O . ALA A 1 805 ? -91.053 -48.973 68.078 1.00 36.22 805 ALA A O 1
ATOM 6117 N N . ASP A 1 806 ? -91.532 -48.409 70.204 1.00 43.84 806 ASP A N 1
ATOM 6118 C CA . ASP A 1 806 ? -92.709 -49.284 70.318 1.00 43.84 806 ASP A CA 1
ATOM 6119 C C . ASP A 1 806 ? -93.800 -48.761 71.276 1.00 43.84 806 ASP A C 1
ATOM 6121 O O . ASP A 1 806 ? -94.768 -49.464 71.519 1.00 43.84 806 ASP A O 1
ATOM 6125 N N . ASP A 1 807 ? -93.741 -47.509 71.758 1.00 39.81 807 ASP A N 1
ATOM 6126 C CA . ASP A 1 807 ? -94.831 -46.930 72.562 1.00 39.81 807 ASP A CA 1
ATOM 6127 C C . ASP A 1 807 ? -95.178 -45.485 72.149 1.00 39.81 807 ASP A C 1
ATOM 6129 O O . ASP A 1 807 ? -94.328 -44.696 71.742 1.00 39.81 807 ASP A O 1
ATOM 6133 N N . SER A 1 808 ? -96.475 -45.169 72.231 1.00 47.22 808 SER A N 1
ATOM 6134 C CA . SER A 1 808 ? -97.202 -44.059 71.585 1.00 47.22 808 SER A CA 1
ATOM 6135 C C . SER A 1 808 ? -96.625 -42.623 71.681 1.00 47.22 808 SER A C 1
ATOM 6137 O O . SER A 1 808 ? -95.991 -42.224 72.658 1.00 47.22 808 SER A O 1
ATOM 6139 N N . ILE A 1 809 ? -96.973 -41.810 70.670 1.00 49.31 809 ILE A N 1
ATOM 6140 C CA . ILE A 1 809 ? -96.530 -40.429 70.356 1.00 49.31 809 ILE A CA 1
ATOM 6141 C C . ILE A 1 809 ? -96.587 -39.427 71.532 1.00 49.31 809 ILE A C 1
ATOM 6143 O O . ILE A 1 809 ? -95.822 -38.459 71.555 1.00 49.31 809 ILE A O 1
ATOM 6147 N N . ASP A 1 810 ? -97.450 -39.627 72.530 1.00 50.38 810 ASP A N 1
ATOM 6148 C CA . ASP A 1 810 ? -97.578 -38.683 73.649 1.00 50.38 810 ASP A CA 1
ATOM 6149 C C . ASP A 1 810 ? -96.480 -38.837 74.718 1.00 50.38 810 ASP A C 1
ATOM 6151 O O . ASP A 1 810 ? -96.130 -37.852 75.372 1.00 50.38 810 ASP A O 1
ATOM 6155 N N . ALA A 1 811 ? -95.840 -40.008 74.830 1.00 50.75 811 ALA A N 1
ATOM 6156 C CA . ALA A 1 811 ? -94.666 -40.196 75.693 1.00 50.75 811 ALA A CA 1
ATOM 6157 C C . ALA A 1 811 ? -93.416 -39.485 75.133 1.00 50.75 811 ALA A C 1
ATOM 6159 O O . ALA A 1 811 ? -92.602 -38.949 75.890 1.00 50.75 811 ALA A O 1
ATOM 6160 N N . ALA A 1 812 ? -93.302 -39.396 73.803 1.00 47.00 812 ALA A N 1
ATOM 6161 C CA . ALA A 1 812 ? -92.216 -38.689 73.128 1.00 47.00 812 ALA A CA 1
ATOM 6162 C C . ALA A 1 812 ? -92.267 -37.165 73.366 1.00 47.00 812 ALA A C 1
ATOM 6164 O O . ALA A 1 812 ? -91.226 -36.536 73.558 1.00 47.00 812 ALA A O 1
ATOM 6165 N N . LYS A 1 813 ? -93.465 -36.562 73.442 1.00 47.94 813 LYS A N 1
ATOM 6166 C CA . LYS A 1 813 ? -93.625 -35.117 73.708 1.00 47.94 813 LYS A CA 1
ATOM 6167 C C . LYS A 1 813 ? -93.125 -34.699 75.094 1.00 47.94 813 LYS A C 1
ATOM 6169 O O . LYS A 1 813 ? -92.498 -33.648 75.217 1.00 47.94 813 LYS A O 1
ATOM 6174 N N . ALA A 1 814 ? -93.394 -35.499 76.127 1.00 53.38 814 ALA A N 1
ATOM 6175 C CA . ALA A 1 814 ? -92.980 -35.183 77.495 1.00 53.38 814 ALA A CA 1
ATOM 6176 C C . ALA A 1 814 ? -91.452 -35.270 77.666 1.00 53.38 814 ALA A C 1
ATOM 6178 O O . ALA A 1 814 ? -90.843 -34.385 78.265 1.00 53.38 814 ALA A O 1
ATOM 6179 N N . ALA A 1 815 ? -90.817 -36.276 77.058 1.00 52.81 815 ALA A N 1
ATOM 6180 C CA . ALA A 1 815 ? -89.371 -36.473 77.138 1.00 52.81 815 ALA A CA 1
ATOM 6181 C C . ALA A 1 815 ? -88.563 -35.379 76.409 1.00 52.81 815 ALA A C 1
ATOM 6183 O O . ALA A 1 815 ? -87.515 -34.958 76.903 1.00 52.81 815 ALA A O 1
ATOM 6184 N N . VAL A 1 816 ? -89.056 -34.876 75.267 1.00 52.31 816 VAL A N 1
ATOM 6185 C CA . VAL A 1 816 ? -88.406 -33.784 74.514 1.00 52.31 816 VAL A CA 1
ATOM 6186 C C . VAL A 1 816 ? -88.446 -32.465 75.297 1.00 52.31 816 VAL A C 1
ATOM 6188 O O . VAL A 1 816 ? -87.430 -31.776 75.381 1.00 52.31 816 VAL A O 1
ATOM 6191 N N . ALA A 1 817 ? -89.577 -32.137 75.934 1.00 53.16 817 ALA A N 1
ATOM 6192 C CA . ALA A 1 817 ? -89.721 -30.912 76.728 1.00 53.16 817 ALA A CA 1
ATOM 6193 C C . ALA A 1 817 ? -88.861 -30.916 78.009 1.00 53.16 817 ALA A C 1
ATOM 6195 O O . ALA A 1 817 ? -88.357 -29.875 78.436 1.00 53.16 817 ALA A O 1
ATOM 6196 N N . GLU A 1 818 ? -88.658 -32.083 78.625 1.00 56.09 818 GLU A N 1
ATOM 6197 C CA . GLU A 1 818 ? -87.815 -32.218 79.818 1.00 56.09 818 GLU A CA 1
ATOM 6198 C C . GLU A 1 818 ? -86.318 -32.125 79.471 1.00 56.09 818 GLU A C 1
ATOM 6200 O O . GLU A 1 818 ? -85.555 -31.443 80.163 1.00 56.09 818 GLU A O 1
ATOM 6205 N N . LYS A 1 819 ? -85.911 -32.692 78.325 1.00 50.34 819 LYS A N 1
ATOM 6206 C CA . LYS A 1 819 ? -84.552 -32.555 77.780 1.00 50.34 819 LYS A CA 1
ATOM 6207 C C . LYS A 1 819 ? -84.217 -31.127 77.353 1.00 50.34 819 LYS A C 1
ATOM 6209 O O . LYS A 1 819 ? -83.112 -30.666 77.627 1.00 50.34 819 LYS A O 1
ATOM 6214 N N . GLU A 1 820 ? -85.159 -30.398 76.759 1.00 50.44 820 GLU A N 1
ATOM 6215 C CA . GLU A 1 820 ? -84.990 -28.984 76.390 1.00 50.44 820 GLU A CA 1
ATOM 6216 C C . GLU A 1 820 ? -84.604 -28.113 77.601 1.00 50.44 820 GLU A C 1
ATOM 6218 O O . GLU A 1 820 ? -83.703 -27.273 77.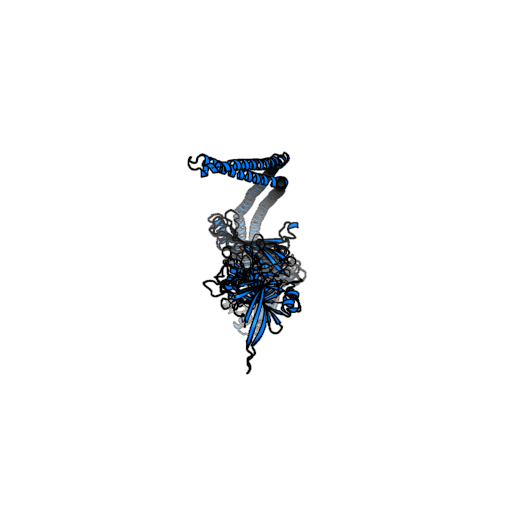525 1.00 50.44 820 GLU A O 1
ATOM 6223 N N . LYS A 1 821 ? -85.223 -28.375 78.759 1.00 58.66 821 LYS A N 1
ATOM 6224 C CA . LYS A 1 821 ? -84.960 -27.649 80.008 1.00 58.66 821 LYS A CA 1
ATOM 6225 C C . LYS A 1 821 ? -83.588 -27.978 80.610 1.00 58.66 821 LYS A C 1
ATOM 6227 O O . LYS A 1 821 ? -82.933 -27.092 81.164 1.00 58.66 821 LYS A O 1
ATOM 6232 N N . GLU A 1 822 ? -83.131 -29.226 80.488 1.00 56.38 822 GLU A N 1
ATOM 6233 C CA . GLU A 1 822 ? -81.766 -29.628 80.862 1.00 56.38 822 GLU A CA 1
ATOM 6234 C C . GLU A 1 822 ? -80.707 -28.995 79.945 1.00 56.38 822 GLU A C 1
ATOM 6236 O O . GLU A 1 822 ? -79.711 -28.460 80.442 1.00 56.38 822 GLU A O 1
ATOM 6241 N N . TYR A 1 823 ? -80.929 -28.993 78.626 1.00 55.34 823 TYR A N 1
ATOM 6242 C CA . TYR A 1 823 ? -79.981 -28.441 77.653 1.00 55.34 823 TYR A CA 1
ATOM 6243 C C . TYR A 1 823 ? -79.842 -26.917 77.760 1.00 55.34 823 TYR A C 1
ATOM 6245 O O . TYR A 1 823 ? -78.717 -26.419 77.778 1.00 55.34 823 TYR A O 1
ATOM 6253 N N . GLN A 1 824 ? -80.936 -26.166 77.950 1.00 57.66 824 GLN A N 1
ATOM 6254 C CA . GLN A 1 824 ? -80.859 -24.710 78.159 1.00 57.66 824 GLN A CA 1
ATOM 6255 C C . GLN A 1 824 ? -80.057 -24.333 79.417 1.00 57.66 824 GLN A C 1
ATOM 6257 O O . GLN A 1 824 ? -79.269 -23.382 79.402 1.00 57.66 824 GLN A O 1
ATOM 6262 N N . LYS A 1 825 ? -80.194 -25.107 80.501 1.00 66.19 825 LYS A N 1
ATOM 6263 C CA . LYS A 1 825 ? -79.393 -24.929 81.723 1.00 66.19 825 LYS A CA 1
ATOM 6264 C C . LYS A 1 825 ? -77.917 -25.291 81.495 1.00 66.19 825 LYS A C 1
ATOM 6266 O O . LYS A 1 825 ? -77.031 -24.637 82.048 1.00 66.19 825 LYS A O 1
ATOM 6271 N N . GLY A 1 826 ? -77.648 -26.296 80.660 1.00 57.19 826 GLY A N 1
ATOM 6272 C CA . GLY A 1 826 ? -76.308 -26.660 80.194 1.00 57.19 826 GLY A CA 1
ATOM 6273 C C . GLY A 1 826 ? -75.628 -25.546 79.392 1.00 57.19 826 GLY A C 1
ATOM 6274 O O . GLY A 1 826 ? -74.478 -25.221 79.678 1.00 57.19 826 GLY A O 1
ATOM 6275 N N . ILE A 1 827 ? -76.354 -24.896 78.476 1.00 57.91 827 ILE A N 1
ATOM 6276 C CA . ILE A 1 827 ? -75.853 -23.781 77.655 1.00 57.91 827 ILE A CA 1
ATOM 6277 C C . ILE A 1 827 ? -75.530 -22.560 78.516 1.00 57.91 827 ILE A C 1
ATOM 6279 O O . ILE A 1 827 ? -74.454 -21.989 78.367 1.00 57.91 827 ILE A O 1
ATOM 6283 N N . GLN A 1 828 ? -76.394 -22.173 79.463 1.00 66.69 828 GLN A N 1
ATOM 6284 C CA . GLN A 1 828 ? -76.086 -21.048 80.360 1.00 66.69 828 GLN A CA 1
ATOM 6285 C C . GLN A 1 828 ? -74.838 -21.311 81.216 1.00 66.69 828 GLN A C 1
ATOM 6287 O O . GLN A 1 828 ? -74.002 -20.422 81.381 1.00 66.69 828 GLN A O 1
ATOM 6292 N N . ASN A 1 829 ? -74.668 -22.540 81.710 1.00 69.31 829 ASN A N 1
ATOM 6293 C CA . ASN A 1 829 ? -73.474 -22.929 82.461 1.00 69.31 829 ASN A CA 1
ATOM 6294 C C . ASN A 1 829 ? -72.213 -22.992 81.582 1.00 69.31 829 ASN A C 1
ATOM 6296 O O . ASN A 1 829 ? -71.137 -22.601 82.039 1.00 69.31 829 ASN A O 1
ATOM 6300 N N . ALA A 1 830 ? -72.326 -23.467 80.339 1.00 62.34 830 ALA A N 1
ATOM 6301 C CA . ALA A 1 830 ? -71.229 -23.490 79.373 1.00 62.34 830 ALA A CA 1
ATOM 6302 C C . ALA A 1 830 ? -70.821 -22.067 78.962 1.00 62.34 830 ALA A C 1
ATOM 6304 O O . ALA A 1 830 ? -69.635 -21.751 78.976 1.00 62.34 830 ALA A O 1
ATOM 6305 N N . LYS A 1 831 ? -71.793 -21.177 78.730 1.00 65.69 831 LYS A N 1
ATOM 6306 C CA . LYS A 1 831 ? -71.572 -19.763 78.396 1.00 65.69 831 LYS A CA 1
ATOM 6307 C C . LYS A 1 831 ? -70.894 -19.011 79.544 1.00 65.69 831 LYS A C 1
ATOM 6309 O O . LYS A 1 831 ? -69.898 -18.336 79.326 1.00 65.69 831 LYS A O 1
ATOM 6314 N N . ALA A 1 832 ? -71.330 -19.232 80.787 1.00 72.56 832 ALA A N 1
ATOM 6315 C CA . ALA A 1 832 ? -70.672 -18.659 81.965 1.00 72.56 832 ALA A CA 1
ATOM 6316 C C . ALA A 1 832 ? -69.233 -19.180 82.175 1.00 72.56 832 ALA A C 1
ATOM 6318 O O . ALA A 1 832 ? -68.367 -18.441 82.648 1.00 72.56 832 ALA A O 1
ATOM 6319 N N . LYS A 1 833 ? -68.954 -20.448 81.829 1.00 71.94 833 LYS A N 1
ATOM 6320 C CA . LYS A 1 833 ? -67.592 -21.010 81.858 1.00 71.94 833 LYS A CA 1
ATOM 6321 C C . LYS A 1 833 ? -66.716 -20.461 80.731 1.00 71.94 833 LYS A C 1
ATOM 6323 O O . LYS A 1 833 ? -65.559 -20.152 81.005 1.00 71.94 833 LYS A O 1
ATOM 6328 N N . LEU A 1 834 ? -67.261 -20.301 79.524 1.00 70.56 834 LEU A N 1
ATOM 6329 C CA . LEU A 1 834 ? -66.572 -19.694 78.388 1.00 70.56 834 LEU A CA 1
ATOM 6330 C C . LEU A 1 834 ? -66.220 -18.235 78.678 1.00 70.56 834 LEU A C 1
ATOM 6332 O O . LEU A 1 834 ? -65.059 -17.871 78.554 1.00 70.56 834 LEU A O 1
ATOM 6336 N N . ASP A 1 835 ? -67.168 -17.435 79.174 1.00 71.88 835 ASP A N 1
ATOM 6337 C CA . ASP A 1 835 ? -66.930 -16.031 79.536 1.00 71.88 835 ASP A CA 1
ATOM 6338 C C . ASP A 1 835 ? -65.834 -15.895 80.603 1.00 71.88 835 ASP A C 1
ATOM 6340 O O . ASP A 1 835 ? -65.007 -14.980 80.560 1.00 71.88 835 ASP A O 1
ATOM 6344 N N . LYS A 1 836 ? -65.798 -16.819 81.572 1.00 76.00 836 LYS A N 1
ATOM 6345 C CA . LYS A 1 836 ? -64.754 -16.854 82.601 1.00 76.00 836 LYS A CA 1
ATOM 6346 C C . LYS A 1 836 ? -63.391 -17.240 82.017 1.00 76.00 836 LYS A C 1
ATOM 6348 O O . LYS A 1 836 ? -62.404 -16.579 82.331 1.00 76.00 836 LYS A O 1
ATOM 6353 N N . ALA A 1 837 ? -63.334 -18.274 81.176 1.00 71.12 837 ALA A N 1
ATOM 6354 C CA . ALA A 1 837 ? -62.105 -18.714 80.516 1.00 71.12 837 ALA A CA 1
ATOM 6355 C C . ALA A 1 837 ? -61.568 -17.649 79.543 1.00 71.12 837 ALA A C 1
ATOM 6357 O O . ALA A 1 837 ? -60.375 -17.361 79.551 1.00 71.12 837 ALA A O 1
ATOM 6358 N N . TYR A 1 838 ? -62.459 -16.987 78.801 1.00 71.25 838 TYR A N 1
ATOM 6359 C CA . TYR A 1 838 ? -62.143 -15.885 77.898 1.00 71.25 838 TYR A CA 1
ATOM 6360 C C . TYR A 1 838 ? -61.524 -14.705 78.648 1.00 71.25 838 TYR A C 1
ATOM 6362 O O . TYR A 1 838 ? -60.462 -14.226 78.272 1.00 71.25 838 TYR A O 1
ATOM 6370 N N . ARG A 1 839 ? -62.115 -14.273 79.772 1.00 77.19 839 ARG A N 1
ATOM 6371 C CA . ARG A 1 839 ? -61.546 -13.191 80.598 1.00 77.19 839 ARG A CA 1
ATOM 6372 C C . ARG A 1 839 ? -60.167 -13.537 81.160 1.00 77.19 839 ARG A C 1
ATOM 6374 O O . ARG A 1 839 ? -59.295 -12.668 81.197 1.00 77.19 839 ARG A O 1
ATOM 6381 N N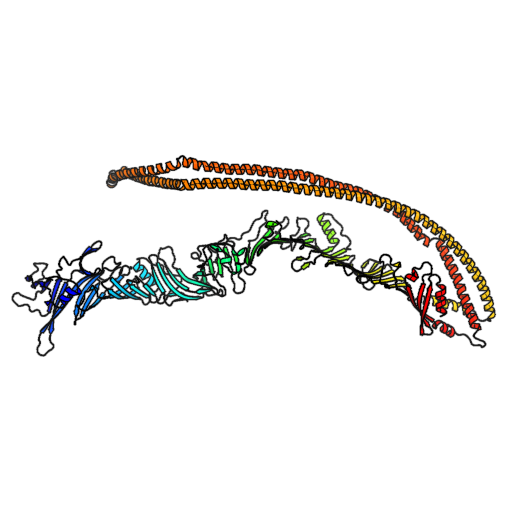 . SER A 1 840 ? -59.959 -14.781 81.591 1.00 76.75 840 SER A N 1
ATOM 6382 C CA . SER A 1 840 ? -58.648 -15.254 82.048 1.00 76.75 840 SER A CA 1
ATOM 6383 C C . SER A 1 840 ? -57.609 -15.276 80.923 1.00 76.75 840 SER A C 1
ATOM 6385 O O . SER A 1 840 ? -56.500 -14.788 81.134 1.00 76.75 840 SER A O 1
ATOM 6387 N N . TRP A 1 841 ? -57.969 -15.749 79.727 1.00 77.94 841 TRP A N 1
ATOM 6388 C CA . TRP A 1 841 ? -57.080 -15.727 78.564 1.00 77.94 841 TRP A CA 1
ATOM 6389 C C . TRP A 1 841 ? -56.777 -14.300 78.092 1.00 77.94 841 TRP A C 1
ATOM 6391 O O . TRP A 1 841 ? -55.610 -13.961 77.949 1.00 77.94 841 TRP A O 1
ATOM 6401 N N . VAL A 1 842 ? -57.777 -13.420 77.961 1.00 75.62 842 VAL A N 1
ATOM 6402 C CA . VAL A 1 842 ? -57.577 -12.009 77.571 1.00 75.62 842 VAL A CA 1
ATOM 6403 C C . VAL A 1 842 ? -56.667 -11.281 78.561 1.00 75.62 842 VAL A C 1
ATOM 6405 O O . VAL A 1 842 ? -55.792 -10.524 78.152 1.00 75.62 842 VAL A O 1
ATOM 6408 N N . THR A 1 843 ? -56.812 -11.539 79.864 1.00 80.62 843 THR A N 1
ATOM 6409 C CA . THR A 1 843 ? -55.923 -10.958 80.885 1.00 80.62 843 THR A CA 1
ATOM 6410 C C . THR A 1 843 ? -54.481 -11.431 80.690 1.00 80.62 843 THR A C 1
ATOM 6412 O O . THR A 1 843 ? -53.558 -10.618 80.734 1.00 80.62 843 THR A O 1
ATOM 6415 N N . LYS A 1 844 ? -54.280 -12.727 80.418 1.00 76.62 844 LYS A N 1
ATOM 6416 C CA . LYS A 1 844 ? -52.955 -13.306 80.172 1.00 76.62 844 LYS A CA 1
ATOM 6417 C C . LYS A 1 844 ? -52.344 -12.825 78.851 1.00 76.62 844 LYS A C 1
ATOM 6419 O O . LYS A 1 844 ? -51.169 -12.474 78.829 1.00 76.62 844 LYS A O 1
ATOM 6424 N N . SER A 1 845 ? -53.142 -12.747 77.788 1.00 72.94 845 SER A N 1
ATOM 6425 C CA . SER A 1 845 ? -52.758 -12.240 76.468 1.00 72.94 845 SER A CA 1
ATOM 6426 C C . SER A 1 845 ? -52.346 -10.776 76.537 1.00 72.94 845 SER A C 1
ATOM 6428 O O . SER A 1 845 ? -51.272 -10.427 76.063 1.00 72.94 845 SER A O 1
ATOM 6430 N N . ASN A 1 846 ? -53.142 -9.928 77.195 1.00 76.38 846 ASN A N 1
ATOM 6431 C CA . ASN A 1 846 ? -52.811 -8.515 77.374 1.00 76.38 846 ASN A CA 1
ATOM 6432 C C . ASN A 1 846 ? -51.527 -8.332 78.189 1.00 76.38 846 ASN A C 1
ATOM 6434 O O . ASN A 1 846 ? -50.717 -7.474 77.857 1.00 76.38 846 ASN A O 1
ATOM 6438 N N . GLN A 1 847 ? -51.314 -9.146 79.226 1.00 78.94 847 GLN A N 1
ATOM 6439 C CA . GLN A 1 847 ? -50.083 -9.096 80.011 1.00 78.94 847 GLN A CA 1
ATOM 6440 C C . GLN A 1 847 ? -48.853 -9.461 79.163 1.00 78.94 847 GLN A C 1
ATOM 6442 O O . GLN A 1 847 ? -47.883 -8.707 79.144 1.00 78.94 847 GLN A O 1
ATOM 6447 N N . VAL A 1 848 ? -48.917 -10.567 78.414 1.00 76.06 848 VAL A N 1
ATOM 6448 C CA . VAL A 1 848 ? -47.825 -11.012 77.530 1.00 76.06 848 VAL A CA 1
ATOM 6449 C C . VAL A 1 848 ? -47.573 -10.006 76.401 1.00 76.06 848 VAL A C 1
ATOM 6451 O O . VAL A 1 848 ? -46.417 -9.749 76.068 1.00 76.06 848 VAL A O 1
ATOM 6454 N N . HIS A 1 849 ? -48.619 -9.377 75.853 1.00 71.19 849 HIS A N 1
ATOM 6455 C CA . HIS A 1 849 ? -48.473 -8.330 74.841 1.00 71.19 849 HIS A CA 1
ATOM 6456 C C . HIS A 1 849 ? -47.829 -7.060 75.393 1.00 71.19 849 HIS A C 1
ATOM 6458 O O . HIS A 1 849 ? -46.932 -6.528 74.752 1.00 71.19 849 HIS A O 1
ATOM 6464 N N . VAL A 1 850 ? -48.239 -6.580 76.572 1.00 74.75 850 VAL A N 1
ATOM 6465 C CA . VAL A 1 850 ? -47.647 -5.381 77.194 1.00 74.75 850 VAL A CA 1
ATOM 6466 C C . VAL A 1 850 ? -46.174 -5.614 77.537 1.00 74.75 850 VAL A C 1
ATOM 6468 O O . VAL A 1 850 ? -45.340 -4.754 77.257 1.00 74.75 850 VAL A O 1
ATOM 6471 N N . GLU A 1 851 ? -45.838 -6.777 78.100 1.00 72.88 851 GLU A N 1
ATOM 6472 C CA . GLU A 1 851 ? -44.458 -7.143 78.444 1.00 72.88 851 GLU A CA 1
ATOM 6473 C C . GLU A 1 851 ? -43.578 -7.300 77.187 1.00 72.88 851 GLU A C 1
ATOM 6475 O O . GLU A 1 851 ? -42.444 -6.817 77.167 1.00 72.88 851 GLU A O 1
ATOM 6480 N N . SER A 1 852 ? -44.111 -7.888 76.109 1.00 69.50 852 SER A N 1
ATOM 6481 C CA . SER A 1 852 ? -43.389 -8.043 74.836 1.00 69.50 852 SER A CA 1
ATOM 6482 C C . SER A 1 852 ? -43.248 -6.717 74.081 1.00 69.50 852 SER A C 1
ATOM 6484 O O . SER A 1 852 ? -42.174 -6.423 73.561 1.00 69.50 852 SER A O 1
ATOM 6486 N N . GLN A 1 853 ? -44.287 -5.875 74.068 1.00 70.94 853 GLN A N 1
ATOM 6487 C CA . GLN A 1 853 ? -44.266 -4.581 73.381 1.00 70.94 853 GLN A CA 1
ATOM 6488 C C . GLN A 1 853 ? -43.309 -3.596 74.058 1.00 70.94 853 GLN A C 1
ATOM 6490 O O . GLN A 1 853 ? -42.543 -2.927 73.374 1.00 70.94 853 GLN A O 1
ATOM 6495 N N . ALA A 1 854 ? -43.270 -3.556 75.395 1.00 74.12 854 ALA A N 1
ATOM 6496 C CA . ALA A 1 854 ? -42.313 -2.723 76.124 1.00 74.12 854 ALA A CA 1
ATOM 6497 C C . ALA A 1 854 ? -40.849 -3.099 75.809 1.00 74.12 854 ALA A C 1
ATOM 6499 O O . ALA A 1 854 ? -39.981 -2.224 75.738 1.00 74.12 854 ALA A O 1
ATOM 6500 N N . PHE A 1 855 ? -40.574 -4.389 75.587 1.00 73.56 855 PHE A N 1
ATOM 6501 C CA . PHE A 1 855 ? -39.261 -4.869 75.159 1.00 73.56 855 PHE A CA 1
ATOM 6502 C C . PHE A 1 855 ? -38.963 -4.514 73.692 1.00 73.56 855 PHE A C 1
ATOM 6504 O O . PHE A 1 855 ? -37.886 -3.988 73.411 1.00 73.56 855 PHE A O 1
ATOM 6511 N N . ILE A 1 856 ? -39.919 -4.725 72.776 1.00 70.50 856 ILE A N 1
ATOM 6512 C CA . ILE A 1 856 ? -39.792 -4.379 71.348 1.00 70.50 856 ILE A CA 1
ATOM 6513 C C . ILE A 1 856 ? -39.562 -2.872 71.165 1.00 70.50 856 ILE A C 1
ATOM 6515 O O . ILE A 1 856 ? -38.646 -2.486 70.443 1.00 70.50 856 ILE A O 1
ATOM 6519 N N . ASP A 1 857 ? -40.310 -2.017 71.866 1.00 73.56 857 ASP A N 1
ATOM 6520 C CA . ASP A 1 857 ? -40.167 -0.558 71.787 1.00 73.56 857 ASP A CA 1
ATOM 6521 C C . ASP A 1 857 ? -38.795 -0.095 72.307 1.00 73.56 857 ASP A C 1
ATOM 6523 O O . ASP A 1 857 ? -38.147 0.773 71.713 1.00 73.56 857 ASP A O 1
ATOM 6527 N N . SER A 1 858 ? -38.307 -0.698 73.399 1.00 74.25 858 SER A N 1
ATOM 6528 C CA . SER A 1 858 ? -36.965 -0.428 73.930 1.00 74.25 858 SER A CA 1
ATOM 6529 C C . SER A 1 858 ? -35.867 -0.891 72.966 1.00 74.25 858 SER A C 1
ATOM 6531 O O . SER A 1 858 ? -34.887 -0.170 72.764 1.00 74.25 858 SER A O 1
ATOM 6533 N N . TYR A 1 859 ? -36.034 -2.065 72.350 1.00 77.12 859 TYR A N 1
ATOM 6534 C CA . TYR A 1 859 ? -35.123 -2.614 71.347 1.00 77.12 859 TYR A CA 1
ATOM 6535 C C . TYR A 1 859 ? -35.080 -1.736 70.089 1.00 77.12 859 TYR A C 1
ATOM 6537 O O . TYR A 1 859 ? -33.998 -1.325 69.676 1.00 77.12 859 TYR A O 1
ATOM 6545 N N . MET A 1 860 ? -36.237 -1.366 69.525 1.00 73.12 860 MET A N 1
ATOM 6546 C CA . MET A 1 860 ? -36.334 -0.518 68.330 1.00 73.12 860 MET A CA 1
ATOM 6547 C C . MET A 1 860 ? -35.744 0.873 68.562 1.00 73.12 860 MET A C 1
ATOM 6549 O O . MET A 1 860 ? -35.017 1.385 67.712 1.00 73.12 860 MET A O 1
ATOM 6553 N N . LYS A 1 861 ? -35.980 1.474 69.734 1.00 77.19 861 LYS A N 1
ATOM 6554 C CA . LYS A 1 861 ? -35.392 2.772 70.089 1.00 77.19 861 LYS A CA 1
ATOM 6555 C C . LYS A 1 861 ? -33.863 2.720 70.126 1.00 77.19 861 LYS A C 1
ATOM 6557 O O . LYS A 1 861 ? -33.204 3.648 69.666 1.00 77.19 861 LYS A O 1
ATOM 6562 N N . GLN A 1 862 ? -33.293 1.652 70.676 1.00 74.69 862 GLN A N 1
ATOM 6563 C CA . GLN A 1 862 ? -31.844 1.506 70.807 1.00 74.69 862 GLN A CA 1
ATOM 6564 C C . GLN A 1 862 ? -31.185 1.073 69.485 1.00 74.69 862 GLN A C 1
ATOM 6566 O O . GLN A 1 862 ? -30.099 1.557 69.164 1.00 74.69 862 GLN A O 1
ATOM 6571 N N . LEU A 1 863 ? -31.881 0.269 68.673 1.00 75.88 863 LEU A N 1
ATOM 6572 C CA . LEU A 1 863 ? -31.503 -0.067 67.300 1.00 75.88 863 LEU A CA 1
ATOM 6573 C C . LEU A 1 863 ? -31.442 1.190 66.423 1.00 75.88 863 LEU A C 1
ATOM 6575 O O . LEU A 1 863 ? -30.437 1.409 65.757 1.00 75.88 863 LEU A O 1
ATOM 6579 N N . HIS A 1 864 ? -32.451 2.062 66.502 1.00 70.94 864 HIS A N 1
ATOM 6580 C CA . HIS A 1 864 ? -32.482 3.325 65.761 1.00 70.94 864 HIS A CA 1
ATOM 6581 C C . HIS A 1 864 ? -31.347 4.278 66.182 1.00 70.94 864 HIS A C 1
ATOM 6583 O O . HIS A 1 864 ? -30.800 5.000 65.351 1.00 70.94 864 HIS A O 1
ATOM 6589 N N . ILE A 1 865 ? -30.961 4.298 67.464 1.00 76.62 865 ILE A N 1
ATOM 6590 C CA . ILE A 1 865 ? -29.809 5.091 67.931 1.00 76.62 865 ILE A CA 1
ATOM 6591 C C . ILE A 1 865 ? -28.500 4.544 67.343 1.00 76.62 865 ILE A C 1
ATOM 6593 O O . ILE A 1 865 ? -27.670 5.317 66.874 1.00 76.62 865 ILE A O 1
ATOM 6597 N N . LEU A 1 866 ? -28.309 3.222 67.348 1.00 76.00 866 LEU A N 1
ATOM 6598 C CA . LEU A 1 866 ? -27.092 2.595 66.826 1.00 76.00 866 LEU A CA 1
ATOM 6599 C C . LEU A 1 866 ? -27.005 2.671 65.292 1.00 76.00 866 LEU A C 1
ATOM 6601 O O . LEU A 1 866 ? -25.928 2.954 64.777 1.00 76.00 866 LEU A O 1
ATOM 6605 N N . GLN A 1 867 ? -28.123 2.512 64.577 1.00 74.81 867 GLN A N 1
ATOM 6606 C CA . GLN A 1 867 ? -28.217 2.752 63.130 1.00 74.81 867 GLN A CA 1
ATOM 6607 C C . GLN A 1 867 ? -27.917 4.216 62.794 1.00 74.81 867 GLN A C 1
ATOM 6609 O O . GLN A 1 867 ? -27.062 4.484 61.959 1.00 74.81 867 GLN A O 1
ATOM 6614 N N . GLY A 1 868 ? -28.510 5.163 63.530 1.00 73.38 868 GLY A N 1
ATOM 6615 C CA . GLY A 1 868 ? -28.219 6.588 63.367 1.00 73.38 868 GLY A CA 1
ATOM 6616 C C . GLY A 1 868 ? -26.748 6.941 63.616 1.00 73.38 868 GLY A C 1
ATOM 6617 O O . GLY A 1 868 ? -26.209 7.813 62.940 1.00 73.38 868 GLY A O 1
ATOM 6618 N N . ASN A 1 869 ? -26.066 6.247 64.534 1.00 75.31 869 ASN A N 1
ATOM 6619 C CA . ASN A 1 869 ? -24.626 6.416 64.744 1.00 75.31 869 ASN A CA 1
ATOM 6620 C C . ASN A 1 869 ? -23.799 5.865 63.570 1.00 75.31 869 ASN A C 1
ATOM 6622 O O . ASN A 1 869 ? -22.864 6.535 63.140 1.00 75.31 869 ASN A O 1
ATOM 6626 N N . VAL A 1 870 ? -24.151 4.693 63.024 1.00 74.94 870 VAL A N 1
ATOM 6627 C CA . VAL A 1 870 ? -23.504 4.129 61.821 1.00 74.94 870 VAL A CA 1
ATOM 6628 C C . VAL A 1 870 ? -23.699 5.054 60.617 1.00 74.94 870 VAL A C 1
ATOM 6630 O O . VAL A 1 870 ? -22.734 5.357 59.916 1.00 74.94 870 VAL A O 1
ATOM 6633 N N . ASP A 1 871 ? -24.911 5.570 60.412 1.00 72.88 871 ASP A N 1
ATOM 6634 C CA . ASP A 1 871 ? -25.225 6.484 59.312 1.00 72.88 871 ASP A CA 1
ATOM 6635 C C . ASP A 1 871 ? -24.501 7.830 59.457 1.00 72.88 871 ASP A C 1
ATOM 6637 O O . ASP A 1 871 ? -23.978 8.366 58.479 1.00 72.88 871 ASP A O 1
ATOM 6641 N N . ASN A 1 872 ? -24.412 8.372 60.674 1.00 74.69 872 ASN A N 1
ATOM 6642 C CA . ASN A 1 872 ? -23.708 9.626 60.938 1.00 74.69 872 ASN A CA 1
ATOM 6643 C C . ASN A 1 872 ? -22.182 9.490 60.761 1.00 74.69 872 ASN A C 1
ATOM 6645 O O . ASN A 1 872 ? -21.544 10.376 60.183 1.00 74.69 872 ASN A O 1
ATOM 6649 N N . GLU A 1 873 ? -21.591 8.370 61.189 1.00 74.06 873 GLU A N 1
ATOM 6650 C CA . GLU A 1 873 ? -20.177 8.060 60.929 1.00 74.06 873 GLU A CA 1
ATOM 6651 C C . GLU A 1 873 ? -19.925 7.816 59.433 1.00 74.06 873 GLU A C 1
ATOM 6653 O O . GLU A 1 873 ? -18.942 8.321 58.892 1.00 74.06 873 GLU A O 1
ATOM 6658 N N . ARG A 1 874 ? -20.851 7.159 58.717 1.00 73.44 874 ARG A N 1
ATOM 6659 C CA . ARG A 1 874 ? -20.792 6.981 57.255 1.00 73.44 874 ARG A CA 1
ATOM 6660 C C . ARG A 1 874 ? -20.871 8.316 56.510 1.00 73.44 874 ARG A C 1
ATOM 6662 O O . ARG A 1 874 ? -20.081 8.553 55.599 1.00 73.44 874 ARG A O 1
ATOM 6669 N N . LEU A 1 875 ? -21.771 9.220 56.901 1.00 73.31 875 LEU A N 1
ATOM 6670 C CA . LEU A 1 875 ? -21.867 10.570 56.327 1.00 73.31 875 LEU A CA 1
ATOM 6671 C C . LEU A 1 875 ? -20.599 11.391 56.593 1.00 73.31 875 LEU A C 1
ATOM 6673 O O . LEU A 1 875 ? -20.091 12.062 55.692 1.00 73.31 875 LEU A O 1
ATOM 6677 N N . THR A 1 876 ? -20.057 11.306 57.809 1.00 75.12 876 THR A N 1
ATOM 6678 C CA . THR A 1 876 ? -18.821 11.999 58.201 1.00 75.12 876 THR A CA 1
ATOM 6679 C C . THR A 1 876 ? -17.605 11.450 57.451 1.00 75.12 876 THR A C 1
ATOM 6681 O O . THR A 1 876 ? -16.766 12.225 56.983 1.00 75.12 876 THR A O 1
ATOM 6684 N N . PHE A 1 877 ? -17.522 10.129 57.285 1.00 75.62 877 PHE A N 1
ATOM 6685 C CA . PHE A 1 877 ? -16.504 9.459 56.483 1.00 75.62 877 PHE A CA 1
ATOM 6686 C C . PHE A 1 877 ? -16.601 9.859 55.010 1.00 75.62 877 PHE A C 1
ATOM 6688 O O . PHE A 1 877 ? -15.615 10.342 54.462 1.00 75.62 877 PHE A O 1
ATOM 6695 N N . ASN A 1 878 ? -17.787 9.785 54.398 1.00 72.88 878 ASN A N 1
ATOM 6696 C CA . ASN A 1 878 ? -18.002 10.167 52.999 1.00 72.88 878 ASN A CA 1
ATOM 6697 C C . ASN A 1 878 ? -17.647 11.639 52.740 1.00 72.88 878 ASN A C 1
ATOM 6699 O O . ASN A 1 878 ? -17.046 11.966 51.719 1.00 72.88 878 ASN A O 1
ATOM 6703 N N . ALA A 1 879 ? -17.962 12.541 53.676 1.00 73.38 879 ALA A N 1
ATOM 6704 C CA . ALA A 1 879 ? -17.575 13.947 53.575 1.00 73.38 879 ALA A CA 1
ATOM 6705 C C . ALA A 1 879 ? -16.047 14.148 53.646 1.00 73.38 879 ALA A C 1
ATOM 6707 O O . ALA A 1 879 ? -15.500 14.971 52.908 1.00 73.38 879 ALA A O 1
ATOM 6708 N N . LYS A 1 880 ? -15.342 13.397 54.507 1.00 74.62 880 LYS A N 1
ATOM 6709 C CA . LYS A 1 880 ? -13.870 13.420 54.598 1.00 74.62 880 LYS A CA 1
ATOM 6710 C C . LYS A 1 880 ? -13.205 12.767 53.385 1.00 74.62 880 LYS A C 1
ATOM 6712 O O . LYS A 1 880 ? -12.221 13.316 52.894 1.00 74.62 880 LYS A O 1
ATOM 6717 N N . LEU A 1 881 ? -13.757 11.662 52.886 1.00 76.94 881 LEU A N 1
ATOM 6718 C CA . LEU A 1 881 ? -13.290 10.951 51.698 1.00 76.94 881 LEU A CA 1
ATOM 6719 C C . LEU A 1 881 ? -13.410 11.847 50.464 1.00 76.94 881 LEU A C 1
ATOM 6721 O O . LEU A 1 881 ? -12.402 12.121 49.828 1.00 76.94 881 LEU A O 1
ATOM 6725 N N . LYS A 1 882 ? -14.582 12.452 50.232 1.00 72.75 882 LYS A N 1
ATOM 6726 C CA . LYS A 1 882 ? -14.802 13.408 49.134 1.00 72.75 882 LYS A CA 1
ATOM 6727 C C . LYS A 1 882 ? -13.853 14.609 49.197 1.00 72.75 882 LYS A C 1
ATOM 6729 O O . LYS A 1 882 ? -13.403 15.113 48.170 1.00 72.75 882 LYS A O 1
ATOM 6734 N N . LYS A 1 883 ? -13.528 15.087 50.404 1.00 75.00 883 LYS A N 1
ATOM 6735 C CA . LYS A 1 883 ? -12.552 16.171 50.600 1.00 75.00 883 LYS A CA 1
ATOM 6736 C C . LYS A 1 883 ? -11.115 15.719 50.302 1.00 75.00 883 LYS A C 1
ATOM 6738 O O . LYS A 1 883 ? -10.356 16.501 49.737 1.00 75.00 883 LYS A O 1
ATOM 6743 N N . ALA A 1 884 ? -10.745 14.494 50.674 1.00 73.56 884 ALA A N 1
ATOM 6744 C CA . ALA A 1 884 ? -9.433 13.915 50.384 1.00 73.56 884 ALA A CA 1
ATOM 6745 C C . ALA A 1 884 ? -9.266 13.588 48.888 1.00 73.56 884 ALA A C 1
ATOM 6747 O O . ALA A 1 884 ? -8.249 13.949 48.304 1.00 73.56 884 ALA A O 1
ATOM 6748 N N . GLU A 1 885 ? -10.288 13.017 48.244 1.00 74.38 885 GLU A N 1
ATOM 6749 C CA . GLU A 1 885 ? -10.356 12.786 46.793 1.00 74.38 885 GLU A CA 1
ATOM 6750 C C . GLU A 1 885 ? -10.257 14.098 46.013 1.00 74.38 885 GLU A C 1
ATOM 6752 O O . GLU A 1 885 ? -9.451 14.210 45.093 1.00 74.38 885 GLU A O 1
ATOM 6757 N N . GLY A 1 886 ? -10.999 15.132 46.431 1.00 74.75 886 GLY A N 1
ATOM 6758 C CA . GLY A 1 886 ? -10.869 16.475 45.864 1.00 74.75 886 GLY A CA 1
ATOM 6759 C C . GLY A 1 886 ? -9.463 17.066 46.045 1.00 74.75 886 GLY A C 1
ATOM 6760 O O . GLY A 1 886 ? -8.984 17.784 45.171 1.00 74.75 886 GLY A O 1
ATOM 6761 N N . GLY A 1 887 ? -8.773 16.733 47.142 1.00 78.94 887 GLY A N 1
ATOM 6762 C CA . GLY A 1 887 ? -7.373 17.097 47.376 1.00 78.94 887 GLY A CA 1
ATOM 6763 C C . GLY A 1 887 ? -6.401 16.411 46.412 1.00 78.94 887 GLY A C 1
ATOM 6764 O O . GLY A 1 887 ? -5.531 17.083 45.862 1.00 78.94 887 GLY A O 1
ATOM 6765 N N . VAL A 1 888 ? -6.582 15.112 46.149 1.00 78.25 888 VAL A N 1
ATOM 6766 C CA . VAL A 1 888 ? -5.795 14.354 45.155 1.00 78.25 888 VAL A CA 1
ATOM 6767 C C . VAL A 1 888 ? -6.068 14.863 43.739 1.00 78.25 888 VAL A C 1
ATOM 6769 O O . VAL A 1 888 ? -5.131 15.109 42.987 1.00 78.25 888 VAL A O 1
ATOM 6772 N N . GLN A 1 889 ? -7.333 15.102 43.382 1.00 72.88 889 GLN A N 1
ATOM 6773 C CA . GLN A 1 889 ? -7.703 15.671 42.082 1.00 72.88 889 GLN A CA 1
ATOM 6774 C C . GLN A 1 889 ? -7.099 17.065 41.876 1.00 72.88 889 GLN A C 1
ATOM 6776 O O . GLN A 1 889 ? -6.568 17.352 40.806 1.00 72.88 889 GLN A O 1
ATOM 6781 N N . HIS A 1 890 ? -7.128 17.919 42.903 1.00 74.62 890 HIS A N 1
ATOM 6782 C CA . HIS A 1 890 ? -6.508 19.239 42.842 1.00 74.62 890 HIS A CA 1
ATOM 6783 C C . HIS A 1 890 ? -4.979 19.156 42.719 1.00 74.62 890 HIS A C 1
ATOM 6785 O O . HIS A 1 890 ? -4.406 19.864 41.895 1.00 74.62 890 HIS A O 1
ATOM 6791 N N . ALA A 1 891 ? -4.322 18.265 43.473 1.00 74.75 891 ALA A N 1
ATOM 6792 C CA . ALA A 1 891 ? -2.879 18.036 43.379 1.00 74.75 891 ALA A CA 1
ATOM 6793 C C . ALA A 1 891 ? -2.465 17.483 42.002 1.00 74.75 891 ALA A C 1
ATOM 6795 O O . ALA A 1 891 ? -1.474 17.938 41.436 1.00 74.75 891 ALA A O 1
ATOM 6796 N N . ASN A 1 892 ? -3.257 16.573 41.422 1.00 78.31 892 ASN A N 1
ATOM 6797 C CA . ASN A 1 892 ? -3.051 16.068 40.063 1.00 78.31 892 ASN A CA 1
ATOM 6798 C C . ASN A 1 892 ? -3.246 17.157 39.003 1.00 78.31 892 ASN A C 1
ATOM 6800 O O . ASN A 1 892 ? -2.441 17.260 38.079 1.00 78.31 892 ASN A O 1
ATOM 6804 N N . ALA A 1 893 ? -4.274 17.998 39.139 1.00 71.44 893 ALA A N 1
ATOM 6805 C CA . ALA A 1 893 ? -4.505 19.112 38.223 1.00 71.44 893 ALA A CA 1
ATOM 6806 C C . ALA A 1 893 ? -3.383 20.168 38.300 1.00 71.44 893 ALA A C 1
ATOM 6808 O O . ALA A 1 893 ? -2.918 20.641 37.262 1.00 71.44 893 ALA A O 1
ATOM 6809 N N . ASP A 1 894 ? -2.912 20.504 39.506 1.00 79.06 894 ASP A N 1
ATOM 6810 C CA . ASP A 1 894 ? -1.794 21.435 39.722 1.00 79.06 894 ASP A CA 1
ATOM 6811 C C . ASP A 1 894 ? -0.467 20.861 39.196 1.00 79.06 894 ASP A C 1
ATOM 6813 O O . ASP A 1 894 ? 0.276 21.561 38.503 1.00 79.06 894 ASP A O 1
ATOM 6817 N N . ARG A 1 895 ? -0.201 19.565 39.427 1.00 84.62 895 ARG A N 1
ATOM 6818 C CA . ARG A 1 895 ? 0.941 18.850 38.838 1.00 84.62 895 ARG A CA 1
ATOM 6819 C C . ARG A 1 895 ? 0.890 18.875 37.316 1.00 84.62 895 ARG A C 1
ATOM 6821 O O . ARG A 1 895 ? 1.866 19.279 36.697 1.00 84.62 895 ARG A O 1
ATOM 6828 N N . ALA A 1 896 ? -0.236 18.505 36.708 1.00 73.94 896 ALA A N 1
ATOM 6829 C CA . ALA A 1 896 ? -0.385 18.492 35.254 1.00 73.94 896 ALA A CA 1
ATOM 6830 C C . ALA A 1 896 ? -0.187 19.888 34.638 1.00 73.94 896 ALA A C 1
ATOM 6832 O O . ALA A 1 896 ? 0.483 20.024 33.615 1.00 73.94 896 ALA A O 1
ATOM 6833 N N . ALA A 1 897 ? -0.723 20.939 35.267 1.00 73.69 897 ALA A N 1
ATOM 6834 C CA . ALA A 1 897 ? -0.543 22.313 34.804 1.00 73.69 897 ALA A CA 1
ATOM 6835 C C . ALA A 1 897 ? 0.923 22.775 34.892 1.00 73.69 897 ALA A C 1
ATOM 6837 O O . ALA A 1 897 ? 1.440 23.368 33.943 1.00 73.69 897 ALA A O 1
ATOM 6838 N N . LYS A 1 898 ? 1.610 22.482 36.004 1.00 79.12 898 LYS A N 1
ATOM 6839 C CA . LYS A 1 898 ? 3.021 22.852 36.207 1.00 79.12 898 LYS A CA 1
ATOM 6840 C C . LYS A 1 898 ? 3.979 22.034 35.341 1.00 79.12 898 LYS A C 1
ATOM 6842 O O . LYS A 1 898 ? 4.920 22.611 34.802 1.00 79.12 898 LYS A O 1
ATOM 6847 N N . MET A 1 899 ? 3.713 20.740 35.149 1.00 80.75 899 MET A N 1
ATOM 6848 C CA . MET A 1 899 ? 4.481 19.875 34.246 1.00 80.75 899 MET A CA 1
ATOM 6849 C C . MET A 1 899 ? 4.361 20.348 32.799 1.00 80.75 899 MET A C 1
ATOM 6851 O O . MET A 1 899 ? 5.386 20.574 32.167 1.00 80.75 899 MET A O 1
ATOM 6855 N N . ARG A 1 900 ? 3.148 20.657 32.315 1.00 72.94 900 ARG A N 1
ATOM 6856 C CA . ARG A 1 900 ? 2.962 21.240 30.972 1.00 72.94 900 ARG A CA 1
ATOM 6857 C C . ARG A 1 900 ? 3.717 22.556 30.788 1.00 72.94 900 ARG A C 1
ATOM 6859 O O . ARG A 1 900 ? 4.305 22.787 29.736 1.00 72.94 900 ARG A O 1
ATOM 6866 N N . ALA A 1 901 ? 3.717 23.430 31.797 1.00 75.06 901 ALA A N 1
ATOM 6867 C CA . ALA A 1 901 ? 4.461 24.687 31.737 1.00 75.06 901 ALA A CA 1
ATOM 6868 C C . ALA A 1 901 ? 5.987 24.462 31.687 1.00 75.06 901 ALA A C 1
ATOM 6870 O O . ALA A 1 901 ? 6.683 25.145 30.936 1.00 75.06 901 ALA A O 1
ATOM 6871 N N . ALA A 1 902 ? 6.508 23.492 32.443 1.00 72.44 902 ALA A N 1
ATOM 6872 C CA . ALA A 1 902 ? 7.927 23.138 32.434 1.00 72.44 902 ALA A CA 1
ATOM 6873 C C . ALA A 1 902 ? 8.350 22.417 31.135 1.00 72.44 902 ALA A C 1
ATOM 6875 O O . ALA A 1 902 ? 9.394 22.740 30.569 1.00 72.44 902 ALA A O 1
ATOM 6876 N N . GLU A 1 903 ? 7.524 21.510 30.607 1.00 77.12 903 GLU A N 1
ATOM 6877 C CA . GLU A 1 903 ? 7.718 20.843 29.308 1.00 77.12 903 GLU A CA 1
ATOM 6878 C C . GLU A 1 903 ? 7.714 21.842 28.143 1.00 77.12 903 GLU A C 1
ATOM 6880 O O . GLU A 1 903 ? 8.514 21.721 27.209 1.00 77.12 903 GLU A O 1
ATOM 6885 N N . ALA A 1 904 ? 6.862 22.871 28.213 1.00 76.12 904 ALA A N 1
ATOM 6886 C CA . ALA A 1 904 ? 6.851 23.961 27.244 1.00 76.12 904 ALA A CA 1
ATOM 6887 C C . ALA A 1 904 ? 8.171 24.752 27.256 1.00 76.12 904 ALA A C 1
ATOM 6889 O O . ALA A 1 904 ? 8.694 25.082 26.190 1.00 76.12 904 ALA A O 1
ATOM 6890 N N . GLU A 1 905 ? 8.762 25.012 28.428 1.00 76.94 905 GLU A N 1
ATOM 6891 C CA . GLU A 1 905 ? 10.068 25.680 28.523 1.00 76.94 905 GLU A CA 1
ATOM 6892 C C . GLU A 1 905 ? 11.228 24.779 28.056 1.00 76.94 905 GLU A C 1
ATOM 6894 O O . GLU A 1 905 ? 12.139 25.274 27.390 1.00 76.94 905 GLU A O 1
ATOM 6899 N N . VAL A 1 906 ? 11.174 23.457 28.280 1.00 75.56 906 VAL A N 1
ATOM 6900 C CA . VAL A 1 906 ? 12.132 22.494 27.688 1.00 75.56 906 VAL A CA 1
ATOM 6901 C C . VAL A 1 906 ? 12.029 22.485 26.160 1.00 75.56 906 VAL A C 1
ATOM 6903 O O . VAL A 1 906 ? 13.044 22.566 25.464 1.00 75.56 906 VAL A O 1
ATOM 6906 N N . SER A 1 907 ? 10.808 22.446 25.624 1.00 74.69 907 SER A N 1
ATOM 6907 C CA . SER A 1 907 ? 10.550 22.454 24.178 1.00 74.69 907 SER A CA 1
ATOM 6908 C C . SER A 1 907 ? 11.016 23.756 23.525 1.00 74.69 907 SER A C 1
ATOM 6910 O O . SER A 1 907 ? 11.658 23.744 22.474 1.00 74.69 907 SER A O 1
ATOM 6912 N N . LYS A 1 908 ? 10.774 24.892 24.182 1.00 77.31 908 LYS A N 1
ATOM 6913 C CA . LYS A 1 908 ? 11.250 26.214 23.762 1.00 77.31 908 LYS A CA 1
ATOM 6914 C C . LYS A 1 908 ? 12.774 26.330 23.828 1.00 77.31 908 LYS A C 1
ATOM 6916 O O . LYS A 1 908 ? 13.369 26.893 22.910 1.00 77.31 908 LYS A O 1
ATOM 6921 N N . ALA A 1 909 ? 13.414 25.775 24.860 1.00 71.94 909 ALA A N 1
ATOM 6922 C CA . ALA A 1 909 ? 14.871 25.718 24.960 1.00 71.94 909 ALA A CA 1
ATOM 6923 C C . ALA A 1 909 ? 15.479 24.865 23.834 1.00 71.94 909 ALA A C 1
ATOM 6925 O O . ALA A 1 909 ? 16.447 25.295 23.212 1.00 71.94 909 ALA A O 1
ATOM 6926 N N . LYS A 1 910 ? 14.870 23.713 23.511 1.00 72.88 910 LYS A N 1
ATOM 6927 C CA . LYS A 1 910 ? 15.282 22.848 22.395 1.00 72.88 910 LYS A CA 1
ATOM 6928 C C . LYS A 1 910 ? 15.109 23.533 21.039 1.00 72.88 910 LYS A C 1
ATOM 6930 O O . LYS A 1 910 ? 16.062 23.616 20.280 1.00 72.88 910 LYS A O 1
ATOM 6935 N N . SER A 1 911 ? 13.936 24.105 20.766 1.00 72.31 911 SER A N 1
ATOM 6936 C CA . SER A 1 911 ? 13.672 24.821 19.511 1.00 72.31 911 SER A CA 1
ATOM 6937 C C . SER A 1 911 ? 14.621 26.010 19.312 1.00 72.31 911 SER A C 1
ATOM 6939 O O . SER A 1 911 ? 15.128 26.239 18.212 1.00 72.31 911 SER A O 1
ATOM 6941 N N . LYS A 1 912 ? 14.922 26.749 20.388 1.00 74.00 912 LYS A N 1
ATOM 6942 C CA . LYS A 1 912 ? 15.911 27.827 20.355 1.00 74.00 912 LYS A CA 1
ATOM 6943 C C . LYS A 1 912 ? 17.331 27.303 20.125 1.00 74.00 912 LYS A C 1
ATOM 6945 O O . LYS A 1 912 ? 18.059 27.910 19.343 1.00 74.00 912 LYS A O 1
ATOM 6950 N N . TRP A 1 913 ? 17.707 26.197 20.768 1.00 75.25 913 TRP A N 1
ATOM 6951 C CA . TRP A 1 913 ? 18.996 25.537 20.560 1.00 75.25 913 TRP A CA 1
ATOM 6952 C C . TRP A 1 913 ? 19.167 25.096 19.101 1.00 75.25 913 TRP A C 1
ATOM 6954 O O . TRP A 1 913 ? 20.139 25.505 18.468 1.00 75.25 913 TRP A O 1
ATOM 6964 N N . ASP A 1 914 ? 18.191 24.378 18.542 1.00 70.44 914 ASP A N 1
ATOM 6965 C CA . ASP A 1 914 ? 18.204 23.927 17.146 1.00 70.44 914 ASP A CA 1
ATOM 6966 C C . ASP A 1 914 ? 18.286 25.126 16.179 1.00 70.44 914 ASP A C 1
ATOM 6968 O O . ASP A 1 914 ? 19.076 25.121 15.235 1.00 70.44 914 ASP A O 1
ATOM 6972 N N . SER A 1 915 ? 17.544 26.211 16.445 1.00 76.94 915 SER A N 1
ATOM 6973 C CA . SER A 1 915 ? 17.608 27.432 15.630 1.00 76.94 915 SER A CA 1
ATOM 6974 C C . SER A 1 915 ? 18.964 28.141 15.698 1.00 76.94 915 SER A C 1
ATOM 6976 O O . SER A 1 915 ? 19.404 28.688 14.683 1.00 76.94 915 SER A O 1
ATOM 6978 N N . ASP A 1 916 ? 19.593 28.206 16.872 1.00 74.56 916 ASP A N 1
ATOM 6979 C CA . ASP A 1 916 ? 20.871 28.895 17.060 1.00 74.56 916 ASP A CA 1
ATOM 6980 C C . ASP A 1 916 ? 22.036 28.057 16.484 1.00 74.56 916 ASP A C 1
ATOM 6982 O O . ASP A 1 916 ? 22.949 28.630 15.884 1.00 74.56 916 ASP A O 1
ATOM 6986 N N . VAL A 1 917 ? 21.963 26.717 16.553 1.00 73.62 917 VAL A N 1
ATOM 6987 C CA . VAL A 1 917 ? 22.896 25.798 15.870 1.00 73.62 917 VAL A CA 1
ATOM 6988 C C . VAL A 1 917 ? 22.751 25.901 14.356 1.00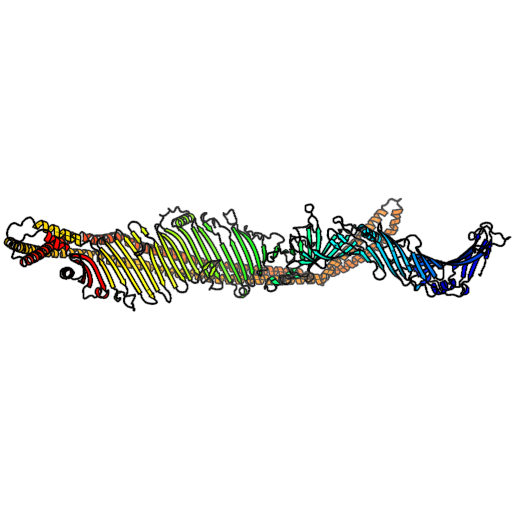 73.62 917 VAL A C 1
ATOM 6990 O O . VAL A 1 917 ? 23.745 26.149 13.679 1.00 73.62 917 VAL A O 1
ATOM 6993 N N . ALA A 1 918 ? 21.528 25.835 13.822 1.00 70.62 918 ALA A N 1
ATOM 6994 C CA . ALA A 1 918 ? 21.292 25.933 12.381 1.00 70.62 918 ALA A CA 1
ATOM 6995 C C . ALA A 1 918 ? 21.789 27.269 11.792 1.00 70.62 918 ALA A C 1
ATOM 6997 O O . ALA A 1 918 ? 22.365 27.307 10.704 1.00 70.62 918 ALA A O 1
ATOM 6998 N N . LYS A 1 919 ? 21.627 28.384 12.522 1.00 76.44 919 LYS A N 1
ATOM 6999 C CA . LYS A 1 919 ? 22.190 29.688 12.123 1.00 76.44 919 LYS A CA 1
ATOM 7000 C C . LYS A 1 919 ? 23.719 29.683 12.106 1.00 76.44 919 LYS A C 1
ATOM 7002 O O . LYS A 1 919 ? 24.311 30.280 11.208 1.00 76.44 919 LYS A O 1
ATOM 7007 N N . ALA A 1 920 ? 24.355 29.043 13.085 1.00 70.44 920 ALA A N 1
ATOM 7008 C CA . ALA A 1 920 ? 25.809 28.947 13.149 1.00 70.44 920 ALA A CA 1
ATOM 7009 C C . ALA A 1 920 ? 26.372 28.022 12.051 1.00 70.44 920 ALA A C 1
ATOM 7011 O O . ALA A 1 920 ? 27.365 28.375 11.416 1.00 70.44 920 ALA A O 1
ATOM 7012 N N . GLU A 1 921 ? 25.708 26.896 11.763 1.00 71.31 921 GLU A N 1
ATOM 7013 C CA . GLU A 1 921 ? 26.064 25.970 10.677 1.00 71.31 921 GLU A CA 1
ATOM 7014 C C . GLU A 1 921 ? 25.930 26.628 9.300 1.00 71.31 921 GLU A C 1
ATOM 7016 O O . GLU A 1 921 ? 26.843 26.534 8.480 1.00 71.31 921 GLU A O 1
ATOM 7021 N N . ALA A 1 922 ? 24.857 27.390 9.067 1.00 73.56 922 ALA A N 1
ATOM 7022 C CA . ALA A 1 922 ? 24.709 28.186 7.849 1.00 73.56 922 ALA A CA 1
ATOM 7023 C C . ALA A 1 922 ? 25.843 29.220 7.689 1.00 73.56 922 ALA A C 1
ATOM 7025 O O . ALA A 1 922 ? 26.331 29.453 6.579 1.00 73.56 922 ALA A O 1
ATOM 7026 N N . GLY A 1 923 ? 26.302 29.820 8.793 1.00 77.88 923 GLY A N 1
ATOM 7027 C CA . GLY A 1 923 ? 27.465 30.711 8.811 1.00 77.88 923 GLY A CA 1
ATOM 7028 C C . GLY A 1 923 ? 28.777 29.997 8.468 1.00 77.88 923 GLY A C 1
ATOM 7029 O O . GLY A 1 923 ? 29.575 30.524 7.690 1.00 77.88 923 GLY A O 1
ATOM 7030 N N . LEU A 1 924 ? 28.979 28.781 8.987 1.00 79.38 924 LEU A N 1
ATOM 7031 C CA . LEU A 1 924 ? 30.133 27.935 8.672 1.00 79.38 924 LEU A CA 1
ATOM 7032 C C . LEU A 1 924 ? 30.150 27.516 7.196 1.00 79.38 924 LEU A C 1
ATOM 7034 O O . LEU A 1 924 ? 31.182 27.640 6.536 1.00 79.38 924 LEU A O 1
ATOM 7038 N N . GLU A 1 925 ? 29.013 27.086 6.650 1.00 74.75 925 GLU A N 1
ATOM 7039 C CA . GLU A 1 925 ? 28.906 26.723 5.233 1.00 74.75 925 GLU A CA 1
ATOM 7040 C C . GLU A 1 925 ? 29.100 27.933 4.310 1.00 74.75 925 GLU A C 1
ATOM 7042 O O . GLU A 1 925 ? 29.784 27.832 3.292 1.00 74.75 925 GLU A O 1
ATOM 7047 N N . THR A 1 926 ? 28.624 29.118 4.705 1.00 77.81 926 THR A N 1
ATOM 7048 C CA . THR A 1 926 ? 28.902 30.370 3.978 1.00 77.81 926 THR A CA 1
ATOM 7049 C C . THR A 1 926 ? 30.398 30.709 3.982 1.00 77.81 926 THR A C 1
ATOM 7051 O O . THR A 1 926 ? 30.949 31.112 2.952 1.00 77.81 926 THR A O 1
ATOM 7054 N N . ALA A 1 927 ? 31.089 30.521 5.112 1.00 74.31 927 ALA A N 1
ATOM 7055 C CA . ALA A 1 927 ? 32.533 30.739 5.211 1.00 74.31 927 ALA A CA 1
ATOM 7056 C C . ALA A 1 927 ? 33.323 29.742 4.339 1.00 74.31 927 ALA A C 1
ATOM 7058 O O . ALA A 1 927 ? 34.232 30.151 3.611 1.00 74.31 927 ALA A O 1
ATOM 7059 N N . LYS A 1 928 ? 32.933 28.458 4.332 1.00 75.00 928 LYS A N 1
ATOM 7060 C CA . LYS A 1 928 ? 33.521 27.421 3.463 1.00 75.00 928 LYS A CA 1
ATOM 7061 C C . LYS A 1 928 ? 33.273 27.696 1.980 1.00 75.00 928 LYS A C 1
ATOM 7063 O O . LYS A 1 928 ? 34.208 27.613 1.185 1.00 75.00 928 LYS A O 1
ATOM 7068 N N . GLN A 1 929 ? 32.054 28.079 1.598 1.00 75.44 929 GLN A N 1
ATOM 7069 C CA . GLN A 1 929 ? 31.739 28.461 0.218 1.00 75.44 929 GLN A CA 1
ATOM 7070 C C . GLN A 1 929 ? 32.530 29.691 -0.224 1.00 75.44 929 GLN A C 1
ATOM 7072 O O . GLN A 1 929 ? 33.058 29.697 -1.331 1.00 75.44 929 GLN A O 1
ATOM 7077 N N . THR A 1 930 ? 32.677 30.702 0.636 1.00 76.38 930 THR A N 1
ATOM 7078 C CA . THR A 1 930 ? 33.473 31.902 0.327 1.00 76.38 930 THR A CA 1
ATOM 7079 C C . THR A 1 930 ? 34.946 31.549 0.103 1.00 76.38 930 THR A C 1
ATOM 7081 O O . THR A 1 930 ? 35.566 32.058 -0.832 1.00 76.38 930 THR A O 1
ATOM 7084 N N . MET A 1 931 ? 35.499 30.642 0.915 1.00 72.44 931 MET A N 1
ATOM 7085 C CA . MET A 1 931 ? 36.858 30.121 0.743 1.00 72.44 931 MET A CA 1
ATOM 7086 C C . MET A 1 931 ? 37.006 29.364 -0.585 1.00 72.44 931 MET A C 1
ATOM 7088 O O . MET A 1 931 ? 37.935 29.623 -1.349 1.00 72.44 931 MET A O 1
ATOM 7092 N N . HIS A 1 932 ? 36.055 28.481 -0.895 1.00 68.06 932 HIS A N 1
ATOM 7093 C CA . HIS A 1 932 ? 36.073 27.687 -2.120 1.00 68.06 932 HIS A CA 1
ATOM 7094 C C . HIS A 1 932 ? 35.896 28.547 -3.383 1.00 68.06 932 HIS A C 1
ATOM 7096 O O . HIS A 1 932 ? 36.643 28.387 -4.344 1.00 68.06 932 HIS A O 1
ATOM 7102 N N . GLN A 1 933 ? 34.972 29.511 -3.371 1.00 71.25 933 GLN A N 1
ATOM 7103 C CA . GLN A 1 933 ? 34.727 30.424 -4.492 1.00 71.25 933 GLN A CA 1
ATOM 7104 C C . GLN A 1 933 ? 35.920 31.334 -4.788 1.00 71.25 933 GLN A C 1
ATOM 7106 O O . GLN A 1 933 ? 36.204 31.602 -5.953 1.00 71.25 933 GLN A O 1
ATOM 7111 N N . LYS A 1 934 ? 36.609 31.834 -3.754 1.00 67.75 934 LYS A N 1
ATOM 7112 C CA . LYS A 1 934 ? 37.727 32.768 -3.943 1.00 67.75 934 LYS A CA 1
ATOM 7113 C C . LYS A 1 934 ? 39.062 32.081 -4.224 1.00 67.75 934 LYS A C 1
ATOM 7115 O O . LYS A 1 934 ? 39.885 32.665 -4.922 1.00 67.75 934 LYS A O 1
ATOM 7120 N N . PHE A 1 935 ? 39.292 30.883 -3.681 1.00 67.44 935 PHE A N 1
ATOM 7121 C CA . PHE A 1 935 ? 40.627 30.271 -3.665 1.00 67.44 935 PHE A CA 1
ATOM 7122 C C . PHE A 1 935 ? 40.663 28.783 -4.045 1.00 67.44 935 PHE A C 1
ATOM 7124 O O . PHE A 1 935 ? 41.745 28.202 -4.079 1.00 67.44 935 PHE A O 1
ATOM 7131 N N . GLY A 1 936 ? 39.528 28.165 -4.393 1.00 57.56 936 GLY A N 1
ATOM 7132 C CA . GLY A 1 936 ? 39.474 26.755 -4.804 1.00 57.56 936 GLY A CA 1
ATOM 7133 C C . GLY A 1 936 ? 40.278 26.444 -6.073 1.00 57.56 936 GLY A C 1
ATOM 7134 O O . GLY A 1 936 ? 40.819 25.349 -6.198 1.00 57.56 936 GLY A O 1
ATOM 7135 N N . SER A 1 937 ? 40.428 27.409 -6.989 1.00 58.47 937 SER A N 1
ATOM 7136 C CA . SER A 1 937 ? 41.308 27.270 -8.158 1.00 58.47 937 SER A CA 1
ATOM 7137 C C . SER A 1 937 ? 42.794 27.369 -7.793 1.00 58.47 937 SER A C 1
ATOM 7139 O O . SER A 1 937 ? 43.605 26.645 -8.355 1.00 58.47 937 SER A O 1
ATOM 7141 N N . ALA A 1 938 ? 43.154 28.193 -6.803 1.00 59.94 938 ALA A N 1
ATOM 7142 C CA . ALA A 1 938 ? 44.547 28.426 -6.419 1.00 59.94 938 ALA A CA 1
ATOM 7143 C C . ALA A 1 938 ? 45.213 27.179 -5.802 1.00 59.94 938 ALA A C 1
ATOM 7145 O O . ALA A 1 938 ? 46.376 26.906 -6.083 1.00 59.94 938 ALA A O 1
ATOM 7146 N N . GLU A 1 939 ? 44.484 26.384 -5.008 1.00 60.50 939 GLU A N 1
ATOM 7147 C CA . GLU A 1 939 ? 45.008 25.127 -4.441 1.00 60.50 939 GLU A CA 1
ATOM 7148 C C . GLU A 1 939 ? 45.225 24.053 -5.524 1.00 60.50 939 GLU A C 1
ATOM 7150 O O . GLU A 1 939 ? 46.239 23.352 -5.511 1.00 60.50 939 GLU A O 1
ATOM 7155 N N . ALA A 1 940 ? 44.321 23.972 -6.508 1.00 61.25 940 ALA A N 1
ATOM 7156 C CA . ALA A 1 940 ? 44.467 23.079 -7.657 1.00 61.25 940 ALA A CA 1
ATOM 7157 C C . ALA A 1 940 ? 45.637 23.494 -8.573 1.00 61.25 940 ALA A C 1
ATOM 7159 O O . ALA A 1 940 ? 46.372 22.631 -9.064 1.00 61.25 940 ALA A O 1
ATOM 7160 N N . ASP A 1 941 ? 45.844 24.801 -8.754 1.00 64.12 941 ASP A N 1
ATOM 7161 C CA . ASP A 1 941 ? 46.925 25.363 -9.567 1.00 64.12 941 ASP A CA 1
ATOM 7162 C C . ASP A 1 941 ? 48.310 25.155 -8.919 1.00 64.12 941 ASP A C 1
ATOM 7164 O O . ASP A 1 941 ? 49.271 24.837 -9.624 1.00 64.12 941 ASP A O 1
ATOM 7168 N N . ILE A 1 942 ? 48.424 25.235 -7.583 1.00 66.94 942 ILE A N 1
ATOM 7169 C CA . ILE A 1 942 ? 49.665 24.918 -6.846 1.00 66.94 942 ILE A CA 1
ATOM 7170 C C . ILE A 1 942 ? 50.031 23.435 -6.996 1.00 66.94 942 ILE A C 1
ATOM 7172 O O . ILE A 1 942 ? 51.186 23.114 -7.272 1.00 66.94 942 ILE A O 1
ATOM 7176 N N . GLU A 1 943 ? 49.069 22.515 -6.876 1.00 66.62 943 GLU A N 1
ATOM 7177 C CA . GLU A 1 943 ? 49.320 21.074 -7.060 1.00 66.62 943 GLU A CA 1
ATOM 7178 C C . GLU A 1 943 ? 49.654 20.698 -8.513 1.00 66.62 943 GLU A C 1
ATOM 7180 O O . GLU A 1 943 ? 50.421 19.766 -8.782 1.00 66.62 943 GLU A O 1
ATOM 7185 N N . ALA A 1 944 ? 49.107 21.429 -9.485 1.00 65.12 944 ALA A N 1
ATOM 7186 C CA . ALA A 1 944 ? 49.515 21.305 -10.880 1.00 65.12 944 ALA A CA 1
ATOM 7187 C C . ALA A 1 944 ? 50.952 21.820 -11.100 1.00 65.12 944 ALA A C 1
ATOM 7189 O O . ALA A 1 944 ? 51.737 21.168 -11.793 1.00 65.12 944 ALA A O 1
ATOM 7190 N N . ALA A 1 945 ? 51.321 22.944 -10.475 1.00 61.97 945 ALA A N 1
ATOM 7191 C CA . ALA A 1 945 ? 52.662 23.520 -10.554 1.00 61.97 945 ALA A CA 1
ATOM 7192 C C . ALA A 1 945 ? 53.726 22.647 -9.856 1.00 61.97 945 ALA A C 1
ATOM 7194 O O . ALA A 1 945 ? 54.795 22.433 -10.432 1.00 61.97 945 ALA A O 1
ATOM 7195 N N . LYS A 1 946 ? 53.423 22.059 -8.687 1.00 70.06 946 LYS A N 1
ATOM 7196 C CA . LYS A 1 946 ? 54.313 21.121 -7.970 1.00 70.06 946 LYS A CA 1
ATOM 7197 C C . LYS A 1 946 ? 54.628 19.883 -8.795 1.00 70.06 946 LYS A C 1
ATOM 7199 O O . LYS A 1 946 ? 55.798 19.574 -9.005 1.00 70.06 946 LYS A O 1
ATOM 7204 N N . ARG A 1 947 ? 53.605 19.250 -9.382 1.00 72.19 947 ARG A N 1
ATOM 7205 C CA . ARG A 1 947 ? 53.805 18.120 -10.307 1.00 72.19 947 ARG A CA 1
ATOM 7206 C C . ARG A 1 947 ? 54.729 18.470 -11.469 1.00 72.19 947 ARG A C 1
ATOM 7208 O O . ARG A 1 947 ? 55.528 17.633 -11.875 1.00 72.19 947 ARG A O 1
ATOM 7215 N N . LYS A 1 948 ? 54.638 19.695 -11.997 1.00 68.94 948 LYS A N 1
ATOM 7216 C CA . LYS A 1 948 ? 55.488 20.153 -13.103 1.00 68.94 948 LYS A CA 1
ATOM 7217 C C . LYS A 1 948 ? 56.946 20.347 -12.675 1.00 68.94 948 LYS A C 1
ATOM 7219 O O . LYS A 1 948 ? 57.848 20.016 -13.441 1.00 68.94 948 LYS A O 1
ATOM 7224 N N . VAL A 1 949 ? 57.181 20.851 -11.463 1.00 72.88 949 VAL A N 1
ATOM 7225 C CA . VAL A 1 949 ? 58.526 20.971 -10.878 1.00 72.88 949 VAL A CA 1
ATOM 7226 C C . VAL A 1 949 ? 59.144 19.593 -10.632 1.00 72.88 949 VAL A C 1
ATOM 7228 O O . VAL A 1 949 ? 60.296 19.370 -11.012 1.00 72.88 949 VAL A O 1
ATOM 7231 N N . ASP A 1 950 ? 58.372 18.660 -10.072 1.00 74.38 950 ASP A N 1
ATOM 7232 C CA . ASP A 1 950 ? 58.828 17.299 -9.772 1.00 74.38 950 ASP A CA 1
ATOM 7233 C C . ASP A 1 950 ? 59.148 16.502 -11.046 1.00 74.38 950 ASP A C 1
ATOM 7235 O O . ASP A 1 950 ? 60.163 15.807 -11.109 1.00 74.38 950 ASP A O 1
ATOM 7239 N N . GLU A 1 951 ? 58.336 16.655 -12.098 1.00 76.06 951 GLU A N 1
ATOM 7240 C CA . GLU A 1 951 ? 58.561 16.042 -13.414 1.00 76.06 951 GLU A CA 1
ATOM 7241 C C . GLU A 1 951 ? 59.903 16.490 -14.024 1.00 76.06 951 GLU A C 1
ATOM 7243 O O . GLU A 1 951 ? 60.735 15.661 -14.402 1.00 76.06 951 GLU A O 1
ATOM 7248 N N . VAL A 1 952 ? 60.170 17.803 -14.048 1.00 72.44 952 VAL A N 1
ATOM 7249 C CA . VAL A 1 952 ? 61.421 18.351 -14.605 1.00 72.44 952 VAL A CA 1
ATOM 7250 C C . VAL A 1 952 ? 62.629 18.009 -13.722 1.00 72.44 952 VAL A C 1
ATOM 7252 O O . VAL A 1 952 ? 63.723 17.759 -14.236 1.00 72.44 952 VAL A O 1
ATOM 7255 N N . GLN A 1 953 ? 62.456 17.953 -12.398 1.00 74.25 953 GLN A N 1
ATOM 7256 C CA . GLN A 1 953 ? 63.506 17.516 -11.477 1.00 74.25 953 GLN A CA 1
ATOM 7257 C C . GLN A 1 953 ? 63.869 16.036 -11.693 1.00 74.25 953 GLN A C 1
ATOM 7259 O O . GLN A 1 953 ? 65.056 15.704 -11.728 1.00 74.25 953 GLN A O 1
ATOM 7264 N N . GLY A 1 954 ? 62.882 15.170 -11.943 1.00 75.94 954 GLY A N 1
ATOM 7265 C CA . GLY A 1 954 ? 63.106 13.767 -12.299 1.00 75.94 954 GLY A CA 1
ATOM 7266 C C . GLY A 1 954 ? 63.918 13.593 -13.590 1.00 75.94 954 GLY A C 1
ATOM 7267 O O . GLY A 1 954 ? 64.845 12.781 -13.640 1.00 75.94 954 GLY A O 1
ATOM 7268 N N . GLU A 1 955 ? 63.648 14.400 -14.622 1.00 72.50 955 GLU A N 1
ATOM 7269 C CA . GLU A 1 955 ? 64.430 14.387 -15.869 1.00 72.50 955 GLU A CA 1
ATOM 7270 C C . GLU A 1 955 ? 65.871 14.889 -15.683 1.00 72.50 955 GLU A C 1
ATOM 7272 O O . GLU A 1 955 ? 66.809 14.364 -16.300 1.00 72.50 955 GLU A O 1
ATOM 7277 N N . ILE A 1 956 ? 66.070 15.888 -14.817 1.00 74.62 956 ILE A N 1
ATOM 7278 C CA . ILE A 1 956 ? 67.398 16.383 -14.433 1.00 74.62 956 ILE A CA 1
ATOM 7279 C C . ILE A 1 956 ? 68.198 15.285 -13.734 1.00 74.62 956 ILE A C 1
ATOM 7281 O O . ILE A 1 956 ? 69.377 15.101 -14.051 1.00 74.62 956 ILE A O 1
ATOM 7285 N N . ASP A 1 957 ? 67.586 14.577 -12.787 1.00 74.81 957 ASP A N 1
ATOM 7286 C CA . ASP A 1 957 ? 68.267 13.543 -12.012 1.00 74.81 957 ASP A CA 1
ATOM 7287 C C . ASP A 1 957 ? 68.573 12.317 -12.884 1.00 74.81 957 ASP A C 1
ATOM 7289 O O . ASP A 1 957 ? 69.716 11.867 -12.904 1.00 74.81 957 ASP A O 1
ATOM 7293 N N . SER A 1 958 ? 67.647 11.894 -13.750 1.00 75.25 958 SER A N 1
ATOM 7294 C CA . SER A 1 958 ? 67.903 10.843 -14.749 1.00 75.25 958 SER A CA 1
ATOM 7295 C C . SER A 1 958 ? 69.044 11.204 -15.715 1.00 75.25 958 SER A C 1
ATOM 7297 O O . SER A 1 958 ? 69.929 10.388 -15.992 1.00 75.25 958 SER A O 1
ATOM 7299 N N . THR A 1 959 ? 69.079 12.453 -16.199 1.00 74.25 959 THR A N 1
ATOM 7300 C CA . THR A 1 959 ? 70.156 12.938 -17.080 1.00 74.25 959 THR A CA 1
ATOM 7301 C C . THR A 1 959 ? 71.495 12.997 -16.338 1.00 74.25 959 THR A C 1
ATOM 7303 O O . THR A 1 959 ? 72.531 12.672 -16.920 1.00 74.25 959 THR A O 1
ATOM 7306 N N . ARG A 1 960 ? 71.496 13.364 -15.048 1.00 74.06 960 ARG A N 1
ATOM 7307 C CA . ARG A 1 960 ? 72.698 13.368 -14.199 1.00 74.06 960 ARG A CA 1
ATOM 7308 C C . ARG A 1 960 ? 73.211 11.955 -13.944 1.00 74.06 960 ARG A C 1
ATOM 7310 O O . ARG A 1 960 ? 74.406 11.728 -14.094 1.00 74.06 960 ARG A O 1
ATOM 7317 N N . ASP A 1 961 ? 72.331 11.015 -13.627 1.00 77.94 961 ASP A N 1
ATOM 7318 C CA . ASP A 1 961 ? 72.704 9.619 -13.404 1.00 77.94 961 ASP A CA 1
ATOM 7319 C C . ASP A 1 961 ? 73.275 8.999 -14.680 1.00 77.94 961 ASP A C 1
ATOM 7321 O O . ASP A 1 961 ? 74.271 8.274 -14.635 1.00 77.94 961 ASP A O 1
ATOM 7325 N N . ARG A 1 962 ? 72.721 9.357 -15.847 1.00 75.50 962 ARG A N 1
ATOM 7326 C CA . ARG A 1 962 ? 73.265 8.959 -17.150 1.00 75.50 962 ARG A CA 1
ATOM 7327 C C . ARG A 1 962 ? 74.641 9.570 -17.413 1.00 75.50 962 ARG A C 1
ATOM 7329 O O . ARG A 1 962 ? 75.525 8.859 -17.885 1.00 75.50 962 ARG A O 1
ATOM 7336 N N . ILE A 1 963 ? 74.849 10.843 -17.067 1.00 72.56 963 ILE A N 1
ATOM 7337 C CA . ILE A 1 963 ? 76.171 11.486 -17.118 1.00 72.56 963 ILE A CA 1
ATOM 7338 C C . ILE A 1 963 ? 77.148 10.743 -16.206 1.00 72.56 963 ILE A C 1
ATOM 7340 O O . ILE A 1 963 ? 78.191 10.317 -16.688 1.00 72.56 963 ILE A O 1
ATOM 7344 N N . SER A 1 964 ? 76.802 10.493 -14.941 1.00 71.81 964 SER A N 1
ATOM 7345 C CA . SER A 1 964 ? 77.665 9.756 -14.012 1.00 71.81 964 SER A CA 1
ATOM 7346 C C . SER A 1 964 ? 77.936 8.323 -14.473 1.00 71.81 964 SER A C 1
ATOM 7348 O O . SER A 1 964 ? 79.052 7.830 -14.320 1.00 71.81 964 SER A O 1
ATOM 7350 N N . TYR A 1 965 ? 76.969 7.644 -15.089 1.00 70.00 965 TYR A N 1
ATOM 7351 C CA . TYR A 1 965 ? 77.181 6.332 -15.698 1.00 70.00 965 TYR A CA 1
ATOM 7352 C C . TYR A 1 965 ? 78.189 6.404 -16.856 1.00 70.00 965 TYR A C 1
ATOM 7354 O O . TYR A 1 965 ? 79.122 5.601 -16.924 1.00 70.00 965 TYR A O 1
ATOM 7362 N N . CYS A 1 966 ? 78.063 7.404 -17.731 1.00 66.12 966 CYS A N 1
ATOM 7363 C CA . CYS A 1 966 ? 79.005 7.640 -18.824 1.00 66.12 966 CYS A CA 1
ATOM 7364 C C . CYS A 1 966 ? 80.396 8.082 -18.317 1.00 66.12 966 CYS A C 1
ATOM 7366 O O . CYS A 1 966 ? 81.419 7.633 -18.840 1.00 66.12 966 CYS A O 1
ATOM 7368 N N . GLU A 1 967 ? 80.481 8.890 -17.256 1.00 66.19 967 GLU A N 1
ATOM 7369 C CA . GLU A 1 967 ? 81.726 9.305 -16.587 1.00 66.19 967 GLU A CA 1
ATOM 7370 C C . GLU A 1 967 ? 82.447 8.134 -15.910 1.00 66.19 967 GLU A C 1
ATOM 7372 O O . GLU A 1 967 ? 83.674 8.060 -15.974 1.00 66.19 967 GLU A O 1
ATOM 7377 N N . ASN A 1 968 ? 81.704 7.174 -15.358 1.00 65.56 968 ASN A N 1
ATOM 7378 C CA . ASN A 1 968 ? 82.255 5.983 -14.708 1.00 65.56 968 ASN A CA 1
ATOM 7379 C C . ASN A 1 968 ? 82.477 4.796 -15.664 1.00 65.56 968 ASN A C 1
ATOM 7381 O O . ASN A 1 968 ? 83.091 3.800 -15.283 1.00 65.56 968 ASN A O 1
ATOM 7385 N N . ALA A 1 969 ? 82.030 4.887 -16.921 1.00 56.97 969 ALA A N 1
ATOM 7386 C CA . ALA A 1 969 ? 82.312 3.871 -17.932 1.00 56.97 969 ALA A CA 1
ATOM 7387 C C . ALA A 1 969 ? 83.829 3.738 -18.197 1.00 56.97 969 ALA A C 1
ATOM 7389 O O . ALA A 1 969 ? 84.563 4.732 -18.232 1.00 56.97 969 ALA A O 1
ATOM 7390 N N . HIS A 1 970 ? 84.298 2.502 -18.408 1.00 50.00 970 HIS A N 1
ATOM 7391 C CA . HIS A 1 970 ? 85.711 2.173 -18.642 1.00 50.00 970 HIS A CA 1
ATOM 7392 C C . HIS A 1 970 ? 86.304 2.900 -19.866 1.00 50.00 970 HIS A C 1
ATOM 7394 O O . HIS A 1 970 ? 85.619 3.150 -20.856 1.00 50.00 970 HIS A O 1
ATOM 7400 N N . TRP A 1 971 ? 87.612 3.179 -19.823 1.00 47.66 971 TRP A N 1
ATOM 7401 C CA . TRP A 1 971 ? 88.331 4.045 -20.775 1.00 47.66 971 TRP A CA 1
ATOM 7402 C C . TRP A 1 971 ? 88.232 3.661 -22.266 1.00 47.66 971 TRP A C 1
ATOM 7404 O O . TRP A 1 971 ? 88.455 4.517 -23.116 1.00 47.66 971 TRP A O 1
ATOM 7414 N N . TYR A 1 972 ? 87.889 2.412 -22.604 1.00 42.62 972 TYR A N 1
ATOM 7415 C CA . TYR A 1 972 ? 87.764 1.946 -23.993 1.00 42.62 972 TYR A CA 1
ATOM 7416 C C . TYR A 1 972 ? 86.345 2.098 -24.588 1.00 42.62 972 TYR A C 1
ATOM 7418 O O . TYR A 1 972 ? 86.160 1.852 -25.779 1.00 42.62 972 TYR A O 1
ATOM 7426 N N . ARG A 1 973 ? 85.336 2.516 -23.803 1.00 46.69 973 ARG A N 1
ATOM 7427 C CA . ARG A 1 973 ? 83.955 2.787 -24.268 1.00 46.69 973 ARG A CA 1
ATOM 7428 C C . ARG A 1 973 ? 83.803 4.229 -24.762 1.00 46.69 973 ARG A C 1
ATOM 7430 O O . ARG A 1 973 ? 83.158 5.064 -24.128 1.00 46.69 973 ARG A O 1
ATOM 7437 N N . PHE A 1 974 ? 84.452 4.529 -25.886 1.00 46.62 974 PHE A N 1
ATOM 7438 C CA . PHE A 1 974 ? 84.454 5.867 -26.495 1.00 46.62 974 PHE A CA 1
ATOM 7439 C C . PHE A 1 974 ? 83.051 6.348 -26.907 1.00 46.62 974 PHE A C 1
ATOM 7441 O O . PHE A 1 974 ? 82.791 7.547 -26.872 1.00 46.62 974 PHE A O 1
ATOM 7448 N N . ASP A 1 975 ? 82.145 5.420 -27.233 1.00 49.38 975 ASP A N 1
ATOM 7449 C CA . ASP A 1 975 ? 80.729 5.657 -27.538 1.00 49.38 975 ASP A CA 1
ATOM 7450 C C . ASP A 1 975 ? 79.994 6.348 -26.378 1.00 49.38 975 ASP A C 1
ATOM 7452 O O . ASP A 1 975 ? 79.390 7.403 -26.561 1.00 49.38 975 ASP A O 1
ATOM 7456 N N . LEU A 1 976 ? 80.127 5.809 -25.162 1.00 58.50 976 LEU A N 1
ATOM 7457 C CA . LEU A 1 976 ? 79.508 6.368 -23.955 1.00 58.50 976 LEU A CA 1
ATOM 7458 C C . LEU A 1 976 ? 80.208 7.653 -23.486 1.00 58.50 976 LEU A C 1
ATOM 7460 O O . LEU A 1 976 ? 79.562 8.560 -22.965 1.00 58.50 976 LEU A O 1
ATOM 7464 N N . LYS A 1 977 ? 81.529 7.770 -23.692 1.00 53.66 977 LYS A N 1
ATOM 7465 C CA . LYS A 1 977 ? 82.280 8.998 -23.369 1.00 53.66 977 LYS A CA 1
ATOM 7466 C C . LYS A 1 977 ? 81.942 10.159 -24.308 1.00 53.66 977 LYS A C 1
ATOM 7468 O O . LYS A 1 977 ? 81.917 11.297 -23.851 1.00 53.66 977 LYS A O 1
ATOM 7473 N N . ALA A 1 978 ? 81.656 9.895 -25.584 1.00 49.91 978 ALA A N 1
ATOM 7474 C CA . ALA A 1 978 ? 81.221 10.914 -26.540 1.00 49.91 978 ALA A CA 1
ATOM 7475 C C . ALA A 1 978 ? 79.811 11.453 -26.222 1.00 49.91 978 ALA A C 1
ATOM 7477 O O . ALA A 1 978 ? 79.548 12.637 -26.435 1.00 49.91 978 ALA A O 1
ATOM 7478 N N . GLU A 1 979 ? 78.936 10.620 -25.638 1.00 60.69 979 GLU A N 1
ATOM 7479 C CA . GLU A 1 979 ? 77.584 10.995 -25.182 1.00 60.69 979 GLU A CA 1
ATOM 7480 C C . GLU A 1 979 ? 77.615 12.152 -24.153 1.00 60.69 979 GLU A C 1
ATOM 7482 O O . GLU A 1 979 ? 76.706 12.985 -24.120 1.00 60.69 979 GLU A O 1
ATOM 7487 N N . LEU A 1 980 ? 78.703 12.293 -23.377 1.00 58.19 980 LEU A N 1
ATOM 7488 C CA . LEU A 1 980 ? 78.886 13.376 -22.393 1.00 58.19 980 LEU A CA 1
ATOM 7489 C C . LEU A 1 980 ? 78.841 14.781 -23.012 1.00 58.19 980 LEU A C 1
ATOM 7491 O O . LEU A 1 980 ? 78.318 15.705 -22.385 1.00 58.19 980 LEU A O 1
ATOM 7495 N N . ALA A 1 981 ? 79.334 14.948 -24.246 1.00 44.56 981 ALA A N 1
ATOM 7496 C CA . ALA A 1 981 ? 79.334 16.241 -24.934 1.00 44.56 981 ALA A CA 1
ATOM 7497 C C . ALA A 1 981 ? 77.912 16.731 -25.272 1.00 44.56 981 ALA A C 1
ATOM 7499 O O . ALA A 1 981 ? 77.687 17.935 -25.387 1.00 44.56 981 ALA A O 1
ATOM 7500 N N . TYR A 1 982 ? 76.953 15.808 -25.395 1.00 48.12 982 TYR A N 1
ATOM 7501 C CA . TYR A 1 982 ? 75.547 16.099 -25.684 1.00 48.12 982 TYR A CA 1
ATOM 7502 C C . TYR A 1 982 ? 74.696 16.248 -24.412 1.00 48.12 982 TYR A C 1
ATOM 7504 O O . TYR A 1 982 ? 73.805 17.098 -24.345 1.00 48.12 982 TYR A O 1
ATOM 7512 N N . LEU A 1 983 ? 74.985 15.464 -23.370 1.00 60.41 983 LEU A N 1
ATOM 7513 C CA . LEU A 1 983 ? 74.201 15.461 -22.131 1.00 60.41 983 LEU A CA 1
ATOM 7514 C C . LEU A 1 983 ? 74.440 16.707 -21.258 1.00 60.41 983 LEU A C 1
ATOM 7516 O O . LEU A 1 983 ? 73.512 17.170 -20.596 1.00 60.41 983 LEU A O 1
ATOM 7520 N N . GLY A 1 984 ? 75.641 17.297 -21.296 1.00 52.84 984 GLY A N 1
ATOM 7521 C CA . GLY A 1 984 ? 75.965 18.531 -20.562 1.00 52.84 984 GLY A CA 1
ATOM 7522 C C . GLY A 1 984 ? 75.088 19.737 -20.950 1.00 52.84 984 GLY A C 1
ATOM 7523 O O . GLY A 1 984 ? 74.451 20.325 -20.072 1.00 52.84 984 GLY A O 1
ATOM 7524 N N . PRO A 1 985 ? 74.985 20.094 -22.248 1.00 52.81 985 PRO A N 1
ATOM 7525 C CA . PRO A 1 985 ? 74.066 21.131 -22.723 1.00 52.81 985 PRO A CA 1
ATOM 7526 C C . PRO A 1 985 ? 72.594 20.835 -22.404 1.00 52.81 985 PRO A C 1
ATOM 7528 O O . PRO A 1 985 ? 71.866 21.736 -21.988 1.00 52.81 985 PRO A O 1
ATOM 7531 N N . LYS A 1 986 ? 72.159 19.571 -22.531 1.00 63.66 986 LYS A N 1
ATOM 7532 C CA . LYS A 1 986 ? 70.787 19.148 -22.202 1.00 63.66 986 LYS A CA 1
ATOM 7533 C C . LYS A 1 986 ? 70.458 19.366 -20.721 1.00 63.66 986 LYS A C 1
ATOM 7535 O O . LYS A 1 986 ? 69.394 19.892 -20.404 1.00 63.66 986 LYS A O 1
ATOM 7540 N N . LEU A 1 987 ? 71.387 19.044 -19.818 1.00 63.91 987 LEU A N 1
ATOM 7541 C CA . LEU A 1 987 ? 71.233 19.299 -18.383 1.00 63.91 987 LEU A CA 1
ATOM 7542 C C . LEU A 1 987 ? 71.117 20.804 -18.072 1.00 63.91 987 LEU A C 1
ATOM 7544 O O . LEU A 1 987 ? 70.357 21.186 -17.184 1.00 63.91 987 LEU A O 1
ATOM 7548 N N . LEU A 1 988 ? 71.837 21.666 -18.804 1.00 44.09 988 LEU A N 1
ATOM 7549 C CA . LEU A 1 988 ? 71.767 23.124 -18.638 1.00 44.09 988 LEU A CA 1
ATOM 7550 C C . LEU A 1 988 ? 70.394 23.686 -19.056 1.00 44.09 988 LEU A C 1
ATOM 7552 O O . LEU A 1 988 ? 69.842 24.533 -18.357 1.00 44.09 988 LEU A O 1
ATOM 7556 N N . VAL A 1 989 ? 69.825 23.175 -20.155 1.00 54.41 989 VAL A N 1
ATOM 7557 C CA . VAL A 1 989 ? 68.481 23.543 -20.639 1.00 54.41 989 VAL A CA 1
ATOM 7558 C C . VAL A 1 989 ? 67.395 23.073 -19.669 1.00 54.41 989 VAL A C 1
ATOM 7560 O O . VAL A 1 989 ? 66.531 23.863 -19.294 1.00 54.41 989 VAL A O 1
ATOM 7563 N N . LEU A 1 990 ? 67.472 21.827 -19.189 1.00 60.47 990 LEU A N 1
ATOM 7564 C CA . LEU A 1 990 ? 66.521 21.295 -18.207 1.00 60.47 990 LEU A CA 1
ATOM 7565 C C . LEU A 1 990 ? 66.569 22.068 -16.879 1.00 60.47 990 LEU A C 1
ATOM 7567 O O . LEU A 1 990 ? 65.524 22.365 -16.309 1.00 60.47 990 LEU A O 1
ATOM 7571 N N . ARG A 1 991 ? 67.758 22.491 -16.421 1.00 56.44 991 ARG A N 1
ATOM 7572 C CA . ARG A 1 991 ? 67.892 23.386 -15.254 1.00 56.44 991 ARG A CA 1
ATOM 7573 C C . ARG A 1 991 ? 67.251 24.761 -15.482 1.00 56.44 991 ARG A C 1
ATOM 7575 O O . ARG A 1 991 ? 66.677 25.310 -14.547 1.00 56.44 991 ARG A O 1
ATOM 7582 N N . GLY A 1 992 ? 67.310 25.296 -16.703 1.00 46.66 992 GLY A N 1
ATOM 7583 C CA . GLY A 1 992 ? 66.606 26.527 -17.083 1.00 46.66 992 GLY A CA 1
ATOM 7584 C C . GLY A 1 992 ? 65.080 26.373 -17.075 1.00 46.66 992 GLY A C 1
ATOM 7585 O O . GLY A 1 992 ? 64.371 27.246 -16.570 1.00 46.66 992 GLY A O 1
ATOM 7586 N N . TYR A 1 993 ? 64.567 25.237 -17.558 1.00 57.22 993 TYR A N 1
ATOM 7587 C CA . TYR A 1 993 ? 63.139 24.919 -17.472 1.00 57.22 993 TYR A CA 1
ATOM 7588 C C . TYR A 1 993 ? 62.674 24.712 -16.034 1.00 57.22 993 TYR A C 1
ATOM 7590 O O . TYR A 1 993 ? 61.627 25.244 -15.667 1.00 57.22 993 TYR A O 1
ATOM 7598 N N . LYS A 1 994 ? 63.473 24.037 -15.196 1.00 62.59 994 LYS A N 1
ATOM 7599 C CA . LYS A 1 994 ? 63.159 23.891 -13.773 1.00 62.59 994 LYS A CA 1
ATOM 7600 C C . LYS A 1 994 ? 63.055 25.248 -13.083 1.00 62.59 994 LYS A C 1
ATOM 7602 O O . LYS A 1 994 ? 62.075 25.479 -12.397 1.00 62.59 994 LYS A O 1
ATOM 7607 N N . ALA A 1 995 ? 63.983 26.174 -13.330 1.00 51.47 995 ALA A N 1
ATOM 7608 C CA . ALA A 1 995 ? 63.914 27.520 -12.754 1.00 51.47 995 ALA A CA 1
ATOM 7609 C C . ALA A 1 995 ? 62.647 28.295 -13.175 1.00 51.47 995 ALA A C 1
ATOM 7611 O O . ALA A 1 995 ? 62.122 29.095 -12.404 1.00 51.47 995 ALA A O 1
ATOM 7612 N N . THR A 1 996 ? 62.134 28.045 -14.384 1.00 54.22 996 THR A N 1
ATOM 7613 C CA . THR A 1 996 ? 60.882 28.652 -14.865 1.00 54.22 996 THR A CA 1
ATOM 7614 C C . THR A 1 996 ? 59.659 28.014 -14.197 1.00 54.22 996 THR A C 1
ATOM 7616 O O . THR A 1 996 ? 58.750 28.728 -13.783 1.00 54.22 996 THR A O 1
ATOM 7619 N N . ALA A 1 997 ? 59.649 26.685 -14.044 1.00 57.78 997 ALA A N 1
ATOM 7620 C CA . ALA A 1 997 ? 58.600 25.960 -13.326 1.00 57.78 997 ALA A CA 1
ATOM 7621 C C . ALA A 1 997 ? 58.589 26.294 -11.822 1.00 57.78 997 ALA A C 1
ATOM 7623 O O . ALA A 1 997 ? 57.522 26.548 -11.273 1.00 57.78 997 ALA A O 1
ATOM 7624 N N . ASP A 1 998 ? 59.765 26.395 -11.191 1.00 57.78 998 ASP A N 1
ATOM 7625 C CA . ASP A 1 998 ? 59.942 26.852 -9.806 1.00 57.78 998 ASP A CA 1
ATOM 7626 C C . ASP A 1 998 ? 59.406 28.286 -9.637 1.00 57.78 998 ASP A C 1
ATOM 7628 O O . ASP A 1 998 ? 58.761 28.586 -8.641 1.00 57.78 998 ASP A O 1
ATOM 7632 N N . GLY A 1 999 ? 59.616 29.174 -10.620 1.00 49.50 999 GLY A N 1
ATOM 7633 C CA . GLY A 1 999 ? 59.092 30.545 -10.587 1.00 49.50 999 GLY A CA 1
ATOM 7634 C C . GLY A 1 999 ? 57.567 30.640 -10.729 1.00 49.50 999 GLY A C 1
ATOM 7635 O O . GLY A 1 999 ? 56.949 31.519 -10.130 1.00 49.50 999 GLY A O 1
ATOM 7636 N N . ILE A 1 1000 ? 56.947 29.735 -11.494 1.00 59.03 1000 ILE A N 1
ATOM 7637 C CA . ILE A 1 1000 ? 55.482 29.617 -11.595 1.00 59.03 1000 ILE A CA 1
ATOM 7638 C C . ILE A 1 1000 ? 54.903 29.038 -10.298 1.00 59.03 1000 ILE A C 1
ATOM 7640 O O . ILE A 1 1000 ? 53.879 29.528 -9.827 1.00 59.03 1000 ILE A O 1
ATOM 7644 N N . LEU A 1 1001 ? 55.575 28.049 -9.698 1.00 65.94 1001 LEU A N 1
ATOM 7645 C CA . LEU A 1 1001 ? 55.203 27.503 -8.395 1.00 65.94 1001 LEU A CA 1
ATOM 7646 C C . LEU A 1 1001 ? 55.321 28.558 -7.282 1.00 65.94 1001 LEU A C 1
ATOM 7648 O O . LEU A 1 1001 ? 54.365 28.730 -6.540 1.00 65.94 1001 LEU A O 1
ATOM 7652 N N . ASP A 1 1002 ? 56.408 29.335 -7.224 1.00 62.09 1002 ASP A N 1
ATOM 7653 C CA . ASP A 1 1002 ? 56.601 30.425 -6.246 1.00 62.09 1002 ASP A CA 1
ATOM 7654 C C . ASP A 1 1002 ? 55.534 31.531 -6.383 1.00 62.09 1002 ASP A C 1
ATOM 7656 O O . ASP A 1 1002 ? 55.038 32.068 -5.391 1.00 62.09 1002 ASP A O 1
ATOM 7660 N N . LEU A 1 1003 ? 55.122 31.859 -7.615 1.00 53.84 1003 LEU A N 1
ATOM 7661 C CA . LEU A 1 1003 ? 54.016 32.790 -7.868 1.00 53.84 1003 LEU A CA 1
ATOM 7662 C C . LEU A 1 1003 ? 52.657 32.223 -7.437 1.00 53.84 1003 LEU A C 1
ATOM 7664 O O . LEU A 1 1003 ? 51.843 32.976 -6.903 1.00 53.84 1003 LEU A O 1
ATOM 7668 N N . ALA A 1 1004 ? 52.413 30.927 -7.649 1.00 58.22 1004 ALA A N 1
ATOM 7669 C CA . ALA A 1 1004 ? 51.191 30.253 -7.217 1.00 58.22 1004 ALA A CA 1
ATOM 7670 C C . ALA A 1 1004 ? 51.138 30.096 -5.683 1.00 58.22 1004 ALA A C 1
ATOM 7672 O O . ALA A 1 1004 ? 50.104 30.367 -5.076 1.00 58.22 1004 ALA A O 1
ATOM 7673 N N . GLU A 1 1005 ? 52.257 29.758 -5.036 1.00 58.38 1005 GLU A N 1
ATOM 7674 C CA . GLU A 1 1005 ? 52.379 29.640 -3.576 1.00 58.38 1005 GLU A CA 1
ATOM 7675 C C . GLU A 1 1005 ? 52.188 30.998 -2.873 1.00 58.38 1005 GLU A C 1
ATOM 7677 O O . GLU A 1 1005 ? 51.511 31.076 -1.849 1.00 58.38 1005 GLU A O 1
ATOM 7682 N N . LYS A 1 1006 ? 52.631 32.110 -3.473 1.00 58.81 1006 LYS A N 1
ATOM 7683 C CA . LYS A 1 1006 ? 52.383 33.463 -2.934 1.00 58.81 1006 LYS A CA 1
ATOM 7684 C C . LYS A 1 1006 ? 50.907 33.868 -2.866 1.00 58.81 1006 LYS A C 1
ATOM 7686 O O . LYS A 1 1006 ? 50.560 34.735 -2.063 1.00 58.81 1006 LYS A O 1
ATOM 7691 N N . VAL A 1 1007 ? 50.023 33.263 -3.667 1.00 58.97 1007 VAL A N 1
ATOM 7692 C CA . VAL A 1 1007 ? 48.572 33.541 -3.624 1.00 58.97 1007 VAL A CA 1
ATOM 7693 C C . VAL A 1 1007 ? 47.951 33.035 -2.318 1.00 58.97 1007 VAL A C 1
ATOM 7695 O O . VAL A 1 1007 ? 47.097 33.715 -1.747 1.00 58.97 1007 VAL A O 1
ATOM 7698 N N . VAL A 1 1008 ? 48.421 31.896 -1.796 1.00 60.22 1008 VAL A N 1
ATOM 7699 C CA . VAL A 1 1008 ? 47.958 31.325 -0.514 1.00 60.22 1008 VAL A CA 1
ATOM 7700 C C . VAL A 1 1008 ? 48.695 31.893 0.709 1.00 60.22 1008 VAL A C 1
ATOM 7702 O O . VAL A 1 1008 ? 48.275 31.677 1.843 1.00 60.22 1008 VAL A O 1
ATOM 7705 N N . GLU A 1 1009 ? 49.749 32.685 0.501 1.00 55.12 1009 GLU A N 1
ATOM 7706 C CA . GLU A 1 1009 ? 50.425 33.472 1.548 1.00 55.12 1009 GLU A CA 1
ATOM 7707 C C . GLU A 1 1009 ? 49.869 34.906 1.682 1.00 55.12 1009 GLU A C 1
ATOM 7709 O O . GLU A 1 1009 ? 50.246 35.655 2.587 1.00 55.12 1009 GLU A O 1
ATOM 7714 N N . GLY A 1 1010 ? 48.951 35.309 0.795 1.00 60.03 1010 GLY A N 1
ATOM 7715 C CA . GLY A 1 1010 ? 48.332 36.631 0.800 1.00 60.03 1010 GLY A CA 1
ATOM 7716 C C . GLY A 1 1010 ? 47.428 36.872 2.013 1.00 60.03 1010 GLY A C 1
ATOM 7717 O O . GLY A 1 1010 ? 46.693 35.988 2.459 1.00 60.03 1010 GLY A O 1
ATOM 7718 N N . ALA A 1 1011 ? 47.415 38.113 2.512 1.00 57.50 1011 ALA A N 1
ATOM 7719 C CA . ALA A 1 1011 ? 46.599 38.517 3.663 1.00 57.50 1011 ALA A CA 1
ATOM 7720 C C . ALA A 1 1011 ? 45.103 38.185 3.489 1.00 57.50 1011 ALA A C 1
ATOM 7722 O O . ALA A 1 1011 ? 44.429 37.870 4.464 1.00 57.50 1011 ALA A O 1
ATOM 7723 N N . ASP A 1 1012 ? 44.592 38.202 2.254 1.00 59.78 1012 ASP A N 1
ATOM 7724 C CA . ASP A 1 1012 ? 43.185 37.911 1.955 1.00 59.78 1012 ASP A CA 1
ATOM 7725 C C . ASP A 1 1012 ? 42.843 36.408 2.072 1.00 59.78 1012 ASP A C 1
ATOM 7727 O O . ASP A 1 1012 ? 41.782 36.058 2.594 1.00 59.78 1012 ASP A O 1
ATOM 7731 N N . TYR A 1 1013 ? 43.762 35.511 1.686 1.00 67.62 1013 TYR A N 1
ATOM 7732 C CA . TYR A 1 1013 ? 43.630 34.061 1.902 1.00 67.62 1013 TYR A CA 1
ATOM 7733 C C . TYR A 1 1013 ? 43.732 33.730 3.396 1.00 67.62 1013 TYR A C 1
ATOM 7735 O O . TYR A 1 1013 ? 42.886 33.012 3.923 1.00 67.62 1013 TYR A O 1
ATOM 7743 N N . ILE A 1 1014 ? 44.700 34.319 4.110 1.00 66.88 1014 ILE A N 1
ATOM 7744 C CA . ILE A 1 1014 ? 44.858 34.135 5.564 1.00 66.88 1014 ILE A CA 1
ATOM 7745 C C . ILE A 1 1014 ? 43.607 34.614 6.313 1.00 66.88 1014 ILE A C 1
ATOM 7747 O O . ILE A 1 1014 ? 43.103 33.895 7.175 1.00 66.88 1014 ILE A O 1
ATOM 7751 N N . ASN A 1 1015 ? 43.059 35.780 5.955 1.00 66.19 1015 ASN A N 1
ATOM 7752 C CA . ASN A 1 1015 ? 41.842 36.316 6.569 1.00 66.19 1015 ASN A CA 1
ATOM 7753 C C . ASN A 1 1015 ? 40.609 35.445 6.280 1.00 66.19 1015 ASN A C 1
ATOM 7755 O O . ASN A 1 1015 ? 39.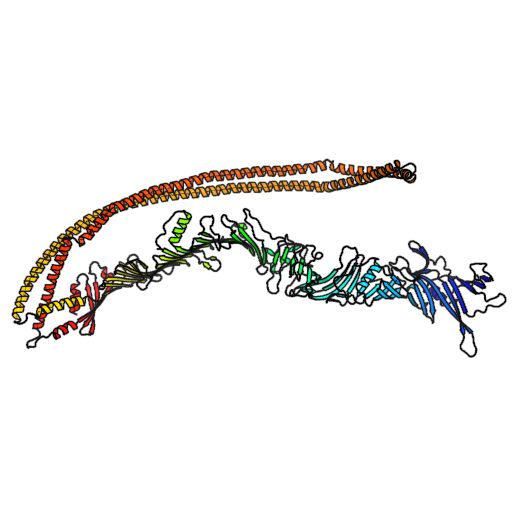808 35.198 7.181 1.00 66.19 1015 ASN A O 1
ATOM 7759 N N . THR A 1 1016 ? 40.463 34.943 5.050 1.00 64.12 1016 THR A N 1
ATOM 7760 C CA . THR A 1 1016 ? 39.321 34.095 4.664 1.00 64.12 1016 THR A CA 1
ATOM 7761 C C . THR A 1 1016 ? 39.423 32.697 5.291 1.00 64.12 1016 THR A C 1
ATOM 7763 O O . THR A 1 1016 ? 38.426 32.163 5.771 1.00 64.12 1016 THR A O 1
ATOM 7766 N N . LYS A 1 1017 ? 40.635 32.135 5.395 1.00 68.56 1017 LYS A N 1
ATOM 7767 C CA . LYS A 1 1017 ? 40.905 30.861 6.079 1.00 68.56 1017 LYS A CA 1
ATOM 7768 C C . LYS A 1 1017 ? 40.720 30.964 7.593 1.00 68.56 1017 LYS A C 1
ATOM 7770 O O . LYS A 1 1017 ? 40.195 30.036 8.196 1.00 68.56 1017 LYS A O 1
ATOM 7775 N N . ALA A 1 1018 ? 41.096 32.089 8.206 1.00 66.94 1018 ALA A N 1
ATOM 7776 C CA . ALA A 1 1018 ? 40.894 32.342 9.635 1.00 66.94 1018 ALA A CA 1
ATOM 7777 C C . ALA A 1 1018 ? 39.411 32.501 10.024 1.00 66.94 1018 ALA A C 1
ATOM 7779 O O . ALA A 1 1018 ? 39.062 32.299 11.188 1.00 66.94 1018 ALA A O 1
ATOM 7780 N N . ALA A 1 1019 ? 38.529 32.811 9.067 1.00 66.62 1019 ALA A N 1
ATOM 7781 C CA . ALA A 1 1019 ? 37.090 32.905 9.301 1.00 66.62 1019 ALA A CA 1
ATOM 7782 C C . ALA A 1 1019 ? 36.417 31.536 9.530 1.00 66.62 1019 ALA A C 1
ATOM 7784 O O . ALA A 1 1019 ? 35.399 31.479 10.218 1.00 66.62 1019 ALA A O 1
ATOM 7785 N N . ILE A 1 1020 ? 36.986 30.435 9.015 1.00 73.19 1020 ILE A N 1
ATOM 7786 C CA . ILE A 1 1020 ? 36.430 29.080 9.182 1.00 73.19 1020 ILE A CA 1
ATOM 7787 C C . ILE A 1 1020 ? 36.563 28.591 10.639 1.00 73.19 1020 ILE A C 1
ATOM 7789 O O . ILE A 1 1020 ? 35.527 28.297 11.230 1.00 73.19 1020 ILE A O 1
ATOM 7793 N N . PRO A 1 1021 ? 37.752 28.600 11.285 1.00 66.31 1021 PRO A N 1
ATOM 7794 C CA . PRO A 1 1021 ? 37.877 28.245 12.702 1.00 66.31 1021 PRO A CA 1
ATOM 7795 C C . PRO A 1 1021 ? 37.043 29.137 13.629 1.00 66.31 1021 PRO A C 1
ATOM 7797 O O . PRO A 1 1021 ? 36.534 28.676 14.646 1.00 66.31 1021 PRO A O 1
ATOM 7800 N N . ALA A 1 1022 ? 36.871 30.418 13.281 1.00 69.62 1022 ALA A N 1
ATOM 7801 C CA . ALA A 1 1022 ? 36.008 31.325 14.034 1.00 69.62 1022 ALA A CA 1
ATOM 7802 C C . ALA A 1 1022 ? 34.519 30.942 13.917 1.00 69.62 1022 ALA A C 1
ATOM 7804 O O . ALA A 1 1022 ? 33.791 31.011 14.906 1.00 69.62 1022 ALA A O 1
ATOM 7805 N N . ALA A 1 1023 ? 34.067 30.505 12.737 1.00 68.25 1023 ALA A N 1
ATOM 7806 C CA . ALA A 1 1023 ? 32.711 30.000 12.529 1.00 68.25 1023 ALA A CA 1
ATOM 7807 C C . ALA A 1 1023 ? 32.487 28.621 13.185 1.00 68.25 1023 ALA A C 1
ATOM 7809 O O . ALA A 1 1023 ? 31.430 28.396 13.769 1.00 68.25 1023 ALA A O 1
ATOM 7810 N N . GLU A 1 1024 ? 33.484 27.730 13.176 1.00 70.06 1024 GLU A N 1
ATOM 7811 C CA . GLU A 1 1024 ? 33.449 26.455 13.915 1.00 70.06 1024 GLU A CA 1
ATOM 7812 C C . GLU A 1 1024 ? 33.340 26.682 15.432 1.00 70.06 1024 GLU A C 1
ATOM 7814 O O . GLU A 1 1024 ? 32.541 26.030 16.108 1.00 70.06 1024 GLU A O 1
ATOM 7819 N N . GLU A 1 1025 ? 34.076 27.659 15.971 1.00 72.81 1025 GLU A N 1
ATOM 7820 C CA . GLU A 1 1025 ? 33.981 28.035 17.385 1.00 72.81 1025 GLU A CA 1
ATOM 7821 C C . GLU A 1 1025 ? 32.611 28.649 17.726 1.00 72.81 1025 GLU A C 1
ATOM 7823 O O . GLU A 1 1025 ? 32.098 28.427 18.823 1.00 72.81 1025 GLU A O 1
ATOM 7828 N N . LEU A 1 1026 ? 31.962 29.354 16.791 1.00 69.19 1026 LEU A N 1
ATOM 7829 C CA . LEU A 1 1026 ? 30.585 29.838 16.961 1.00 69.19 1026 LEU A CA 1
ATOM 7830 C C . LEU A 1 1026 ? 29.560 28.694 16.979 1.00 69.19 1026 LEU A C 1
ATOM 7832 O O . LEU A 1 1026 ? 28.668 28.723 17.825 1.00 69.19 1026 LEU A O 1
ATOM 7836 N N . VAL A 1 1027 ? 29.704 27.667 16.129 1.00 68.25 1027 VAL A N 1
ATOM 7837 C CA . VAL A 1 1027 ? 28.863 26.448 16.169 1.00 68.25 1027 VAL A CA 1
ATOM 7838 C C . VAL A 1 1027 ? 29.032 25.730 17.505 1.00 68.25 1027 VAL A C 1
ATOM 7840 O O . VAL A 1 1027 ? 28.051 25.389 18.165 1.00 68.25 1027 VAL A O 1
ATOM 7843 N N . LYS A 1 1028 ? 30.276 25.569 17.965 1.00 71.81 1028 LYS A N 1
ATOM 7844 C CA . LYS A 1 1028 ? 30.584 24.957 19.262 1.00 71.81 1028 LYS A CA 1
ATOM 7845 C C . LYS A 1 1028 ? 30.049 25.779 20.437 1.00 71.81 1028 LYS A C 1
ATOM 7847 O O . LYS A 1 1028 ? 29.523 25.216 21.394 1.00 71.81 1028 LYS A O 1
ATOM 7852 N N . THR A 1 1029 ? 30.143 27.106 20.369 1.00 68.31 1029 THR A N 1
ATOM 7853 C CA . THR A 1 1029 ? 29.610 28.016 21.394 1.00 68.31 1029 THR A CA 1
ATOM 7854 C C . THR A 1 1029 ? 28.082 27.976 21.432 1.00 68.31 1029 THR A C 1
ATOM 7856 O O . THR A 1 1029 ? 27.514 27.904 22.520 1.00 68.31 1029 THR A O 1
ATOM 7859 N N . ALA A 1 1030 ? 27.415 27.950 20.273 1.00 67.25 1030 ALA A N 1
ATOM 7860 C CA . ALA A 1 1030 ? 25.966 27.773 20.174 1.00 67.25 1030 ALA A CA 1
ATOM 7861 C C . ALA A 1 1030 ? 25.524 26.402 20.716 1.00 67.25 1030 ALA A C 1
ATOM 7863 O O . ALA A 1 1030 ? 24.565 26.327 21.483 1.00 67.25 1030 ALA A O 1
ATOM 7864 N N . GLY A 1 1031 ? 26.276 25.340 20.405 1.00 63.50 1031 GLY A N 1
ATOM 7865 C CA . GLY A 1 1031 ? 26.075 23.997 20.948 1.00 63.50 1031 GLY A CA 1
ATOM 7866 C C . GLY A 1 1031 ? 26.184 23.947 22.474 1.00 63.50 1031 GLY A C 1
ATOM 7867 O O . GLY A 1 1031 ? 25.277 23.458 23.140 1.00 63.50 1031 GLY A O 1
ATOM 7868 N N . ASN A 1 1032 ? 27.249 24.519 23.042 1.00 71.25 1032 ASN A N 1
ATOM 7869 C CA . ASN A 1 1032 ? 27.473 24.547 24.491 1.00 71.25 1032 ASN A CA 1
ATOM 7870 C C . ASN A 1 1032 ? 26.457 25.429 25.235 1.00 71.25 1032 ASN A C 1
ATOM 7872 O O . ASN A 1 1032 ? 26.014 25.076 26.327 1.00 71.25 1032 ASN A O 1
ATOM 7876 N N . ALA A 1 1033 ? 26.087 26.582 24.670 1.00 66.06 1033 ALA A N 1
ATOM 7877 C CA . ALA A 1 1033 ? 25.094 27.475 25.267 1.00 66.06 1033 ALA A CA 1
ATOM 7878 C C . ALA A 1 1033 ? 23.687 26.856 25.242 1.00 66.06 1033 ALA A C 1
ATOM 7880 O O . ALA A 1 1033 ? 22.947 26.973 26.221 1.00 66.06 1033 ALA A O 1
ATOM 7881 N N . GLY A 1 1034 ? 23.340 26.169 24.149 1.00 69.31 1034 GLY A N 1
ATOM 7882 C CA . GLY A 1 1034 ? 22.095 25.420 24.021 1.00 69.31 1034 GLY A CA 1
ATOM 7883 C C . GLY A 1 1034 ? 22.020 24.217 24.960 1.00 69.31 1034 GLY A C 1
ATOM 7884 O O . GLY A 1 1034 ? 21.019 24.069 25.654 1.00 69.31 1034 GLY A O 1
ATOM 7885 N N . ASP A 1 1035 ? 23.095 23.429 25.079 1.00 67.56 1035 ASP A N 1
ATOM 7886 C CA . ASP A 1 1035 ? 23.197 22.315 26.036 1.00 67.56 1035 ASP A CA 1
ATOM 7887 C C . ASP A 1 1035 ? 23.039 22.795 27.489 1.00 67.56 1035 ASP A C 1
ATOM 7889 O O . ASP A 1 1035 ? 22.277 22.209 28.258 1.00 67.56 1035 ASP A O 1
ATOM 7893 N N . LEU A 1 1036 ? 23.670 23.915 27.865 1.00 72.69 1036 LEU A N 1
ATOM 7894 C CA . LEU A 1 1036 ? 23.515 24.506 29.199 1.00 72.69 1036 LEU A CA 1
ATOM 7895 C C . LEU A 1 1036 ? 22.060 24.924 29.477 1.00 72.69 1036 LEU A C 1
ATOM 7897 O O . LEU A 1 1036 ? 21.526 24.631 30.547 1.00 72.69 1036 LEU A O 1
ATOM 7901 N N . ALA A 1 1037 ? 21.413 25.599 28.521 1.00 69.81 1037 ALA A N 1
ATOM 7902 C CA . ALA A 1 1037 ? 20.030 26.056 28.656 1.00 69.81 1037 ALA A CA 1
ATOM 7903 C C . ALA A 1 1037 ? 19.030 24.887 28.680 1.00 69.81 1037 ALA A C 1
ATOM 7905 O O . ALA A 1 1037 ? 18.088 24.895 29.471 1.00 69.81 1037 ALA A O 1
ATOM 7906 N N . PHE A 1 1038 ? 19.261 23.860 27.862 1.00 72.44 1038 PHE A N 1
ATOM 7907 C CA . PHE A 1 1038 ? 18.443 22.653 27.812 1.00 72.44 1038 PHE A CA 1
ATOM 7908 C C . PHE A 1 1038 ? 18.567 21.832 29.102 1.00 72.44 1038 PHE A C 1
ATOM 7910 O O . PHE A 1 1038 ? 17.551 21.448 29.680 1.00 72.44 1038 PHE A O 1
ATOM 7917 N N . ARG A 1 1039 ? 19.787 21.644 29.626 1.00 70.06 1039 ARG A N 1
ATOM 7918 C CA . ARG A 1 1039 ? 20.007 20.987 30.927 1.00 70.06 1039 ARG A CA 1
ATOM 7919 C C . ARG A 1 1039 ? 19.404 21.771 32.086 1.00 70.06 1039 ARG A C 1
ATOM 7921 O O . ARG A 1 1039 ? 18.854 21.162 32.997 1.00 70.06 1039 ARG A O 1
ATOM 7928 N N . ALA A 1 1040 ? 19.473 23.103 32.058 1.00 71.19 1040 ALA A N 1
ATOM 7929 C CA . ALA A 1 1040 ? 18.817 23.938 33.062 1.00 71.19 1040 ALA A CA 1
ATOM 7930 C C . ALA A 1 1040 ? 17.289 23.754 33.031 1.00 71.19 1040 ALA A C 1
ATOM 7932 O O . ALA A 1 1040 ? 16.687 23.537 34.079 1.00 71.19 1040 ALA A O 1
ATOM 7933 N N . ALA A 1 1041 ? 16.676 23.741 31.841 1.00 71.81 1041 ALA A N 1
ATOM 7934 C CA . ALA A 1 1041 ? 15.243 23.492 31.684 1.00 71.81 1041 ALA A CA 1
ATOM 7935 C C . ALA A 1 1041 ? 14.838 22.068 32.121 1.00 71.81 1041 ALA A C 1
ATOM 7937 O O . ALA A 1 1041 ? 13.831 21.905 32.805 1.00 71.81 1041 ALA A O 1
ATOM 7938 N N . GLN A 1 1042 ? 15.643 21.043 31.806 1.00 69.94 1042 GLN A N 1
ATOM 7939 C CA . GLN A 1 1042 ? 15.432 19.673 32.298 1.00 69.94 1042 GLN A CA 1
ATOM 7940 C C . GLN A 1 1042 ? 15.568 19.571 33.822 1.00 69.94 1042 GLN A C 1
ATOM 7942 O O . GLN A 1 1042 ? 14.790 18.868 34.463 1.00 69.94 1042 GLN A O 1
ATOM 7947 N N . SER A 1 1043 ? 16.523 20.287 34.420 1.00 74.56 1043 SER A N 1
ATOM 7948 C CA . SER A 1 1043 ? 16.670 20.356 35.876 1.00 74.56 1043 SER A CA 1
ATOM 7949 C C . SER A 1 1043 ? 15.438 20.985 36.524 1.00 74.56 1043 SER A C 1
ATOM 7951 O O . SER A 1 1043 ? 14.932 20.453 37.506 1.00 74.56 1043 SER A O 1
ATOM 7953 N N . THR A 1 1044 ? 14.910 22.073 35.955 1.00 75.75 1044 THR A N 1
ATOM 7954 C CA . THR A 1 1044 ? 13.664 22.693 36.426 1.00 75.75 1044 THR A CA 1
ATOM 7955 C C . THR A 1 1044 ? 12.465 21.757 36.265 1.00 75.75 1044 THR A C 1
ATOM 7957 O O . THR A 1 1044 ? 11.648 21.675 37.176 1.00 75.75 1044 THR A O 1
ATOM 7960 N N . LEU A 1 1045 ? 12.371 21.005 35.162 1.00 78.19 1045 LEU A N 1
ATOM 7961 C CA . LEU A 1 1045 ? 11.334 19.983 34.981 1.00 78.19 1045 LEU A CA 1
ATOM 7962 C C . LEU A 1 1045 ? 11.418 18.902 36.070 1.00 78.19 1045 LEU A C 1
ATOM 7964 O O . LEU A 1 1045 ? 10.406 18.581 36.683 1.00 78.19 1045 LEU A O 1
ATOM 7968 N N . HIS A 1 1046 ? 12.618 18.398 36.370 1.00 76.50 1046 HIS A N 1
ATOM 7969 C CA . HIS A 1 1046 ? 12.829 17.432 37.452 1.00 76.50 1046 HIS A CA 1
ATOM 7970 C C . HIS A 1 1046 ? 12.504 17.997 38.843 1.00 76.50 1046 HIS A C 1
ATOM 7972 O O . HIS A 1 1046 ? 11.967 17.278 39.683 1.00 76.50 1046 HIS A O 1
ATOM 7978 N N . GLU A 1 1047 ? 12.819 19.266 39.109 1.00 79.25 1047 GLU A N 1
ATOM 7979 C CA . GLU A 1 1047 ? 12.452 19.931 40.365 1.00 79.25 1047 GLU A CA 1
ATOM 7980 C C . GLU A 1 1047 ? 10.935 20.089 40.496 1.00 79.25 1047 GLU A C 1
ATOM 7982 O O . GLU A 1 1047 ? 10.385 19.778 41.550 1.00 79.25 1047 GLU A O 1
ATOM 7987 N N . VAL A 1 1048 ? 10.248 20.493 39.422 1.00 77.69 1048 VAL A N 1
ATOM 7988 C CA . VAL A 1 1048 ? 8.781 20.580 39.379 1.00 77.69 1048 VAL A CA 1
ATOM 7989 C C . VAL A 1 1048 ? 8.151 19.203 39.583 1.00 77.69 1048 VAL A C 1
ATOM 7991 O O . VAL A 1 1048 ? 7.227 19.076 40.386 1.00 77.69 1048 VAL A O 1
ATOM 7994 N N . ASP A 1 1049 ? 8.665 18.169 38.922 1.00 80.44 1049 ASP A N 1
ATOM 7995 C CA . ASP A 1 1049 ? 8.188 16.791 39.046 1.00 80.44 1049 ASP A CA 1
ATOM 7996 C C . ASP A 1 1049 ? 8.343 16.256 40.480 1.00 80.44 1049 ASP A C 1
ATOM 7998 O O . ASP A 1 1049 ? 7.402 15.712 41.063 1.00 80.44 1049 ASP A O 1
ATOM 8002 N N . ARG A 1 1050 ? 9.505 16.502 41.097 1.00 82.12 1050 ARG A N 1
ATOM 8003 C CA . ARG A 1 1050 ? 9.788 16.134 42.490 1.00 82.12 1050 ARG A CA 1
ATOM 8004 C C . ARG A 1 1050 ? 8.897 16.888 43.475 1.00 82.12 1050 ARG A C 1
ATOM 8006 O O . ARG A 1 1050 ? 8.315 16.273 44.368 1.00 82.12 1050 ARG A O 1
ATOM 8013 N N . ASP A 1 1051 ? 8.805 18.209 43.349 1.00 77.50 1051 ASP A N 1
ATOM 8014 C CA . ASP A 1 1051 ? 8.101 19.058 44.313 1.00 77.50 1051 ASP A CA 1
ATOM 8015 C C . ASP A 1 1051 ? 6.579 18.849 44.225 1.00 77.50 1051 ASP A C 1
ATOM 8017 O O . ASP A 1 1051 ? 5.899 18.770 45.250 1.00 77.50 1051 ASP A O 1
ATOM 8021 N N . THR A 1 1052 ? 6.036 18.684 43.013 1.00 79.62 1052 THR A N 1
ATOM 8022 C CA . THR A 1 1052 ? 4.620 18.324 42.824 1.00 79.62 1052 THR A CA 1
ATOM 8023 C C . THR A 1 1052 ? 4.333 16.857 43.148 1.00 79.62 1052 THR A C 1
ATOM 8025 O O . THR A 1 1052 ? 3.232 16.544 43.600 1.00 79.62 1052 THR A O 1
ATOM 8028 N N . GLY A 1 1053 ? 5.320 15.964 43.023 1.00 76.56 1053 GLY A N 1
ATOM 8029 C CA . GLY A 1 1053 ? 5.246 14.587 43.517 1.00 76.56 1053 GLY A CA 1
ATOM 8030 C C . GLY A 1 1053 ? 5.143 14.474 45.016 1.00 76.56 1053 GLY A C 1
ATOM 8031 O O . GLY A 1 1053 ? 4.230 13.816 45.496 1.00 76.56 1053 GLY A O 1
ATOM 8032 N N . ALA A 1 1054 ? 5.959 15.211 45.761 1.00 76.69 1054 ALA A N 1
ATOM 8033 C CA . ALA A 1 1054 ? 5.848 15.234 47.214 1.00 76.69 1054 ALA A CA 1
ATOM 8034 C C . ALA A 1 1054 ? 4.466 15.723 47.696 1.00 76.69 1054 ALA A C 1
ATOM 8036 O O . ALA A 1 1054 ? 3.963 15.251 48.717 1.00 76.69 1054 ALA A O 1
ATOM 8037 N N . LEU A 1 1055 ? 3.838 16.659 46.973 1.00 75.00 1055 LEU A N 1
ATOM 8038 C CA . LEU A 1 1055 ? 2.485 17.140 47.275 1.00 75.00 1055 LEU A CA 1
ATOM 8039 C C . LEU A 1 1055 ? 1.403 16.104 46.936 1.00 75.00 1055 LEU A C 1
ATOM 8041 O O . LEU A 1 1055 ? 0.461 15.942 47.715 1.00 75.00 1055 LEU A O 1
ATOM 8045 N N . LEU A 1 1056 ? 1.543 15.391 45.814 1.00 80.56 1056 LEU A N 1
ATOM 8046 C CA . LEU A 1 1056 ? 0.647 14.297 45.440 1.00 80.56 1056 LEU A CA 1
ATOM 8047 C C . LEU A 1 1056 ? 0.751 13.135 46.437 1.00 80.56 1056 LEU A C 1
ATOM 8049 O O . LEU A 1 1056 ? -0.269 12.704 46.967 1.00 80.56 1056 LEU A O 1
ATOM 8053 N N . ASP A 1 1057 ? 1.967 12.724 46.797 1.00 76.50 1057 ASP A N 1
ATOM 8054 C CA . ASP A 1 1057 ? 2.225 11.682 47.796 1.00 76.50 1057 ASP A CA 1
ATOM 8055 C C . ASP A 1 1057 ? 1.629 12.048 49.166 1.00 76.50 1057 ASP A C 1
ATOM 8057 O O . ASP A 1 1057 ? 1.074 11.198 49.866 1.00 76.50 1057 ASP A O 1
ATOM 8061 N N . GLN A 1 1058 ? 1.699 13.325 49.565 1.00 76.12 1058 GLN A N 1
ATOM 8062 C CA . GLN A 1 1058 ? 1.042 13.814 50.782 1.00 76.12 1058 GLN A CA 1
ATOM 8063 C C . GLN A 1 1058 ? -0.486 13.725 50.691 1.00 76.12 1058 GLN A C 1
ATOM 8065 O O . GLN A 1 1058 ? -1.123 13.315 51.665 1.00 76.12 1058 GLN A O 1
ATOM 8070 N N . ALA A 1 1059 ? -1.080 14.080 49.548 1.00 74.94 1059 ALA A N 1
ATOM 8071 C CA . ALA A 1 1059 ? -2.522 13.982 49.329 1.00 74.94 1059 ALA A CA 1
ATOM 8072 C C . ALA A 1 1059 ? -3.002 12.517 49.304 1.00 74.94 1059 ALA A C 1
ATOM 8074 O O . ALA A 1 1059 ? -4.009 12.190 49.933 1.00 74.94 1059 ALA A O 1
ATOM 8075 N N . GLU A 1 1060 ? -2.251 11.619 48.663 1.00 76.56 1060 GLU A N 1
ATOM 8076 C CA . GLU A 1 1060 ? -2.520 10.177 48.640 1.00 76.56 1060 GLU A CA 1
ATOM 8077 C C . GLU A 1 1060 ? -2.337 9.524 50.015 1.00 76.56 1060 GLU A C 1
ATOM 8079 O O . GLU A 1 1060 ? -3.129 8.671 50.418 1.00 76.56 1060 GLU A O 1
ATOM 8084 N N . SER A 1 1061 ? -1.320 9.940 50.772 1.00 73.75 1061 SER A N 1
ATOM 8085 C CA . SER A 1 1061 ? -1.110 9.498 52.154 1.00 73.75 1061 SER A CA 1
ATOM 8086 C C . SER A 1 1061 ? -2.263 9.938 53.060 1.00 73.75 1061 SER A C 1
ATOM 8088 O O . SER A 1 1061 ? -2.762 9.145 53.863 1.00 73.75 1061 SER A O 1
ATOM 8090 N N . LEU A 1 1062 ? -2.763 11.168 52.884 1.00 77.12 1062 LEU A N 1
ATOM 8091 C CA . LEU A 1 1062 ? -3.951 11.658 53.583 1.00 77.12 1062 LEU A CA 1
ATOM 8092 C C . LEU A 1 1062 ? -5.201 10.844 53.205 1.00 77.12 1062 LEU A C 1
ATOM 8094 O O . LEU A 1 1062 ? -5.966 10.473 54.092 1.00 77.12 1062 LEU A O 1
ATOM 8098 N N . LEU A 1 1063 ? -5.386 10.514 51.920 1.00 78.56 1063 LEU A N 1
ATOM 8099 C CA . LEU A 1 1063 ? -6.478 9.657 51.441 1.00 78.56 1063 LEU A CA 1
ATOM 8100 C C . LEU A 1 1063 ? -6.407 8.255 52.067 1.00 78.56 1063 LEU A C 1
ATOM 8102 O O . LEU A 1 1063 ? -7.395 7.793 52.635 1.00 78.56 1063 LEU A O 1
ATOM 8106 N N . LYS A 1 1064 ? -5.229 7.616 52.057 1.00 76.88 1064 LYS A N 1
ATOM 8107 C CA . LYS A 1 1064 ? -4.992 6.313 52.706 1.00 76.88 1064 LYS A CA 1
ATOM 8108 C C . LYS A 1 1064 ? -5.228 6.366 54.216 1.00 76.88 1064 LYS A C 1
ATOM 8110 O O . LYS A 1 1064 ? -5.786 5.430 54.786 1.00 76.88 1064 LYS A O 1
ATOM 8115 N N . SER A 1 1065 ? -4.833 7.456 54.877 1.00 74.31 1065 SER A N 1
ATOM 8116 C CA . SER A 1 1065 ? -5.091 7.669 56.305 1.00 74.31 1065 SER A CA 1
ATOM 8117 C C . SER A 1 1065 ? -6.587 7.791 56.593 1.00 74.31 1065 SER A C 1
ATOM 8119 O O . SER A 1 1065 ? -7.075 7.152 57.521 1.00 74.31 1065 SER A O 1
ATOM 8121 N N . VAL A 1 1066 ? -7.324 8.562 55.785 1.00 74.81 1066 VAL A N 1
ATOM 8122 C CA . VAL A 1 1066 ? -8.781 8.719 55.913 1.00 74.81 1066 VAL A CA 1
ATOM 8123 C C . VAL A 1 1066 ? -9.490 7.390 55.666 1.00 74.81 1066 VAL A C 1
ATOM 8125 O O . VAL A 1 1066 ? -10.370 7.040 56.447 1.00 74.81 1066 VAL A O 1
ATOM 8128 N N . GLN A 1 1067 ? -9.075 6.621 54.655 1.00 72.25 1067 GLN A N 1
ATOM 8129 C CA . GLN A 1 1067 ? -9.587 5.272 54.394 1.00 72.25 1067 GLN A CA 1
ATOM 8130 C C . GLN A 1 1067 ? -9.360 4.347 55.595 1.00 72.25 1067 GLN A C 1
ATOM 8132 O O . GLN A 1 1067 ? -10.298 3.706 56.054 1.00 72.25 1067 GLN A O 1
ATOM 8137 N N . LYS A 1 1068 ? -8.148 4.324 56.164 1.00 71.44 1068 LYS A N 1
ATOM 8138 C CA . LYS A 1 1068 ? -7.794 3.450 57.294 1.00 71.44 1068 LYS A CA 1
ATOM 8139 C C . LYS A 1 1068 ? -8.469 3.843 58.616 1.00 71.44 1068 LYS A C 1
ATOM 8141 O O . LYS A 1 1068 ? -8.903 2.964 59.358 1.00 71.44 1068 LYS A O 1
ATOM 8146 N N . GLU A 1 1069 ? -8.543 5.137 58.936 1.00 66.88 1069 GLU A N 1
ATOM 8147 C CA . GLU A 1 1069 ? -9.253 5.633 60.127 1.00 66.88 1069 GLU A CA 1
ATOM 8148 C C . GLU A 1 1069 ? -10.768 5.448 60.001 1.00 66.88 1069 GLU A C 1
ATOM 8150 O O . GLU A 1 1069 ? -11.419 5.061 60.972 1.00 66.88 1069 GLU A O 1
ATOM 8155 N N . GLY A 1 1070 ? -11.318 5.680 58.805 1.00 61.94 1070 GLY A N 1
ATOM 8156 C CA . GLY A 1 1070 ? -12.722 5.443 58.488 1.00 61.94 1070 GLY A CA 1
ATOM 8157 C C . GLY A 1 1070 ? -13.112 3.979 58.633 1.00 61.94 1070 GLY A C 1
ATOM 8158 O O . GLY A 1 1070 ? -14.082 3.689 59.324 1.00 61.94 1070 GLY A O 1
ATOM 8159 N N . ASP A 1 1071 ? -12.309 3.059 58.093 1.00 65.94 1071 ASP A N 1
ATOM 8160 C CA . ASP A 1 1071 ? -12.533 1.614 58.228 1.00 65.94 1071 ASP A CA 1
ATOM 8161 C C . ASP A 1 1071 ? -12.534 1.167 59.696 1.00 65.94 1071 ASP A C 1
ATOM 8163 O O . ASP A 1 1071 ? -13.366 0.361 60.106 1.00 65.94 1071 ASP A O 1
ATOM 8167 N N . ALA A 1 1072 ? -11.626 1.697 60.520 1.00 65.00 1072 ALA A N 1
ATOM 8168 C CA . ALA A 1 1072 ? -11.549 1.339 61.935 1.00 65.00 1072 ALA A CA 1
ATOM 8169 C C . ALA A 1 1072 ? -12.755 1.855 62.744 1.00 65.00 1072 ALA A C 1
ATOM 8171 O O . ALA A 1 1072 ? -13.272 1.134 63.601 1.00 65.00 1072 ALA A O 1
ATOM 8172 N N . LEU A 1 1073 ? -13.211 3.083 62.474 1.00 62.47 1073 LEU A N 1
ATOM 8173 C CA . LEU A 1 1073 ? -14.363 3.694 63.146 1.00 62.47 1073 LEU A CA 1
ATOM 8174 C C . LEU A 1 1073 ? -15.693 3.086 62.680 1.00 62.47 1073 LEU A C 1
ATOM 8176 O O . LEU A 1 1073 ? -16.546 2.786 63.517 1.00 62.47 1073 LEU A O 1
ATOM 8180 N N . LEU A 1 1074 ? -15.842 2.829 61.376 1.00 69.38 1074 LEU A N 1
ATOM 8181 C CA . LEU A 1 1074 ? -17.024 2.187 60.801 1.00 69.38 1074 LEU A CA 1
ATOM 8182 C C . LEU A 1 1074 ? -17.150 0.745 61.304 1.00 69.38 1074 LEU A C 1
ATOM 8184 O O . LEU A 1 1074 ? -18.204 0.379 61.814 1.00 69.38 1074 LEU A O 1
ATOM 8188 N N . ARG A 1 1075 ? -16.052 -0.029 61.308 1.00 69.25 1075 ARG A N 1
ATOM 8189 C CA . ARG A 1 1075 ? -16.039 -1.380 61.894 1.00 69.25 1075 ARG A CA 1
ATOM 8190 C C . ARG A 1 1075 ? -16.347 -1.366 63.384 1.00 69.25 1075 ARG A C 1
ATOM 8192 O O . ARG A 1 1075 ? -16.997 -2.286 63.858 1.00 69.25 1075 ARG A O 1
ATOM 8199 N N . ALA A 1 1076 ? -15.910 -0.359 64.141 1.00 68.62 1076 ALA A N 1
ATOM 8200 C CA . ALA A 1 1076 ? -16.250 -0.253 65.561 1.00 68.62 1076 ALA A CA 1
ATOM 8201 C C . ALA A 1 1076 ? -17.751 0.025 65.782 1.00 68.62 1076 ALA A C 1
ATOM 8203 O O . ALA A 1 1076 ? -18.351 -0.559 66.686 1.00 68.62 1076 ALA A O 1
ATOM 8204 N N . ALA A 1 1077 ? -18.364 0.872 64.948 1.00 68.75 1077 ALA A N 1
ATOM 8205 C CA . ALA A 1 1077 ? -19.797 1.170 64.990 1.00 68.75 1077 ALA A CA 1
ATOM 8206 C C . ALA A 1 1077 ? -20.656 -0.018 64.508 1.00 68.75 1077 ALA A C 1
ATOM 8208 O O . ALA A 1 1077 ? -21.626 -0.384 65.175 1.00 68.75 1077 ALA A O 1
ATOM 8209 N N . GLU A 1 1078 ? -20.260 -0.675 63.414 1.00 73.69 1078 GLU A N 1
ATOM 8210 C CA . GLU A 1 1078 ? -20.872 -1.907 62.899 1.00 73.69 1078 GLU A CA 1
ATOM 8211 C C . GLU A 1 1078 ? -20.734 -3.056 63.902 1.00 73.69 1078 GLU A C 1
ATOM 8213 O O . GLU A 1 1078 ? -21.706 -3.753 64.178 1.00 73.69 1078 GLU A O 1
ATOM 8218 N N . TYR A 1 1079 ? -19.567 -3.204 64.533 1.00 71.56 1079 TYR A N 1
ATOM 8219 C CA . TYR A 1 1079 ? -19.338 -4.196 65.581 1.00 71.56 1079 TYR A CA 1
ATOM 8220 C C . TYR A 1 1079 ? -20.192 -3.930 66.826 1.00 71.56 1079 TYR A C 1
ATOM 8222 O O . TYR A 1 1079 ? -20.715 -4.873 67.417 1.00 71.56 1079 TYR A O 1
ATOM 8230 N N . ALA A 1 1080 ? -20.382 -2.669 67.229 1.00 69.88 1080 ALA A N 1
ATOM 8231 C CA . ALA A 1 1080 ? -21.269 -2.313 68.337 1.00 69.88 1080 ALA A CA 1
ATOM 8232 C C . ALA A 1 1080 ? -22.747 -2.612 68.017 1.00 69.88 1080 ALA A C 1
ATOM 8234 O O . ALA A 1 1080 ? -23.460 -3.143 68.873 1.00 69.88 1080 ALA A O 1
ATOM 8235 N N . LEU A 1 1081 ? -23.191 -2.334 66.785 1.00 75.88 1081 LEU A N 1
ATOM 8236 C CA . LEU A 1 1081 ? -24.526 -2.686 66.292 1.00 75.88 1081 LEU A CA 1
ATOM 8237 C C . LEU A 1 1081 ? -24.712 -4.211 66.237 1.00 75.88 1081 LEU A C 1
ATOM 8239 O O . LEU A 1 1081 ? -25.691 -4.734 66.768 1.00 75.88 1081 LEU A O 1
ATOM 8243 N N . GLN A 1 1082 ? -23.742 -4.933 65.675 1.00 75.44 1082 GLN A N 1
ATOM 8244 C CA . GLN A 1 1082 ? -23.758 -6.390 65.586 1.00 75.44 1082 GLN A CA 1
ATOM 8245 C C . GLN A 1 1082 ? -23.759 -7.036 66.976 1.00 75.44 1082 GLN A C 1
ATOM 8247 O O . GLN A 1 1082 ? -24.572 -7.919 67.238 1.00 75.44 1082 GLN A O 1
ATOM 8252 N N . LYS A 1 1083 ? -22.919 -6.565 67.908 1.00 72.94 1083 LYS A N 1
ATOM 8253 C CA . LYS A 1 1083 ? -22.902 -7.059 69.293 1.00 72.94 1083 LYS A CA 1
ATOM 8254 C C . LYS A 1 1083 ? -24.205 -6.782 70.029 1.00 72.94 1083 LYS A C 1
ATOM 8256 O O . LYS A 1 1083 ? -24.639 -7.631 70.806 1.00 72.94 1083 LYS A O 1
ATOM 8261 N N . PHE A 1 1084 ? -24.837 -5.634 69.790 1.00 77.62 1084 PHE A N 1
ATOM 8262 C CA . PHE A 1 1084 ? -26.148 -5.331 70.355 1.00 77.62 1084 PHE A CA 1
ATOM 8263 C C . PHE A 1 1084 ? -27.201 -6.331 69.856 1.00 77.62 1084 PHE A C 1
ATOM 8265 O O . PHE A 1 1084 ? -27.847 -6.978 70.682 1.00 77.62 1084 PHE A O 1
ATOM 8272 N N . VAL A 1 1085 ? -27.287 -6.551 68.539 1.00 72.44 1085 VAL A N 1
ATOM 8273 C CA . VAL A 1 1085 ? -28.206 -7.526 67.924 1.00 72.44 1085 VAL A CA 1
ATOM 8274 C C . VAL A 1 1085 ? -27.932 -8.952 68.422 1.00 72.44 1085 VAL A C 1
ATOM 8276 O O . VAL A 1 1085 ? -28.854 -9.636 68.861 1.00 72.44 1085 VAL A O 1
ATOM 8279 N N . GLU A 1 1086 ? -26.669 -9.390 68.448 1.00 72.69 1086 GLU A N 1
ATOM 8280 C CA . GLU A 1 1086 ? -26.266 -10.708 68.962 1.00 72.69 1086 GLU A CA 1
ATOM 8281 C C . GLU A 1 1086 ? -26.631 -10.894 70.443 1.00 72.69 1086 GLU A C 1
ATOM 8283 O O . GLU A 1 1086 ? -27.145 -11.945 70.826 1.00 72.69 1086 GLU A O 1
ATOM 8288 N N . SER A 1 1087 ? -26.396 -9.879 71.283 1.00 67.69 1087 SER A N 1
ATOM 8289 C CA . SER A 1 1087 ? -26.664 -9.954 72.727 1.00 67.69 1087 SER A CA 1
ATOM 8290 C C . SER A 1 1087 ? -28.157 -10.003 73.063 1.00 67.69 1087 SER A C 1
ATOM 8292 O O . SER A 1 1087 ? -28.543 -10.633 74.048 1.00 67.69 1087 SER A O 1
ATOM 8294 N N . GLN A 1 1088 ? -28.999 -9.373 72.237 1.00 70.44 1088 GLN A N 1
ATOM 8295 C CA . GLN A 1 1088 ? -30.444 -9.278 72.454 1.00 70.44 1088 GLN A CA 1
ATOM 8296 C C . GLN A 1 1088 ? -31.236 -10.366 71.719 1.00 70.44 1088 GLN A C 1
ATOM 8298 O O . GLN A 1 1088 ? -32.399 -10.586 72.052 1.00 70.44 1088 GLN A O 1
ATOM 8303 N N . LYS A 1 1089 ? -30.613 -11.106 70.788 1.00 66.62 1089 LYS A N 1
ATOM 8304 C CA . LYS A 1 1089 ? -31.243 -12.202 70.031 1.00 66.62 1089 LYS A CA 1
ATOM 8305 C C . LYS A 1 1089 ? -31.933 -13.227 70.935 1.00 66.62 1089 LYS A C 1
ATOM 8307 O O . LYS A 1 1089 ? -33.091 -13.551 70.720 1.00 66.62 1089 LYS A O 1
ATOM 8312 N N . SER A 1 1090 ? -31.271 -13.654 72.014 1.00 59.38 1090 SER A N 1
ATOM 8313 C CA . SER A 1 1090 ? -31.849 -14.618 72.968 1.00 59.38 1090 SER A CA 1
ATOM 8314 C C . SER A 1 1090 ? -33.095 -14.101 73.705 1.00 59.38 1090 SER A C 1
ATOM 8316 O O . SER A 1 1090 ? -33.968 -14.896 74.054 1.00 59.38 1090 SER A O 1
ATOM 8318 N N . LEU A 1 1091 ? -33.187 -12.783 73.918 1.00 65.19 1091 LEU A N 1
ATOM 8319 C CA . LEU A 1 1091 ? -34.313 -12.112 74.569 1.00 65.19 1091 LEU A CA 1
ATOM 8320 C C . LEU A 1 1091 ? -35.455 -11.838 73.578 1.00 65.19 1091 LEU A C 1
ATOM 8322 O O . LEU A 1 1091 ? -36.614 -12.005 73.944 1.00 65.19 1091 LEU A O 1
ATOM 8326 N N . LEU A 1 1092 ? -35.141 -11.515 72.318 1.00 66.00 1092 LEU A N 1
ATOM 8327 C CA . LEU A 1 1092 ? -36.119 -11.400 71.231 1.00 66.00 1092 LEU A CA 1
ATOM 8328 C C . LEU A 1 1092 ? -36.758 -12.765 70.925 1.00 66.00 1092 LEU A C 1
ATOM 8330 O O . LEU A 1 1092 ? -37.979 -12.879 70.881 1.00 66.00 1092 LEU A O 1
ATOM 8334 N N . ASP A 1 1093 ? -35.943 -13.823 70.858 1.00 67.19 1093 ASP A N 1
ATOM 8335 C CA . ASP A 1 1093 ? -36.406 -15.209 70.737 1.00 67.19 1093 ASP A CA 1
ATOM 8336 C C . ASP A 1 1093 ? -37.229 -15.642 71.961 1.00 67.19 1093 ASP A C 1
ATOM 8338 O O . ASP A 1 1093 ? -38.080 -16.522 71.858 1.00 67.19 1093 ASP A O 1
ATOM 8342 N N . ALA A 1 1094 ? -36.963 -15.088 73.149 1.00 63.16 1094 ALA A N 1
ATOM 8343 C CA . ALA A 1 1094 ? -37.750 -15.361 74.352 1.00 63.16 1094 ALA A CA 1
ATOM 8344 C C . ALA A 1 1094 ? -39.100 -14.623 74.340 1.00 63.16 1094 ALA A C 1
ATOM 8346 O O . ALA A 1 1094 ? -40.098 -15.212 74.748 1.00 63.16 1094 ALA A O 1
ATOM 8347 N N . ALA A 1 1095 ? -39.148 -13.384 73.838 1.00 64.50 1095 ALA A N 1
ATOM 8348 C CA . ALA A 1 1095 ? -40.384 -12.627 73.640 1.00 64.50 1095 ALA A CA 1
ATOM 8349 C C . ALA A 1 1095 ? -41.267 -13.269 72.557 1.00 64.50 1095 ALA A C 1
ATOM 8351 O O . ALA A 1 1095 ? -42.453 -13.491 72.789 1.00 64.50 1095 ALA A O 1
ATOM 8352 N N . GLN A 1 1096 ? -40.675 -13.678 71.429 1.00 65.56 1096 GLN A N 1
ATOM 8353 C CA . GLN A 1 1096 ? -41.376 -14.416 70.377 1.00 65.56 1096 GLN A CA 1
ATOM 8354 C C . GLN A 1 1096 ? -41.897 -15.758 70.901 1.00 65.56 1096 GLN A C 1
ATOM 8356 O O . GLN A 1 1096 ? -43.084 -16.037 70.792 1.00 65.56 1096 GLN A O 1
ATOM 8361 N N . ARG A 1 1097 ? -41.061 -16.540 71.604 1.00 65.81 1097 ARG A N 1
ATOM 8362 C CA . ARG A 1 1097 ? -41.511 -17.782 72.255 1.00 65.81 1097 ARG A CA 1
ATOM 8363 C C . ARG A 1 1097 ? -42.606 -17.548 73.295 1.00 65.81 1097 ARG A C 1
ATOM 8365 O O . ARG A 1 1097 ? -43.458 -18.411 73.461 1.00 65.81 1097 ARG A O 1
ATOM 8372 N N . ALA A 1 1098 ? -42.606 -16.429 74.019 1.00 67.38 1098 ALA A N 1
ATOM 8373 C CA . ALA A 1 1098 ? -43.672 -16.104 74.969 1.00 67.38 1098 ALA A CA 1
ATOM 8374 C C . ALA A 1 1098 ? -45.011 -15.825 74.261 1.00 67.38 1098 ALA A C 1
ATOM 8376 O O . ALA A 1 1098 ? -46.055 -16.238 74.771 1.00 67.38 1098 ALA A O 1
ATOM 8377 N N . ILE A 1 1099 ? -44.971 -15.195 73.081 1.00 71.69 1099 ILE A N 1
ATOM 8378 C CA . ILE A 1 1099 ? -46.132 -14.996 72.205 1.00 71.69 1099 ILE A CA 1
ATOM 8379 C C . ILE A 1 1099 ? -46.580 -16.329 71.589 1.00 71.69 1099 ILE A C 1
ATOM 8381 O O . ILE A 1 1099 ? -47.747 -16.686 71.711 1.00 71.69 1099 ILE A O 1
ATOM 8385 N N . ASP A 1 1100 ? -45.671 -17.127 71.029 1.00 69.38 1100 ASP A N 1
ATOM 8386 C CA . ASP A 1 1100 ? -45.996 -18.429 70.425 1.00 69.38 1100 ASP A CA 1
ATOM 8387 C C . ASP A 1 1100 ? -46.567 -19.420 71.468 1.00 69.38 1100 ASP A C 1
ATOM 8389 O O . ASP A 1 1100 ? -47.463 -20.224 71.192 1.00 69.38 1100 ASP A O 1
ATOM 8393 N N . ASN A 1 1101 ? -46.109 -19.324 72.721 1.00 69.00 1101 ASN A N 1
ATOM 8394 C CA . ASN A 1 1101 ? -46.611 -20.129 73.834 1.00 69.00 1101 ASN A CA 1
ATOM 8395 C C . ASN A 1 1101 ? -48.007 -19.704 74.332 1.00 69.00 1101 ASN A C 1
ATOM 8397 O O . ASN A 1 1101 ? -48.625 -20.479 75.066 1.00 69.00 1101 ASN A O 1
ATOM 8401 N N . LEU A 1 1102 ? -48.560 -18.542 73.940 1.00 71.81 1102 LEU A N 1
ATOM 8402 C CA . LEU A 1 1102 ? -49.958 -18.188 74.262 1.00 71.81 1102 LEU A CA 1
ATOM 8403 C C . LEU A 1 1102 ? -50.941 -19.202 73.673 1.00 71.81 1102 LEU A C 1
ATOM 8405 O O . LEU A 1 1102 ? -51.911 -19.556 74.347 1.00 71.81 1102 LEU A O 1
ATOM 8409 N N . VAL A 1 1103 ? -50.649 -19.718 72.474 1.00 60.84 1103 VAL A N 1
ATOM 8410 C CA . VAL A 1 1103 ? -51.455 -20.736 71.771 1.00 60.84 1103 VAL A CA 1
ATOM 8411 C C . VAL A 1 1103 ? -51.393 -22.105 72.469 1.00 60.84 1103 VAL A C 1
ATOM 8413 O O . VAL A 1 1103 ? -52.216 -22.979 72.221 1.00 60.84 1103 VAL A O 1
ATOM 8416 N N . HIS A 1 1104 ? -50.467 -22.279 73.412 1.00 62.69 1104 HIS A N 1
ATOM 8417 C CA . HIS A 1 1104 ? -50.310 -23.488 74.224 1.00 62.69 1104 HIS A CA 1
ATOM 8418 C C . HIS A 1 1104 ? -50.593 -23.239 75.715 1.00 62.69 1104 HIS A C 1
ATOM 8420 O O . HIS A 1 1104 ? -50.412 -24.132 76.545 1.00 62.69 1104 HIS A O 1
ATOM 8426 N N . SER A 1 1105 ? -51.021 -22.025 76.083 1.00 68.44 1105 SER A N 1
ATOM 8427 C CA . SER A 1 1105 ? -51.264 -21.655 77.477 1.00 68.44 1105 SER A CA 1
ATOM 8428 C C . SER A 1 1105 ? -52.444 -22.431 78.061 1.00 68.44 1105 SER A C 1
ATOM 8430 O O . SER A 1 1105 ? -53.421 -22.733 77.372 1.00 68.44 1105 SER A O 1
ATOM 8432 N N . ALA A 1 1106 ? -52.376 -22.736 79.358 1.00 66.12 1106 ALA A N 1
ATOM 8433 C CA . ALA A 1 1106 ? -53.454 -23.434 80.054 1.00 66.12 1106 ALA A CA 1
ATOM 8434 C C . ALA A 1 1106 ? -54.779 -22.654 79.968 1.00 66.12 1106 ALA A C 1
ATOM 8436 O O . ALA A 1 1106 ? -55.849 -23.254 79.912 1.00 66.12 1106 ALA A O 1
ATOM 8437 N N . GLU A 1 1107 ? -54.709 -21.324 79.918 1.00 71.94 1107 GLU A N 1
ATOM 8438 C CA . GLU A 1 1107 ? -55.843 -20.418 79.771 1.00 71.94 1107 GLU A CA 1
ATOM 8439 C C . GLU A 1 1107 ? -56.451 -20.457 78.361 1.00 71.94 1107 GLU A C 1
ATOM 8441 O O . GLU A 1 1107 ? -57.676 -20.493 78.245 1.00 71.94 1107 GLU A O 1
ATOM 8446 N N . TRP A 1 1108 ? -55.630 -20.511 77.303 1.00 67.19 1108 TRP A N 1
ATOM 8447 C CA . TRP A 1 1108 ? -56.107 -20.715 75.928 1.00 67.19 1108 TRP A CA 1
ATOM 8448 C C . TRP A 1 1108 ? -56.712 -22.106 75.742 1.00 67.19 1108 TRP A C 1
ATOM 8450 O O . TRP A 1 1108 ? -57.813 -22.230 75.214 1.00 67.19 1108 TRP A O 1
ATOM 8460 N N . LEU A 1 1109 ? -56.051 -23.149 76.252 1.00 63.97 1109 LEU A N 1
ATOM 8461 C CA . LEU A 1 1109 ? -56.564 -24.521 76.221 1.00 63.97 1109 LEU A CA 1
ATOM 8462 C C . LEU A 1 1109 ? -57.879 -24.646 77.005 1.00 63.97 1109 LEU A C 1
ATOM 8464 O O . LEU A 1 1109 ? -58.799 -25.332 76.566 1.00 63.97 1109 LEU A O 1
ATOM 8468 N N . ALA A 1 1110 ? -58.012 -23.947 78.136 1.00 65.25 1110 ALA A N 1
ATOM 8469 C CA . ALA A 1 1110 ? -59.261 -23.881 78.891 1.00 65.25 1110 ALA A CA 1
ATOM 8470 C C . ALA A 1 1110 ? -60.360 -23.105 78.145 1.00 65.25 1110 ALA A C 1
ATOM 8472 O O . ALA A 1 1110 ? -61.526 -23.495 78.223 1.00 65.25 1110 ALA A O 1
ATOM 8473 N N . TYR A 1 1111 ? -60.010 -22.038 77.418 1.00 68.50 1111 TYR A N 1
ATOM 8474 C CA . TYR A 1 1111 ? -60.934 -21.302 76.552 1.00 68.50 1111 TYR A CA 1
ATOM 8475 C C . TYR A 1 1111 ? -61.395 -22.157 75.365 1.00 68.50 1111 TYR A C 1
ATOM 8477 O O . TYR A 1 1111 ? -62.600 -22.289 75.168 1.00 68.50 1111 TYR A O 1
ATOM 8485 N N . GLN A 1 1112 ? -60.483 -22.827 74.653 1.00 59.50 1112 GLN A N 1
ATOM 8486 C CA . GLN A 1 1112 ? -60.818 -23.772 73.584 1.00 59.50 1112 GLN A CA 1
ATOM 8487 C C . GLN A 1 1112 ? -61.684 -24.927 74.091 1.00 59.50 1112 GLN A C 1
ATOM 8489 O O . GLN A 1 1112 ? -62.704 -25.237 73.482 1.00 59.50 1112 GLN A O 1
ATOM 8494 N N . ALA A 1 1113 ? -61.335 -25.534 75.229 1.00 55.25 1113 ALA A N 1
ATOM 8495 C CA . ALA A 1 1113 ? -62.132 -26.603 75.822 1.00 55.25 1113 ALA A CA 1
ATOM 8496 C C . ALA A 1 1113 ? -63.534 -26.113 76.223 1.00 55.25 1113 ALA A C 1
ATOM 8498 O O . ALA A 1 1113 ? -64.523 -26.807 75.995 1.00 55.25 1113 ALA A O 1
ATOM 8499 N N . ALA A 1 1114 ? -63.651 -24.906 76.789 1.00 59.78 1114 ALA A N 1
ATOM 8500 C CA . ALA A 1 1114 ? -64.943 -24.305 77.114 1.00 59.78 1114 ALA A CA 1
ATOM 8501 C C . ALA A 1 1114 ? -65.748 -23.933 75.858 1.00 59.78 1114 ALA A C 1
ATOM 8503 O O . ALA A 1 1114 ? -66.972 -24.064 75.874 1.00 59.78 1114 ALA A O 1
ATOM 8504 N N . SER A 1 1115 ? -65.076 -23.516 74.779 1.00 54.75 1115 SER A N 1
ATOM 8505 C CA . SER A 1 1115 ? -65.687 -23.193 73.487 1.00 54.75 1115 SER A CA 1
ATOM 8506 C C . SER A 1 1115 ? -66.220 -24.454 72.825 1.00 54.75 1115 SER A C 1
ATOM 8508 O O . SER A 1 1115 ? -67.385 -24.486 72.458 1.00 54.75 1115 SER A O 1
ATOM 8510 N N . GLY A 1 1116 ? -65.433 -25.535 72.801 1.00 49.50 1116 GLY A N 1
ATOM 8511 C CA . GLY A 1 1116 ? -65.868 -26.843 72.308 1.00 49.50 1116 GLY A CA 1
ATOM 8512 C C . GLY A 1 1116 ? -67.044 -27.419 73.103 1.00 49.50 1116 GLY A C 1
ATOM 8513 O O . GLY A 1 1116 ? -67.952 -28.008 72.525 1.00 49.50 1116 GLY A O 1
ATOM 8514 N N . VAL A 1 1117 ? -67.093 -27.201 74.424 1.00 52.88 1117 VAL A N 1
ATOM 8515 C CA . VAL A 1 1117 ? -68.244 -27.593 75.261 1.00 52.88 1117 VAL A CA 1
ATOM 8516 C C . VAL A 1 1117 ? -69.482 -26.730 74.981 1.00 52.88 1117 VAL A C 1
ATOM 8518 O O . VAL A 1 1117 ? -70.595 -27.257 75.008 1.00 52.88 1117 VAL A O 1
ATOM 8521 N N . LEU A 1 1118 ? -69.323 -25.427 74.713 1.00 53.97 1118 LEU A N 1
ATOM 8522 C CA . LEU A 1 1118 ? -70.435 -24.561 74.310 1.00 53.97 1118 LEU A CA 1
ATOM 8523 C C . LEU A 1 1118 ? -70.934 -24.915 72.904 1.00 53.97 1118 LEU A C 1
ATOM 8525 O O . LEU A 1 1118 ? -72.146 -24.986 72.720 1.00 53.97 1118 LEU A O 1
ATOM 8529 N N . ASP A 1 1119 ? -70.042 -25.201 71.956 1.00 47.19 1119 ASP A N 1
ATOM 8530 C CA . ASP A 1 1119 ? -70.394 -25.664 70.611 1.00 47.19 1119 ASP A CA 1
ATOM 8531 C C . ASP A 1 1119 ? -71.169 -26.980 70.673 1.00 47.19 1119 ASP A C 1
ATOM 8533 O O . ASP A 1 1119 ? -72.260 -27.063 70.113 1.00 47.19 1119 ASP A O 1
ATOM 8537 N N . LEU A 1 1120 ? -70.698 -27.969 71.440 1.00 46.25 1120 LEU A N 1
ATOM 8538 C CA . LEU A 1 1120 ? -71.418 -29.230 71.674 1.00 46.25 1120 LEU A CA 1
ATOM 8539 C C . LEU A 1 1120 ? -72.804 -29.016 72.306 1.00 46.25 1120 LEU A C 1
ATOM 8541 O O . LEU A 1 1120 ? -73.771 -29.678 71.928 1.00 46.25 1120 LEU A O 1
ATOM 8545 N N . ALA A 1 1121 ? -72.929 -28.084 73.257 1.00 49.16 1121 ALA A N 1
ATOM 8546 C CA . ALA A 1 1121 ? -74.205 -27.773 73.903 1.00 49.16 1121 ALA A CA 1
ATOM 8547 C C . ALA A 1 1121 ? -75.173 -26.991 72.988 1.00 49.16 1121 ALA A C 1
ATOM 8549 O O . ALA A 1 1121 ? -76.388 -27.178 73.076 1.00 49.16 1121 ALA A O 1
ATOM 8550 N N . SER A 1 1122 ? -74.647 -26.144 72.099 1.00 46.16 1122 SER A N 1
ATOM 8551 C CA . SER A 1 1122 ? -75.417 -25.320 71.153 1.00 46.16 1122 SER A CA 1
ATOM 8552 C C . SER A 1 1122 ? -75.880 -26.133 69.935 1.00 46.16 1122 SER A C 1
ATOM 8554 O O . SER A 1 1122 ? -77.016 -25.993 69.486 1.00 46.16 1122 SER A O 1
ATOM 8556 N N . HIS A 1 1123 ? -75.066 -27.084 69.464 1.00 42.56 1123 HIS A N 1
ATOM 8557 C CA . HIS A 1 1123 ? -75.448 -28.026 68.405 1.00 42.56 1123 HIS A CA 1
ATOM 8558 C C . HIS A 1 1123 ? -76.580 -28.974 68.842 1.00 42.56 1123 HIS A C 1
ATOM 8560 O O . HIS A 1 1123 ? -77.480 -29.277 68.057 1.00 42.56 1123 HIS A O 1
ATOM 8566 N N . ALA A 1 1124 ? -76.609 -29.381 70.117 1.00 41.94 1124 ALA A N 1
ATOM 8567 C CA . ALA A 1 1124 ? -77.668 -30.237 70.659 1.00 41.94 1124 ALA A CA 1
ATOM 8568 C C . ALA A 1 1124 ? -79.059 -29.565 70.691 1.00 41.94 1124 ALA A C 1
ATOM 8570 O O . ALA A 1 1124 ? -80.075 -30.257 70.663 1.00 41.94 1124 ALA A O 1
ATOM 8571 N N . THR A 1 1125 ? -79.126 -28.228 70.732 1.00 44.12 1125 THR A N 1
ATOM 8572 C CA . THR A 1 1125 ? -80.398 -27.480 70.709 1.00 44.12 1125 THR A CA 1
ATOM 8573 C C . THR A 1 1125 ? -80.905 -27.227 69.292 1.00 44.12 1125 THR A C 1
ATOM 8575 O O . THR A 1 1125 ? -82.107 -27.349 69.071 1.00 44.12 1125 THR A O 1
ATOM 8578 N N . HIS A 1 1126 ? -80.021 -27.002 68.314 1.00 42.38 1126 HIS A N 1
ATOM 8579 C CA . HIS A 1 1126 ? -80.400 -26.904 66.896 1.00 42.38 1126 HIS A CA 1
ATOM 8580 C C . HIS A 1 1126 ? -81.019 -28.208 66.358 1.00 42.38 1126 HIS A C 1
ATOM 8582 O O . HIS A 1 1126 ? -82.021 -28.168 65.645 1.00 42.38 1126 HIS A O 1
ATOM 8588 N N . ALA A 1 1127 ? -80.495 -29.370 66.766 1.00 39.38 1127 ALA A N 1
ATOM 8589 C CA . ALA A 1 1127 ? -81.082 -30.672 66.434 1.00 39.38 1127 ALA A CA 1
ATOM 8590 C C . ALA A 1 1127 ? -82.483 -30.871 67.051 1.00 39.38 1127 ALA A C 1
ATOM 8592 O O . ALA A 1 1127 ? -83.353 -31.493 66.441 1.00 39.38 1127 ALA A O 1
ATOM 8593 N N . LEU A 1 1128 ? -82.729 -30.305 68.240 1.00 41.94 1128 LEU A N 1
ATOM 8594 C CA . LEU A 1 1128 ? -84.022 -30.373 68.930 1.00 41.94 1128 LEU A CA 1
ATOM 8595 C C . LEU A 1 1128 ? -85.072 -29.443 68.292 1.00 41.94 1128 LEU A C 1
ATOM 8597 O O . LEU A 1 1128 ? -86.250 -29.793 68.251 1.00 41.94 1128 LEU A O 1
ATOM 8601 N N . ASP A 1 1129 ? -84.646 -28.290 67.766 1.00 45.47 1129 ASP A N 1
ATOM 8602 C CA . ASP A 1 1129 ? -85.504 -27.317 67.074 1.00 45.47 1129 ASP A CA 1
ATOM 8603 C C . ASP A 1 1129 ? -85.928 -27.822 65.682 1.00 45.47 1129 ASP A C 1
ATOM 8605 O O . ASP A 1 1129 ? -87.088 -27.695 65.281 1.00 45.47 1129 ASP A O 1
ATOM 8609 N N . ILE A 1 1130 ? -85.013 -28.507 64.987 1.00 42.00 1130 ILE A N 1
ATOM 8610 C CA . ILE A 1 1130 ? -85.293 -29.238 63.743 1.00 42.00 1130 ILE A CA 1
ATOM 8611 C C . ILE A 1 1130 ? -86.224 -30.431 64.021 1.00 42.00 1130 ILE A C 1
ATOM 8613 O O . ILE A 1 1130 ? -87.195 -30.628 63.291 1.00 42.00 1130 ILE A O 1
ATOM 8617 N N . ALA A 1 1131 ? -86.013 -31.176 65.116 1.00 40.06 1131 ALA A N 1
ATOM 8618 C CA . ALA A 1 1131 ? -86.897 -32.272 65.526 1.00 40.06 1131 ALA A CA 1
ATOM 8619 C C . ALA A 1 1131 ? -88.304 -31.790 65.933 1.00 40.06 1131 ALA A C 1
ATOM 8621 O O . ALA A 1 1131 ? -89.291 -32.448 65.604 1.00 40.06 1131 ALA A O 1
ATOM 8622 N N . LYS A 1 1132 ? -88.430 -30.625 66.590 1.00 43.69 1132 LYS A N 1
ATOM 8623 C CA . LYS A 1 1132 ? -89.723 -29.977 66.885 1.00 43.69 1132 LYS A CA 1
ATOM 8624 C C . LYS A 1 1132 ? -90.460 -29.573 65.610 1.00 43.69 1132 LYS A C 1
ATOM 8626 O O . LYS A 1 1132 ? -91.633 -29.911 65.467 1.00 43.69 1132 LYS A O 1
ATOM 8631 N N . LYS A 1 1133 ? -89.776 -28.906 64.671 1.00 45.38 1133 LYS A N 1
ATOM 8632 C CA . LYS A 1 1133 ? -90.362 -28.510 63.378 1.00 45.38 1133 LYS A CA 1
ATOM 8633 C C . LYS A 1 1133 ? -90.749 -29.722 62.521 1.00 45.38 1133 LYS A C 1
ATOM 8635 O O . LYS A 1 1133 ? -91.794 -29.690 61.878 1.00 45.38 1133 LYS A O 1
ATOM 8640 N N . ALA A 1 1134 ? -89.980 -30.810 62.577 1.00 38.81 1134 ALA A N 1
ATOM 8641 C CA . ALA A 1 1134 ? -90.318 -32.075 61.924 1.00 38.81 1134 ALA A CA 1
ATOM 8642 C C . ALA A 1 1134 ? -91.541 -32.769 62.564 1.00 38.81 1134 ALA A C 1
ATOM 8644 O O . ALA A 1 1134 ? -92.396 -33.294 61.850 1.00 38.81 1134 ALA A O 1
ATOM 8645 N N . LEU A 1 1135 ? -91.677 -32.728 63.898 1.00 40.75 1135 LEU A N 1
ATOM 8646 C CA . LEU A 1 1135 ? -92.834 -33.284 64.616 1.00 40.75 1135 LEU A CA 1
ATOM 8647 C C . LEU A 1 1135 ? -94.123 -32.468 64.377 1.00 40.75 1135 LEU A C 1
ATOM 8649 O O . LEU A 1 1135 ? -95.208 -33.045 64.286 1.00 40.75 1135 LEU A O 1
ATOM 8653 N N . ASP A 1 1136 ? -94.016 -31.141 64.245 1.00 43.50 1136 ASP A N 1
ATOM 8654 C CA . ASP A 1 1136 ? -95.143 -30.262 63.900 1.00 43.50 1136 ASP A CA 1
ATOM 8655 C C . ASP A 1 1136 ? -95.551 -30.380 62.419 1.00 43.50 1136 ASP A C 1
ATOM 8657 O O . ASP A 1 1136 ? -96.745 -30.339 62.116 1.00 43.50 1136 ASP A O 1
ATOM 8661 N N . ALA A 1 1137 ? -94.604 -30.630 61.507 1.00 40.47 1137 ALA A N 1
ATOM 8662 C CA . ALA A 1 1137 ? -94.900 -30.950 60.107 1.00 40.47 1137 ALA A CA 1
ATOM 8663 C C . ALA A 1 1137 ? -95.615 -32.312 59.957 1.00 40.47 1137 ALA A C 1
ATOM 8665 O O . ALA A 1 1137 ? -96.562 -32.431 59.179 1.00 40.47 1137 ALA A O 1
ATOM 8666 N N . ALA A 1 1138 ? -95.250 -33.320 60.763 1.00 39.22 1138 ALA A N 1
ATOM 8667 C CA . ALA A 1 1138 ? -95.905 -34.634 60.765 1.00 39.22 1138 ALA A CA 1
ATOM 8668 C C . ALA A 1 1138 ? -97.382 -34.586 61.222 1.00 39.22 1138 ALA A C 1
ATOM 8670 O O . ALA A 1 1138 ? -98.190 -35.415 60.804 1.00 39.22 1138 ALA A O 1
ATOM 8671 N N . LYS A 1 1139 ? -97.768 -33.589 62.034 1.00 39.12 1139 LYS A N 1
ATOM 8672 C CA . LYS A 1 1139 ? -99.158 -33.359 62.475 1.00 39.12 1139 LYS A CA 1
ATOM 8673 C C . LYS A 1 1139 ? -100.092 -32.864 61.369 1.00 39.12 1139 LYS A C 1
ATOM 8675 O O . LYS A 1 1139 ? -101.300 -33.032 61.508 1.00 39.12 1139 LYS A O 1
ATOM 8680 N N . GLN A 1 1140 ? -99.574 -32.231 60.314 1.00 41.38 1140 GLN A N 1
ATOM 8681 C CA . GLN A 1 1140 ? -100.414 -31.640 59.265 1.00 41.38 1140 GLN A CA 1
ATOM 8682 C C . GLN A 1 1140 ? -100.824 -32.630 58.162 1.00 41.38 1140 GLN A C 1
ATOM 8684 O O . GLN A 1 1140 ? -101.641 -32.261 57.323 1.00 41.38 1140 GLN A O 1
ATOM 8689 N N . VAL A 1 1141 ? -100.311 -33.872 58.152 1.00 40.12 1141 VAL A N 1
ATOM 8690 C CA . VAL A 1 1141 ? -100.404 -34.733 56.954 1.00 40.12 1141 VAL A CA 1
ATOM 8691 C C . VAL A 1 1141 ? -101.170 -36.058 57.113 1.00 40.12 1141 VAL A C 1
ATOM 8693 O O . VAL A 1 1141 ? -101.522 -36.618 56.082 1.00 40.12 1141 VAL A O 1
ATOM 8696 N N . VAL A 1 1142 ? -101.532 -36.584 58.298 1.00 35.62 1142 VAL A N 1
ATOM 8697 C CA . VAL A 1 1142 ? -102.215 -37.906 58.328 1.00 35.62 1142 VAL A CA 1
ATOM 8698 C C . VAL A 1 1142 ? -103.285 -38.087 59.418 1.00 35.62 1142 VAL A C 1
ATOM 8700 O O . VAL A 1 1142 ? -102.990 -38.447 60.555 1.00 35.62 1142 VAL A O 1
ATOM 8703 N N . ASP A 1 1143 ? -104.546 -37.965 58.995 1.00 36.06 1143 ASP A N 1
ATOM 8704 C CA . ASP A 1 1143 ? -105.690 -38.757 59.465 1.00 36.06 1143 ASP A CA 1
ATOM 8705 C C . ASP A 1 1143 ? -105.799 -39.947 58.477 1.00 36.06 1143 ASP A C 1
ATOM 8707 O O . ASP A 1 1143 ? -106.335 -39.799 57.381 1.00 36.06 1143 ASP A O 1
ATOM 8711 N N . GLY A 1 1144 ? -105.167 -41.096 58.767 1.00 30.88 1144 GLY A N 1
ATOM 8712 C CA . GLY A 1 1144 ? -105.183 -42.271 57.867 1.00 30.88 1144 GLY A CA 1
ATOM 8713 C C . GLY A 1 1144 ? -103.882 -43.088 57.769 1.00 30.88 1144 GLY A C 1
ATOM 8714 O O . GLY A 1 1144 ? -102.995 -42.811 56.976 1.00 30.88 1144 GLY A O 1
ATOM 8715 N N . THR A 1 1145 ? -103.812 -44.162 58.546 1.00 32.19 1145 THR A N 1
ATOM 8716 C CA . THR A 1 1145 ? -102.762 -45.193 58.665 1.00 32.19 1145 THR A CA 1
ATOM 8717 C C . THR A 1 1145 ? -102.001 -45.604 57.381 1.00 32.19 1145 THR A C 1
ATOM 8719 O O . THR A 1 1145 ? -102.566 -46.358 56.598 1.00 32.19 1145 THR A O 1
ATOM 8722 N N . ILE A 1 1146 ? -100.693 -45.289 57.247 1.00 29.52 1146 ILE A N 1
ATOM 8723 C CA . ILE A 1 1146 ? -99.673 -46.090 56.506 1.00 29.52 1146 ILE A CA 1
ATOM 8724 C C . ILE A 1 1146 ? -98.277 -45.940 57.170 1.00 29.52 1146 ILE A C 1
ATOM 8726 O O . ILE A 1 1146 ? -97.909 -44.862 57.625 1.00 29.52 1146 ILE A O 1
ATOM 8730 N N . LYS A 1 1147 ? -97.517 -47.047 57.241 1.00 38.28 1147 LYS A N 1
ATOM 8731 C CA . LYS A 1 1147 ? -96.153 -47.185 57.800 1.00 38.28 1147 LYS A CA 1
ATOM 8732 C C . LYS A 1 1147 ? -95.104 -46.365 57.024 1.00 38.28 1147 LYS A C 1
ATOM 8734 O O . LYS A 1 1147 ? -95.047 -46.464 55.803 1.00 38.28 1147 LYS A O 1
ATOM 8739 N N . ILE A 1 1148 ? -94.232 -45.647 57.735 1.00 37.09 1148 ILE A N 1
ATOM 8740 C CA . ILE A 1 1148 ? -93.055 -44.954 57.179 1.00 37.09 1148 ILE A CA 1
ATOM 8741 C C . ILE A 1 1148 ? -91.945 -45.990 56.915 1.00 37.09 1148 ILE A C 1
ATOM 8743 O O . ILE A 1 1148 ? -91.601 -46.749 57.817 1.00 37.09 1148 ILE A O 1
ATOM 8747 N N . SER A 1 1149 ? -91.391 -46.029 55.700 1.00 39.31 1149 SER A N 1
ATOM 8748 C CA . SER A 1 1149 ? -90.197 -46.818 55.332 1.00 39.31 1149 SER A CA 1
ATOM 8749 C C . SER A 1 1149 ? -89.057 -45.906 54.854 1.00 39.31 1149 SER A C 1
ATOM 8751 O O . SER A 1 1149 ? -89.347 -44.851 54.282 1.00 39.31 1149 SER A O 1
ATOM 8753 N N . GLU A 1 1150 ? -87.795 -46.344 55.020 1.00 38.59 1150 GLU A N 1
ATOM 8754 C CA . GLU A 1 1150 ? -86.521 -45.664 54.657 1.00 38.59 1150 GLU A CA 1
ATOM 8755 C C . GLU A 1 1150 ? -86.554 -44.879 53.333 1.00 38.59 1150 GLU A C 1
ATOM 8757 O O . GLU A 1 1150 ? -86.017 -43.775 53.251 1.00 38.59 1150 GLU A O 1
ATOM 8762 N N . ALA A 1 1151 ? -87.266 -45.383 52.322 1.00 38.91 1151 ALA A N 1
ATOM 8763 C CA . ALA A 1 1151 ? -87.424 -44.735 51.018 1.00 38.91 1151 ALA A CA 1
ATOM 8764 C C . ALA A 1 1151 ? -88.003 -43.302 51.075 1.00 38.91 1151 ALA A C 1
ATOM 8766 O O . ALA A 1 1151 ? -87.744 -42.495 50.185 1.00 38.91 1151 ALA A O 1
ATOM 8767 N N . THR A 1 1152 ? -88.763 -42.956 52.120 1.00 43.50 1152 THR A N 1
ATOM 8768 C CA . THR A 1 1152 ? -89.338 -41.603 52.276 1.00 43.50 1152 THR A CA 1
ATOM 8769 C C . THR A 1 1152 ? -88.302 -40.601 52.804 1.00 43.50 1152 THR A C 1
ATOM 8771 O O . THR A 1 1152 ? -88.382 -39.416 52.497 1.00 43.50 1152 THR A O 1
ATOM 8774 N N . ILE A 1 1153 ? -87.297 -41.074 53.553 1.00 41.66 1153 ILE A N 1
ATOM 8775 C CA . ILE A 1 1153 ? -86.198 -40.254 54.090 1.00 41.66 1153 ILE A CA 1
ATOM 8776 C C . ILE A 1 1153 ? -85.099 -40.075 53.029 1.00 41.66 1153 ILE A C 1
ATOM 8778 O O . ILE A 1 1153 ? -84.613 -38.960 52.837 1.00 41.66 1153 ILE A O 1
ATOM 8782 N N . GLU A 1 1154 ? -84.778 -41.122 52.256 1.00 45.06 1154 GLU A N 1
ATOM 8783 C CA . GLU A 1 1154 ? -83.882 -41.005 51.090 1.00 45.06 1154 GLU A CA 1
ATOM 8784 C C . GLU A 1 1154 ? -84.429 -40.046 50.016 1.00 45.06 1154 GLU A C 1
ATOM 8786 O O . GLU A 1 1154 ? -83.659 -39.333 49.371 1.00 45.06 1154 GLU A O 1
ATOM 8791 N N . GLY A 1 1155 ? -85.754 -39.998 49.834 1.00 43.94 1155 GLY A N 1
ATOM 8792 C CA . GLY A 1 1155 ? -86.407 -39.127 48.853 1.00 43.94 1155 GLY A CA 1
ATOM 8793 C C . GLY A 1 1155 ? -86.301 -37.629 49.161 1.00 43.94 1155 GLY A C 1
ATOM 8794 O O . GLY A 1 1155 ? -86.279 -36.828 48.232 1.00 43.94 1155 GLY A O 1
ATOM 8795 N N . ILE A 1 1156 ? -86.187 -37.244 50.438 1.00 44.69 1156 ILE A N 1
ATOM 8796 C CA . ILE A 1 1156 ? -86.029 -35.839 50.858 1.00 44.69 1156 ILE A CA 1
ATOM 8797 C C . ILE A 1 1156 ? -84.552 -35.414 50.804 1.00 44.69 1156 ILE A C 1
ATOM 8799 O O . ILE A 1 1156 ? -84.255 -34.290 50.413 1.00 44.69 1156 ILE A O 1
ATOM 8803 N N . LEU A 1 1157 ? -83.609 -36.312 51.117 1.00 42.03 1157 LEU A N 1
ATOM 8804 C CA . LEU A 1 1157 ? -82.167 -36.015 51.086 1.00 42.03 1157 LEU A CA 1
ATOM 8805 C C . LEU A 1 1157 ? -81.562 -36.008 49.670 1.00 42.03 1157 LEU A C 1
ATOM 8807 O O . LEU A 1 1157 ? -80.575 -35.318 49.444 1.00 42.03 1157 LEU A O 1
ATOM 8811 N N . LYS A 1 1158 ? -82.159 -36.713 48.697 1.00 48.00 1158 LYS A N 1
ATOM 8812 C CA . LYS A 1 1158 ? -81.793 -36.607 47.265 1.00 48.00 1158 LYS A CA 1
ATOM 8813 C C . LYS A 1 1158 ? -82.378 -35.371 46.570 1.00 48.00 1158 LYS A C 1
ATOM 8815 O O . LYS A 1 1158 ? -82.112 -35.157 45.390 1.00 48.00 1158 LYS A O 1
ATOM 8820 N N . ALA A 1 1159 ? -83.195 -34.583 47.266 1.00 46.16 1159 ALA A N 1
ATOM 8821 C CA . ALA A 1 1159 ? -83.921 -33.478 46.660 1.00 46.16 1159 ALA A CA 1
ATOM 8822 C C . ALA A 1 1159 ? -83.155 -32.147 46.651 1.00 46.16 1159 ALA A C 1
ATOM 8824 O O . ALA A 1 1159 ? -83.683 -31.233 46.035 1.00 46.16 1159 ALA A O 1
ATOM 8825 N N . PHE A 1 1160 ? -81.979 -32.009 47.287 1.00 48.25 1160 PHE A N 1
ATOM 8826 C CA . PHE A 1 1160 ? -81.242 -30.732 47.359 1.00 48.25 1160 PHE A CA 1
ATOM 8827 C C . PHE A 1 1160 ? -79.715 -30.939 47.501 1.00 48.25 1160 PHE A C 1
ATOM 8829 O O . PHE A 1 1160 ? -79.262 -31.423 48.538 1.00 48.25 1160 PHE A O 1
ATOM 8836 N N . ASP A 1 1161 ? -78.921 -30.574 46.485 1.00 58.06 1161 ASP A N 1
ATOM 8837 C CA . ASP A 1 1161 ? -77.445 -30.706 46.479 1.00 58.06 1161 ASP A CA 1
ATOM 8838 C C . ASP A 1 1161 ? -76.756 -29.400 46.037 1.00 58.06 1161 ASP A C 1
ATOM 8840 O O . ASP A 1 1161 ? -76.977 -28.938 44.924 1.00 58.06 1161 ASP A O 1
ATOM 8844 N N . ILE A 1 1162 ? -75.944 -28.762 46.884 1.00 57.75 1162 ILE A N 1
ATOM 8845 C CA . ILE A 1 1162 ? -75.273 -27.492 46.537 1.00 57.75 1162 ILE A CA 1
ATOM 8846 C C . ILE A 1 1162 ? -74.008 -27.800 45.729 1.00 57.75 1162 ILE A C 1
ATOM 8848 O O . ILE A 1 1162 ? -73.075 -28.368 46.271 1.00 57.75 1162 ILE A O 1
ATOM 8852 N N . THR A 1 1163 ? -73.938 -27.380 44.468 1.00 60.00 1163 THR A N 1
ATOM 8853 C CA . THR A 1 1163 ? -72.844 -27.717 43.537 1.00 60.00 1163 THR A CA 1
ATOM 8854 C C . THR A 1 1163 ? -71.792 -26.622 43.349 1.00 60.00 1163 THR A C 1
ATOM 8856 O O . THR A 1 1163 ? -70.683 -26.935 42.926 1.00 60.00 1163 THR A O 1
ATOM 8859 N N . ARG A 1 1164 ? -72.098 -25.350 43.648 1.00 64.06 1164 ARG A N 1
ATOM 8860 C CA . ARG A 1 1164 ? -71.156 -24.219 43.502 1.00 64.06 1164 ARG A CA 1
ATOM 8861 C C . ARG A 1 1164 ? -71.573 -23.037 44.375 1.00 64.06 1164 ARG A C 1
ATOM 8863 O O . ARG A 1 1164 ? -72.770 -22.786 44.487 1.00 64.06 1164 ARG A O 1
ATOM 8870 N N . ILE A 1 1165 ? -70.616 -22.302 44.948 1.00 62.38 1165 ILE A N 1
ATOM 8871 C CA . ILE A 1 1165 ? -70.854 -21.008 45.614 1.00 62.38 1165 ILE A CA 1
ATOM 8872 C C . ILE A 1 1165 ? -69.893 -19.968 45.023 1.00 62.38 1165 ILE A C 1
ATOM 8874 O O . ILE A 1 1165 ? -68.677 -20.100 45.139 1.00 62.38 1165 ILE A O 1
ATOM 8878 N N . GLU A 1 1166 ? -70.448 -18.937 44.397 1.00 66.69 1166 GLU A N 1
ATOM 8879 C CA . GLU A 1 1166 ? -69.732 -17.847 43.732 1.00 66.69 1166 GLU A CA 1
ATOM 8880 C C . GLU A 1 1166 ? -70.013 -16.528 44.465 1.00 66.69 1166 GLU A C 1
ATOM 8882 O O . GLU A 1 1166 ? -71.164 -16.119 44.588 1.00 66.69 1166 GLU A O 1
ATOM 8887 N N . LEU A 1 1167 ? -68.974 -15.866 44.978 1.00 67.31 1167 LEU A N 1
ATOM 8888 C CA . LEU A 1 1167 ? -69.054 -14.559 45.627 1.00 67.31 1167 LEU A CA 1
ATOM 8889 C C . LEU A 1 1167 ? -68.689 -13.452 44.633 1.00 67.31 1167 LEU A C 1
ATOM 8891 O O . LEU A 1 1167 ? -67.633 -13.488 44.002 1.00 67.31 1167 LEU A O 1
ATOM 8895 N N . ILE A 1 1168 ? -69.520 -12.419 44.555 1.00 67.81 1168 ILE A N 1
ATOM 8896 C CA . ILE A 1 1168 ? -69.313 -11.248 43.705 1.00 67.81 1168 ILE A CA 1
ATOM 8897 C C . ILE A 1 1168 ? -69.481 -9.996 44.568 1.00 67.81 1168 ILE A C 1
ATOM 8899 O O . ILE A 1 1168 ? -70.537 -9.784 45.165 1.00 67.81 1168 ILE A O 1
ATOM 8903 N N . ALA A 1 1169 ? -68.462 -9.142 44.622 1.00 67.12 1169 ALA A N 1
ATOM 8904 C CA . ALA A 1 1169 ? -68.517 -7.863 45.331 1.00 67.12 1169 ALA A CA 1
ATOM 8905 C C . ALA A 1 1169 ? -67.841 -6.745 44.529 1.00 67.12 1169 ALA A C 1
ATOM 8907 O O . ALA A 1 1169 ? -67.099 -6.998 43.580 1.00 67.12 1169 ALA A O 1
ATOM 8908 N N . THR A 1 1170 ? -68.088 -5.494 44.915 1.00 62.41 1170 THR A N 1
ATOM 8909 C CA . THR A 1 1170 ? -67.277 -4.347 44.480 1.00 62.41 1170 THR A CA 1
ATOM 8910 C C . THR A 1 1170 ? -66.410 -3.859 45.636 1.00 62.41 1170 THR A C 1
ATOM 8912 O O . THR A 1 1170 ? -66.827 -3.942 46.791 1.00 62.41 1170 THR A O 1
ATOM 8915 N N . LEU A 1 1171 ? -65.215 -3.325 45.371 1.00 61.97 1171 LEU A N 1
ATOM 8916 C CA . LEU A 1 1171 ? -64.327 -2.848 46.447 1.00 61.97 1171 LEU A CA 1
ATOM 8917 C C . LEU A 1 1171 ? -65.003 -1.787 47.351 1.00 61.97 1171 LEU A C 1
ATOM 8919 O O . LEU A 1 1171 ? -64.848 -1.814 48.572 1.00 61.97 1171 LEU A O 1
ATOM 8923 N N . ASP A 1 1172 ? -65.844 -0.930 46.767 1.00 60.62 1172 ASP A N 1
ATOM 8924 C CA . ASP A 1 1172 ? -66.652 0.083 47.468 1.00 60.62 1172 ASP A CA 1
ATOM 8925 C C . ASP A 1 1172 ? -67.605 -0.518 48.522 1.00 60.62 1172 ASP A C 1
ATOM 8927 O O . ASP A 1 1172 ? -67.823 0.054 49.594 1.00 60.62 1172 ASP A O 1
ATOM 8931 N N . SER A 1 1173 ? -68.150 -1.711 48.253 1.00 60.56 1173 SER A N 1
ATOM 8932 C CA . SER A 1 1173 ? -68.993 -2.449 49.206 1.00 60.56 1173 SER A CA 1
ATOM 8933 C C . SER A 1 1173 ? -68.200 -3.063 50.369 1.00 60.56 1173 SER A C 1
ATOM 8935 O O . SER A 1 1173 ? -68.772 -3.348 51.417 1.00 60.56 1173 SER A O 1
ATOM 8937 N N . PHE A 1 1174 ? -66.880 -3.206 50.214 1.00 58.09 1174 PHE A N 1
ATOM 8938 C CA . PHE A 1 1174 ? -65.967 -3.770 51.210 1.00 58.09 1174 PHE A CA 1
ATOM 8939 C C . PHE A 1 1174 ? -65.354 -2.720 52.146 1.00 58.09 1174 PHE A C 1
ATOM 8941 O O . PHE A 1 1174 ? -65.087 -3.001 53.314 1.00 58.09 1174 PHE A O 1
ATOM 8948 N N . LEU A 1 1175 ? -65.110 -1.508 51.639 1.00 56.34 1175 LEU A N 1
ATOM 8949 C CA . LEU A 1 1175 ? -64.415 -0.434 52.363 1.00 56.34 1175 LEU A CA 1
ATOM 8950 C C . LEU A 1 1175 ? -65.344 0.450 53.214 1.00 56.34 1175 LEU A C 1
ATOM 8952 O O . LEU A 1 1175 ? -64.873 1.275 54.007 1.00 56.34 1175 LEU A O 1
ATOM 8956 N N . ASN A 1 1176 ? -66.663 0.293 53.079 1.00 55.44 1176 ASN A N 1
ATOM 8957 C CA . ASN A 1 1176 ? -67.649 1.111 53.777 1.00 55.44 1176 ASN A CA 1
ATOM 8958 C C . ASN A 1 1176 ? -67.691 0.784 55.283 1.00 55.44 1176 ASN A C 1
ATOM 8960 O O . ASN A 1 1176 ? -68.335 -0.158 55.724 1.00 55.44 1176 ASN A O 1
ATOM 8964 N N . LYS A 1 1177 ? -67.040 1.610 56.112 1.00 48.06 1177 LYS A N 1
ATOM 8965 C CA . LYS A 1 1177 ? -66.844 1.390 57.566 1.00 48.06 1177 LYS A CA 1
ATOM 8966 C C . LYS A 1 1177 ? -68.116 1.241 58.432 1.00 48.06 1177 LYS A C 1
ATOM 8968 O O . LYS A 1 1177 ? -67.977 0.967 59.621 1.00 48.06 1177 LYS A O 1
ATOM 8973 N N . ASN A 1 1178 ? -69.322 1.428 57.885 1.00 46.53 1178 ASN A N 1
ATOM 8974 C CA . ASN A 1 1178 ? -70.593 1.444 58.632 1.00 46.53 1178 ASN A CA 1
ATOM 8975 C C . ASN A 1 1178 ? -71.647 0.414 58.160 1.00 46.53 1178 ASN A C 1
ATOM 8977 O O . ASN A 1 1178 ? -72.723 0.361 58.753 1.00 46.53 1178 ASN A O 1
ATOM 8981 N N . GLY A 1 1179 ? -71.371 -0.393 57.132 1.00 49.94 1179 GLY A N 1
ATOM 8982 C CA . GLY A 1 1179 ? -72.206 -1.523 56.696 1.00 49.94 1179 GLY A CA 1
ATOM 8983 C C . GLY A 1 1179 ? -71.286 -2.720 56.482 1.00 49.94 1179 GLY A C 1
ATOM 8984 O O . GLY A 1 1179 ? -70.181 -2.518 55.996 1.00 49.94 1179 GLY A O 1
ATOM 8985 N N . GLY A 1 1180 ? -71.651 -3.916 56.943 1.00 55.16 1180 GLY A N 1
ATOM 8986 C CA . GLY A 1 1180 ? -70.770 -5.091 56.920 1.00 55.16 1180 GLY A CA 1
ATOM 8987 C C . GLY A 1 1180 ? -70.199 -5.400 55.530 1.00 55.16 1180 GLY A C 1
ATOM 8988 O O . GLY A 1 1180 ? -70.682 -4.902 54.519 1.00 55.16 1180 GLY A O 1
ATOM 8989 N N . ALA A 1 1181 ? -69.147 -6.219 55.456 1.00 57.28 1181 ALA A N 1
ATOM 8990 C CA . ALA A 1 1181 ? -68.646 -6.682 54.163 1.00 57.28 1181 ALA A CA 1
ATOM 8991 C C . ALA A 1 1181 ? -69.738 -7.527 53.485 1.00 57.28 1181 ALA A C 1
ATOM 8993 O O . ALA A 1 1181 ? -70.056 -8.622 53.961 1.00 57.28 1181 ALA A O 1
ATOM 8994 N N . HIS A 1 1182 ? -70.332 -6.987 52.418 1.00 65.12 1182 HIS A N 1
ATOM 8995 C CA . HIS A 1 1182 ? -71.461 -7.584 51.711 1.00 65.12 1182 HIS A CA 1
ATOM 8996 C C . HIS A 1 1182 ? -71.004 -8.198 50.385 1.00 65.12 1182 HIS A C 1
ATOM 8998 O O . HIS A 1 1182 ? -70.455 -7.510 49.527 1.00 65.12 1182 HIS A O 1
ATOM 9004 N N . PHE A 1 1183 ? -71.277 -9.486 50.196 1.00 64.38 1183 PHE A N 1
ATOM 9005 C CA . PHE A 1 1183 ? -71.124 -10.170 48.915 1.00 64.38 1183 PHE A CA 1
ATOM 9006 C C . PHE A 1 1183 ? -72.489 -10.505 48.329 1.00 64.38 1183 PHE A C 1
ATOM 9008 O O . PHE A 1 1183 ? -73.385 -10.946 49.047 1.00 64.38 1183 PHE A O 1
ATOM 9015 N N . VAL A 1 1184 ? -72.631 -10.389 47.013 1.00 70.50 1184 VAL A N 1
ATOM 9016 C CA . VAL A 1 1184 ? -73.683 -11.103 46.291 1.00 70.50 1184 VAL A CA 1
ATOM 9017 C C . VAL A 1 1184 ? -73.184 -12.520 46.066 1.00 70.50 1184 VAL A C 1
ATOM 9019 O O . VAL A 1 1184 ? -72.119 -12.713 45.492 1.00 70.50 1184 VAL A O 1
ATOM 9022 N N . VAL A 1 1185 ? -73.938 -13.506 46.528 1.00 66.88 1185 VAL A N 1
ATOM 9023 C CA . VAL A 1 1185 ? -73.567 -14.914 46.453 1.00 66.88 1185 VAL A CA 1
ATOM 9024 C C . VAL A 1 1185 ? -74.498 -15.641 45.501 1.00 66.88 1185 VAL A C 1
ATOM 9026 O O . VAL A 1 1185 ? -75.710 -15.645 45.704 1.00 66.88 1185 VAL A O 1
ATOM 9029 N N . GLU A 1 1186 ? -73.947 -16.266 44.471 1.00 75.94 1186 GLU A N 1
ATOM 9030 C CA . GLU A 1 1186 ? -74.666 -17.186 43.596 1.00 75.94 1186 GLU A CA 1
ATOM 9031 C C . GLU A 1 1186 ? -74.361 -18.625 44.019 1.00 75.94 1186 GLU A C 1
ATOM 9033 O O . GLU A 1 1186 ? -73.220 -19.078 43.993 1.00 75.94 1186 GLU A O 1
ATOM 9038 N N . VAL A 1 1187 ? -75.392 -19.339 44.459 1.00 66.50 1187 VAL A N 1
ATOM 9039 C CA . VAL A 1 1187 ? -75.317 -20.719 44.936 1.00 66.50 1187 VAL A CA 1
ATOM 9040 C C . VAL A 1 1187 ? -76.016 -21.613 43.922 1.00 66.50 1187 VAL A C 1
ATOM 9042 O O . VAL A 1 1187 ? -77.240 -21.587 43.815 1.00 66.50 1187 VAL A O 1
ATOM 9045 N N . ASP A 1 1188 ? -75.264 -22.417 43.178 1.00 67.00 1188 ASP A N 1
ATOM 9046 C CA . ASP A 1 1188 ? -75.854 -23.432 42.307 1.00 67.00 1188 ASP A CA 1
ATOM 9047 C C . ASP A 1 1188 ? -76.305 -24.621 43.157 1.00 67.00 1188 ASP A C 1
ATOM 9049 O O . ASP A 1 1188 ? -75.493 -25.249 43.835 1.00 67.00 1188 ASP A O 1
ATOM 9053 N N . VAL A 1 1189 ? -77.580 -24.975 43.085 1.00 62.97 1189 VAL A N 1
ATOM 9054 C CA . VAL A 1 1189 ? -78.205 -26.090 43.796 1.00 62.97 1189 VAL A CA 1
ATOM 9055 C C . VAL A 1 1189 ? -78.849 -27.066 42.818 1.00 62.97 1189 VAL A C 1
ATOM 9057 O O . VAL A 1 1189 ? -79.251 -26.704 41.719 1.00 62.97 1189 VAL A O 1
ATOM 9060 N N . LEU A 1 1190 ? -78.942 -28.331 43.197 1.00 58.53 1190 LEU A N 1
ATOM 9061 C CA . LEU A 1 1190 ? -79.520 -29.405 42.407 1.00 58.53 1190 LEU A CA 1
ATOM 9062 C C . LEU A 1 1190 ? -80.771 -29.882 43.140 1.00 58.53 1190 LEU A C 1
ATOM 9064 O O . LEU A 1 1190 ? -80.688 -30.642 44.106 1.00 58.53 1190 LEU A O 1
ATOM 9068 N N . VAL A 1 1191 ? -81.929 -29.381 42.712 1.00 56.75 1191 VAL A N 1
ATOM 9069 C CA . VAL A 1 1191 ? -83.224 -29.670 43.329 1.00 56.75 1191 VAL A CA 1
ATOM 9070 C C . VAL A 1 1191 ? -83.930 -30.761 42.535 1.00 56.75 1191 VAL A C 1
ATOM 9072 O O . VAL A 1 1191 ? -84.280 -30.564 41.372 1.00 56.75 1191 VAL A O 1
ATOM 9075 N N . LEU A 1 1192 ? -84.121 -31.940 43.135 1.00 55.16 1192 LEU A N 1
ATOM 9076 C CA . LEU A 1 1192 ? -84.755 -33.105 42.486 1.00 55.16 1192 LEU A CA 1
ATOM 9077 C C . LEU A 1 1192 ? -84.142 -33.470 41.111 1.00 55.16 1192 LEU A C 1
ATOM 9079 O O . LEU A 1 1192 ? -84.850 -33.897 40.199 1.00 55.16 1192 LEU A O 1
ATOM 9083 N N . GLY A 1 1193 ? -82.827 -33.298 40.947 1.00 54.66 1193 GLY A N 1
ATOM 9084 C CA . GLY A 1 1193 ? -82.128 -33.571 39.683 1.00 54.66 1193 GLY A CA 1
ATOM 9085 C C . GLY A 1 1193 ? -82.026 -32.380 38.718 1.00 54.66 1193 GLY A C 1
ATOM 9086 O O . GLY A 1 1193 ? -81.314 -32.489 37.722 1.00 54.66 1193 GLY A O 1
ATOM 9087 N N . ASN A 1 1194 ? -82.679 -31.248 39.003 1.00 52.59 1194 ASN A N 1
ATOM 9088 C CA . ASN A 1 1194 ? -82.616 -30.033 38.186 1.00 52.59 1194 ASN A CA 1
ATOM 9089 C C . ASN A 1 1194 ? -81.669 -29.004 38.809 1.00 52.59 1194 ASN A C 1
ATOM 9091 O O . ASN A 1 1194 ? -81.760 -28.724 40.001 1.00 52.59 1194 ASN A O 1
ATOM 9095 N N . LYS A 1 1195 ? -80.773 -28.426 38.004 1.00 67.12 1195 LYS A N 1
ATOM 9096 C CA . LYS A 1 1195 ? -79.851 -27.381 38.458 1.00 67.12 1195 LYS A CA 1
ATOM 9097 C C . LYS A 1 1195 ? -80.578 -26.030 38.518 1.00 67.12 1195 LYS A C 1
ATOM 9099 O O . LYS A 1 1195 ? -81.078 -25.568 37.496 1.00 67.12 1195 LYS A O 1
ATOM 9104 N N . GLU A 1 1196 ? -80.607 -25.403 39.685 1.00 69.25 1196 GLU A N 1
ATOM 9105 C CA . GLU A 1 1196 ? -81.066 -24.030 39.913 1.00 69.25 1196 GLU A CA 1
ATOM 9106 C C . GLU A 1 1196 ? -79.930 -23.184 40.502 1.00 69.25 1196 GLU A C 1
ATOM 9108 O O . GLU A 1 1196 ? -79.028 -23.718 41.136 1.00 69.25 1196 GLU A O 1
ATOM 9113 N N . THR A 1 1197 ? -79.957 -21.866 40.307 1.00 74.06 1197 THR A N 1
ATOM 9114 C CA . THR A 1 1197 ? -78.964 -20.942 40.881 1.00 74.06 1197 THR A CA 1
ATOM 9115 C C . THR A 1 1197 ? -79.677 -19.943 41.783 1.00 74.06 1197 THR A C 1
ATOM 9117 O O . THR A 1 1197 ? -80.499 -19.146 41.327 1.00 74.06 1197 THR A O 1
ATOM 9120 N N . LEU A 1 1198 ? -79.366 -19.976 43.075 1.00 72.44 1198 LEU A N 1
ATOM 9121 C CA . LEU A 1 1198 ? -79.893 -19.069 44.085 1.00 72.44 1198 LEU A CA 1
ATOM 9122 C C . LEU A 1 1198 ? -78.986 -17.848 44.193 1.00 72.44 1198 LEU A C 1
ATOM 9124 O O . LEU A 1 1198 ? -77.806 -17.976 44.496 1.00 72.44 1198 LEU A O 1
ATOM 9128 N N . ARG A 1 1199 ? -79.539 -16.650 44.008 1.00 73.62 1199 ARG A N 1
ATOM 9129 C CA . ARG A 1 1199 ? -78.814 -15.396 44.244 1.00 73.62 1199 ARG A CA 1
ATOM 9130 C C . ARG A 1 1199 ? -79.197 -14.812 45.603 1.00 73.62 1199 ARG A C 1
ATOM 9132 O O . ARG A 1 1199 ? -80.380 -14.551 45.866 1.00 73.62 1199 ARG A O 1
ATOM 9139 N N . LEU A 1 1200 ? -78.204 -14.654 46.466 1.00 73.50 1200 LEU A N 1
ATOM 9140 C CA . LEU A 1 1200 ? -78.311 -14.321 47.885 1.00 73.50 1200 LEU A CA 1
ATOM 9141 C C . LEU A 1 1200 ? -77.337 -13.191 48.238 1.00 73.50 1200 LEU A C 1
ATOM 9143 O O . LEU A 1 1200 ? -76.456 -12.863 47.449 1.00 73.50 1200 LEU A O 1
ATOM 9147 N N . GLU A 1 1201 ? -77.488 -12.595 49.417 1.00 67.56 1201 GLU A N 1
ATOM 9148 C CA . GLU A 1 1201 ? -76.516 -11.643 49.962 1.00 67.56 1201 GLU A CA 1
ATOM 9149 C C . GLU A 1 1201 ? -75.870 -12.245 51.212 1.00 67.56 1201 GLU A C 1
ATOM 9151 O O . GLU A 1 1201 ? -76.556 -12.760 52.094 1.00 67.56 1201 GLU A O 1
ATOM 9156 N N . LEU A 1 1202 ? -74.542 -12.197 51.280 1.00 63.84 1202 LEU A N 1
ATOM 9157 C CA . LEU A 1 1202 ? -73.756 -12.620 52.431 1.00 63.84 1202 LEU A CA 1
ATOM 9158 C C . LEU A 1 1202 ? -73.179 -11.385 53.109 1.00 63.84 1202 LEU A C 1
ATOM 9160 O O . LEU A 1 1202 ? -72.275 -10.742 52.582 1.00 63.84 1202 LEU A O 1
ATOM 9164 N N . ASP A 1 1203 ? -73.694 -11.085 54.296 1.00 65.06 1203 ASP A N 1
ATOM 9165 C CA . ASP A 1 1203 ? -73.055 -10.187 55.250 1.00 65.06 1203 ASP A CA 1
ATOM 9166 C C . ASP A 1 1203 ? -72.111 -11.004 56.138 1.00 65.06 1203 ASP A C 1
ATOM 9168 O O . ASP A 1 1203 ? -72.549 -11.871 56.903 1.00 65.06 1203 ASP A O 1
ATOM 9172 N N . MET A 1 1204 ? -70.813 -10.711 56.069 1.00 53.00 1204 MET A N 1
ATOM 9173 C CA . MET A 1 1204 ? -69.805 -11.372 56.906 1.00 53.00 1204 MET A CA 1
ATOM 9174 C C . MET A 1 1204 ? -70.029 -11.136 58.414 1.00 53.00 1204 MET A C 1
ATOM 9176 O O . MET A 1 1204 ? -69.515 -11.895 59.234 1.00 53.00 1204 MET A O 1
ATOM 9180 N N . GLY A 1 1205 ? -70.817 -10.123 58.799 1.00 50.38 1205 GLY A N 1
ATOM 9181 C CA . GLY A 1 1205 ? -71.249 -9.859 60.174 1.00 50.38 1205 GLY A CA 1
ATOM 9182 C C . GLY A 1 1205 ? -72.470 -10.667 60.645 1.00 50.38 1205 GLY A C 1
ATOM 9183 O O . GLY A 1 1205 ? -72.755 -10.669 61.844 1.00 50.38 1205 GLY A O 1
ATOM 9184 N N . ASN A 1 1206 ? -73.187 -11.361 59.747 1.00 56.66 1206 ASN A N 1
ATOM 9185 C CA . ASN A 1 1206 ? -74.394 -12.144 60.058 1.00 56.66 1206 ASN A CA 1
ATOM 9186 C C . ASN A 1 1206 ? -74.558 -13.373 59.135 1.00 56.66 1206 ASN A C 1
ATOM 9188 O O . ASN A 1 1206 ? -75.565 -13.550 58.445 1.00 56.66 1206 ASN A O 1
ATOM 9192 N N . THR A 1 1207 ? -73.567 -14.264 59.148 1.00 46.28 1207 THR A N 1
ATOM 9193 C CA . THR A 1 1207 ? -73.514 -15.474 58.304 1.00 46.28 1207 THR A CA 1
ATOM 9194 C C . THR A 1 1207 ? -74.656 -16.472 58.552 1.00 46.28 1207 THR A C 1
ATOM 9196 O O . THR A 1 1207 ? -75.001 -17.253 57.665 1.00 46.28 1207 THR A O 1
ATOM 9199 N N . ALA A 1 1208 ? -75.296 -16.433 59.726 1.00 46.56 1208 ALA A N 1
ATOM 9200 C CA . ALA A 1 1208 ? -76.432 -17.294 60.064 1.00 46.56 1208 ALA A CA 1
ATOM 9201 C C . ALA A 1 1208 ? -77.689 -16.989 59.226 1.00 46.56 1208 ALA A C 1
ATOM 9203 O O . ALA A 1 1208 ? -78.451 -17.903 58.914 1.00 46.56 1208 ALA A O 1
ATOM 9204 N N . GLN A 1 1209 ? -77.895 -15.724 58.841 1.00 56.81 1209 GLN A N 1
ATOM 9205 C CA . GLN A 1 1209 ? -79.005 -15.306 57.979 1.00 56.81 1209 GLN A CA 1
ATOM 9206 C C . GLN A 1 1209 ? -78.856 -15.901 56.569 1.00 56.81 1209 GLN A C 1
ATOM 9208 O O . GLN A 1 1209 ? -79.804 -16.478 56.047 1.00 56.81 1209 GLN A O 1
ATOM 9213 N N . PHE A 1 1210 ? -77.641 -15.860 56.013 1.00 51.47 1210 PHE A N 1
ATOM 9214 C CA . PHE A 1 1210 ? -77.316 -16.409 54.693 1.00 51.47 1210 PHE A CA 1
ATOM 9215 C C . PHE A 1 1210 ? -77.605 -17.916 54.588 1.00 51.47 1210 PHE A C 1
ATOM 9217 O O . PHE A 1 1210 ? -78.231 -18.357 53.628 1.00 51.47 1210 PHE A O 1
ATOM 9224 N N . ILE A 1 1211 ? -77.224 -18.707 55.602 1.00 51.28 1211 ILE A N 1
ATOM 9225 C CA . ILE A 1 1211 ? -77.539 -20.147 55.640 1.00 51.28 1211 ILE A CA 1
ATOM 9226 C C . ILE A 1 1211 ? -79.055 -20.368 55.653 1.00 51.28 1211 ILE A C 1
ATOM 9228 O O . ILE A 1 1211 ? -79.555 -21.258 54.973 1.00 51.28 1211 ILE A O 1
ATOM 9232 N N . ASN A 1 1212 ? -79.795 -19.555 56.405 1.00 53.22 1212 ASN A N 1
ATOM 9233 C CA . ASN A 1 1212 ? -81.250 -19.652 56.481 1.00 53.22 1212 ASN A CA 1
ATOM 9234 C C . ASN A 1 1212 ? -81.912 -19.337 55.124 1.00 53.22 1212 ASN A C 1
ATOM 9236 O O . ASN A 1 1212 ? -82.855 -20.019 54.725 1.00 53.22 1212 ASN A O 1
ATOM 9240 N N . ASP A 1 1213 ? -81.382 -18.354 54.391 1.00 59.84 1213 ASP A N 1
ATOM 9241 C CA . ASP A 1 1213 ? -81.904 -17.929 53.090 1.00 59.84 1213 ASP A CA 1
ATOM 9242 C C . ASP A 1 1213 ? -81.644 -18.957 51.966 1.00 59.84 1213 ASP A C 1
ATOM 9244 O O . ASP A 1 1213 ? -82.439 -19.031 51.028 1.00 59.84 1213 ASP A O 1
ATOM 9248 N N . ILE A 1 1214 ? -80.607 -19.805 52.078 1.00 54.62 1214 ILE A N 1
ATOM 9249 C CA . ILE A 1 1214 ? -80.359 -20.934 51.150 1.00 54.62 1214 ILE A CA 1
ATOM 9250 C C . ILE A 1 1214 ? -81.483 -21.982 51.208 1.00 54.62 1214 ILE A C 1
ATOM 9252 O O . ILE A 1 1214 ? -81.810 -22.575 50.186 1.00 54.62 1214 ILE A O 1
ATOM 9256 N N . PHE A 1 1215 ? -82.068 -22.226 52.387 1.00 47.38 1215 PHE A N 1
ATOM 9257 C CA . PHE A 1 1215 ? -83.061 -23.293 52.600 1.00 47.38 1215 PHE A CA 1
ATOM 9258 C C . PHE A 1 1215 ? -84.524 -22.807 52.577 1.00 47.38 1215 PHE A C 1
ATOM 9260 O O . PHE A 1 1215 ? -85.443 -23.597 52.814 1.00 47.38 1215 PHE A O 1
ATOM 9267 N N . HIS A 1 1216 ? -84.761 -21.512 52.355 1.00 50.72 1216 HIS A N 1
ATOM 9268 C CA . HIS A 1 1216 ? -86.103 -20.912 52.334 1.00 50.72 1216 HIS A CA 1
ATOM 9269 C C . HIS A 1 1216 ? -86.512 -20.286 50.996 1.00 50.72 1216 HIS A C 1
ATOM 9271 O O . HIS A 1 1216 ? -87.713 -20.085 50.796 1.00 50.72 1216 HIS A O 1
ATOM 9277 N N . LYS A 1 1217 ? -85.563 -19.988 50.104 1.00 44.81 1217 LYS A N 1
ATOM 9278 C CA . LYS A 1 1217 ? -85.853 -19.762 48.681 1.00 44.81 1217 LYS A CA 1
ATOM 9279 C C . LYS A 1 1217 ? -85.960 -21.095 47.958 1.00 44.81 1217 LYS A C 1
ATOM 9281 O O . LYS A 1 1217 ? -86.815 -21.151 47.048 1.00 44.81 1217 LYS A O 1
#